Protein AF-A0A561SLY1-F1 (afdb_monomer_lite)

Sequence (1045 aa):
MNAGIVHFTPDAYPRVVAGPDGSLDVLLPFRIETDEPGVRIVAHRLQVEVDGRSWSTRARMRHIRKGFADWMRHQMRTQGQFRFEHLPYYVGLDHSLGSGRTQYLEAKLPAVPAGAQIRYTLSVTFAHGPEVHSATCTTVAVAPDFTRDDIRRIFIPQPGAALDGWVLYHRRAGDRDEIRVDVVDLFAHRQDRPDLALQIGDRMIDLRTPQPDPLPLVDLSADSVTVAVPRSGDDLPPVVVTHHGRAVDVDLAAPADAGSARVVFVNFAIQGLNDLFATADDDYTPPSTYAQVTMRDPAASYSSRPGSKESNTGDGYAFTLDAHRHYGIKQMWAMNGGLLDLLAHDCPEDLQRMREDVRDGLLVPVVAGFGAHRLPYYTAATNLDAITLGSDAMREILGETRPVYYPDSRIVTDRPNVVQALQKAGMEFLVVDGGHHENGEEDTATVVRNPSPPMGRETGGRWVNWQYLWRDRVSGLKVLFIDPEMKDRLLGADDHDADRGKIARDLRRKFIELAAQPQLRRGNLLVYSDDADKASGNGWFDGVYNGNELQFNQKYQAALSWLAAHPWVQVVTTDDLGDADCVGDLDLVRASDPYIEKEWRLHLDPVPGHDFGLAFDTWYTAWARTRAEWLGEDLEAVSKRAERAIASCPADCRNQLFDLARLYLTLNLHESQWSKRARVPENDPGGTEGEDFVLAESLQLRNTHVYLAAAIWAAWAQRLPDGAFRDAGPVVDRVAQLEDVVDRDAAPAWRRERGLHWDHDPLPSVVLYNARALVVLDRNGGRITQLFSLVDGRPYSVSGTCKAYQFLDMDWASDSGVQCDGIVLQNTVWTPNHAYVASDVDPSRGTTGTSPAGDDAFDWYYPDNFNVYDEISTDPAAVTFEYGEGSPPADAPDNLQDLAARLAEDHRAKRAGERGVVLHDVEAFGRFRKTVRLDGQVVHVSYTGTLPGHRVANEFCVDLWAAAMQGKSQIATVSPDGRSAEVVNEAGLAVRVELGPGCEFSAAARAPQDRPTVETLRLHRVMTDDLEIVAPKGGDFDYRIVLPG

Secondary structure (DSSP, 8-state):
--EEEE-SSTTS--EEEEPGGG-EEEEEEEEEEESSTTPPEEEEEEEEEETTEE-TTT-EEEEEPTTHHHHHHHHHHTTT---GGGS-TTTTTHHHHHTSSEEEEEEEEEEEPTT-EEEEEEEEEETTS-EEEPPPEEEE---S---GGGEEEEE-SSTT-GGG-EEEEEEEETTEEEEEEEES-TTSS-SSS--EEEEETTEEEETTSPPPSSPPEEETTTTEEEEEEE--SSSPPPEEEEETTEEEEE-TTSPP----EEEEEEEEE---S----SSS-TTSSS---HHHHHH-BSS----SSTT-------BSHHHHHHHHHHHT--EEEEE-HHHHHHHHHH-HHHHHHHHHHHHTTSEEEEE--TT---GGGS-HHHHHHHHHHHHHHHHHHHS--EEEE--GGG-EESSHHHHHHHHHTT--EEEEEPPPEETTEEPSSSEEEEEESPTTEEETTEEESSSBEEEETTT--EEEEEPHHHHHHTT---HHHHTTT---HHHHHHHHHHHH-HHHHTTB-EEEEEEHHHHHT-GGG-SEETTEE--HHHHHHHHHHHHHT-TTEEE--GGG--GGGEEEEEEEEEE--HHHHHH---S-PPPTT--SS-HHHHHHHHHHH-EETTTTEEHHHHHHHHHHHHHHS-GGG-SHHHHHHHHHHHHHTTGGGT-GGGGS-TTSTT----HHHHHHHHHHHHHHHHHHHHHHHHHHHTTS----EES-SHHHHHHHHHHHHHTTT---TT--STT--TT--SSPPEEEE-SSEEEEE-TTT--EEEEEEEETTEEEESS------------TT--------SS-------TTS--TEEEETTTTPPEEEE--SSSS-PEEEE---S--EEE----TTEEEEEE---B-GGGS-SSHHHHHHHHHHHHHHHHHTS----B--HHHH---EEEEEEETTEEEEEEEEEPTTEEEEEEE-TTHHHHHHH---EEEEE-TTSSEEEEEETT--EEEEEE-TT-EE-TTTTS-TTS--HHHHTTEETTEEE--EEETT-EEEEEEEE---

Foldseek 3Di:
DDKAKDAQFLQFFKAWDQDPPRFIKIKGKIKMFAPDAQWDFPDKFKFKDWQNHTQRVQKDKDKDAQCNLVVVVLVCQLQLADDLSPRRSCNPCNVVRVRSGMIMMMIIRPRRHAFIKMWMKMWIDTPPDDIYIDPTEIAGRHDLPFFPQQWQEWDAPDFPRLQQTKTWGWDDDPQKIKIKMFGLAQCSPHPRWGQKWKDWANAIDGRVDDHDPHGWGQQRLQNMTMHIDGDPPDDGTWMWIATPNDIDTTDSPDRYPWAFAEEAAEAEAEDFLAFAPDLQQPVDVVRATPLRCQQWVSQQSDALFPPFDGDRGIFHLVSVVVLLVVLVFAHEYEYALSNLLSCLQRPVVSLVSLLVCVVVRRYAYEYCFHQLFQQLLDALVLLLLRRQLSQLLCCQRSVHHALEYEHDLQWDFLDCSRLSSSVVNVRAEYEFAFWDDDPNDTQPFWDWADWVVDACDQDQLARHHLQFWAAAPSNRHIYNHADPCLQVFLQVDDPSSLSSLHGHSVVSSVGSSLRNCCSHNPLGYHYYYDHSCQCRCHHQNAGADPNHGRDNVSSNSSSSSNQSSDNSYHHDDVVRDDPVRHPYYIHTGIHGNSVCQPPPADPDDFDPPQPSVGSLSRLCVVLQQPDLLLLRHGLVVLLLLLVLLLVLQDPLLPALLSSVLSSQSRSLNNVSRLQSLSPDPPPALVNDDCNLVVVLSLQSSLVSLLSSLVSLLLSDLLPDDWDKFKLDDDSLVVSLVSLCSSQVPHNPLLPPRRSQCSSSRSAGWIWIDISFKIWTHRQQLGFTQWIWGADPSHIFTWDHDHRYQYDDDPCPPDPPPDNSNSNPSRPSQPPVLPLGAQGFVVFQGWQWEWEPRPPDIDIDTLHSPSLQWDWDDPDRFKTKTKRDDADESVQPDNYPVSSSVQSNQQSVQSSVVHSGHGYGDCVVWPMKMWMWGDDRQKIKIKIFFTAAWTKHKGKTFTGPSCSSSNVWAWDWAQDPVQQKIWIAIPVGFIKMKGWWPQKGWDPLSHDDPVRDHSSVVSQDGSRMGMGMMTRRHGGIIMMMIRGGD

Radius of gyration: 33.93 Å; chains: 1; bounding box: 84×61×105 Å

Structure (mmCIF, N/CA/C/O backbone):
data_AF-A0A561SLY1-F1
#
_entry.id   AF-A0A561SLY1-F1
#
loop_
_atom_site.group_PDB
_atom_site.id
_atom_site.type_symbol
_atom_site.label_atom_id
_atom_site.label_alt_id
_atom_site.label_comp_id
_atom_site.label_asym_id
_atom_site.label_entity_id
_atom_site.label_seq_id
_atom_site.pdbx_PDB_ins_code
_atom_site.Cartn_x
_atom_site.Cartn_y
_atom_site.Cartn_z
_atom_site.occupancy
_atom_site.B_iso_or_equiv
_atom_site.auth_seq_id
_atom_site.auth_comp_id
_atom_site.auth_asym_id
_atom_site.auth_atom_id
_atom_site.pdbx_PDB_model_num
ATOM 1 N N . MET A 1 1 ? 5.662 -7.204 62.589 1.00 64.56 1 MET A N 1
ATOM 2 C CA . MET A 1 1 ? 5.048 -7.750 61.372 1.00 64.56 1 MET A CA 1
ATOM 3 C C . MET A 1 1 ? 3.524 -7.754 61.438 1.00 64.56 1 MET A C 1
ATOM 5 O O . MET A 1 1 ? 2.905 -8.760 61.776 1.00 64.56 1 MET A O 1
ATOM 9 N N . ASN A 1 2 ? 2.929 -6.617 61.095 1.00 76.69 2 ASN A N 1
ATOM 10 C CA . ASN A 1 2 ? 1.564 -6.526 60.598 1.00 76.69 2 ASN A CA 1
ATOM 11 C C . ASN A 1 2 ? 1.599 -6.741 59.083 1.00 76.69 2 ASN A C 1
ATOM 13 O O . ASN A 1 2 ? 2.183 -5.943 58.349 1.00 76.69 2 ASN A O 1
ATOM 17 N N . ALA A 1 3 ? 0.980 -7.828 58.634 1.00 81.00 3 ALA A N 1
ATOM 18 C CA . ALA A 1 3 ? 0.799 -8.129 57.225 1.00 81.00 3 ALA A CA 1
ATOM 19 C C . ALA A 1 3 ? -0.693 -8.300 56.928 1.00 81.00 3 ALA A C 1
ATOM 21 O O . ALA A 1 3 ? -1.421 -8.894 57.726 1.00 81.00 3 ALA A O 1
ATOM 22 N N . GLY A 1 4 ? -1.145 -7.764 55.799 1.00 87.12 4 GLY A N 1
ATOM 23 C CA . GLY A 1 4 ? -2.545 -7.785 55.384 1.00 87.12 4 GLY A CA 1
ATOM 24 C C . GLY A 1 4 ? -2.678 -8.129 53.908 1.00 87.12 4 GLY A C 1
ATOM 25 O O . GLY A 1 4 ? -1.842 -7.733 53.098 1.00 87.12 4 GLY A O 1
ATOM 26 N N . ILE A 1 5 ? -3.729 -8.869 53.558 1.00 87.81 5 ILE A N 1
ATOM 27 C CA . ILE A 1 5 ? -4.121 -9.072 52.162 1.00 87.81 5 ILE A CA 1
ATOM 28 C C . ILE A 1 5 ? -5.208 -8.049 51.849 1.00 87.81 5 ILE A C 1
ATOM 30 O O . ILE A 1 5 ? -6.295 -8.092 52.424 1.00 87.81 5 ILE A O 1
ATOM 34 N N . VAL A 1 6 ? -4.889 -7.129 50.949 1.00 82.44 6 VAL A N 1
ATOM 35 C CA . VAL A 1 6 ? -5.803 -6.141 50.395 1.00 82.44 6 VAL A CA 1
ATOM 36 C C . VAL A 1 6 ? -6.329 -6.681 49.068 1.00 82.44 6 VAL A C 1
ATOM 38 O O . VAL A 1 6 ? -5.569 -7.019 48.159 1.00 82.44 6 VAL A O 1
ATOM 41 N N . HIS A 1 7 ? -7.649 -6.809 48.989 1.00 80.44 7 HIS A N 1
ATOM 42 C CA . HIS A 1 7 ? -8.362 -7.319 47.823 1.00 80.44 7 HIS A CA 1
ATOM 43 C C . HIS A 1 7 ? -9.402 -6.294 47.384 1.00 80.44 7 HIS A C 1
ATOM 45 O O . HIS A 1 7 ? -9.964 -5.606 48.237 1.00 80.44 7 HIS A O 1
ATOM 51 N N . PHE A 1 8 ? -9.680 -6.219 46.081 1.00 76.00 8 PHE A N 1
ATOM 52 C CA . PHE A 1 8 ? -10.649 -5.277 45.516 1.00 76.00 8 PHE A CA 1
ATOM 53 C C . PHE A 1 8 ? -10.265 -3.795 45.720 1.00 76.00 8 PHE A C 1
ATOM 55 O O . PHE A 1 8 ? -11.039 -2.964 46.189 1.00 76.00 8 PHE A O 1
ATOM 62 N N . THR A 1 9 ? -9.030 -3.461 45.362 1.00 75.44 9 THR A N 1
ATOM 63 C CA . THR A 1 9 ? -8.524 -2.088 45.203 1.00 75.44 9 THR A CA 1
ATOM 64 C C . THR A 1 9 ? -8.264 -1.801 43.719 1.00 75.44 9 THR A C 1
ATOM 66 O O . THR A 1 9 ? -8.317 -2.743 42.929 1.00 75.44 9 THR A O 1
ATOM 69 N N . PRO A 1 10 ? -7.975 -0.550 43.300 1.00 71.75 10 PRO A N 1
ATOM 70 C CA . PRO A 1 10 ? -7.695 -0.214 41.894 1.00 71.75 10 PRO A CA 1
ATOM 71 C C . PRO A 1 10 ? -6.707 -1.144 41.171 1.00 71.75 10 PRO A C 1
ATOM 73 O O . PRO A 1 10 ? -6.817 -1.369 39.974 1.00 71.75 10 PRO A O 1
ATOM 76 N N . ASP A 1 11 ? -5.764 -1.714 41.912 1.00 74.06 11 ASP A N 1
ATOM 77 C CA . ASP A 1 11 ? -4.721 -2.648 41.486 1.00 74.06 11 ASP A CA 1
ATOM 78 C C . ASP A 1 11 ? -5.036 -4.136 41.763 1.00 74.06 11 ASP A C 1
ATOM 80 O O . ASP A 1 11 ? -4.227 -5.007 41.441 1.00 74.06 11 ASP A O 1
ATOM 84 N N . ALA A 1 12 ? -6.190 -4.439 42.364 1.00 81.44 12 ALA A N 1
ATOM 85 C CA . ALA A 1 12 ? -6.596 -5.770 42.817 1.00 81.44 12 ALA A CA 1
ATOM 86 C C . ALA A 1 12 ? -8.068 -6.113 42.480 1.00 81.44 12 ALA A C 1
ATOM 88 O O . ALA A 1 12 ? -8.732 -6.837 43.230 1.00 81.44 12 ALA A O 1
ATOM 89 N N . TYR A 1 13 ? -8.599 -5.601 41.363 1.00 85.75 13 TYR A N 1
ATOM 90 C CA . TYR A 1 13 ? -9.933 -5.976 40.883 1.00 85.75 13 TYR A CA 1
ATOM 91 C C . TYR A 1 13 ? -9.935 -7.293 40.092 1.00 85.75 13 TYR A C 1
ATOM 93 O O . TYR A 1 13 ? -9.051 -7.507 39.260 1.00 85.75 13 TYR A O 1
ATOM 101 N N . PRO A 1 14 ? -10.926 -8.180 40.313 1.00 89.94 14 PRO A N 1
ATOM 102 C CA . PRO A 1 14 ? -11.080 -9.382 39.508 1.00 89.94 14 PRO A CA 1
ATOM 103 C C . PRO A 1 14 ? -11.563 -9.031 38.095 1.00 89.94 14 PRO A C 1
ATOM 105 O O . PRO A 1 14 ? -12.376 -8.123 37.912 1.00 89.94 14 PRO A O 1
ATOM 108 N N . ARG A 1 15 ? -11.097 -9.796 37.107 1.00 90.69 15 ARG A N 1
ATOM 109 C CA . ARG A 1 15 ? -11.504 -9.661 35.702 1.00 90.69 15 ARG A CA 1
ATOM 110 C C . ARG A 1 15 ? -11.613 -11.012 35.011 1.00 90.69 15 ARG A C 1
ATOM 112 O O . ARG A 1 15 ? -11.173 -12.035 35.539 1.00 90.69 15 ARG A O 1
ATOM 119 N N . VAL A 1 16 ? -12.139 -10.985 33.798 1.00 91.38 16 VAL A N 1
ATOM 120 C CA . VAL A 1 16 ? -12.257 -12.139 32.907 1.00 91.38 16 VAL A CA 1
ATOM 121 C C . VAL A 1 16 ? -11.520 -11.866 31.606 1.00 91.38 16 VAL A C 1
ATOM 123 O O . VAL A 1 16 ? -11.432 -10.726 31.164 1.00 91.38 16 VAL A O 1
ATOM 126 N N . VAL A 1 17 ? -11.023 -12.925 30.984 1.00 88.06 17 VAL A N 1
ATOM 127 C CA . VAL A 1 17 ? -10.560 -12.914 29.599 1.00 88.06 17 VAL A CA 1
ATOM 128 C C . VAL A 1 17 ? -11.267 -14.050 28.878 1.00 88.06 17 VAL A C 1
ATOM 130 O O . VAL A 1 17 ? -11.421 -15.137 29.443 1.00 88.06 17 VAL A O 1
ATOM 133 N N . ALA A 1 18 ? -11.721 -13.806 27.652 1.00 84.62 18 ALA A N 1
ATOM 134 C CA . ALA A 1 18 ? -12.296 -14.861 26.831 1.00 84.62 18 ALA A CA 1
ATOM 135 C C . ALA A 1 18 ? -11.223 -15.920 26.527 1.00 84.62 18 ALA A C 1
ATOM 137 O O . ALA A 1 18 ? -10.120 -15.605 26.083 1.00 84.62 18 ALA A O 1
ATOM 138 N N . GLY A 1 19 ? -11.534 -17.175 26.827 1.00 75.44 19 GLY A N 1
ATOM 139 C CA . GLY A 1 19 ? -10.729 -18.335 26.481 1.00 75.44 19 GLY A CA 1
ATOM 140 C C . GLY A 1 19 ? -11.250 -19.020 25.214 1.00 75.44 19 GLY A C 1
ATOM 141 O O . GLY A 1 19 ? -12.328 -18.690 24.714 1.00 75.44 19 GLY A O 1
ATOM 142 N N . PRO A 1 20 ? -10.509 -20.011 24.694 1.00 65.56 20 PRO A N 1
ATOM 143 C CA . PRO A 1 20 ? -10.975 -20.823 23.576 1.00 65.56 20 PRO A CA 1
ATOM 144 C C . PRO A 1 20 ? -12.292 -21.545 23.922 1.00 65.56 20 PRO A C 1
ATOM 146 O O . PRO A 1 20 ? -12.566 -21.857 25.089 1.00 65.56 20 PRO A O 1
ATOM 149 N N . ASP A 1 21 ? -13.111 -21.790 22.896 1.00 72.31 21 ASP A N 1
ATOM 150 C CA . ASP A 1 21 ? -14.379 -22.535 22.958 1.00 72.31 21 ASP A CA 1
ATOM 151 C C . ASP A 1 21 ? -15.465 -21.934 23.879 1.00 72.31 21 ASP A C 1
ATOM 153 O O . ASP A 1 21 ? -16.330 -22.649 24.388 1.00 72.31 21 ASP A O 1
ATOM 157 N N . GLY A 1 22 ? -15.429 -20.617 24.123 1.00 72.25 22 GLY A N 1
ATOM 158 C CA . GLY A 1 22 ? -16.423 -19.908 24.946 1.00 72.25 22 GLY A CA 1
ATOM 159 C C . GLY A 1 22 ? -16.236 -20.076 26.460 1.00 72.25 22 GLY A C 1
ATOM 160 O O . GLY A 1 22 ? -17.104 -19.696 27.248 1.00 72.25 22 GLY A O 1
ATOM 161 N N . SER A 1 23 ? -15.109 -20.652 26.886 1.00 86.44 23 SER A N 1
ATOM 162 C CA . SER A 1 23 ? -14.703 -20.688 28.293 1.00 86.44 23 SER A CA 1
ATOM 163 C C . SER A 1 23 ? -14.075 -19.358 28.731 1.00 86.44 23 SER A C 1
ATOM 165 O O . SER A 1 23 ? -13.658 -18.566 27.893 1.00 86.44 23 SER A O 1
ATOM 167 N N . LEU A 1 24 ? -14.008 -19.084 30.037 1.00 92.94 24 LEU A N 1
ATOM 168 C CA . LEU A 1 24 ? -13.439 -17.846 30.580 1.00 92.94 24 LEU A CA 1
ATOM 169 C C . LEU A 1 24 ? -12.205 -18.131 31.434 1.00 92.94 24 LEU A C 1
ATOM 171 O O . LEU A 1 24 ? -12.211 -19.004 32.304 1.00 92.94 24 LEU A O 1
ATOM 175 N N . ASP A 1 25 ? -11.160 -17.338 31.239 1.00 92.44 25 ASP A N 1
ATOM 176 C CA . ASP A 1 25 ? -10.029 -17.271 32.152 1.00 92.44 25 ASP A CA 1
ATOM 177 C C . ASP A 1 25 ? -10.294 -16.166 33.181 1.00 92.44 25 ASP A C 1
ATOM 179 O O . ASP A 1 25 ? -10.313 -14.983 32.843 1.00 92.44 25 ASP A O 1
ATOM 183 N N . VAL A 1 26 ? -10.491 -16.534 34.450 1.00 92.88 26 VAL A N 1
ATOM 184 C CA . VAL A 1 26 ? -10.722 -15.550 35.522 1.00 92.88 26 VAL A CA 1
ATOM 185 C C . VAL A 1 26 ? -9.410 -15.204 36.205 1.00 92.88 26 VAL A C 1
ATOM 187 O O . VAL A 1 26 ? -8.686 -16.088 36.671 1.00 92.88 26 VAL A O 1
ATOM 190 N N . LEU A 1 27 ? -9.111 -13.911 36.275 1.00 91.50 27 LEU A N 1
ATOM 191 C CA . LEU A 1 27 ? -7.897 -13.376 36.875 1.00 91.50 27 LEU A CA 1
ATOM 192 C C . LEU A 1 27 ? -8.242 -12.708 38.208 1.00 91.50 27 LEU A C 1
ATOM 194 O O . LEU A 1 27 ? -9.074 -11.803 38.265 1.00 91.50 27 LEU A O 1
ATOM 198 N N . LEU A 1 28 ? -7.609 -13.180 39.283 1.00 91.31 28 LEU A N 1
ATOM 199 C CA . LEU A 1 28 ? -7.808 -12.705 40.653 1.00 91.31 28 LEU A CA 1
ATOM 200 C C . LEU A 1 28 ? -6.490 -12.128 41.193 1.00 91.31 28 LEU A C 1
ATOM 202 O O . LEU A 1 28 ? -5.641 -12.887 41.676 1.00 91.31 28 LEU A O 1
ATOM 206 N N . PRO A 1 29 ? -6.283 -10.810 41.086 1.00 88.75 29 PRO A N 1
ATOM 207 C CA . PRO A 1 29 ? -5.128 -10.136 41.664 1.00 88.75 29 PRO A CA 1
ATOM 208 C C . PRO A 1 29 ? -5.326 -9.858 43.159 1.00 88.75 29 PRO A C 1
ATOM 210 O O . PRO A 1 29 ? -6.416 -9.507 43.595 1.00 88.75 29 PRO A O 1
ATOM 213 N N . PHE A 1 30 ? -4.253 -9.987 43.937 1.00 88.94 30 PHE A N 1
ATOM 214 C CA . PHE A 1 30 ? -4.212 -9.752 45.378 1.00 88.94 30 PHE A CA 1
ATOM 215 C C . PHE A 1 30 ? -3.014 -8.873 45.722 1.00 88.94 30 PHE A C 1
ATOM 217 O O . PHE A 1 30 ? -1.880 -9.197 45.352 1.00 88.94 30 PHE A O 1
ATOM 224 N N . ARG A 1 31 ? -3.243 -7.807 46.492 1.00 88.50 31 ARG A N 1
ATOM 225 C CA . ARG A 1 31 ? -2.181 -6.983 47.068 1.00 88.50 31 ARG A CA 1
ATOM 226 C C . ARG A 1 31 ? -1.876 -7.457 48.482 1.00 88.50 31 ARG A C 1
ATOM 228 O O . ARG A 1 31 ? -2.771 -7.670 49.289 1.00 88.50 31 ARG A O 1
ATOM 235 N N . ILE A 1 32 ? -0.604 -7.630 48.801 1.00 89.00 32 ILE A N 1
ATOM 236 C CA . ILE A 1 32 ? -0.129 -8.041 50.119 1.00 89.00 32 ILE A CA 1
ATOM 237 C C . ILE A 1 32 ? 0.719 -6.909 50.681 1.00 89.00 32 ILE A C 1
ATOM 239 O O . ILE A 1 32 ? 1.769 -6.587 50.130 1.00 89.00 32 ILE A O 1
ATOM 243 N N . GLU A 1 33 ? 0.274 -6.316 51.779 1.00 88.75 33 GLU A N 1
ATOM 244 C CA . GLU A 1 33 ? 0.972 -5.226 52.456 1.00 88.75 33 GLU A CA 1
ATOM 245 C C . GLU A 1 33 ? 1.694 -5.741 53.700 1.00 88.75 33 GLU A C 1
ATOM 247 O O . GLU A 1 33 ? 1.156 -6.564 54.444 1.00 88.75 33 GLU A O 1
ATOM 252 N N . THR A 1 34 ? 2.906 -5.242 53.937 1.00 85.94 34 THR A N 1
ATOM 253 C CA . THR A 1 34 ? 3.722 -5.518 55.122 1.00 85.94 34 THR A CA 1
ATOM 254 C C . THR A 1 34 ? 4.279 -4.215 55.699 1.00 85.94 34 THR A C 1
ATOM 256 O O . THR A 1 34 ? 4.700 -3.310 54.978 1.00 85.94 34 THR A O 1
ATOM 259 N N . ASP A 1 35 ? 4.312 -4.107 57.026 1.00 84.94 35 ASP A N 1
ATOM 260 C CA . ASP A 1 35 ? 4.948 -2.988 57.737 1.00 84.94 35 ASP A CA 1
ATOM 261 C C . ASP A 1 35 ? 6.488 -3.015 57.637 1.00 84.94 35 ASP A C 1
ATOM 263 O O . ASP A 1 35 ? 7.147 -1.968 57.590 1.00 84.94 35 ASP A O 1
ATOM 267 N N . GLU A 1 36 ? 7.059 -4.215 57.550 1.00 83.12 36 GLU A N 1
ATOM 268 C CA . GLU A 1 36 ? 8.491 -4.476 57.408 1.00 83.12 36 GLU A CA 1
ATOM 269 C C . GLU A 1 36 ? 8.888 -4.647 55.923 1.00 83.12 36 GLU A C 1
ATOM 271 O O . GLU A 1 36 ? 8.384 -5.556 55.252 1.00 83.12 36 GLU A O 1
ATOM 276 N N . PRO A 1 37 ? 9.793 -3.804 55.381 1.00 82.06 37 PRO A N 1
ATOM 277 C CA . PRO A 1 37 ? 10.295 -3.944 54.015 1.00 82.06 37 PRO A CA 1
ATOM 278 C C . PRO A 1 37 ? 11.098 -5.235 53.809 1.00 82.06 37 PRO A C 1
ATOM 280 O O . PRO A 1 37 ? 11.940 -5.591 54.631 1.00 82.06 37 PRO A O 1
ATOM 283 N N . GLY A 1 38 ? 10.908 -5.900 52.669 1.00 76.44 38 GLY A N 1
ATOM 284 C CA . GLY A 1 38 ? 11.751 -7.022 52.234 1.00 76.44 38 GLY A CA 1
ATOM 285 C C . GLY A 1 38 ? 11.378 -8.387 52.824 1.00 76.44 38 GLY A C 1
ATOM 286 O O . GLY A 1 38 ? 12.055 -9.380 52.544 1.00 76.44 38 GLY A O 1
ATOM 287 N N . VAL A 1 39 ? 10.291 -8.464 53.595 1.00 84.31 39 VAL A N 1
ATOM 288 C CA . VAL A 1 39 ? 9.731 -9.727 54.091 1.00 84.31 39 VAL A CA 1
ATOM 289 C C . VAL A 1 39 ? 9.228 -10.563 52.917 1.00 84.31 39 VAL A C 1
ATOM 291 O O . VAL A 1 39 ? 8.355 -10.136 52.168 1.00 84.31 39 VAL A O 1
ATOM 294 N N . ARG A 1 40 ? 9.750 -11.783 52.755 1.00 85.31 40 ARG A N 1
ATOM 295 C CA . ARG A 1 40 ? 9.402 -12.655 51.623 1.00 85.31 40 ARG A CA 1
ATOM 296 C C . ARG A 1 40 ? 8.226 -13.572 51.938 1.00 85.31 40 ARG A C 1
ATOM 298 O O . ARG A 1 40 ? 8.212 -14.228 52.982 1.00 85.31 40 ARG A O 1
ATOM 305 N N . ILE A 1 41 ? 7.304 -13.685 50.984 1.00 88.38 41 ILE A N 1
ATOM 306 C CA . ILE A 1 41 ? 6.328 -14.778 50.923 1.00 88.38 41 ILE A CA 1
ATOM 307 C C . ILE A 1 41 ? 7.078 -16.094 50.655 1.00 88.38 41 ILE A C 1
ATOM 309 O O . ILE A 1 41 ? 7.786 -16.207 49.654 1.00 88.38 41 ILE A O 1
ATOM 313 N N . VAL A 1 42 ? 6.926 -17.085 51.538 1.00 90.31 42 VAL A N 1
ATOM 314 C CA . VAL A 1 42 ? 7.535 -18.427 51.404 1.00 90.31 42 VAL A CA 1
ATOM 315 C C . VAL A 1 42 ? 6.539 -19.500 50.988 1.00 90.31 42 VAL A C 1
ATOM 317 O O . VAL A 1 42 ? 6.940 -20.512 50.420 1.00 90.31 42 VAL A O 1
ATOM 320 N N . ALA A 1 43 ? 5.247 -19.279 51.228 1.00 90.50 43 ALA A N 1
ATOM 321 C CA . ALA A 1 43 ? 4.182 -20.138 50.736 1.00 90.50 43 ALA A CA 1
ATOM 322 C C . ALA A 1 43 ? 2.911 -19.322 50.489 1.00 90.50 43 ALA A C 1
ATOM 324 O O . ALA A 1 43 ? 2.675 -18.301 51.132 1.00 90.50 43 ALA A O 1
ATOM 325 N N . HIS A 1 44 ? 2.086 -19.782 49.557 1.00 92.69 44 HIS A N 1
ATOM 326 C CA . HIS A 1 44 ? 0.739 -19.273 49.344 1.00 92.69 44 HIS A CA 1
ATOM 327 C C . HIS A 1 44 ? -0.185 -20.434 48.978 1.00 92.69 44 HIS A C 1
ATOM 329 O O . HIS A 1 44 ? 0.249 -21.429 48.392 1.00 92.69 44 HIS A O 1
ATOM 335 N N . ARG A 1 45 ? -1.463 -20.320 49.330 1.00 92.88 45 ARG A N 1
ATOM 336 C CA . ARG A 1 45 ? -2.496 -21.306 49.013 1.00 92.88 45 ARG A CA 1
ATOM 337 C C . ARG A 1 45 ? -3.769 -20.577 48.619 1.00 92.88 45 ARG A C 1
ATOM 339 O O . ARG A 1 45 ? -4.334 -19.857 49.433 1.00 92.88 45 ARG A O 1
ATOM 346 N N . LEU A 1 46 ? -4.233 -20.805 47.396 1.00 94.75 46 LEU A N 1
ATOM 347 C CA . LEU A 1 46 ? -5.559 -20.379 46.969 1.00 94.75 46 LEU A CA 1
ATOM 348 C C . LEU A 1 46 ? -6.540 -21.528 47.194 1.00 94.75 46 LEU A C 1
ATOM 350 O O . LEU A 1 46 ? -6.363 -22.614 46.642 1.00 94.75 46 LEU A O 1
ATOM 354 N N . GLN A 1 47 ? -7.564 -21.283 48.000 1.00 95.56 47 GLN A N 1
ATOM 355 C CA . GLN A 1 47 ? -8.757 -22.114 48.032 1.00 95.56 47 GLN A CA 1
ATOM 356 C C . GLN A 1 47 ? -9.777 -21.475 47.109 1.00 95.56 47 GLN A C 1
ATOM 358 O O . GLN A 1 47 ? -10.157 -20.329 47.323 1.00 95.56 47 GLN A O 1
ATOM 363 N N . VAL A 1 48 ? -10.199 -22.199 46.083 1.00 96.31 48 VAL A N 1
ATOM 364 C CA . VAL A 1 48 ? -11.222 -21.741 45.149 1.00 96.31 48 VAL A CA 1
ATOM 365 C C . VAL A 1 48 ? -12.214 -22.856 44.862 1.00 96.31 48 VAL A C 1
ATOM 367 O O . VAL A 1 48 ? -11.834 -24.017 44.674 1.00 96.31 48 VAL A O 1
ATOM 370 N N . GLU A 1 49 ? -13.484 -22.481 44.825 1.00 96.81 49 GLU A N 1
ATOM 371 C CA . GLU A 1 49 ? -14.614 -23.295 44.410 1.00 96.81 49 GLU A CA 1
ATOM 372 C C . GLU A 1 49 ? -15.307 -22.620 43.226 1.00 96.81 49 GLU A C 1
ATOM 374 O O . GLU A 1 49 ? -15.554 -21.415 43.255 1.00 96.81 49 GLU A O 1
ATOM 379 N N . VAL A 1 50 ? -15.629 -23.403 42.200 1.00 95.56 50 VAL A N 1
ATOM 380 C CA . VAL A 1 50 ? -16.446 -22.992 41.053 1.00 95.56 50 VAL A CA 1
ATOM 381 C C . VAL A 1 50 ? -17.731 -23.810 41.116 1.00 95.56 50 VAL A C 1
ATOM 383 O O . VAL A 1 50 ? -17.673 -25.042 41.104 1.00 95.56 50 VAL A O 1
ATOM 386 N N . ASP A 1 51 ? -18.869 -23.138 41.286 1.00 93.38 51 ASP A N 1
ATOM 387 C CA . ASP A 1 51 ? -20.188 -23.747 41.525 1.00 93.38 51 ASP A CA 1
ATOM 388 C C . ASP A 1 51 ? -20.164 -24.823 42.629 1.00 93.38 51 ASP A C 1
ATOM 390 O O . ASP A 1 51 ? -20.700 -25.926 42.497 1.00 93.38 51 ASP A O 1
ATOM 394 N N . GLY A 1 52 ? -19.463 -24.521 43.728 1.00 92.31 52 GLY A N 1
ATOM 395 C CA . GLY A 1 52 ? -19.319 -25.407 44.890 1.00 92.31 52 GLY A CA 1
ATOM 396 C C . GLY A 1 52 ? -18.373 -26.598 44.688 1.00 92.31 52 GLY A C 1
ATOM 397 O O . GLY A 1 52 ? -18.255 -27.445 45.573 1.00 92.31 52 GLY A O 1
ATOM 398 N N . ARG A 1 53 ? -17.679 -26.697 43.547 1.00 94.12 53 ARG A N 1
ATOM 399 C CA . ARG A 1 53 ? -16.655 -27.724 43.295 1.00 94.12 53 ARG A CA 1
ATOM 400 C C . ARG A 1 53 ? -15.267 -27.134 43.471 1.00 94.12 53 ARG A C 1
ATOM 402 O O . ARG A 1 53 ? -14.960 -26.105 42.878 1.00 94.12 53 ARG A O 1
ATOM 409 N N . SER A 1 54 ? -14.398 -27.814 44.221 1.00 93.94 54 SER A N 1
ATOM 410 C CA . SER A 1 54 ? -13.008 -27.370 44.380 1.00 93.94 54 SER A CA 1
ATOM 411 C C . SER A 1 54 ? -12.311 -27.247 43.022 1.00 93.94 54 SER A C 1
ATOM 413 O O . SER A 1 54 ? -12.233 -28.206 42.253 1.00 93.94 54 SER A O 1
ATOM 415 N N . TRP A 1 55 ? -11.785 -26.056 42.752 1.00 94.31 55 TRP A N 1
ATOM 416 C CA . TRP A 1 55 ? -11.037 -25.697 41.544 1.00 94.31 55 TRP A CA 1
ATOM 417 C C . TRP A 1 55 ? -9.559 -25.406 41.844 1.00 94.31 55 TRP A C 1
ATOM 419 O O . TRP A 1 55 ? -8.774 -25.072 40.958 1.00 94.31 55 TRP A O 1
ATOM 429 N N . SER A 1 56 ? -9.165 -25.553 43.111 1.00 89.25 56 SER A N 1
ATOM 430 C CA . SER A 1 56 ? -7.873 -25.100 43.645 1.00 89.25 56 SER A CA 1
ATOM 431 C C . SER A 1 56 ? -6.671 -25.741 42.952 1.00 89.25 56 SER A C 1
ATOM 433 O O . SER A 1 56 ? -5.651 -25.092 42.765 1.00 89.25 56 SER A O 1
ATOM 435 N N . THR A 1 57 ? -6.789 -26.998 42.517 1.00 87.31 57 THR A N 1
ATOM 436 C CA . THR A 1 57 ? -5.716 -27.714 41.805 1.00 87.31 57 THR A CA 1
ATOM 437 C C . THR A 1 57 ? -5.566 -27.295 40.341 1.00 87.31 57 THR A C 1
ATOM 439 O O . THR A 1 57 ? -4.571 -27.646 39.715 1.00 87.31 57 THR A O 1
ATOM 442 N N . ARG A 1 58 ? -6.555 -26.588 39.778 1.00 88.50 58 ARG A N 1
ATOM 443 C CA . ARG A 1 58 ? -6.529 -26.055 38.404 1.00 88.50 58 ARG A CA 1
ATOM 444 C C . ARG A 1 58 ? -6.032 -24.612 38.356 1.00 88.50 58 ARG A C 1
ATOM 446 O O . ARG A 1 58 ? -5.544 -24.176 37.316 1.00 88.50 58 ARG A O 1
ATOM 453 N N . ALA A 1 59 ? -6.160 -23.884 39.464 1.00 90.50 59 ALA A N 1
ATOM 454 C CA . ALA A 1 59 ? -5.690 -22.515 39.587 1.00 90.50 59 ALA A CA 1
ATOM 455 C C . ALA A 1 59 ? -4.164 -22.435 39.440 1.00 90.50 59 ALA A C 1
ATOM 457 O O . ALA A 1 59 ? -3.423 -23.237 40.011 1.00 90.50 59 ALA A O 1
ATOM 458 N N . ARG A 1 60 ? -3.691 -21.435 38.696 1.00 91.81 60 ARG A N 1
ATOM 459 C CA . ARG A 1 60 ? -2.265 -21.121 38.563 1.00 91.81 60 ARG A CA 1
ATOM 460 C C . ARG A 1 60 ? -1.986 -19.817 39.288 1.00 91.81 60 ARG A C 1
ATOM 462 O O . ARG A 1 60 ? -2.585 -18.802 38.961 1.00 91.81 60 ARG A O 1
ATOM 469 N N . MET A 1 61 ? -1.081 -19.851 40.257 1.00 90.75 61 MET A N 1
ATOM 470 C CA . MET A 1 61 ? -0.662 -18.668 41.005 1.00 90.75 61 MET A CA 1
ATOM 471 C C . MET A 1 61 ? 0.677 -18.167 40.477 1.00 90.75 61 MET A C 1
ATOM 473 O O . MET A 1 61 ? 1.589 -18.964 40.246 1.00 90.75 61 MET A O 1
ATOM 477 N N . ARG A 1 62 ? 0.823 -16.849 40.343 1.00 87.88 62 ARG A N 1
ATOM 478 C CA . ARG A 1 62 ? 2.114 -16.207 40.075 1.00 87.88 62 ARG A CA 1
ATOM 479 C C . ARG A 1 62 ? 2.387 -15.077 41.058 1.00 87.88 62 ARG A C 1
ATOM 481 O O . ARG A 1 62 ? 1.476 -14.362 41.464 1.00 87.88 62 ARG A O 1
ATOM 488 N N . HIS A 1 63 ? 3.657 -14.930 41.433 1.00 86.81 63 HIS A N 1
ATOM 489 C CA . HIS A 1 63 ? 4.145 -13.803 42.224 1.00 86.81 63 HIS A CA 1
ATOM 490 C C . HIS A 1 63 ? 4.684 -12.736 41.281 1.00 86.81 63 HIS A C 1
ATOM 492 O O . HIS A 1 63 ? 5.631 -12.986 40.534 1.00 86.81 63 HIS A O 1
ATOM 498 N N . ILE A 1 64 ? 4.082 -11.556 41.337 1.00 83.12 64 ILE A N 1
ATOM 499 C CA . ILE A 1 64 ? 4.475 -10.404 40.540 1.00 83.12 64 ILE A CA 1
ATOM 500 C C . ILE A 1 64 ? 5.643 -9.713 41.234 1.00 83.12 64 ILE A C 1
ATOM 502 O O . ILE A 1 64 ? 5.534 -9.245 42.368 1.00 83.12 64 ILE A O 1
ATOM 506 N N . ARG A 1 65 ? 6.786 -9.700 40.556 1.00 79.50 65 ARG A N 1
ATOM 507 C CA . ARG A 1 65 ? 8.032 -9.122 41.063 1.00 79.50 65 ARG A CA 1
ATOM 508 C C . ARG A 1 65 ? 8.277 -7.765 40.412 1.00 79.50 65 ARG A C 1
ATOM 510 O O . ARG A 1 65 ? 7.754 -7.495 39.335 1.00 79.50 65 ARG A O 1
ATOM 517 N N . LYS A 1 66 ? 9.113 -6.941 41.051 1.00 80.06 66 LYS A N 1
ATOM 518 C CA . LYS A 1 66 ? 9.626 -5.704 40.442 1.00 80.06 66 LYS A CA 1
ATOM 519 C C . LYS A 1 66 ? 10.223 -6.020 39.063 1.00 80.06 66 LYS A C 1
ATOM 521 O O . LYS A 1 66 ? 10.967 -6.996 38.953 1.00 80.06 66 LYS A O 1
ATOM 526 N N . GLY A 1 67 ? 9.884 -5.221 38.052 1.00 76.94 67 GLY A N 1
ATOM 527 C CA . GLY A 1 67 ? 10.322 -5.428 36.668 1.00 76.94 67 GLY A CA 1
ATOM 528 C C . GLY A 1 67 ? 9.552 -6.508 35.895 1.00 76.94 67 GLY A C 1
ATOM 529 O O . GLY A 1 67 ? 9.896 -6.789 34.755 1.00 76.94 67 GLY A O 1
ATOM 530 N N . PHE A 1 68 ? 8.507 -7.128 36.464 1.00 78.94 68 PHE A N 1
ATOM 531 C CA . PHE A 1 68 ? 7.658 -8.069 35.717 1.00 78.94 68 PHE A CA 1
ATOM 532 C C . PHE A 1 68 ? 6.859 -7.375 34.606 1.00 78.94 68 PHE A C 1
ATOM 534 O O . PHE A 1 68 ? 6.716 -7.935 33.523 1.00 78.94 68 PHE A O 1
ATOM 541 N N . ALA A 1 69 ? 6.354 -6.165 34.873 1.00 73.00 69 ALA A N 1
ATOM 542 C CA . ALA A 1 69 ? 5.684 -5.348 33.865 1.00 73.00 69 ALA A CA 1
ATOM 543 C C . ALA A 1 69 ? 6.651 -4.992 32.730 1.00 73.00 69 ALA A C 1
ATOM 545 O O . ALA A 1 69 ? 6.328 -5.237 31.574 1.00 73.00 69 ALA A O 1
ATOM 546 N N . ASP A 1 70 ? 7.859 -4.528 33.065 1.00 76.38 70 ASP A N 1
ATOM 547 C CA . ASP A 1 70 ? 8.913 -4.239 32.085 1.00 76.38 70 ASP A CA 1
ATOM 548 C C . ASP A 1 70 ? 9.298 -5.477 31.273 1.00 76.38 70 ASP A C 1
ATOM 550 O O . ASP A 1 70 ? 9.429 -5.396 30.057 1.00 76.38 70 ASP A O 1
ATOM 554 N N . TRP A 1 71 ? 9.401 -6.644 31.917 1.00 81.81 71 TRP A N 1
ATOM 555 C CA . TRP A 1 71 ? 9.653 -7.903 31.222 1.00 81.81 71 TRP A CA 1
ATOM 556 C C . TRP A 1 71 ? 8.522 -8.262 30.249 1.00 81.81 71 TRP A C 1
ATOM 558 O O . TRP A 1 71 ? 8.809 -8.596 29.107 1.00 81.81 71 TRP A O 1
ATOM 568 N N . MET A 1 72 ? 7.246 -8.163 30.648 1.00 78.56 72 MET A N 1
ATOM 569 C CA . MET A 1 72 ? 6.125 -8.429 29.731 1.00 78.56 72 MET A CA 1
ATOM 570 C C . MET A 1 72 ? 6.076 -7.431 28.576 1.00 78.56 72 MET A C 1
ATOM 572 O O . MET A 1 72 ? 5.902 -7.856 27.440 1.00 78.56 72 MET A O 1
ATOM 576 N N . ARG A 1 73 ? 6.260 -6.132 28.855 1.00 76.19 73 ARG A N 1
ATOM 577 C CA . ARG A 1 73 ? 6.347 -5.095 27.818 1.00 76.19 73 ARG A CA 1
ATOM 578 C C . ARG A 1 73 ? 7.450 -5.428 26.831 1.00 76.19 73 ARG A C 1
ATOM 580 O O . ARG A 1 73 ? 7.202 -5.433 25.637 1.00 76.19 73 ARG A O 1
ATOM 587 N N . HIS A 1 74 ? 8.633 -5.770 27.334 1.00 79.56 74 HIS A N 1
ATOM 588 C CA . HIS A 1 74 ? 9.752 -6.169 26.497 1.00 79.56 74 HIS A CA 1
ATOM 589 C C . HIS A 1 74 ? 9.405 -7.392 25.640 1.00 79.56 74 HIS A C 1
ATOM 591 O O . HIS A 1 74 ? 9.642 -7.356 24.445 1.00 79.56 74 HIS A O 1
ATOM 597 N N . GLN A 1 75 ? 8.773 -8.432 26.201 1.00 82.06 75 GLN A N 1
ATOM 598 C CA . GLN A 1 75 ? 8.341 -9.597 25.414 1.00 82.06 75 GLN A CA 1
ATOM 599 C C . GLN A 1 75 ? 7.324 -9.243 24.319 1.00 82.06 75 GLN A C 1
ATOM 601 O O . GLN A 1 75 ? 7.447 -9.736 23.203 1.00 82.06 75 GLN A O 1
ATOM 606 N N . MET A 1 76 ? 6.340 -8.391 24.618 1.00 80.94 76 MET A N 1
ATOM 607 C CA . MET A 1 76 ? 5.346 -7.952 23.631 1.00 80.94 76 MET A CA 1
ATOM 608 C C . MET A 1 76 ? 5.987 -7.104 22.532 1.00 80.94 76 MET A C 1
ATOM 610 O O . MET A 1 76 ? 5.725 -7.349 21.360 1.00 80.94 76 MET A O 1
ATOM 614 N N . ARG A 1 77 ? 6.883 -6.180 22.910 1.00 78.38 77 ARG A N 1
ATOM 615 C CA . ARG A 1 77 ? 7.666 -5.365 21.975 1.00 78.38 77 ARG A CA 1
ATOM 616 C C . ARG A 1 77 ? 8.495 -6.241 21.049 1.00 78.38 77 ARG A C 1
ATOM 618 O O . ARG A 1 77 ? 8.308 -6.156 19.851 1.00 78.38 77 ARG A O 1
ATOM 625 N N . THR A 1 78 ? 9.277 -7.185 21.574 1.00 76.69 78 THR A N 1
ATOM 626 C CA . THR A 1 78 ? 10.096 -8.096 20.744 1.00 76.69 78 THR A CA 1
ATOM 627 C C . THR A 1 78 ? 9.292 -8.999 19.804 1.00 76.69 78 THR A C 1
ATOM 629 O O . THR A 1 78 ? 9.866 -9.660 18.952 1.00 76.69 78 THR A O 1
ATOM 632 N N . GLN A 1 79 ? 7.978 -9.117 19.999 1.00 80.06 79 GLN A N 1
ATOM 633 C CA . GLN A 1 79 ? 7.117 -9.950 19.161 1.00 80.06 79 GLN A CA 1
ATOM 634 C C . GLN A 1 79 ? 6.223 -9.129 18.231 1.00 80.06 79 GLN A C 1
ATOM 636 O O . GLN A 1 79 ? 5.471 -9.741 17.478 1.00 80.06 79 GLN A O 1
ATOM 641 N N . GLY A 1 80 ? 6.216 -7.794 18.341 1.00 79.44 80 GLY A N 1
ATOM 642 C CA . GLY A 1 80 ? 5.291 -6.905 17.624 1.00 79.44 80 GLY A CA 1
ATOM 643 C C . GLY A 1 80 ? 3.802 -7.192 17.874 1.00 79.44 80 GLY A C 1
ATOM 644 O O . GLY A 1 80 ? 2.930 -6.653 17.198 1.00 79.44 80 GLY A O 1
ATOM 645 N N . GLN A 1 81 ? 3.471 -8.060 18.837 1.00 83.50 81 GLN A N 1
ATOM 646 C CA . GLN A 1 81 ? 2.111 -8.522 19.111 1.00 83.50 81 GLN A CA 1
ATOM 647 C C . GLN A 1 81 ? 1.688 -8.113 20.518 1.00 83.50 81 GLN A C 1
ATOM 649 O O . GLN A 1 81 ? 2.147 -8.669 21.524 1.00 83.50 81 GLN A O 1
ATOM 654 N N . PHE A 1 82 ? 0.748 -7.173 20.597 1.00 85.06 82 PHE A N 1
ATOM 655 C CA . PHE A 1 82 ? 0.281 -6.628 21.861 1.00 85.06 82 PHE A CA 1
ATOM 656 C C . PHE A 1 82 ? -1.092 -7.193 22.244 1.00 85.06 82 PHE A C 1
ATOM 658 O O . PHE A 1 82 ? -2.128 -6.804 21.712 1.00 85.06 82 PHE A O 1
ATOM 665 N N . ARG A 1 83 ? -1.095 -8.106 23.224 1.00 84.06 83 ARG A N 1
ATOM 666 C CA . ARG A 1 83 ? -2.291 -8.685 23.864 1.00 84.06 83 ARG A CA 1
ATOM 667 C C . ARG A 1 83 ? -2.631 -7.988 25.183 1.00 84.06 83 ARG A C 1
ATOM 669 O O . ARG A 1 83 ? -2.280 -8.472 26.268 1.00 84.06 83 ARG A O 1
ATOM 676 N N . PHE A 1 84 ? -3.281 -6.831 25.100 1.00 83.38 84 PHE A N 1
ATOM 677 C CA . PHE A 1 84 ? -3.614 -6.000 26.266 1.00 83.38 84 PHE A CA 1
ATOM 678 C C . PHE A 1 84 ? -4.566 -6.693 27.251 1.00 83.38 84 PHE A C 1
ATOM 680 O O . PHE A 1 84 ? -4.456 -6.499 28.461 1.00 83.38 84 PHE A O 1
ATOM 687 N N . GLU A 1 85 ? -5.409 -7.607 26.771 1.00 77.00 85 GLU A N 1
ATOM 688 C CA . GLU A 1 85 ? -6.301 -8.434 27.587 1.00 77.00 85 GLU A CA 1
ATOM 689 C C . GLU A 1 85 ? -5.541 -9.331 28.585 1.00 77.00 85 GLU A C 1
ATOM 691 O O . GLU A 1 85 ? -6.061 -9.726 29.633 1.00 77.00 85 GLU A O 1
ATOM 696 N N . HIS A 1 86 ? -4.275 -9.644 28.297 1.00 73.12 86 HIS A N 1
ATOM 697 C CA . HIS A 1 86 ? -3.414 -10.442 29.166 1.00 73.12 86 HIS A CA 1
ATOM 698 C C . HIS A 1 86 ? -2.471 -9.601 30.029 1.00 73.12 86 HIS A C 1
ATOM 700 O O . HIS A 1 86 ? -1.930 -10.125 31.014 1.00 73.12 86 HIS A O 1
ATOM 706 N N . LEU A 1 87 ? -2.313 -8.308 29.726 1.00 70.50 87 LEU A N 1
ATOM 707 C CA . LEU A 1 87 ? -1.518 -7.394 30.535 1.00 70.50 87 LEU A CA 1
ATOM 708 C C . LEU A 1 87 ? -2.227 -7.137 31.864 1.00 70.50 87 LEU A C 1
ATOM 710 O O . LEU A 1 87 ? -3.383 -6.707 31.881 1.00 70.50 87 LEU A O 1
ATOM 714 N N . PRO A 1 88 ? -1.596 -7.433 33.005 1.00 66.56 88 PRO A N 1
ATOM 715 C CA . PRO A 1 88 ? -2.208 -7.164 34.290 1.00 66.56 88 PRO A CA 1
ATOM 716 C C . PRO A 1 88 ? -2.302 -5.667 34.572 1.00 66.56 88 PRO A C 1
ATOM 718 O O . PRO A 1 88 ? -1.398 -4.905 34.251 1.00 66.56 88 PRO A O 1
ATOM 721 N N . TYR A 1 89 ? -3.342 -5.248 35.281 1.00 67.75 89 TYR A N 1
ATOM 722 C CA . TYR A 1 89 ? -3.602 -3.830 35.554 1.00 67.75 89 TYR A CA 1
ATOM 723 C C . TYR A 1 89 ? -2.555 -3.110 36.421 1.00 67.75 89 TYR A C 1
ATOM 725 O O . TYR A 1 89 ? -2.565 -1.883 36.517 1.00 67.75 89 TYR A O 1
ATOM 733 N N . TYR A 1 90 ? -1.622 -3.852 37.018 1.00 64.62 90 TYR A N 1
ATOM 734 C CA . TYR A 1 90 ? -0.527 -3.338 37.843 1.00 64.62 90 TYR A CA 1
ATOM 735 C C . TYR A 1 90 ? 0.729 -2.910 37.055 1.00 64.62 90 TYR A C 1
ATOM 737 O O . TYR A 1 90 ? 1.795 -2.691 37.638 1.00 64.62 90 TYR A O 1
ATOM 745 N N . VAL A 1 91 ? 0.615 -2.754 35.735 1.00 53.94 91 VAL A N 1
ATOM 746 C CA . VAL A 1 91 ? 1.620 -2.097 34.886 1.00 53.94 91 VAL A CA 1
ATOM 747 C C . VAL A 1 91 ? 1.831 -0.651 35.380 1.00 53.94 91 VAL A C 1
ATOM 749 O O . VAL A 1 91 ? 0.920 0.178 35.336 1.00 53.94 91 VAL A O 1
ATOM 752 N N . GLY A 1 92 ? 3.016 -0.369 35.941 1.00 55.81 92 GLY A N 1
ATOM 753 C CA . GLY A 1 92 ? 3.364 0.914 36.580 1.00 55.81 92 GLY A CA 1
ATOM 754 C C . GLY A 1 92 ? 3.416 0.919 38.120 1.00 55.81 92 GLY A C 1
ATOM 755 O O . GLY A 1 92 ? 3.670 1.966 38.712 1.00 55.81 92 GLY A O 1
ATOM 756 N N . LEU A 1 93 ? 3.227 -0.223 38.800 1.00 64.62 93 LEU A N 1
ATOM 757 C CA . LEU A 1 93 ? 3.308 -0.319 40.274 1.00 64.62 93 LEU A CA 1
ATOM 758 C C . LEU A 1 93 ? 4.729 -0.556 40.829 1.00 64.62 93 LEU A C 1
ATOM 760 O O . LEU A 1 93 ? 4.891 -0.886 42.010 1.00 64.62 93 LEU A O 1
ATOM 764 N N . ASP A 1 94 ? 5.778 -0.370 40.022 1.00 65.06 94 ASP A N 1
ATOM 765 C CA . ASP A 1 94 ? 7.173 -0.626 40.418 1.00 65.06 94 ASP A CA 1
ATOM 766 C C . ASP A 1 94 ? 7.650 0.240 41.585 1.00 65.06 94 ASP A C 1
ATOM 768 O O . ASP A 1 94 ? 8.492 -0.198 42.371 1.00 65.06 94 ASP A O 1
ATOM 772 N N . HIS A 1 95 ? 7.075 1.431 41.764 1.00 66.31 95 HIS A N 1
ATOM 773 C CA . HIS A 1 95 ? 7.331 2.252 42.945 1.00 66.31 95 HIS A CA 1
ATOM 774 C C . HIS A 1 95 ? 6.829 1.563 44.230 1.00 66.31 95 HIS A C 1
ATOM 776 O O . HIS A 1 95 ? 7.548 1.486 45.230 1.00 66.31 95 HIS A O 1
ATOM 782 N N . SER A 1 96 ? 5.620 0.990 44.197 1.00 70.75 96 SER A N 1
ATOM 783 C CA . SER A 1 96 ? 5.026 0.265 45.329 1.00 70.75 96 SER A CA 1
ATOM 784 C C . SER A 1 96 ? 5.795 -1.021 45.643 1.00 70.75 96 SER A C 1
ATOM 786 O O . SER A 1 96 ? 6.089 -1.290 46.809 1.00 70.75 96 SER A O 1
ATOM 788 N N . LEU A 1 97 ? 6.208 -1.769 44.614 1.00 73.81 97 LEU A N 1
ATOM 789 C CA . LEU A 1 97 ? 7.070 -2.952 44.749 1.00 73.81 97 LEU A CA 1
ATOM 790 C C . LEU A 1 97 ? 8.482 -2.592 45.249 1.00 73.81 97 LEU A C 1
ATOM 792 O O . LEU A 1 97 ? 9.053 -3.299 46.079 1.00 73.81 97 LEU A O 1
ATOM 796 N N . GLY A 1 98 ? 9.042 -1.473 44.779 1.00 72.19 98 GLY A N 1
ATOM 797 C CA . GLY A 1 98 ? 10.379 -0.989 45.132 1.00 72.19 98 GLY A CA 1
ATOM 798 C C . GLY A 1 98 ? 10.532 -0.619 46.606 1.00 72.19 98 GLY A C 1
ATOM 799 O O . GLY A 1 98 ? 11.624 -0.749 47.155 1.00 72.19 98 GLY A O 1
ATOM 800 N N . SER A 1 99 ? 9.433 -0.245 47.269 1.00 78.88 99 SER A N 1
ATOM 801 C CA . SER A 1 99 ? 9.406 -0.010 48.718 1.00 78.88 99 SER A CA 1
ATOM 802 C C . SER A 1 99 ? 9.680 -1.272 49.550 1.00 78.88 99 SER A C 1
ATOM 804 O O . SER A 1 99 ? 9.992 -1.171 50.736 1.00 78.88 99 SER A O 1
ATOM 806 N N . GLY A 1 100 ? 9.509 -2.464 48.962 1.00 76.69 100 GLY A N 1
ATOM 807 C CA . GLY A 1 100 ? 9.597 -3.750 49.653 1.00 76.69 100 GLY A CA 1
ATOM 808 C C . GLY A 1 100 ? 8.469 -4.016 50.657 1.00 76.69 100 GLY A C 1
ATOM 809 O O . GLY A 1 100 ? 8.507 -5.054 51.314 1.00 76.69 100 GLY A O 1
ATOM 810 N N . ARG A 1 101 ? 7.495 -3.104 50.793 1.00 84.69 101 ARG A N 1
ATOM 811 C CA . ARG A 1 101 ? 6.336 -3.205 51.701 1.00 84.69 101 ARG A CA 1
ATOM 812 C C . ARG A 1 101 ? 5.074 -3.734 51.032 1.00 84.69 101 ARG A C 1
ATOM 814 O O . ARG A 1 101 ? 4.095 -4.015 51.708 1.00 84.69 101 ARG A O 1
ATOM 821 N N . THR A 1 102 ? 5.072 -3.828 49.706 1.00 86.25 102 THR A N 1
ATOM 822 C CA . THR A 1 102 ? 3.937 -4.340 48.936 1.00 86.25 102 THR A CA 1
ATOM 823 C C . THR A 1 102 ? 4.411 -5.477 48.043 1.00 86.25 102 THR A C 1
ATOM 825 O O . THR A 1 102 ? 5.426 -5.349 47.361 1.00 86.25 102 THR A O 1
ATOM 828 N N . GLN A 1 103 ? 3.687 -6.589 48.057 1.00 86.62 103 GLN A N 1
ATOM 829 C CA . GLN A 1 103 ? 3.862 -7.745 47.178 1.00 86.62 103 GLN A CA 1
ATOM 830 C C . GLN A 1 103 ? 2.535 -8.019 46.468 1.00 86.62 103 GLN A C 1
ATOM 832 O O . GLN A 1 103 ? 1.482 -7.705 47.013 1.00 86.62 103 GLN A O 1
ATOM 837 N N . TYR A 1 104 ? 2.565 -8.614 45.277 1.00 87.62 104 TYR A N 1
ATOM 838 C CA . TYR A 1 104 ? 1.344 -8.945 44.536 1.00 87.62 104 TYR A CA 1
ATOM 839 C C . TYR A 1 104 ? 1.344 -10.412 44.119 1.00 87.62 104 TYR A C 1
ATOM 841 O O . TYR A 1 104 ? 2.339 -10.940 43.615 1.00 87.62 104 TYR A O 1
ATOM 849 N N . LEU A 1 105 ? 0.208 -11.071 44.318 1.00 89.81 105 LEU A N 1
ATOM 850 C CA . LEU A 1 105 ? -0.063 -12.412 43.816 1.00 89.81 105 LEU A CA 1
ATOM 851 C C . LEU A 1 105 ? -1.233 -12.333 42.842 1.00 89.81 105 LEU A C 1
ATOM 853 O O . LEU A 1 105 ? -2.195 -11.623 43.100 1.00 89.81 105 LEU A O 1
ATOM 857 N N . GLU A 1 106 ? -1.183 -13.088 41.753 1.00 89.38 106 GLU A N 1
ATOM 858 C CA . GLU A 1 106 ? -2.317 -13.214 40.839 1.00 89.38 106 GLU A CA 1
ATOM 859 C C . GLU A 1 106 ? -2.644 -14.688 40.627 1.00 89.38 106 GLU A C 1
ATOM 861 O O . GLU A 1 106 ? -1.753 -15.502 40.356 1.00 89.38 106 GLU A O 1
ATOM 866 N N . ALA A 1 107 ? -3.925 -15.022 40.762 1.00 92.12 107 ALA A N 1
ATOM 867 C CA . ALA A 1 107 ? -4.457 -16.313 40.370 1.00 92.12 107 ALA A CA 1
ATOM 868 C C . ALA A 1 107 ? -5.063 -16.237 38.970 1.00 92.12 107 ALA A C 1
ATOM 870 O O . ALA A 1 107 ? -5.935 -15.409 38.727 1.00 92.12 107 ALA A O 1
ATOM 871 N N . LYS A 1 108 ? -4.686 -17.165 38.092 1.00 92.62 108 LYS A N 1
ATOM 872 C CA . LYS A 1 108 ? -5.422 -17.484 36.869 1.00 92.62 108 LYS A CA 1
ATOM 873 C C . LYS A 1 108 ? -6.242 -18.750 37.089 1.00 92.62 108 LYS A C 1
ATOM 875 O O . LYS A 1 108 ? -5.680 -19.809 37.384 1.00 92.62 108 LYS A O 1
ATOM 880 N N . LEU A 1 109 ? -7.556 -18.647 36.930 1.00 94.56 109 LEU A N 1
ATOM 881 C CA . LEU A 1 109 ? -8.495 -19.764 36.931 1.00 94.56 109 LEU A CA 1
ATOM 882 C C . LEU A 1 109 ? -8.846 -20.090 35.477 1.00 94.56 109 LEU A C 1
ATOM 884 O O . LEU A 1 109 ? -9.632 -19.357 34.881 1.00 94.56 109 LEU A O 1
ATOM 888 N N . PRO A 1 110 ? -8.249 -21.135 34.882 1.00 92.75 110 PRO A N 1
ATOM 889 C CA . PRO A 1 110 ? -8.468 -21.416 33.476 1.00 92.75 110 PRO A CA 1
ATOM 890 C C . PRO A 1 110 ? -9.805 -22.116 33.227 1.00 92.75 110 PRO A C 1
ATOM 892 O O . PRO A 1 110 ? -10.241 -22.927 34.056 1.00 92.75 110 PRO A O 1
ATOM 895 N N . ALA A 1 111 ? -10.376 -21.861 32.048 1.00 91.31 111 ALA A N 1
ATOM 896 C CA . ALA A 1 111 ? -11.534 -22.569 31.496 1.00 91.31 111 ALA A CA 1
ATOM 897 C C . ALA A 1 111 ? -12.741 -22.649 32.456 1.00 91.31 111 ALA A C 1
ATOM 899 O O . ALA A 1 111 ? -13.351 -23.707 32.647 1.00 91.31 111 ALA A O 1
ATOM 900 N N . VAL A 1 112 ? -13.058 -21.534 33.110 1.00 93.88 112 VAL A N 1
ATOM 901 C CA . VAL A 1 112 ? -14.250 -21.386 33.946 1.00 93.88 112 VAL A CA 1
ATOM 902 C C . VAL A 1 112 ? -15.472 -21.190 33.038 1.00 93.88 112 VAL A C 1
ATOM 904 O O . VAL A 1 112 ? -15.417 -20.363 32.130 1.00 93.88 112 VAL A O 1
ATOM 907 N N . PRO A 1 113 ? -16.580 -21.924 33.241 1.00 91.25 113 PRO A N 1
ATOM 908 C CA . PRO A 1 113 ? -17.804 -21.695 32.477 1.00 91.25 113 PRO A CA 1
ATOM 909 C C . PRO A 1 113 ? -18.372 -20.288 32.709 1.00 91.25 113 PRO A C 1
ATOM 911 O O . PRO A 1 113 ? -18.388 -19.806 33.845 1.00 91.25 113 PRO A O 1
ATOM 914 N N . ALA A 1 114 ? -18.892 -19.654 31.658 1.00 89.81 114 ALA A N 1
ATOM 915 C CA . ALA A 1 114 ? -19.656 -18.417 31.802 1.00 89.81 114 ALA A CA 1
ATOM 916 C C . ALA A 1 114 ? -20.877 -18.629 32.723 1.00 89.81 114 ALA A C 1
ATOM 918 O O . ALA A 1 114 ? -21.524 -19.677 32.697 1.00 89.81 114 ALA A O 1
ATOM 919 N N . GLY A 1 115 ? -21.161 -17.646 33.574 1.00 89.50 115 GLY A N 1
ATOM 920 C CA . GLY A 1 115 ? -22.194 -17.672 34.611 1.00 89.50 115 GLY A CA 1
ATOM 921 C C . GLY A 1 115 ? -21.785 -18.349 35.926 1.00 89.50 115 GLY A C 1
ATOM 922 O O . GLY A 1 115 ? -22.508 -18.218 36.919 1.00 89.50 115 GLY A O 1
ATOM 923 N N . ALA A 1 116 ? -20.636 -19.034 35.979 1.00 92.38 116 ALA A N 1
ATOM 924 C CA . ALA A 1 116 ? -20.232 -19.788 37.163 1.00 92.38 116 ALA A CA 1
ATOM 925 C C . ALA A 1 116 ? -19.946 -18.877 38.366 1.00 92.38 116 ALA A C 1
ATOM 927 O O . ALA A 1 116 ? -19.303 -17.826 38.255 1.00 92.38 116 ALA A O 1
ATOM 928 N N . GLN A 1 117 ? -20.394 -19.304 39.546 1.00 94.38 117 GLN A N 1
ATOM 929 C CA . GLN A 1 117 ? -20.087 -18.644 40.807 1.00 94.38 117 GLN A CA 1
ATOM 930 C C . GLN A 1 117 ? -18.722 -19.104 41.317 1.00 94.38 117 GLN A C 1
ATOM 932 O O . GLN A 1 117 ? -18.483 -20.295 41.514 1.00 94.38 117 GLN A O 1
ATOM 937 N N . ILE A 1 118 ? -17.845 -18.145 41.595 1.00 95.50 118 ILE A N 1
ATOM 938 C CA . ILE A 1 118 ? -16.487 -18.393 42.069 1.00 95.50 118 ILE A CA 1
ATOM 939 C C . ILE A 1 118 ? -16.392 -17.918 43.508 1.00 95.50 118 ILE A C 1
ATOM 941 O O . ILE A 1 118 ? -16.552 -16.730 43.778 1.00 95.50 118 ILE A O 1
ATOM 945 N N . ARG A 1 119 ? -16.095 -18.830 44.428 1.00 95.56 119 ARG A N 1
ATOM 946 C CA . ARG A 1 119 ? -15.818 -18.519 45.833 1.00 95.56 119 ARG A CA 1
ATOM 947 C C . ARG A 1 119 ? -14.348 -18.776 46.106 1.00 95.56 119 ARG A C 1
ATOM 949 O O . ARG A 1 119 ? -13.871 -19.870 45.816 1.00 95.56 119 ARG A O 1
ATOM 956 N N . TYR A 1 120 ? -13.624 -17.806 46.655 1.00 94.50 120 TYR A N 1
ATOM 957 C CA . TYR A 1 120 ? -12.186 -17.956 46.865 1.00 94.50 120 TYR A CA 1
ATOM 958 C C . TYR A 1 120 ? -11.665 -17.284 48.135 1.00 94.50 120 TYR A C 1
ATOM 960 O O . TYR A 1 120 ? -12.210 -16.292 48.613 1.00 94.50 120 TYR A O 1
ATOM 968 N N . THR A 1 121 ? -10.578 -17.847 48.661 1.00 93.88 121 THR A N 1
ATOM 969 C CA . THR A 1 121 ? -9.804 -17.332 49.795 1.00 93.88 121 THR A CA 1
ATOM 970 C C . THR A 1 121 ? -8.321 -17.565 49.520 1.00 93.88 121 THR A C 1
ATOM 972 O O . THR A 1 121 ? -7.925 -18.672 49.142 1.00 93.88 121 THR A O 1
ATOM 975 N N . LEU A 1 122 ? -7.489 -16.546 49.723 1.00 94.94 122 LEU A N 1
ATOM 976 C CA . LEU A 1 122 ? -6.037 -16.644 49.623 1.00 94.94 122 LEU A CA 1
ATOM 977 C C . LEU A 1 122 ? -5.419 -16.714 51.023 1.00 94.94 122 LEU A C 1
ATOM 979 O O . LEU A 1 122 ? -5.699 -15.869 51.868 1.00 94.94 122 LEU A O 1
ATOM 983 N N . SER A 1 123 ? -4.526 -17.676 51.237 1.00 94.38 123 SER A N 1
ATOM 984 C CA . SER A 1 123 ? -3.638 -17.726 52.399 1.00 94.38 123 SER A CA 1
ATOM 985 C C . SER A 1 123 ? -2.194 -17.475 51.975 1.00 94.38 123 SER A C 1
ATOM 987 O O . SER A 1 123 ? -1.746 -18.021 50.964 1.00 94.38 123 SER A O 1
ATOM 989 N N . VAL A 1 124 ? -1.449 -16.691 52.753 1.00 93.69 124 VAL A N 1
ATOM 990 C CA . VAL A 1 124 ? -0.044 -16.346 52.492 1.00 93.69 124 VAL A CA 1
ATOM 991 C C . VAL A 1 124 ? 0.788 -16.547 53.758 1.00 93.69 124 VAL A C 1
ATOM 993 O O . VAL A 1 124 ? 0.408 -16.090 54.831 1.00 93.69 124 VAL A O 1
ATOM 996 N N . THR A 1 125 ? 1.939 -17.209 53.635 1.00 92.25 125 THR A N 1
ATOM 997 C CA . THR A 1 125 ? 2.901 -17.450 54.723 1.00 92.25 125 THR A CA 1
ATOM 998 C C . THR A 1 125 ? 4.212 -16.716 54.444 1.00 92.25 125 THR A C 1
ATOM 1000 O O . THR A 1 125 ? 4.756 -16.811 53.339 1.00 92.25 125 THR A O 1
ATOM 1003 N N . PHE A 1 126 ? 4.761 -16.035 55.450 1.00 89.88 126 PHE A N 1
ATOM 1004 C CA . PHE A 1 126 ? 6.012 -15.271 55.352 1.00 89.88 126 PHE A CA 1
ATOM 1005 C C . PHE A 1 126 ? 7.193 -15.985 56.026 1.00 89.88 126 PHE A C 1
ATOM 1007 O O . PHE A 1 126 ? 6.998 -16.753 56.963 1.00 89.88 126 PHE A O 1
ATOM 1014 N N . ALA A 1 127 ? 8.426 -15.709 55.575 1.00 84.06 127 ALA A N 1
ATOM 1015 C CA . ALA A 1 127 ? 9.648 -16.426 55.983 1.00 84.06 127 ALA A CA 1
ATOM 1016 C C . ALA A 1 127 ? 9.878 -16.523 57.504 1.00 84.06 127 ALA A C 1
ATOM 1018 O O . ALA A 1 127 ? 10.476 -17.494 57.961 1.00 84.06 127 ALA A O 1
ATOM 1019 N N . HIS A 1 128 ? 9.374 -15.554 58.276 1.00 76.75 128 HIS A N 1
ATOM 1020 C CA . HIS A 1 128 ? 9.457 -15.498 59.741 1.00 76.75 128 HIS A CA 1
ATOM 1021 C C . HIS A 1 128 ? 8.200 -14.853 60.369 1.00 76.75 128 HIS A C 1
ATOM 1023 O O . HIS A 1 128 ? 8.296 -14.174 61.389 1.00 76.75 128 HIS A O 1
ATOM 1029 N N . GLY A 1 129 ? 7.031 -15.015 59.737 1.00 74.56 129 GLY A N 1
ATOM 1030 C CA . GLY A 1 129 ? 5.791 -14.317 60.105 1.00 74.56 129 GLY A CA 1
ATOM 1031 C C . GLY A 1 129 ? 4.554 -15.221 60.175 1.00 74.56 129 GLY A C 1
ATOM 1032 O O . GLY A 1 129 ? 4.637 -16.398 59.821 1.00 74.56 129 GLY A O 1
ATOM 1033 N N . PRO A 1 130 ? 3.408 -14.688 60.642 1.00 80.06 130 PRO A N 1
ATOM 1034 C CA . PRO A 1 130 ? 2.147 -15.428 60.699 1.00 80.06 130 PRO A CA 1
ATOM 1035 C C . PRO A 1 130 ? 1.620 -15.771 59.295 1.00 80.06 130 PRO A C 1
ATOM 1037 O O . PRO A 1 130 ? 1.948 -15.101 58.314 1.00 80.06 130 PRO A O 1
ATOM 1040 N N . GLU A 1 131 ? 0.782 -16.806 59.201 1.00 89.44 131 GLU A N 1
ATOM 1041 C CA . GLU A 1 131 ? -0.066 -17.012 58.023 1.00 89.44 131 GLU A CA 1
ATOM 1042 C C . GLU A 1 131 ? -1.196 -15.974 58.048 1.00 89.44 131 GLU A C 1
ATOM 1044 O O . GLU A 1 131 ? -1.848 -15.779 59.075 1.00 89.44 131 GLU A O 1
ATOM 1049 N N . VAL A 1 132 ? -1.401 -15.284 56.929 1.00 92.12 132 VAL A N 1
ATOM 1050 C CA . VAL A 1 132 ? -2.457 -14.282 56.758 1.00 92.12 132 VAL A CA 1
ATOM 1051 C C . VAL A 1 132 ? -3.456 -14.801 55.737 1.00 92.12 132 VAL A C 1
ATOM 1053 O O . VAL A 1 132 ? -3.065 -15.363 54.713 1.00 92.12 132 VAL A O 1
ATOM 1056 N N . HIS A 1 133 ? -4.742 -14.595 56.009 1.00 91.94 133 HIS A N 1
ATOM 1057 C CA . HIS A 1 133 ? -5.839 -14.999 55.137 1.00 91.94 133 HIS A CA 1
ATOM 1058 C C . HIS A 1 133 ? -6.571 -13.770 54.604 1.00 91.94 133 HIS A C 1
ATOM 1060 O O . HIS A 1 133 ? -6.789 -12.806 55.341 1.00 91.94 133 HIS A O 1
ATOM 1066 N N . SER A 1 134 ? -6.969 -13.810 53.335 1.00 90.12 134 SER A N 1
ATOM 1067 C CA . SER A 1 134 ? -7.941 -12.864 52.800 1.00 90.12 134 SER A CA 1
ATOM 1068 C C . SER A 1 134 ? -9.318 -13.152 53.400 1.00 90.12 134 SER A C 1
ATOM 1070 O O . SER A 1 134 ? -9.579 -14.249 53.901 1.00 90.12 134 SER A O 1
ATOM 1072 N N . ALA A 1 135 ? -10.240 -12.196 53.289 1.00 87.50 135 ALA A N 1
ATOM 1073 C CA . ALA A 1 135 ? -11.653 -12.534 53.398 1.00 87.50 135 ALA A CA 1
ATOM 1074 C C . ALA A 1 135 ? -12.024 -13.562 52.313 1.00 87.50 135 ALA A C 1
ATOM 1076 O O . ALA A 1 135 ? -11.392 -13.616 51.250 1.00 87.50 135 ALA A O 1
ATOM 1077 N N . THR A 1 136 ? -13.036 -14.386 52.585 1.00 90.62 136 THR A N 1
ATOM 1078 C CA . THR A 1 136 ? -13.647 -15.202 51.537 1.00 90.62 136 THR A CA 1
ATOM 1079 C C . THR A 1 136 ? -14.494 -14.294 50.666 1.00 90.62 136 THR A C 1
ATOM 1081 O O . THR A 1 136 ? -15.447 -13.710 51.169 1.00 90.62 136 THR A O 1
ATOM 1084 N N . CYS A 1 137 ? -14.161 -14.213 49.384 1.00 91.00 137 CYS A N 1
ATOM 1085 C CA . CYS A 1 137 ? -14.875 -13.395 48.413 1.00 91.00 137 CYS A CA 1
ATOM 1086 C C . CYS A 1 137 ? -15.651 -14.282 47.441 1.00 91.00 137 CYS A C 1
ATOM 1088 O O . CYS A 1 137 ? -15.279 -15.434 47.188 1.00 91.00 137 CYS A O 1
ATOM 1090 N N . THR A 1 138 ? -16.722 -13.734 46.875 1.00 92.75 138 THR A N 1
ATOM 1091 C CA . THR A 1 138 ? -17.471 -14.370 45.786 1.00 92.75 138 THR A CA 1
ATOM 1092 C C . THR A 1 138 ? -17.464 -13.471 44.559 1.00 92.75 138 THR A C 1
ATOM 1094 O O . THR A 1 138 ? -17.664 -12.277 44.693 1.00 92.75 138 THR A O 1
ATOM 1097 N N . THR A 1 139 ? -17.296 -14.010 43.356 1.00 93.12 139 THR A N 1
ATOM 1098 C CA . THR A 1 139 ? -17.569 -13.297 42.097 1.00 93.12 139 THR A CA 1
ATOM 1099 C C . THR A 1 139 ? -18.284 -14.226 41.114 1.00 93.12 139 THR A C 1
ATOM 1101 O O . THR A 1 139 ? -18.551 -15.388 41.431 1.00 93.12 139 THR A O 1
ATOM 1104 N N . VAL A 1 140 ? -18.654 -13.714 39.945 1.00 93.69 140 VAL A N 1
ATOM 1105 C CA . VAL A 1 140 ? -19.360 -14.461 38.899 1.00 93.69 140 VAL A CA 1
ATOM 1106 C C . VAL A 1 140 ? -18.606 -14.275 37.594 1.00 93.69 140 VAL A C 1
ATOM 1108 O O . VAL A 1 140 ? -18.302 -13.144 37.229 1.00 93.69 140 VAL A O 1
ATOM 1111 N N . ALA A 1 141 ? -18.305 -15.369 36.900 1.00 93.75 141 ALA A N 1
ATOM 1112 C CA . ALA A 1 141 ? -17.613 -15.328 35.618 1.00 93.75 141 ALA A CA 1
ATOM 1113 C C . ALA A 1 141 ? -18.577 -14.895 34.503 1.00 93.75 141 ALA A C 1
ATOM 1115 O O . ALA A 1 141 ? -19.248 -15.731 33.911 1.00 93.75 141 ALA A O 1
ATOM 1116 N N . VAL A 1 142 ? -18.686 -13.596 34.238 1.00 93.81 142 VAL A N 1
ATOM 1117 C CA . VAL A 1 142 ? -19.514 -13.060 33.144 1.00 93.81 142 VAL A CA 1
ATOM 1118 C C . VAL A 1 142 ? -18.657 -12.912 31.894 1.00 93.81 142 VAL A C 1
ATOM 1120 O O . VAL A 1 142 ? -17.544 -12.415 32.001 1.00 93.81 142 VAL A O 1
ATOM 1123 N N . ALA A 1 143 ? -19.142 -13.334 30.726 1.00 90.38 143 ALA A N 1
ATOM 1124 C CA . ALA A 1 143 ? -18.401 -13.147 29.477 1.00 90.38 143 ALA A CA 1
ATOM 1125 C C . ALA A 1 143 ? -18.410 -11.659 29.050 1.00 90.38 143 ALA A C 1
ATOM 1127 O O . ALA A 1 143 ? -19.451 -11.011 29.177 1.00 90.38 143 ALA A O 1
ATOM 1128 N N . PRO A 1 144 ? -17.283 -11.099 28.569 1.00 88.38 144 PRO A N 1
ATOM 1129 C CA . PRO A 1 144 ? -17.172 -9.666 28.266 1.00 88.38 144 PRO A CA 1
ATOM 1130 C C . PRO A 1 144 ? -17.824 -9.244 26.934 1.00 88.38 144 PRO A C 1
ATOM 1132 O O . PRO A 1 144 ? -17.918 -8.049 26.658 1.00 88.38 144 PRO A O 1
ATOM 1135 N N . ASP A 1 145 ? -18.290 -10.200 26.132 1.00 87.62 145 ASP A N 1
ATOM 1136 C CA . ASP A 1 145 ? -18.813 -10.090 24.762 1.00 87.62 145 ASP A CA 1
ATOM 1137 C C . ASP A 1 145 ? -20.235 -9.500 24.666 1.00 87.62 145 ASP A C 1
ATOM 1139 O O . ASP A 1 145 ? -21.113 -10.026 23.982 1.00 87.62 145 ASP A O 1
ATOM 1143 N N . PHE A 1 146 ? -20.485 -8.396 25.370 1.00 91.56 146 PHE A N 1
ATOM 1144 C CA . PHE A 1 146 ? -21.713 -7.626 25.183 1.00 91.56 146 PHE A CA 1
ATOM 1145 C C . PHE A 1 146 ? -21.785 -7.092 23.752 1.00 91.56 146 PHE A C 1
ATOM 1147 O O . PHE A 1 146 ? -20.775 -6.743 23.148 1.00 91.56 146 PHE A O 1
ATOM 1154 N N . THR A 1 147 ? -22.996 -7.010 23.219 1.00 91.56 147 THR A N 1
ATOM 1155 C CA . THR A 1 147 ? -23.278 -6.539 21.863 1.00 91.56 147 THR A CA 1
ATOM 1156 C C . THR A 1 147 ? -24.063 -5.233 21.900 1.00 91.56 147 THR A C 1
ATOM 1158 O O . THR A 1 147 ? -24.523 -4.772 22.948 1.00 91.56 147 THR A O 1
ATOM 1161 N N . ARG A 1 148 ? -24.265 -4.621 20.731 1.00 88.88 148 ARG A N 1
ATOM 1162 C CA . ARG A 1 148 ? -25.098 -3.419 20.613 1.00 88.88 148 ARG A CA 1
ATOM 1163 C C . ARG A 1 148 ? -26.541 -3.657 21.074 1.00 88.88 148 ARG A C 1
ATOM 1165 O O . ARG A 1 148 ? -27.132 -2.767 21.682 1.00 88.88 148 ARG A O 1
ATOM 1172 N N . ASP A 1 149 ? -27.083 -4.848 20.827 1.00 89.69 149 ASP A N 1
ATOM 1173 C CA . ASP A 1 149 ? -28.456 -5.212 21.204 1.00 89.69 149 ASP A CA 1
ATOM 1174 C C . ASP A 1 149 ? -28.645 -5.292 22.727 1.00 89.69 149 ASP A C 1
ATOM 1176 O O . ASP A 1 149 ? -29.771 -5.224 23.231 1.00 89.69 149 ASP A O 1
ATOM 1180 N N . ASP A 1 150 ? -27.549 -5.367 23.481 1.00 92.38 150 ASP A N 1
ATOM 1181 C CA . ASP A 1 150 ? -27.568 -5.362 24.939 1.00 92.38 150 ASP A CA 1
ATOM 1182 C C . ASP A 1 150 ? -27.630 -3.944 25.521 1.00 92.38 150 ASP A C 1
ATOM 1184 O O . ASP A 1 150 ? -27.943 -3.787 26.699 1.00 92.38 150 ASP A O 1
ATOM 1188 N N . ILE A 1 151 ? -27.391 -2.890 24.732 1.00 92.81 151 ILE A N 1
ATOM 1189 C CA . ILE A 1 151 ? -27.426 -1.507 25.225 1.00 92.81 151 ILE A CA 1
ATOM 1190 C C . ILE A 1 151 ? -28.846 -1.162 25.701 1.00 92.81 151 ILE A C 1
ATOM 1192 O O . ILE A 1 151 ? -29.841 -1.392 25.008 1.00 92.81 151 ILE A O 1
ATOM 1196 N N . ARG A 1 152 ? -28.947 -0.578 26.900 1.00 93.06 152 ARG A N 1
ATOM 1197 C CA . ARG A 1 152 ? -30.194 -0.022 27.467 1.00 93.06 152 ARG A CA 1
ATOM 1198 C C . ARG A 1 152 ? -30.150 1.487 27.605 1.00 93.06 152 ARG A C 1
ATOM 1200 O O . ARG A 1 152 ? -31.180 2.151 27.508 1.00 93.06 152 ARG A O 1
ATOM 1207 N N . ARG A 1 153 ? -28.958 2.057 27.786 1.00 92.69 153 ARG A N 1
ATOM 1208 C CA . ARG A 1 153 ? -28.804 3.506 27.887 1.00 92.69 153 ARG A CA 1
ATOM 1209 C C . ARG A 1 153 ? -27.407 3.952 27.491 1.00 92.69 153 ARG A C 1
ATOM 1211 O O . ARG A 1 153 ? -26.429 3.398 27.973 1.00 92.69 153 ARG A O 1
ATOM 1218 N N . ILE A 1 154 ? -27.343 5.010 26.692 1.00 92.69 154 ILE A N 1
ATOM 1219 C CA . ILE A 1 154 ? -26.156 5.852 26.537 1.00 92.69 154 ILE A CA 1
ATOM 1220 C C . ILE A 1 154 ? -26.505 7.197 27.171 1.00 92.69 154 ILE A C 1
ATOM 1222 O O . ILE A 1 154 ? -27.576 7.750 26.904 1.00 92.69 154 ILE A O 1
ATOM 1226 N N . PHE A 1 155 ? -25.655 7.700 28.060 1.00 91.38 155 PHE A N 1
ATOM 1227 C CA . PHE A 1 155 ? -25.932 8.922 28.801 1.00 91.38 155 PHE A CA 1
ATOM 1228 C C . PHE A 1 155 ? -24.740 9.869 28.789 1.00 91.38 155 PHE A C 1
ATOM 1230 O O . PHE A 1 155 ? -23.620 9.476 29.095 1.00 91.38 155 PHE A O 1
ATOM 1237 N N . ILE A 1 156 ? -25.029 11.143 28.527 1.00 91.50 156 ILE A N 1
ATOM 1238 C CA . ILE A 1 156 ? -24.171 12.282 28.852 1.00 91.50 156 ILE A CA 1
ATOM 1239 C C . ILE A 1 156 ? -25.023 13.335 29.584 1.00 91.50 156 ILE A C 1
ATOM 1241 O O . ILE A 1 156 ? -26.198 13.515 29.244 1.00 91.50 156 ILE A O 1
ATOM 1245 N N . PRO A 1 157 ? -24.474 14.052 30.581 1.00 88.38 157 PRO A N 1
ATOM 1246 C CA . PRO A 1 157 ? -25.199 15.079 31.333 1.00 88.38 157 PRO A CA 1
ATOM 1247 C C . PRO A 1 157 ? -25.844 16.175 30.482 1.00 88.38 157 PRO A C 1
ATOM 1249 O O . PRO A 1 157 ? -26.958 16.609 30.785 1.00 88.38 157 PRO A O 1
ATOM 1252 N N . GLN A 1 158 ? -25.089 16.651 29.492 1.00 85.81 158 GLN A N 1
ATOM 1253 C CA . GLN A 1 158 ? -25.399 17.715 28.542 1.00 85.81 158 GLN A CA 1
ATOM 1254 C C . GLN A 1 158 ? -24.335 17.698 27.427 1.00 85.81 158 GLN A C 1
ATOM 1256 O O . GLN A 1 158 ? -23.256 17.137 27.653 1.00 85.81 158 GLN A O 1
ATOM 1261 N N . PRO A 1 159 ? -24.585 18.324 26.262 1.00 81.31 159 PRO A N 1
ATOM 1262 C CA . PRO A 1 159 ? -23.578 18.433 25.212 1.00 81.31 159 PRO A CA 1
ATOM 1263 C C . PRO A 1 159 ? -22.254 19.013 25.726 1.00 81.31 159 PRO A C 1
ATOM 1265 O O . PRO A 1 159 ? -22.248 19.991 26.479 1.00 81.31 159 PRO A O 1
ATOM 1268 N N . GLY A 1 160 ? -21.136 18.392 25.349 1.00 80.88 160 GLY A N 1
ATOM 1269 C CA . GLY A 1 160 ? -19.788 18.774 25.787 1.00 80.88 160 GLY A CA 1
ATOM 1270 C C . GLY A 1 160 ? -19.358 18.241 27.162 1.00 80.88 160 GLY A C 1
ATOM 1271 O O . GLY A 1 160 ? -18.186 18.373 27.518 1.00 80.88 160 GLY A O 1
ATOM 1272 N N . ALA A 1 161 ? -20.247 17.585 27.918 1.00 88.25 161 ALA A N 1
ATOM 1273 C CA . ALA A 1 161 ? -19.932 16.927 29.194 1.00 88.25 161 ALA A CA 1
ATOM 1274 C C . ALA A 1 161 ? -19.591 15.430 29.031 1.00 88.25 161 ALA A C 1
ATOM 1276 O O . ALA A 1 161 ? -19.824 14.632 29.936 1.00 88.25 161 ALA A O 1
ATOM 1277 N N . ALA A 1 162 ? -19.037 15.045 27.877 1.00 90.00 162 ALA A N 1
ATOM 1278 C CA . ALA A 1 162 ? -18.750 13.657 27.512 1.00 90.00 162 ALA A CA 1
ATOM 1279 C C . ALA A 1 162 ? -17.897 12.886 28.534 1.00 90.00 162 ALA A C 1
ATOM 1281 O O . ALA A 1 162 ? -18.056 11.679 28.653 1.00 90.00 162 ALA A O 1
ATOM 1282 N N . LEU A 1 163 ? -17.023 13.560 29.294 1.00 89.25 163 LEU A N 1
ATOM 1283 C CA . LEU A 1 163 ? -16.168 12.917 30.304 1.00 89.25 163 LEU A CA 1
ATOM 1284 C C . LEU A 1 163 ? -16.975 12.234 31.424 1.00 89.25 163 LEU A C 1
ATOM 1286 O O . LEU A 1 163 ? -16.533 11.238 31.982 1.00 89.25 163 LEU A O 1
ATOM 1290 N N . ASP A 1 164 ? -18.170 12.746 31.719 1.00 89.88 164 ASP A N 1
ATOM 1291 C CA . ASP A 1 164 ? -19.093 12.167 32.700 1.00 89.88 164 ASP A CA 1
ATOM 1292 C C . ASP A 1 164 ? -20.017 11.101 32.081 1.00 89.88 164 ASP A C 1
ATOM 1294 O O . ASP A 1 164 ? -20.914 10.583 32.754 1.00 89.88 164 ASP A O 1
ATOM 1298 N N . GLY A 1 165 ? -19.839 10.807 30.792 1.00 91.69 165 GLY A N 1
ATOM 1299 C CA . GLY A 1 165 ? -20.685 9.903 30.035 1.00 91.69 165 GLY A CA 1
ATOM 1300 C C . GLY A 1 165 ? -20.439 8.429 30.340 1.00 91.69 165 GLY A C 1
ATOM 1301 O O . GLY A 1 165 ? -19.333 8.024 30.704 1.00 91.69 165 GLY A O 1
ATOM 1302 N N . TRP A 1 166 ? -21.486 7.626 30.161 1.00 94.19 166 TRP A N 1
ATOM 1303 C CA . TRP A 1 166 ? -21.444 6.179 30.356 1.00 94.19 166 TRP A CA 1
ATOM 1304 C C . TRP A 1 166 ? -22.456 5.443 29.472 1.00 94.19 166 TRP A C 1
ATOM 1306 O O . TRP A 1 166 ? -23.444 6.020 29.002 1.00 94.19 166 TRP A O 1
ATOM 1316 N N . VAL A 1 167 ? -22.206 4.150 29.265 1.00 95.06 167 VAL A N 1
ATOM 1317 C CA . VAL A 1 167 ? -23.066 3.231 28.511 1.00 95.06 167 VAL A CA 1
ATOM 1318 C C . VAL A 1 167 ? -23.424 2.048 29.389 1.00 95.06 167 VAL A C 1
ATOM 1320 O O . VAL A 1 167 ? -22.536 1.404 29.933 1.00 95.06 167 VAL A O 1
ATOM 1323 N N . LEU A 1 168 ? -24.717 1.757 29.527 1.00 95.75 168 LEU A N 1
ATOM 1324 C CA . LEU A 1 168 ? -25.207 0.591 30.255 1.00 95.75 168 LEU A CA 1
ATOM 1325 C C . LEU A 1 168 ? -25.738 -0.465 29.295 1.00 95.75 168 LEU A C 1
ATOM 1327 O O . LEU A 1 168 ? -26.593 -0.180 28.448 1.00 95.75 168 LEU A O 1
ATOM 1331 N N . TYR A 1 169 ? -25.293 -1.694 29.527 1.00 94.88 169 TYR A N 1
ATOM 1332 C CA . TYR A 1 169 ? -25.745 -2.903 28.861 1.00 94.88 169 TYR A CA 1
ATOM 1333 C C . TYR A 1 169 ? -26.472 -3.814 29.839 1.00 94.88 169 TYR A C 1
ATOM 1335 O O . TYR A 1 169 ? -26.156 -3.860 31.030 1.00 94.88 169 TYR A O 1
ATOM 1343 N N . HIS A 1 170 ? -27.413 -4.584 29.312 1.00 94.31 170 HIS A N 1
ATOM 1344 C CA . HIS A 1 170 ? -28.127 -5.617 30.037 1.00 94.31 170 HIS A CA 1
ATOM 1345 C C . HIS A 1 170 ? -28.450 -6.787 29.119 1.00 94.31 170 HIS A C 1
ATOM 1347 O O . HIS A 1 170 ? -29.074 -6.610 28.071 1.00 94.31 170 HIS A O 1
ATOM 1353 N N . ARG A 1 171 ? -28.119 -7.992 29.578 1.00 92.56 171 ARG A N 1
ATOM 1354 C CA . ARG A 1 171 ? -28.582 -9.235 28.963 1.00 92.56 171 ARG A CA 1
ATOM 1355 C C . ARG A 1 171 ? -29.021 -10.239 30.018 1.00 92.56 171 ARG A C 1
ATOM 1357 O O . ARG A 1 171 ? -28.547 -10.235 31.155 1.00 92.56 171 ARG A O 1
ATOM 1364 N N . ARG A 1 172 ? -29.936 -11.124 29.627 1.00 91.44 172 ARG A N 1
ATOM 1365 C CA . ARG A 1 172 ? -30.376 -12.251 30.458 1.00 91.44 172 ARG A CA 1
ATOM 1366 C C . ARG A 1 172 ? -29.544 -13.481 30.123 1.00 91.44 172 ARG A C 1
ATOM 1368 O O . ARG A 1 172 ? -29.581 -13.945 28.987 1.00 91.44 172 ARG A O 1
ATOM 1375 N N . ALA A 1 173 ? -28.868 -14.040 31.121 1.00 88.75 173 ALA A N 1
ATOM 1376 C CA . ALA A 1 173 ? -28.062 -15.249 30.984 1.00 88.75 173 ALA A CA 1
ATOM 1377 C C . ALA A 1 173 ? -28.522 -16.288 32.015 1.00 88.75 173 ALA A C 1
ATOM 1379 O O . ALA A 1 173 ? -28.227 -16.191 33.206 1.00 88.75 173 ALA A O 1
ATOM 1380 N N . GLY A 1 174 ? -29.309 -17.271 31.566 1.00 86.12 174 GLY A N 1
ATOM 1381 C CA . GLY A 1 174 ? -29.876 -18.298 32.443 1.00 86.12 174 GLY A CA 1
ATOM 1382 C C . GLY A 1 174 ? -30.752 -17.711 33.559 1.00 86.12 174 GLY A C 1
ATOM 1383 O O . GLY A 1 174 ? -31.783 -17.079 33.299 1.00 86.12 174 GLY A O 1
ATOM 1384 N N . ASP A 1 175 ? -30.344 -17.942 34.807 1.00 88.00 175 ASP A N 1
ATOM 1385 C CA . ASP A 1 175 ? -31.007 -17.493 36.034 1.00 88.00 175 ASP A CA 1
ATOM 1386 C C . ASP A 1 175 ? -30.502 -16.131 36.548 1.00 88.00 175 ASP A C 1
ATOM 1388 O O . ASP A 1 175 ? -30.776 -15.766 37.692 1.00 88.00 175 ASP A O 1
ATOM 1392 N N . ARG A 1 176 ? -29.779 -15.363 35.720 1.00 90.44 176 ARG A N 1
ATOM 1393 C CA . ARG A 1 176 ? -29.153 -14.088 36.102 1.00 90.44 176 ARG A CA 1
ATOM 1394 C C . ARG A 1 176 ? -29.452 -12.960 35.121 1.00 90.44 176 ARG A C 1
ATOM 1396 O O . ARG A 1 176 ? -29.666 -13.188 33.928 1.00 90.44 176 ARG A O 1
ATOM 1403 N N . ASP A 1 177 ? -29.436 -11.743 35.653 1.00 92.19 177 ASP A N 1
ATOM 1404 C CA . ASP A 1 177 ? -29.299 -10.519 34.871 1.00 92.19 177 ASP A CA 1
ATOM 1405 C C . ASP A 1 177 ? -27.834 -10.080 34.934 1.00 92.19 177 ASP A C 1
ATOM 1407 O O . ASP A 1 177 ? -27.268 -9.893 36.017 1.00 92.19 177 ASP A O 1
ATOM 1411 N N . GLU A 1 178 ? -27.217 -9.950 33.764 1.00 94.44 178 GLU A N 1
ATOM 1412 C CA . GLU A 1 178 ? -25.851 -9.466 33.600 1.00 94.44 178 GLU A CA 1
ATOM 1413 C C . GLU A 1 178 ? -25.909 -8.011 33.145 1.00 94.44 178 GLU A C 1
ATOM 1415 O O . GLU A 1 178 ? -26.543 -7.687 32.139 1.00 94.44 178 GLU A O 1
ATOM 1420 N N . ILE A 1 179 ? -25.273 -7.131 33.914 1.00 95.25 179 ILE A N 1
ATOM 1421 C CA . ILE A 1 179 ? -25.250 -5.689 33.687 1.00 95.25 179 ILE A CA 1
ATOM 1422 C C . ILE A 1 179 ? -23.798 -5.259 33.556 1.00 95.25 179 ILE A C 1
ATOM 1424 O O . ILE A 1 179 ? -22.987 -5.538 34.440 1.00 95.25 179 ILE A O 1
ATOM 1428 N N . ARG A 1 180 ? -23.482 -4.553 32.475 1.00 95.62 180 ARG A N 1
ATOM 1429 C CA . ARG A 1 180 ? -22.171 -3.941 32.246 1.00 95.62 180 ARG A CA 1
ATOM 1430 C C . ARG A 1 180 ? -22.342 -2.435 32.116 1.00 95.62 180 ARG A C 1
ATOM 1432 O O . ARG A 1 180 ? -23.310 -1.983 31.511 1.00 95.62 180 ARG A O 1
ATOM 1439 N N . VAL A 1 181 ? -21.421 -1.667 32.685 1.00 96.06 181 VAL A N 1
ATOM 1440 C CA . VAL A 1 181 ? -21.341 -0.218 32.488 1.00 96.06 181 VAL A CA 1
ATOM 1441 C C . VAL A 1 181 ? -19.949 0.150 32.009 1.00 96.06 181 VAL A C 1
ATOM 1443 O O . VAL A 1 181 ? -18.982 -0.107 32.722 1.00 96.06 181 VAL A O 1
ATOM 1446 N N . ASP A 1 182 ? -19.876 0.756 30.829 1.00 95.06 182 ASP A N 1
ATOM 1447 C CA . ASP A 1 182 ? -18.664 1.382 30.297 1.00 95.06 182 ASP A CA 1
ATOM 1448 C C . ASP A 1 182 ? -18.679 2.870 30.650 1.00 95.06 182 ASP A C 1
ATOM 1450 O O . ASP A 1 182 ? -19.724 3.524 30.560 1.00 95.06 182 ASP A O 1
ATOM 1454 N N . VAL A 1 183 ? -17.524 3.425 31.004 1.00 93.19 183 VAL A N 1
ATOM 1455 C CA . VAL A 1 183 ? -17.330 4.870 31.181 1.00 93.19 183 VAL A CA 1
ATOM 1456 C C . VAL A 1 183 ? -16.197 5.359 30.282 1.00 93.19 183 VAL A C 1
ATOM 1458 O O . VAL A 1 183 ? -15.389 4.574 29.802 1.00 93.19 183 VAL A O 1
ATOM 1461 N N . VAL A 1 184 ? -16.108 6.671 30.055 1.00 90.19 184 VAL A N 1
ATOM 1462 C CA . VAL A 1 184 ? -15.004 7.242 29.257 1.00 90.19 184 VAL A CA 1
ATOM 1463 C C . VAL A 1 184 ? -13.635 6.972 29.888 1.00 90.19 184 VAL A C 1
ATOM 1465 O O . VAL A 1 184 ? -12.665 6.706 29.180 1.00 90.19 184 VAL A O 1
ATOM 1468 N N . ASP A 1 185 ? -13.554 7.095 31.211 1.00 87.75 185 ASP A N 1
ATOM 1469 C CA . ASP A 1 185 ? -12.359 6.820 32.005 1.00 87.75 185 ASP A CA 1
ATOM 1470 C C . ASP A 1 185 ? -12.775 6.641 33.472 1.00 87.75 185 ASP A C 1
ATOM 1472 O O . ASP A 1 185 ? -13.327 7.565 34.078 1.00 87.75 185 ASP A O 1
ATOM 1476 N N . LEU A 1 186 ? -12.512 5.467 34.057 1.00 86.00 186 LEU A N 1
ATOM 1477 C CA . LEU A 1 186 ? -12.885 5.166 35.446 1.00 86.00 186 LEU A CA 1
ATOM 1478 C C . LEU A 1 186 ? -12.237 6.120 36.460 1.00 86.00 186 LEU A C 1
ATOM 1480 O O . LEU A 1 186 ? -12.794 6.330 37.539 1.00 86.00 186 LEU A O 1
ATOM 1484 N N . PHE A 1 187 ? -11.090 6.711 36.120 1.00 82.88 187 PHE A N 1
ATOM 1485 C CA . PHE A 1 187 ? -10.297 7.586 36.984 1.00 82.88 187 PHE A CA 1
ATOM 1486 C C . PHE A 1 187 ? -10.296 9.047 36.516 1.00 82.88 187 PHE A C 1
ATOM 1488 O O . PHE A 1 187 ? -9.499 9.845 37.016 1.00 82.88 187 PHE A O 1
ATOM 1495 N N . ALA A 1 188 ? -11.213 9.424 35.612 1.00 78.88 188 ALA A N 1
ATOM 1496 C CA . ALA A 1 188 ? -11.315 10.762 35.018 1.00 78.88 188 ALA A CA 1
ATOM 1497 C C . ALA A 1 188 ? -11.162 11.915 36.028 1.00 78.88 188 ALA A C 1
ATOM 1499 O O . ALA A 1 188 ? -10.470 12.898 35.761 1.00 78.88 188 ALA A O 1
ATOM 1500 N N . HIS A 1 189 ? -11.803 11.783 37.194 1.00 78.06 189 HIS A N 1
ATOM 1501 C CA . HIS A 1 189 ? -11.895 12.837 38.215 1.00 78.06 189 HIS A CA 1
ATOM 1502 C C . HIS A 1 189 ? -11.064 12.562 39.469 1.00 78.06 189 HIS A C 1
ATOM 1504 O O . HIS A 1 189 ? -10.843 13.457 40.288 1.00 78.06 189 HIS A O 1
ATOM 1510 N N . ARG A 1 190 ? -10.620 11.317 39.656 1.00 69.75 190 ARG A N 1
ATOM 1511 C CA . ARG A 1 190 ? -9.923 10.856 40.859 1.00 69.75 190 ARG A CA 1
ATOM 1512 C C . ARG A 1 190 ? -8.875 9.821 40.494 1.00 69.75 190 ARG A C 1
ATOM 1514 O O . ARG A 1 190 ? -9.206 8.721 40.079 1.00 69.75 190 ARG A O 1
ATOM 1521 N N . GLN A 1 191 ? -7.613 10.146 40.747 1.00 68.81 191 GLN A N 1
ATOM 1522 C CA . GLN A 1 191 ? -6.494 9.242 40.466 1.00 68.81 191 GLN A CA 1
ATOM 1523 C C . GLN A 1 191 ? -6.390 8.075 41.465 1.00 68.81 191 GLN A C 1
ATOM 1525 O O . GLN A 1 191 ? -5.730 7.083 41.181 1.00 68.81 191 GLN A O 1
ATOM 1530 N N . ASP A 1 192 ? -7.015 8.187 42.644 1.00 68.00 192 ASP A N 1
ATOM 1531 C CA . ASP A 1 192 ? -6.879 7.221 43.741 1.00 68.00 192 ASP A CA 1
ATOM 1532 C C . ASP A 1 192 ? -7.944 6.114 43.746 1.00 68.00 192 ASP A C 1
ATOM 1534 O O . ASP A 1 192 ? -7.724 5.061 44.346 1.00 68.00 192 ASP A O 1
ATOM 1538 N N . ARG A 1 193 ? -9.106 6.339 43.119 1.00 74.31 193 ARG A N 1
ATOM 1539 C CA . ARG A 1 193 ? -10.233 5.392 43.096 1.00 74.31 193 ARG A CA 1
ATOM 1540 C C . ARG A 1 193 ? -11.249 5.724 41.997 1.00 74.31 193 ARG A C 1
ATOM 1542 O O . ARG A 1 193 ? -11.443 6.910 41.734 1.00 74.31 193 ARG A O 1
ATOM 1549 N N . PRO A 1 194 ? -11.959 4.721 41.447 1.00 80.69 194 PRO A N 1
ATOM 1550 C CA . PRO A 1 194 ? -13.035 4.966 40.495 1.00 80.69 194 PRO A CA 1
ATOM 1551 C C . PRO A 1 194 ? -14.208 5.732 41.117 1.00 80.69 194 PRO A C 1
ATOM 1553 O O . PRO A 1 194 ? -14.560 5.492 42.275 1.00 80.69 194 PRO A O 1
ATOM 1556 N N . ASP A 1 195 ? -14.849 6.613 40.347 1.00 84.50 195 ASP A N 1
ATOM 1557 C CA . ASP A 1 195 ? -16.027 7.387 40.781 1.00 84.50 195 ASP A CA 1
ATOM 1558 C C . ASP A 1 195 ? -17.336 6.863 40.166 1.00 84.50 195 ASP A C 1
ATOM 1560 O O . ASP A 1 195 ? -18.095 7.602 39.537 1.00 84.50 195 ASP A O 1
ATOM 1564 N N . LEU A 1 196 ? -17.596 5.563 40.347 1.00 90.94 196 LEU A N 1
ATOM 1565 C CA . LEU A 1 196 ? -18.780 4.876 39.825 1.00 90.94 196 LEU A CA 1
ATOM 1566 C C . LEU A 1 196 ? -19.498 4.073 40.916 1.00 90.94 196 LEU A C 1
ATOM 1568 O O . LEU A 1 196 ? -18.877 3.310 41.662 1.00 90.94 196 LEU A O 1
ATOM 1572 N N . ALA A 1 197 ? -20.824 4.203 40.959 1.00 91.88 197 ALA A N 1
ATOM 1573 C CA . ALA A 1 197 ? -21.706 3.370 41.764 1.00 91.88 197 ALA A CA 1
ATOM 1574 C C . ALA A 1 197 ? -22.950 2.920 40.978 1.00 91.88 197 ALA A C 1
ATOM 1576 O O . ALA A 1 197 ? -23.463 3.645 40.127 1.00 91.88 197 ALA A O 1
ATOM 1577 N N . LEU A 1 198 ? -23.433 1.717 41.278 1.00 93.50 198 LEU A N 1
ATOM 1578 C CA . LEU A 1 198 ? -24.525 1.016 40.612 1.00 93.50 198 LEU A CA 1
ATOM 1579 C C . LEU A 1 198 ? -25.470 0.450 41.675 1.00 93.50 198 LEU A C 1
ATOM 1581 O O . LEU A 1 198 ? -25.072 -0.400 42.470 1.00 93.50 198 LEU A O 1
ATOM 1585 N N . GLN A 1 199 ? -26.725 0.887 41.671 1.00 93.81 199 GLN A N 1
ATOM 1586 C CA . GLN A 1 199 ? -27.798 0.253 42.437 1.00 93.81 199 GLN A CA 1
ATOM 1587 C C . GLN A 1 199 ? -28.582 -0.661 41.493 1.00 93.81 199 GLN A C 1
ATOM 1589 O O . GLN A 1 199 ? -29.042 -0.191 40.459 1.00 93.81 199 GLN A O 1
ATOM 1594 N N . ILE A 1 200 ? -28.738 -1.941 41.831 1.00 92.25 200 ILE A N 1
ATOM 1595 C CA . ILE A 1 200 ? -29.479 -2.940 41.046 1.00 92.25 200 ILE A CA 1
ATOM 1596 C C . ILE A 1 200 ? -30.439 -3.667 41.990 1.00 92.25 200 ILE A C 1
ATOM 1598 O O . ILE A 1 200 ? -30.011 -4.480 42.815 1.00 92.25 200 ILE A O 1
ATOM 1602 N N . GLY A 1 201 ? -31.736 -3.369 41.906 1.00 89.19 201 GLY A N 1
ATOM 1603 C CA . GLY A 1 201 ? -32.693 -3.809 42.924 1.00 89.19 201 GLY A CA 1
ATOM 1604 C C . GLY A 1 201 ? -32.261 -3.311 44.304 1.00 89.19 201 GLY A C 1
ATOM 1605 O O . GLY A 1 201 ? -32.011 -2.122 44.484 1.00 89.19 201 GLY A O 1
ATOM 1606 N N . ASP A 1 202 ? -32.089 -4.229 45.253 1.00 86.62 202 ASP A N 1
ATOM 1607 C CA . ASP A 1 202 ? -31.615 -3.922 46.610 1.00 86.62 202 ASP A CA 1
ATOM 1608 C C . ASP A 1 202 ? -30.079 -3.914 46.745 1.00 86.62 202 ASP A C 1
ATOM 1610 O O . ASP A 1 202 ? -29.542 -3.579 47.803 1.00 86.62 202 ASP A O 1
ATOM 1614 N N . ARG A 1 203 ? -29.339 -4.275 45.690 1.00 88.31 203 ARG A N 1
ATOM 1615 C CA . ARG A 1 203 ? -27.876 -4.395 45.731 1.00 88.31 203 ARG A CA 1
ATOM 1616 C C . ARG A 1 203 ? -27.193 -3.096 45.312 1.00 88.31 203 ARG A C 1
ATOM 1618 O O . ARG A 1 203 ? -27.365 -2.650 44.184 1.00 88.31 203 ARG A O 1
ATOM 1625 N N . MET A 1 204 ? -26.347 -2.562 46.190 1.00 89.94 204 MET A N 1
ATOM 1626 C CA . MET A 1 204 ? -25.456 -1.434 45.901 1.00 89.94 204 MET A CA 1
ATOM 1627 C C . MET A 1 204 ? -24.040 -1.933 45.601 1.00 89.94 204 MET A C 1
ATOM 1629 O O . MET A 1 204 ? -23.473 -2.699 46.381 1.00 89.94 204 MET A O 1
ATOM 1633 N N . ILE A 1 205 ? -23.462 -1.468 44.499 1.00 89.56 205 ILE A N 1
ATOM 1634 C CA . ILE A 1 205 ? -22.051 -1.623 44.138 1.00 89.56 205 ILE A CA 1
ATOM 1635 C C . ILE A 1 205 ? -21.473 -0.216 44.062 1.00 89.56 205 ILE A C 1
ATOM 1637 O O . ILE A 1 205 ? -21.901 0.573 43.234 1.00 89.56 205 ILE A O 1
ATOM 1641 N N . ASP A 1 206 ? -20.530 0.133 44.928 1.00 88.50 206 ASP A N 1
ATOM 1642 C CA . ASP A 1 206 ? -19.985 1.491 45.009 1.00 88.50 206 ASP A CA 1
ATOM 1643 C C . ASP A 1 206 ? -18.466 1.454 45.049 1.00 88.50 206 ASP A C 1
ATOM 1645 O O . ASP A 1 206 ? -17.894 1.374 46.141 1.00 88.50 206 ASP A O 1
ATOM 1649 N N . LEU A 1 207 ? -17.812 1.544 43.885 1.00 85.94 207 LEU A N 1
ATOM 1650 C CA . LEU A 1 207 ? -16.356 1.393 43.735 1.00 85.94 207 LEU A CA 1
ATOM 1651 C C . LEU A 1 207 ? -15.527 2.405 44.547 1.00 85.94 207 LEU A C 1
ATOM 1653 O O . LEU A 1 207 ? -14.310 2.264 44.653 1.00 85.94 207 LEU A O 1
ATOM 1657 N N . ARG A 1 208 ? -16.166 3.395 45.181 1.00 78.62 208 ARG A N 1
ATOM 1658 C CA . ARG A 1 208 ? -15.529 4.365 46.082 1.00 78.62 208 ARG A CA 1
ATOM 1659 C C . ARG A 1 208 ? -15.330 3.821 47.500 1.00 78.62 208 ARG A C 1
ATOM 1661 O O . ARG A 1 208 ? -14.638 4.470 48.294 1.00 78.62 208 ARG A O 1
ATOM 1668 N N . THR A 1 209 ? -15.951 2.685 47.828 1.00 79.00 209 THR A N 1
ATOM 1669 C CA . THR A 1 209 ? -15.987 2.048 49.156 1.00 79.00 209 THR A CA 1
ATOM 1670 C C . THR A 1 209 ? -15.720 0.533 49.074 1.00 79.00 209 THR A C 1
ATOM 1672 O O . THR A 1 209 ? -15.751 -0.033 47.983 1.00 79.00 209 THR A O 1
ATOM 1675 N N . PRO A 1 210 ? -15.416 -0.163 50.188 1.00 70.50 210 PRO A N 1
ATOM 1676 C CA . PRO A 1 210 ? -15.322 -1.626 50.193 1.00 70.50 210 PRO A CA 1
ATOM 1677 C C . PRO A 1 210 ? -16.646 -2.281 49.759 1.00 70.50 210 PRO A C 1
ATOM 1679 O O . PRO A 1 210 ? -17.704 -1.904 50.259 1.00 70.50 210 PRO A O 1
ATOM 1682 N N . GLN A 1 211 ? -16.595 -3.257 48.846 1.00 71.62 211 GLN A N 1
ATOM 1683 C CA . GLN A 1 211 ? -17.808 -3.830 48.243 1.00 71.62 211 GLN A CA 1
ATOM 1684 C C . GLN A 1 211 ? -18.461 -4.929 49.082 1.00 71.62 211 GLN A C 1
ATOM 1686 O O . GLN A 1 211 ? -17.752 -5.721 49.709 1.00 71.62 211 GLN A O 1
ATOM 1691 N N . PRO A 1 212 ? -19.797 -5.060 49.009 1.00 65.75 212 PRO A N 1
ATOM 1692 C CA . PRO A 1 212 ? -20.486 -6.268 49.437 1.00 65.75 212 PRO A CA 1
ATOM 1693 C C . PRO A 1 212 ? -20.273 -7.419 48.436 1.00 65.75 212 PRO A C 1
ATOM 1695 O O . PRO A 1 212 ? -20.218 -7.205 47.226 1.00 65.75 212 PRO A O 1
ATOM 1698 N N . ASP A 1 213 ? -20.200 -8.655 48.936 1.00 71.12 213 ASP A N 1
ATOM 1699 C CA . ASP A 1 213 ? -20.190 -9.864 48.103 1.00 71.12 213 ASP A CA 1
ATOM 1700 C C . ASP A 1 213 ? -21.552 -10.084 47.400 1.00 71.12 213 ASP A C 1
ATOM 1702 O O . ASP A 1 213 ? -22.597 -9.884 48.029 1.00 71.12 213 ASP A O 1
ATOM 1706 N N . PRO A 1 214 ? -21.587 -10.593 46.148 1.00 84.69 214 PRO A N 1
ATOM 1707 C CA . PRO A 1 214 ? -20.442 -10.872 45.276 1.00 84.69 214 PRO A CA 1
ATOM 1708 C C . PRO A 1 214 ? -19.733 -9.605 44.761 1.00 84.69 214 PRO A C 1
ATOM 1710 O O . PRO A 1 214 ? -20.361 -8.579 44.521 1.00 84.69 214 PRO A O 1
ATOM 1713 N N . LEU A 1 215 ? -18.433 -9.694 44.509 1.00 88.75 215 LEU A N 1
ATOM 1714 C CA . LEU A 1 215 ? -17.628 -8.647 43.892 1.00 88.75 215 LEU A CA 1
ATOM 1715 C C . LEU A 1 215 ? -17.926 -8.526 42.386 1.00 88.75 215 LEU A C 1
ATOM 1717 O O . LEU A 1 215 ? -18.068 -9.560 41.715 1.00 88.75 215 LEU A O 1
ATOM 1721 N N . PRO A 1 216 ? -17.997 -7.297 41.842 1.00 91.88 216 PRO A N 1
ATOM 1722 C CA . PRO A 1 216 ? -18.112 -7.076 40.405 1.00 91.88 216 PRO A CA 1
ATOM 1723 C C . PRO A 1 216 ? -16.796 -7.422 39.693 1.00 91.88 216 PRO A C 1
ATOM 1725 O O . PRO A 1 216 ? -15.735 -7.452 40.318 1.00 91.88 216 PRO A O 1
ATOM 1728 N N . LEU A 1 217 ? -16.868 -7.645 38.384 1.00 92.12 217 LEU A N 1
ATOM 1729 C CA . LEU A 1 217 ? -15.697 -7.700 37.514 1.00 92.12 217 LEU A CA 1
ATOM 1730 C C . LEU A 1 217 ? -15.389 -6.282 37.031 1.00 92.12 217 LEU A C 1
ATOM 1732 O O . LEU A 1 217 ? -16.305 -5.573 36.618 1.00 92.12 217 LEU A O 1
ATOM 1736 N N . VAL A 1 218 ? -14.128 -5.862 37.083 1.00 89.56 218 VAL A N 1
ATOM 1737 C CA . VAL A 1 218 ? -13.709 -4.536 36.606 1.00 89.56 218 VAL A CA 1
ATOM 1738 C C . VAL A 1 218 ? -12.620 -4.719 35.567 1.00 89.56 218 VAL A C 1
ATOM 1740 O O . VAL A 1 218 ? -11.569 -5.290 35.865 1.00 89.56 218 VAL A O 1
ATOM 1743 N N . ASP A 1 219 ? -12.871 -4.214 34.364 1.00 88.00 219 ASP A N 1
ATOM 1744 C CA . ASP A 1 219 ? -11.899 -4.199 33.286 1.00 88.00 219 ASP A CA 1
ATOM 1745 C C . ASP A 1 219 ? -11.365 -2.784 33.083 1.00 88.00 219 ASP A C 1
ATOM 1747 O O . ASP A 1 219 ? -12.044 -1.927 32.521 1.00 88.00 219 ASP A O 1
ATOM 1751 N N . LEU A 1 220 ? -10.135 -2.532 33.538 1.00 83.19 220 LEU A N 1
ATOM 1752 C CA . LEU A 1 220 ? -9.526 -1.218 33.364 1.00 83.19 220 LEU A CA 1
ATOM 1753 C C . LEU A 1 220 ? -9.135 -0.922 31.921 1.00 83.19 220 LEU A C 1
ATOM 1755 O O . LEU A 1 220 ? -9.077 0.254 31.607 1.00 83.19 220 LEU A O 1
ATOM 1759 N N . SER A 1 221 ? -8.856 -1.914 31.068 1.00 83.38 221 SER A N 1
ATOM 1760 C CA . SER A 1 221 ? -8.535 -1.661 29.651 1.00 83.38 221 SER A CA 1
ATOM 1761 C C . SER A 1 221 ? -9.758 -1.181 28.877 1.00 83.38 221 SER A C 1
ATOM 1763 O O . SER A 1 221 ? -9.666 -0.258 28.074 1.00 83.38 221 SER A O 1
ATOM 1765 N N . ALA A 1 222 ? -10.926 -1.728 29.214 1.00 87.00 222 ALA A N 1
ATOM 1766 C CA . ALA A 1 222 ? -12.203 -1.318 28.648 1.00 87.00 222 ALA A CA 1
ATOM 1767 C C . ALA A 1 222 ? -12.924 -0.225 29.463 1.00 87.00 222 ALA A C 1
ATOM 1769 O O . ALA A 1 222 ? -14.056 0.100 29.140 1.00 87.00 222 ALA A O 1
ATOM 1770 N N . ASP A 1 223 ? -12.333 0.293 30.550 1.00 89.19 223 ASP A N 1
ATOM 1771 C CA . ASP A 1 223 ? -13.005 1.202 31.498 1.00 89.19 223 ASP A CA 1
ATOM 1772 C C . ASP A 1 223 ? -14.435 0.742 31.867 1.00 89.19 223 ASP A C 1
ATOM 1774 O O . ASP A 1 223 ? -15.386 1.527 31.902 1.00 89.19 223 ASP A O 1
ATOM 1778 N N . SER A 1 224 ? -14.592 -0.560 32.138 1.00 92.00 224 SER A N 1
ATOM 1779 C CA . SER A 1 224 ? -15.902 -1.190 32.316 1.00 92.00 224 SER A CA 1
ATOM 1780 C C . SER A 1 224 ? -16.063 -1.925 33.643 1.00 92.00 224 SER A C 1
ATOM 1782 O O . SER A 1 224 ? -15.111 -2.431 34.245 1.00 92.00 224 SER A O 1
ATOM 1784 N N . VAL A 1 225 ? -17.309 -1.991 34.113 1.00 93.69 225 VAL A N 1
ATOM 1785 C CA . VAL A 1 225 ? -17.706 -2.676 35.347 1.00 93.69 225 VAL A CA 1
ATOM 1786 C C . VAL A 1 225 ? -18.873 -3.599 35.052 1.00 93.69 225 VAL A C 1
ATOM 1788 O O . VAL A 1 225 ? -19.920 -3.152 34.590 1.00 93.69 225 VAL A O 1
ATOM 1791 N N . THR A 1 226 ? -18.705 -4.886 35.345 1.00 94.69 226 THR A N 1
ATOM 1792 C CA . THR A 1 226 ? -19.696 -5.928 35.068 1.00 94.69 226 THR A CA 1
ATOM 1793 C C . THR A 1 226 ? -20.183 -6.584 36.356 1.00 94.69 226 THR A C 1
ATOM 1795 O O . THR A 1 226 ? -19.402 -6.994 37.218 1.00 94.69 226 THR A O 1
ATOM 1798 N N . VAL A 1 227 ? -21.501 -6.704 36.485 1.00 93.31 227 VAL A N 1
ATOM 1799 C CA . VAL A 1 227 ? -22.196 -7.255 37.647 1.00 93.31 227 VAL A CA 1
ATOM 1800 C C . VAL A 1 227 ? -23.208 -8.291 37.178 1.00 93.31 227 VAL A C 1
ATOM 1802 O O . VAL A 1 227 ? -24.020 -8.019 36.302 1.00 93.31 227 VAL A O 1
ATOM 1805 N N . ALA A 1 228 ? -23.211 -9.461 37.812 1.00 92.38 228 ALA A N 1
ATOM 1806 C CA . ALA A 1 228 ? -24.304 -10.420 37.689 1.00 92.38 228 ALA A CA 1
ATOM 1807 C C . ALA A 1 228 ? -25.143 -10.424 38.968 1.00 92.38 228 ALA A C 1
ATOM 1809 O O . ALA A 1 228 ? -24.597 -10.539 40.076 1.00 92.38 228 ALA A O 1
ATOM 1810 N N . VAL A 1 229 ? -26.463 -10.330 38.820 1.00 90.12 229 VAL A N 1
ATOM 1811 C CA . VAL A 1 229 ? -27.434 -10.472 39.913 1.00 90.12 229 VAL A CA 1
ATOM 1812 C C . VAL A 1 229 ? -28.359 -11.667 39.657 1.00 90.12 229 VAL A C 1
ATOM 1814 O O . VAL A 1 229 ? -28.709 -11.927 38.505 1.00 90.12 229 VAL A O 1
ATOM 1817 N N . PRO A 1 230 ? -28.754 -12.426 40.696 1.00 88.00 230 PRO A N 1
ATOM 1818 C CA . PRO A 1 230 ? -29.766 -13.469 40.551 1.00 88.00 230 PRO A CA 1
ATOM 1819 C C . PRO A 1 230 ? -31.100 -12.884 40.083 1.00 88.00 230 PRO A C 1
ATOM 1821 O O . PRO A 1 230 ? -31.518 -11.835 40.573 1.00 88.00 230 PRO A O 1
ATOM 1824 N N . ARG A 1 231 ? -31.796 -13.592 39.195 1.00 86.25 231 ARG A N 1
ATOM 1825 C CA . ARG A 1 231 ? -33.140 -13.212 38.752 1.00 86.25 231 ARG A CA 1
ATOM 1826 C C . ARG A 1 231 ? -34.165 -13.482 39.844 1.00 86.25 231 ARG A C 1
ATOM 1828 O O . ARG A 1 231 ? -34.326 -14.614 40.300 1.00 86.25 231 ARG A O 1
ATOM 1835 N N . SER A 1 232 ? -34.925 -12.457 40.208 1.00 73.62 232 SER A N 1
ATOM 1836 C CA . SER A 1 232 ? -36.088 -12.567 41.091 1.00 73.62 232 SER A CA 1
ATOM 1837 C C . SER A 1 232 ? -37.383 -12.544 40.271 1.00 73.62 232 SER A C 1
ATOM 1839 O O . SER A 1 232 ? -38.135 -11.575 40.313 1.00 73.62 232 SER A O 1
ATOM 1841 N N . GLY A 1 233 ? -37.639 -13.612 39.507 1.00 78.81 233 GLY A N 1
ATOM 1842 C CA . GLY A 1 233 ? -38.824 -13.732 38.645 1.00 78.81 233 GLY A CA 1
ATOM 1843 C C . GLY A 1 233 ? -38.623 -13.200 37.219 1.00 78.81 233 GLY A C 1
ATOM 1844 O O . GLY A 1 233 ? -37.521 -13.268 36.666 1.00 78.81 233 GLY A O 1
ATOM 1845 N N . ASP A 1 234 ? -39.716 -12.730 36.609 1.00 79.81 234 ASP A N 1
ATOM 1846 C CA . ASP A 1 234 ? -39.736 -12.223 35.227 1.00 79.81 234 ASP A CA 1
ATOM 1847 C C . ASP A 1 234 ? -39.579 -10.699 35.126 1.00 79.81 234 ASP A C 1
ATOM 1849 O O . ASP A 1 234 ? -39.270 -10.197 34.039 1.00 79.81 234 ASP A O 1
ATOM 1853 N N . ASP A 1 235 ? -39.737 -9.979 36.238 1.00 84.19 235 ASP A N 1
ATOM 1854 C CA . ASP A 1 235 ? -39.551 -8.529 36.307 1.00 84.19 235 ASP A CA 1
ATOM 1855 C C . ASP A 1 235 ? -38.062 -8.165 36.211 1.00 84.19 235 ASP A C 1
ATOM 1857 O O . ASP A 1 235 ? -37.193 -8.875 36.723 1.00 84.19 235 ASP A O 1
ATOM 1861 N N . LEU A 1 236 ? -37.757 -7.056 35.533 1.00 88.00 236 LEU A N 1
ATOM 1862 C CA . LEU A 1 236 ? -36.394 -6.530 35.446 1.00 88.00 236 LEU A CA 1
ATOM 1863 C C . LEU A 1 236 ? -36.051 -5.729 36.712 1.00 88.00 236 LEU A C 1
ATOM 1865 O O . LEU A 1 236 ? -36.902 -4.978 37.197 1.00 88.00 236 LEU A O 1
ATOM 1869 N N . PRO A 1 237 ? -34.824 -5.853 37.252 1.00 87.00 237 PRO A N 1
ATOM 1870 C CA . PRO A 1 237 ? -34.435 -5.094 38.432 1.00 87.00 237 PRO A CA 1
ATOM 1871 C C . PRO A 1 237 ? -34.367 -3.591 38.109 1.00 87.00 237 PRO A C 1
ATOM 1873 O O . PRO A 1 237 ? -33.890 -3.225 37.032 1.00 87.00 237 PRO A O 1
ATOM 1876 N N . PRO A 1 238 ? -34.788 -2.697 39.024 1.00 90.12 238 PRO A N 1
ATOM 1877 C CA . PRO A 1 238 ? -34.539 -1.270 38.860 1.00 90.12 238 PRO A CA 1
ATOM 1878 C C . PRO A 1 238 ? -33.031 -1.013 38.916 1.00 90.12 238 PRO A C 1
ATOM 1880 O O . PRO A 1 238 ? -32.348 -1.571 39.779 1.00 90.12 238 PRO A O 1
ATOM 1883 N N . VAL A 1 239 ? -32.517 -0.172 38.015 1.00 95.25 239 VAL A N 1
ATOM 1884 C CA . VAL A 1 239 ? -31.089 0.163 37.968 1.00 95.25 239 VAL A CA 1
ATOM 1885 C C . VAL A 1 239 ? -30.874 1.665 38.082 1.00 95.25 239 VAL A C 1
ATOM 1887 O O . VAL A 1 239 ? -31.509 2.439 37.373 1.00 95.25 239 VAL A O 1
ATOM 1890 N N . VAL A 1 240 ? -29.947 2.072 38.949 1.00 96.50 240 VAL A N 1
ATOM 1891 C CA . VAL A 1 240 ? -29.489 3.462 39.071 1.00 96.50 240 VAL A CA 1
ATOM 1892 C C . VAL A 1 240 ? -27.982 3.504 38.885 1.00 96.50 240 VAL A C 1
ATOM 1894 O O . VAL A 1 240 ? -27.244 2.869 39.639 1.00 96.50 240 VAL A O 1
ATOM 1897 N N . VAL A 1 241 ? -27.519 4.284 37.911 1.00 95.25 241 VAL A N 1
ATOM 1898 C CA . VAL A 1 241 ? -26.092 4.545 37.693 1.00 95.25 241 VAL A CA 1
ATOM 1899 C C . VAL A 1 241 ? -25.748 5.895 38.302 1.00 95.25 241 VAL A C 1
ATOM 1901 O O . VAL A 1 241 ? -26.390 6.900 38.007 1.00 95.25 241 VAL A O 1
ATOM 1904 N N . THR A 1 242 ? -24.736 5.926 39.163 1.00 92.69 242 THR A N 1
ATOM 1905 C CA . THR A 1 242 ? -24.181 7.153 39.732 1.00 92.69 242 THR A CA 1
ATOM 1906 C C . THR A 1 242 ? -22.736 7.306 39.290 1.00 92.69 242 THR A C 1
ATOM 1908 O O . THR A 1 242 ? -21.867 6.579 39.764 1.00 92.69 242 THR A O 1
ATOM 1911 N N . HIS A 1 243 ? -22.482 8.276 38.418 1.00 90.31 243 HIS A N 1
ATOM 1912 C CA . HIS A 1 243 ? -21.142 8.635 37.959 1.00 90.31 243 HIS A CA 1
ATOM 1913 C C . HIS A 1 243 ? -20.897 10.109 38.286 1.00 90.31 243 HIS A C 1
ATOM 1915 O O . HIS A 1 243 ? -21.780 10.944 38.064 1.00 90.31 243 HIS A O 1
ATOM 1921 N N . HIS A 1 244 ? -19.754 10.415 38.901 1.00 84.69 244 HIS A N 1
ATOM 1922 C CA . HIS A 1 244 ? -19.396 11.772 39.328 1.00 84.69 244 HIS A CA 1
ATOM 1923 C C . HIS A 1 244 ? -20.499 12.476 40.154 1.00 84.69 244 HIS A C 1
ATOM 1925 O O . HIS A 1 244 ? -20.893 13.620 39.930 1.00 84.69 244 HIS A O 1
ATOM 1931 N N . GLY A 1 245 ? -21.069 11.738 41.114 1.00 82.12 245 GLY A N 1
ATOM 1932 C CA . GLY A 1 245 ? -22.102 12.237 42.031 1.00 82.12 245 GLY A CA 1
ATOM 1933 C C . GLY A 1 245 ? -23.501 12.425 41.429 1.00 82.12 245 GLY A C 1
ATOM 1934 O O . GLY A 1 245 ? -24.422 12.784 42.165 1.00 82.12 245 GLY A O 1
ATOM 1935 N N . ARG A 1 246 ? -23.702 12.154 40.134 1.00 88.06 246 ARG A N 1
ATOM 1936 C CA . ARG A 1 246 ? -25.007 12.266 39.473 1.00 88.06 246 ARG A CA 1
ATOM 1937 C C . ARG A 1 246 ? -25.663 10.898 39.313 1.00 88.06 246 ARG A C 1
ATOM 1939 O O . ARG A 1 246 ? -25.207 10.090 38.512 1.00 88.06 246 ARG A O 1
ATOM 1946 N N . ALA A 1 247 ? -26.749 10.674 40.050 1.00 93.00 247 ALA A N 1
ATOM 1947 C CA . ALA A 1 247 ? -27.579 9.477 39.939 1.00 93.00 247 ALA A CA 1
ATOM 1948 C C . ALA A 1 247 ? -28.579 9.594 38.777 1.00 93.00 247 ALA A C 1
ATOM 1950 O O . ALA A 1 247 ? -29.205 10.642 38.592 1.00 93.00 247 ALA A O 1
ATOM 1951 N N . VAL A 1 248 ? -28.723 8.519 38.005 1.00 94.62 248 VAL A N 1
ATOM 1952 C CA . VAL A 1 248 ? -29.625 8.421 36.854 1.00 94.62 248 VAL A CA 1
ATOM 1953 C C . VAL A 1 248 ? -30.311 7.058 36.873 1.00 94.62 248 VAL A C 1
ATOM 1955 O O . VAL A 1 248 ? -29.636 6.028 36.835 1.00 94.62 248 VAL A O 1
ATOM 1958 N N . ASP A 1 249 ? -31.642 7.062 36.912 1.00 94.19 249 ASP A N 1
ATOM 1959 C CA . ASP A 1 249 ? -32.458 5.852 36.793 1.00 94.19 249 ASP A CA 1
ATOM 1960 C C . ASP A 1 249 ? -32.436 5.317 35.353 1.00 94.19 249 ASP A C 1
ATOM 1962 O O . ASP A 1 249 ? -32.504 6.081 34.383 1.00 94.19 249 ASP A O 1
ATOM 1966 N N . VAL A 1 250 ? -32.367 3.994 35.215 1.00 92.62 250 VAL A N 1
ATOM 1967 C CA . VAL A 1 250 ? -32.359 3.288 33.933 1.00 92.62 250 VAL A CA 1
ATOM 1968 C C . VAL A 1 250 ? -33.496 2.278 33.897 1.00 92.62 250 VAL A C 1
ATOM 1970 O O . VAL A 1 250 ? -33.563 1.362 34.715 1.00 92.62 250 VAL A O 1
ATOM 1973 N N . ASP A 1 251 ? -34.376 2.434 32.912 1.00 88.62 251 ASP A N 1
ATOM 1974 C CA . ASP A 1 251 ? -35.387 1.435 32.583 1.00 88.62 251 ASP A CA 1
ATOM 1975 C C . ASP A 1 251 ? -34.771 0.373 31.664 1.00 88.62 251 ASP A C 1
ATOM 1977 O O . ASP A 1 251 ? -34.501 0.634 30.492 1.00 88.62 251 ASP A O 1
ATOM 1981 N N . LEU A 1 252 ? -34.538 -0.827 32.201 1.00 90.06 252 LEU A N 1
ATOM 1982 C CA . LEU A 1 252 ? -33.991 -1.952 31.439 1.00 90.06 252 LEU A CA 1
ATOM 1983 C C . LEU A 1 252 ? -34.980 -2.525 30.407 1.00 90.06 252 LEU A C 1
ATOM 1985 O O . LEU A 1 252 ? -34.556 -3.270 29.526 1.00 90.06 252 LEU A O 1
ATOM 1989 N N . ALA A 1 253 ? -36.281 -2.233 30.521 1.00 85.06 253 ALA A N 1
ATOM 1990 C CA . ALA A 1 253 ? -37.295 -2.685 29.566 1.00 85.06 253 ALA A CA 1
ATOM 1991 C C . ALA A 1 253 ? -37.412 -1.748 28.357 1.00 85.06 253 ALA A C 1
ATOM 1993 O O . ALA A 1 253 ? -37.879 -2.164 27.293 1.00 85.06 253 ALA A O 1
ATOM 1994 N N . ALA A 1 254 ? -37.025 -0.481 28.521 1.00 78.56 254 ALA A N 1
ATOM 1995 C CA . ALA A 1 254 ? -37.084 0.494 27.450 1.00 78.56 254 ALA A CA 1
ATOM 1996 C C . ALA A 1 254 ? -36.035 0.162 26.374 1.00 78.56 254 ALA A C 1
ATOM 1998 O O . ALA A 1 254 ? -34.871 -0.085 26.705 1.00 78.56 254 ALA A O 1
ATOM 1999 N N . PRO A 1 255 ? -36.399 0.185 25.078 1.00 67.62 255 PRO A N 1
ATOM 2000 C CA . PRO A 1 255 ? -35.397 0.146 24.026 1.00 67.62 255 PRO A CA 1
ATOM 2001 C C . PRO A 1 255 ? -34.480 1.359 24.186 1.00 67.62 255 PRO A C 1
ATOM 2003 O O . PRO A 1 255 ? -34.950 2.490 24.346 1.00 67.62 255 PRO A O 1
ATOM 2006 N N . ALA A 1 256 ? -33.170 1.124 24.155 1.00 70.88 256 ALA A N 1
ATOM 2007 C CA . ALA A 1 256 ? -32.216 2.216 24.188 1.00 70.88 256 ALA A CA 1
ATOM 2008 C C . ALA A 1 256 ? -32.411 3.102 22.955 1.00 70.88 256 ALA A C 1
ATOM 2010 O O . ALA A 1 256 ? -32.400 2.609 21.827 1.00 70.88 256 ALA A O 1
ATOM 2011 N N . ASP A 1 257 ? -32.498 4.416 23.154 1.00 68.31 257 ASP A N 1
ATOM 2012 C CA . ASP A 1 257 ? -32.187 5.372 22.089 1.00 68.31 257 ASP A CA 1
ATOM 2013 C C . ASP A 1 257 ? -30.659 5.390 21.905 1.00 68.31 257 ASP A C 1
ATOM 2015 O O . ASP A 1 257 ? -29.955 6.277 22.386 1.00 68.31 257 ASP A O 1
ATOM 2019 N N . ALA A 1 258 ? -30.129 4.294 21.353 1.00 71.12 258 ALA A N 1
ATOM 2020 C CA . ALA A 1 258 ? -28.701 4.037 21.224 1.00 71.12 258 ALA A CA 1
ATOM 2021 C C . ALA A 1 258 ? -28.205 4.456 19.836 1.00 71.12 258 ALA A C 1
ATOM 2023 O O . ALA A 1 258 ? -28.380 3.742 18.839 1.00 71.12 258 ALA A O 1
ATOM 2024 N N . GLY A 1 259 ? -27.539 5.610 19.777 1.00 83.19 259 GLY A N 1
ATOM 2025 C CA . GLY A 1 259 ? -26.710 5.975 18.634 1.00 83.19 259 GLY A CA 1
ATOM 2026 C C . GLY A 1 259 ? -25.446 5.122 18.544 1.00 83.19 259 GLY A C 1
ATOM 2027 O O . GLY A 1 259 ? -25.219 4.223 19.351 1.00 83.19 259 GLY A O 1
ATOM 2028 N N . SER A 1 260 ? -24.611 5.423 17.550 1.00 88.75 260 SER A N 1
ATOM 2029 C CA . SER A 1 260 ? -23.255 4.879 17.471 1.00 88.75 260 SER A CA 1
ATOM 2030 C C . SER A 1 260 ? -22.268 5.903 16.967 1.00 88.75 260 SER A C 1
ATOM 2032 O O . SER A 1 260 ? -22.581 6.712 16.097 1.00 88.75 260 SER A O 1
ATOM 2034 N N . ALA A 1 261 ? -21.037 5.800 17.447 1.00 93.19 261 ALA A N 1
ATOM 2035 C CA . ALA A 1 261 ? -19.906 6.379 16.749 1.00 93.19 261 ALA A CA 1
ATOM 2036 C C . ALA A 1 261 ? -19.524 5.446 15.594 1.00 93.19 261 ALA A C 1
ATOM 2038 O O . ALA A 1 261 ? -19.001 4.369 15.851 1.00 93.19 261 ALA A O 1
ATOM 2039 N N . ARG A 1 262 ? -19.813 5.805 14.337 1.00 95.19 262 ARG A N 1
ATOM 2040 C CA . ARG A 1 262 ? -19.333 5.015 13.193 1.00 95.19 262 ARG A CA 1
ATOM 2041 C C . ARG A 1 262 ? -17.936 5.473 12.807 1.00 95.19 262 ARG A C 1
ATOM 2043 O O . ARG A 1 262 ? -17.724 6.681 12.682 1.00 95.19 262 ARG A O 1
ATOM 2050 N N . VAL A 1 263 ? -17.022 4.531 12.616 1.00 96.81 263 VAL A N 1
ATOM 2051 C CA . VAL A 1 263 ? -15.615 4.798 12.309 1.00 96.81 263 VAL A CA 1
ATOM 2052 C C . VAL A 1 263 ? -15.200 4.024 11.064 1.00 96.81 263 VAL A C 1
ATOM 2054 O O . VAL A 1 263 ? -15.516 2.847 10.947 1.00 96.81 263 VAL A O 1
ATOM 2057 N N . VAL A 1 264 ? -14.487 4.678 10.153 1.00 97.62 264 VAL A N 1
ATOM 2058 C CA . VAL A 1 264 ? -13.830 4.065 8.992 1.00 97.62 264 VAL A CA 1
ATOM 2059 C C . VAL A 1 264 ? -12.325 4.165 9.202 1.00 97.62 264 VAL A C 1
ATOM 2061 O O . VAL A 1 264 ? -11.834 5.234 9.560 1.00 97.62 264 VAL A O 1
ATOM 2064 N N . PHE A 1 265 ? -11.606 3.071 8.962 1.00 97.38 265 PHE A N 1
ATOM 2065 C CA . PHE A 1 265 ? -10.144 3.039 8.934 1.00 97.38 265 PHE A CA 1
ATOM 2066 C C . PHE A 1 265 ? -9.678 2.904 7.494 1.00 97.38 265 PHE A C 1
ATOM 2068 O O . PHE A 1 265 ? -10.046 1.928 6.843 1.00 97.38 265 PHE A O 1
ATOM 2075 N N . VAL A 1 266 ? -8.870 3.852 7.020 1.00 97.19 266 VAL A N 1
ATOM 2076 C CA . VAL A 1 266 ? -8.187 3.768 5.725 1.00 97.19 266 VAL A CA 1
ATOM 2077 C C . VAL A 1 266 ? -6.684 3.916 5.949 1.00 97.19 266 VAL A C 1
ATOM 2079 O O . VAL A 1 266 ? -6.197 5.034 6.106 1.00 97.19 266 VAL A O 1
ATOM 2082 N N . ASN A 1 267 ? -5.948 2.808 5.984 1.00 95.44 267 ASN A N 1
ATOM 2083 C CA . ASN A 1 267 ? -4.486 2.850 6.051 1.00 95.44 267 ASN A CA 1
ATOM 2084 C C . ASN A 1 267 ? -3.939 3.069 4.637 1.00 95.44 267 ASN A C 1
ATOM 2086 O O . ASN A 1 267 ? -4.302 2.329 3.719 1.00 95.44 267 ASN A O 1
ATOM 2090 N N . PHE A 1 268 ? -3.115 4.096 4.452 1.00 91.25 268 PHE A N 1
ATOM 2091 C CA . PHE A 1 268 ? -2.530 4.439 3.159 1.00 91.25 268 PHE A CA 1
ATOM 2092 C C . PHE A 1 268 ? -1.113 3.885 3.061 1.00 91.25 268 PHE A C 1
ATOM 2094 O O . PHE A 1 268 ? -0.247 4.289 3.823 1.00 91.25 268 PHE A O 1
ATOM 2101 N N . ALA A 1 269 ? -0.885 2.941 2.155 1.00 87.31 269 ALA A N 1
ATOM 2102 C CA . ALA A 1 269 ? 0.402 2.287 1.971 1.00 87.31 269 ALA A CA 1
ATOM 2103 C C . ALA A 1 269 ? 0.791 2.394 0.498 1.00 87.31 269 ALA A C 1
ATOM 2105 O O . ALA A 1 269 ? 0.198 1.748 -0.363 1.00 87.31 269 ALA A O 1
ATOM 2106 N N . ILE A 1 270 ? 1.768 3.232 0.189 1.00 78.50 270 ILE A N 1
ATOM 2107 C CA . ILE A 1 270 ? 2.290 3.370 -1.167 1.00 78.50 270 ILE A CA 1
ATOM 2108 C C . ILE A 1 270 ? 3.794 3.229 -1.120 1.00 78.50 270 ILE A C 1
ATOM 2110 O O . ILE A 1 270 ? 4.445 3.720 -0.206 1.00 78.50 270 ILE A O 1
ATOM 2114 N N . GLN A 1 271 ? 4.337 2.576 -2.132 1.00 66.62 271 GLN A N 1
ATOM 2115 C CA . GLN A 1 271 ? 5.771 2.501 -2.324 1.00 66.62 271 GLN A CA 1
ATOM 2116 C C . GLN A 1 271 ? 6.032 2.630 -3.817 1.00 66.62 271 GLN A C 1
ATOM 2118 O O . GLN A 1 271 ? 5.291 2.072 -4.637 1.00 66.62 271 GLN A O 1
ATOM 2123 N N . GLY A 1 272 ? 7.053 3.396 -4.205 1.00 62.59 272 GLY A N 1
ATOM 2124 C CA . GLY A 1 272 ? 7.608 3.231 -5.547 1.00 62.59 272 GLY A CA 1
ATOM 2125 C C . GLY A 1 272 ? 8.014 1.766 -5.739 1.00 62.59 272 GLY A C 1
ATOM 2126 O O . GLY A 1 272 ? 8.170 1.033 -4.767 1.00 62.59 272 GLY A O 1
ATOM 2127 N N . LEU A 1 273 ? 8.208 1.298 -6.970 1.00 58.81 273 LEU A N 1
ATOM 2128 C CA . LEU A 1 273 ? 9.005 0.084 -7.145 1.00 58.81 273 LEU A CA 1
ATOM 2129 C C . LEU A 1 273 ? 10.445 0.471 -6.767 1.00 58.81 273 LEU A C 1
ATOM 2131 O O . LEU A 1 273 ? 11.237 0.933 -7.578 1.00 58.81 273 LEU A O 1
ATOM 2135 N N . ASN A 1 274 ? 10.725 0.445 -5.473 1.00 51.31 274 ASN A N 1
ATOM 2136 C CA . ASN A 1 274 ? 11.987 0.830 -4.875 1.00 51.31 274 ASN A CA 1
ATOM 2137 C C . ASN A 1 274 ? 12.545 -0.473 -4.340 1.00 51.31 274 ASN A C 1
ATOM 2139 O O . ASN A 1 274 ? 12.095 -0.990 -3.319 1.00 51.31 274 ASN A O 1
ATOM 2143 N N . ASP A 1 275 ? 13.466 -1.036 -5.101 1.00 47.41 275 ASP A N 1
ATOM 2144 C CA . ASP A 1 275 ? 14.137 -2.273 -4.761 1.00 47.41 275 ASP A CA 1
ATOM 2145 C C . ASP A 1 275 ? 15.298 -1.919 -3.830 1.00 47.41 275 ASP A C 1
ATOM 2147 O O . ASP A 1 275 ? 16.464 -1.855 -4.219 1.00 47.41 275 ASP A O 1
ATOM 2151 N N . LEU A 1 276 ? 14.934 -1.529 -2.607 1.00 47.12 276 LEU A N 1
ATOM 2152 C CA . LEU A 1 276 ? 15.842 -1.056 -1.570 1.00 47.12 276 LEU A CA 1
ATOM 2153 C C . LEU A 1 276 ? 16.645 -2.240 -1.012 1.00 47.12 276 LEU A C 1
ATOM 2155 O O . LEU A 1 276 ? 16.540 -2.595 0.157 1.00 47.12 276 LEU A O 1
ATOM 2159 N N . PHE A 1 277 ? 17.483 -2.863 -1.832 1.00 44.56 277 PHE A N 1
ATOM 2160 C CA . PHE A 1 277 ? 18.601 -3.626 -1.308 1.00 44.56 277 PHE A CA 1
ATOM 2161 C C . PHE A 1 277 ? 19.624 -2.617 -0.779 1.00 44.56 277 PHE A C 1
ATOM 2163 O O . PHE A 1 277 ? 20.568 -2.245 -1.468 1.00 44.56 277 PHE A O 1
ATOM 2170 N N . ALA A 1 278 ? 19.457 -2.164 0.465 1.00 38.69 278 ALA A N 1
ATOM 2171 C CA . ALA A 1 278 ? 20.651 -1.946 1.277 1.00 38.69 278 ALA A CA 1
ATOM 2172 C C . ALA A 1 278 ? 21.436 -3.277 1.337 1.00 38.69 278 ALA A C 1
ATOM 2174 O O . ALA A 1 278 ? 20.920 -4.315 0.899 1.00 38.69 278 ALA A O 1
ATOM 2175 N N . THR A 1 279 ? 22.668 -3.284 1.861 1.00 43.53 279 THR A N 1
ATOM 2176 C CA . THR A 1 279 ? 23.316 -4.545 2.267 1.00 43.53 279 THR A CA 1
ATOM 2177 C C . THR A 1 279 ? 22.256 -5.398 2.943 1.00 43.53 279 THR A C 1
ATOM 2179 O O . THR A 1 279 ? 21.564 -4.901 3.826 1.00 43.53 279 THR A O 1
ATOM 2182 N N . ALA A 1 280 ? 21.978 -6.573 2.375 1.00 50.03 280 ALA A N 1
ATOM 2183 C CA . ALA A 1 280 ? 20.759 -7.287 2.699 1.00 50.03 280 ALA A CA 1
ATOM 2184 C C . ALA A 1 280 ? 20.751 -7.502 4.209 1.00 50.03 280 ALA A C 1
ATOM 2186 O O . ALA A 1 280 ? 21.680 -8.142 4.691 1.00 50.03 280 ALA A O 1
ATOM 2187 N N . ASP A 1 281 ? 19.800 -6.851 4.892 1.00 55.03 281 ASP A N 1
ATOM 2188 C CA . ASP A 1 281 ? 20.054 -6.223 6.196 1.00 55.03 281 ASP A CA 1
ATOM 2189 C C . ASP A 1 281 ? 20.915 -7.130 7.084 1.00 55.03 281 ASP A C 1
ATOM 2191 O O . ASP A 1 281 ? 20.496 -8.241 7.419 1.00 55.03 281 ASP A O 1
ATOM 2195 N N . ASP A 1 282 ? 22.159 -6.704 7.353 1.00 55.94 282 ASP A N 1
ATOM 2196 C CA . ASP A 1 282 ? 23.186 -7.537 7.997 1.00 55.94 282 ASP A CA 1
ATOM 2197 C C . ASP A 1 282 ? 22.745 -8.007 9.396 1.00 55.94 282 ASP A C 1
ATOM 2199 O O . ASP A 1 282 ? 23.277 -8.992 9.925 1.00 55.94 282 ASP A O 1
ATOM 2203 N N . ASP A 1 283 ? 21.737 -7.349 9.981 1.00 67.12 283 ASP A N 1
ATOM 2204 C CA . ASP A 1 283 ? 21.114 -7.764 11.233 1.00 67.12 283 ASP A CA 1
ATOM 2205 C C . ASP A 1 283 ? 20.249 -9.034 11.084 1.00 67.12 283 ASP A C 1
ATOM 2207 O O . ASP A 1 283 ? 19.909 -9.688 12.079 1.00 67.12 283 ASP A O 1
ATOM 2211 N N . TYR A 1 284 ? 19.940 -9.455 9.853 1.00 69.56 284 TYR A N 1
ATOM 2212 C CA . TYR A 1 284 ? 19.057 -10.573 9.536 1.00 69.56 284 TYR A CA 1
ATOM 2213 C C . TYR A 1 284 ? 19.837 -11.732 8.925 1.00 69.56 284 TYR A C 1
ATOM 2215 O O . TYR A 1 284 ? 20.540 -11.633 7.922 1.00 69.56 284 TYR A O 1
ATOM 2223 N N . THR A 1 285 ? 19.695 -12.906 9.539 1.00 74.12 285 THR A N 1
ATOM 2224 C CA . THR A 1 285 ? 20.254 -14.159 9.025 1.00 74.12 285 THR A CA 1
ATOM 2225 C C . THR A 1 285 ? 19.133 -15.199 8.869 1.00 74.12 285 THR A C 1
ATOM 2227 O O . THR A 1 285 ? 18.631 -15.691 9.885 1.00 74.12 285 THR A O 1
ATOM 2230 N N . PRO A 1 286 ? 18.770 -15.605 7.633 1.00 75.19 286 PRO A N 1
ATOM 2231 C CA . PRO A 1 286 ? 19.345 -15.148 6.367 1.00 75.19 286 PRO A CA 1
ATOM 2232 C C . PRO A 1 286 ? 18.986 -13.678 6.050 1.00 75.19 286 PRO A C 1
ATOM 2234 O O . PRO A 1 286 ? 17.998 -13.176 6.587 1.00 75.19 286 PRO A O 1
ATOM 2237 N N . PRO A 1 287 ? 19.771 -13.021 5.180 1.00 73.06 287 PRO A N 1
ATOM 2238 C CA . PRO A 1 287 ? 19.474 -11.689 4.661 1.00 73.06 287 PRO A CA 1
ATOM 2239 C C . PRO A 1 287 ? 18.042 -11.543 4.120 1.00 73.06 287 PRO A C 1
ATOM 2241 O O . PRO A 1 287 ? 17.507 -12.500 3.553 1.00 73.06 287 PRO A O 1
ATOM 2244 N N . SER A 1 288 ? 17.445 -10.355 4.268 1.00 74.94 288 SER A N 1
ATOM 2245 C CA . SER A 1 288 ? 16.062 -10.044 3.850 1.00 74.94 288 SER A CA 1
ATOM 2246 C C . SER A 1 288 ? 16.000 -8.845 2.896 1.00 74.94 288 SER A C 1
ATOM 2248 O O . SER A 1 288 ? 16.863 -7.968 2.939 1.00 74.94 288 SER A O 1
ATOM 2250 N N . THR A 1 289 ? 14.985 -8.807 2.026 1.00 73.19 289 THR A N 1
ATOM 2251 C CA . THR A 1 289 ? 14.707 -7.647 1.157 1.00 73.19 289 THR A CA 1
ATOM 2252 C C . THR A 1 289 ? 14.037 -6.522 1.953 1.00 73.19 289 THR A C 1
ATOM 2254 O O . THR A 1 289 ? 13.436 -6.764 3.002 1.00 73.19 289 THR A O 1
ATOM 2257 N N . TYR A 1 290 ? 14.069 -5.284 1.451 1.00 73.50 290 TYR A N 1
ATOM 2258 C CA . TYR A 1 290 ? 13.347 -4.178 2.092 1.00 73.50 290 TYR A CA 1
ATOM 2259 C C . TYR A 1 290 ? 11.855 -4.452 2.259 1.00 73.50 290 TYR A C 1
ATOM 2261 O O . TYR A 1 290 ? 11.290 -4.113 3.297 1.00 73.50 290 TYR A O 1
ATOM 2269 N N . ALA A 1 291 ? 11.208 -5.061 1.258 1.00 78.19 291 ALA A N 1
ATOM 2270 C CA . ALA A 1 291 ? 9.792 -5.388 1.350 1.00 78.19 291 ALA A CA 1
ATOM 2271 C C . ALA A 1 291 ? 9.542 -6.416 2.461 1.00 78.19 291 ALA A C 1
ATOM 2273 O O . ALA A 1 291 ? 8.594 -6.250 3.219 1.00 78.19 291 ALA A O 1
ATOM 2274 N N . GLN A 1 292 ? 10.420 -7.413 2.622 1.00 80.88 292 GLN A N 1
ATOM 2275 C CA . GLN A 1 292 ? 10.333 -8.396 3.709 1.00 80.88 292 GLN A CA 1
ATOM 2276 C C . GLN A 1 292 ? 10.463 -7.746 5.087 1.00 80.88 292 GLN A C 1
ATOM 2278 O O . GLN A 1 292 ? 9.666 -8.045 5.975 1.00 80.88 292 GLN A O 1
ATOM 2283 N N . VAL A 1 293 ? 11.407 -6.818 5.250 1.00 80.31 293 VAL A N 1
ATOM 2284 C CA . VAL A 1 293 ? 11.623 -6.098 6.513 1.00 80.31 293 VAL A CA 1
ATOM 2285 C C . VAL A 1 293 ? 10.472 -5.123 6.804 1.00 80.31 293 VAL A C 1
ATOM 2287 O O . VAL A 1 293 ? 9.885 -5.155 7.878 1.00 80.31 293 VAL A O 1
ATOM 2290 N N . THR A 1 294 ? 10.046 -4.337 5.813 1.00 80.62 294 THR A N 1
ATOM 2291 C CA . THR A 1 294 ? 8.884 -3.425 5.890 1.00 80.62 294 THR A CA 1
ATOM 2292 C C . THR A 1 294 ? 7.586 -4.176 6.191 1.00 80.62 294 THR A C 1
ATOM 2294 O O . THR A 1 294 ? 6.722 -3.706 6.940 1.00 80.62 294 THR A O 1
ATOM 2297 N N . MET A 1 295 ? 7.429 -5.368 5.612 1.00 87.81 295 MET A N 1
ATOM 2298 C CA . MET A 1 295 ? 6.299 -6.239 5.894 1.00 87.81 295 MET A CA 1
ATOM 2299 C C . MET A 1 295 ? 6.384 -6.771 7.324 1.00 87.81 295 MET A C 1
ATOM 2301 O O . MET A 1 295 ? 5.378 -6.759 8.038 1.00 87.81 295 MET A O 1
ATOM 2305 N N . ARG A 1 296 ? 7.560 -7.233 7.760 1.00 87.25 296 ARG A N 1
ATOM 2306 C CA . ARG A 1 296 ? 7.764 -7.808 9.088 1.00 87.25 296 ARG A CA 1
ATOM 2307 C C . ARG A 1 296 ? 9.218 -7.660 9.544 1.00 87.25 296 ARG A C 1
ATOM 2309 O O . ARG A 1 296 ? 10.058 -8.497 9.225 1.00 87.25 296 ARG A O 1
ATOM 2316 N N . ASP A 1 297 ? 9.452 -6.692 10.420 1.00 82.19 297 ASP A N 1
ATOM 2317 C CA . ASP A 1 297 ? 10.688 -6.514 11.170 1.00 82.19 297 ASP A CA 1
ATOM 2318 C C . ASP A 1 297 ? 10.482 -7.005 12.617 1.00 82.19 297 ASP A C 1
ATOM 2320 O O . ASP A 1 297 ? 10.058 -6.252 13.495 1.00 82.19 297 ASP A O 1
ATOM 2324 N N . PRO A 1 298 ? 10.755 -8.284 12.927 1.00 79.50 298 PRO A N 1
ATOM 2325 C CA . PRO A 1 298 ? 10.638 -8.789 14.291 1.00 79.50 298 PRO A CA 1
ATOM 2326 C C . PRO A 1 298 ? 11.737 -8.276 15.235 1.00 79.50 298 PRO A C 1
ATOM 2328 O O . PRO A 1 298 ? 11.575 -8.391 16.451 1.00 79.50 298 PRO A O 1
ATOM 2331 N N . ALA A 1 299 ? 12.863 -7.789 14.706 1.00 75.44 299 ALA A N 1
ATOM 2332 C CA . ALA A 1 299 ? 13.999 -7.331 15.501 1.00 75.44 299 ALA A CA 1
ATOM 2333 C C . ALA A 1 299 ? 13.894 -5.839 15.858 1.00 75.44 299 ALA A C 1
ATOM 2335 O O . ALA A 1 299 ? 14.522 -5.411 16.828 1.00 75.44 299 ALA A O 1
ATOM 2336 N N . ALA A 1 300 ? 13.062 -5.093 15.125 1.00 75.06 300 ALA A N 1
ATOM 2337 C CA . ALA A 1 300 ? 13.124 -3.642 15.014 1.00 75.06 300 ALA A CA 1
ATOM 2338 C C . ALA A 1 300 ? 14.565 -3.206 14.738 1.00 75.06 300 ALA A C 1
ATOM 2340 O O . ALA A 1 300 ? 15.137 -2.425 15.491 1.00 75.06 300 ALA A O 1
ATOM 2341 N N . SER A 1 301 ? 15.205 -3.861 13.774 1.00 73.44 301 SER A N 1
ATOM 2342 C CA . SER A 1 301 ? 16.590 -3.571 13.399 1.00 73.44 301 SER A CA 1
ATOM 2343 C C . SER A 1 301 ? 16.660 -2.502 12.313 1.00 73.44 301 SER A C 1
ATOM 2345 O O . SER A 1 301 ? 17.688 -1.848 12.162 1.00 73.44 301 SER A O 1
ATOM 2347 N N . TYR A 1 302 ? 15.563 -2.298 11.583 1.00 72.44 302 TYR A N 1
ATOM 2348 C CA . TYR A 1 302 ? 15.532 -1.435 10.420 1.00 72.44 302 TYR A CA 1
ATOM 2349 C C . TYR A 1 302 ? 14.718 -0.161 10.658 1.00 72.44 302 TYR A C 1
ATOM 2351 O O . TYR A 1 302 ? 13.487 -0.184 10.686 1.00 72.44 302 TYR A O 1
ATOM 2359 N N . SER A 1 303 ? 15.397 0.988 10.668 1.00 67.31 303 SER A N 1
ATOM 2360 C CA . SER A 1 303 ? 14.767 2.292 10.458 1.00 67.31 303 SER A CA 1
ATOM 2361 C C . SER A 1 303 ? 15.278 2.950 9.185 1.00 67.31 303 SER A C 1
ATOM 2363 O O . SER A 1 303 ? 16.454 3.279 9.027 1.00 67.31 303 SER A O 1
ATOM 2365 N N . SER A 1 304 ? 14.339 3.300 8.308 1.00 59.50 304 SER A N 1
ATOM 2366 C CA . SER A 1 304 ? 14.569 4.238 7.210 1.00 59.50 304 SER A CA 1
ATOM 2367 C C . SER A 1 304 ? 14.578 5.694 7.715 1.00 59.50 304 SER A C 1
ATOM 2369 O O . SER A 1 304 ? 13.979 6.573 7.093 1.00 59.50 304 SER A O 1
ATOM 2371 N N . ARG A 1 305 ? 15.149 5.969 8.894 1.00 59.41 305 ARG A N 1
ATOM 2372 C CA . ARG A 1 305 ? 15.304 7.321 9.434 1.00 59.41 305 ARG A CA 1
ATOM 2373 C C . ARG A 1 305 ? 16.758 7.569 9.842 1.00 59.41 305 ARG A C 1
ATOM 2375 O O . ARG A 1 305 ? 17.256 6.967 10.793 1.00 59.41 305 ARG A O 1
ATOM 2382 N N . PRO A 1 306 ? 17.431 8.543 9.219 1.00 50.75 306 PRO A N 1
ATOM 2383 C CA . PRO A 1 306 ? 18.823 8.857 9.500 1.00 50.75 306 PRO A CA 1
ATOM 2384 C C . PRO A 1 306 ? 19.137 9.203 10.945 1.00 50.75 306 PRO A C 1
ATOM 2386 O O . PRO A 1 306 ? 18.483 10.051 11.557 1.00 50.75 306 PRO A O 1
ATOM 2389 N N . GLY A 1 307 ? 20.183 8.563 11.474 1.00 53.41 307 GLY A N 1
ATOM 2390 C CA . GLY A 1 307 ? 20.704 8.823 12.816 1.00 53.41 307 GLY A CA 1
ATOM 2391 C C . GLY A 1 307 ? 19.738 8.474 13.953 1.00 53.41 307 GLY A C 1
ATOM 2392 O O . GLY A 1 307 ? 20.024 8.801 15.110 1.00 53.41 307 GLY A O 1
ATOM 2393 N N . SER A 1 308 ? 18.603 7.835 13.643 1.00 60.41 308 SER A N 1
ATOM 2394 C CA . SER A 1 308 ? 17.686 7.304 14.643 1.00 60.41 308 SER A CA 1
ATOM 2395 C C . SER A 1 308 ? 18.318 6.098 15.336 1.00 60.41 308 SER A C 1
ATOM 2397 O O . SER A 1 308 ? 19.184 5.422 14.788 1.00 60.41 308 SER A O 1
ATOM 2399 N N . LYS A 1 309 ? 17.924 5.864 16.587 1.00 60.84 309 LYS A N 1
ATOM 2400 C CA . LYS A 1 309 ? 18.247 4.625 17.296 1.00 60.84 309 LYS A CA 1
ATOM 2401 C C . LYS A 1 309 ? 16.982 3.803 17.376 1.00 60.84 309 LYS A C 1
ATOM 2403 O O . LYS A 1 309 ? 15.970 4.332 17.842 1.00 60.84 309 LYS A O 1
ATOM 2408 N N . GLU A 1 310 ? 17.093 2.547 16.982 1.00 67.25 310 GLU A N 1
ATOM 2409 C CA . GLU A 1 310 ? 15.983 1.610 16.968 1.00 67.25 310 GLU A CA 1
ATOM 2410 C C . GLU A 1 310 ? 15.348 1.385 18.340 1.00 67.25 310 GLU A C 1
ATOM 2412 O O . GLU A 1 310 ? 16.000 1.471 19.393 1.00 67.25 310 GLU A O 1
ATOM 2417 N N . SER A 1 311 ? 14.050 1.084 18.322 1.00 63.59 311 SER A N 1
ATOM 2418 C CA . SER A 1 311 ? 13.220 0.967 19.520 1.00 63.59 311 SER A CA 1
ATOM 2419 C C . SER A 1 311 ? 13.156 -0.464 20.092 1.00 63.59 311 SER A C 1
ATOM 2421 O O . SER A 1 311 ? 12.670 -0.659 21.208 1.00 63.59 311 SER A O 1
ATOM 2423 N N . ASN A 1 312 ? 13.721 -1.474 19.407 1.00 67.56 312 ASN A N 1
ATOM 2424 C CA . ASN A 1 312 ? 13.582 -2.912 19.733 1.00 67.56 312 ASN A CA 1
ATOM 2425 C C . ASN A 1 312 ? 12.104 -3.374 19.829 1.00 67.56 312 ASN A C 1
ATOM 2427 O O . ASN A 1 312 ? 11.788 -4.317 20.571 1.00 67.56 312 ASN A O 1
ATOM 2431 N N . THR A 1 313 ? 11.184 -2.677 19.156 1.00 73.94 313 THR A N 1
ATOM 2432 C CA . THR A 1 313 ? 9.757 -3.013 19.089 1.00 73.94 313 THR A CA 1
ATOM 2433 C C . THR A 1 313 ? 9.440 -3.548 17.703 1.00 73.94 313 THR A C 1
ATOM 2435 O O . THR A 1 313 ? 9.511 -2.803 16.748 1.00 73.94 313 THR A O 1
ATOM 2438 N N . GLY A 1 314 ? 9.134 -4.841 17.586 1.00 78.25 314 GLY A N 1
ATOM 2439 C CA . GLY A 1 314 ? 8.881 -5.461 16.292 1.00 78.25 314 GLY A CA 1
ATOM 2440 C C . GLY A 1 314 ? 7.760 -4.745 15.540 1.00 78.25 314 GLY A C 1
ATOM 2441 O O . GLY A 1 314 ? 6.658 -4.597 16.076 1.00 78.25 314 GLY A O 1
ATOM 2442 N N . ASP A 1 315 ? 8.058 -4.345 14.309 1.00 81.31 315 ASP A N 1
ATOM 2443 C CA . ASP A 1 315 ? 7.286 -3.405 13.504 1.00 81.31 315 ASP A CA 1
ATOM 2444 C C . ASP A 1 315 ? 7.109 -3.907 12.057 1.00 81.31 315 ASP A C 1
ATOM 2446 O O . ASP A 1 315 ? 7.624 -4.955 11.662 1.00 81.31 315 ASP A O 1
ATOM 2450 N N . GLY A 1 316 ? 6.233 -3.253 11.295 1.00 86.88 316 GLY A N 1
ATOM 2451 C CA . GLY A 1 316 ? 5.889 -3.640 9.921 1.00 86.88 316 GLY A CA 1
ATOM 2452 C C . GLY A 1 316 ? 4.418 -4.004 9.702 1.00 86.88 316 GLY A C 1
ATOM 2453 O O . GLY A 1 316 ? 3.657 -4.291 10.638 1.00 86.88 316 GLY A O 1
ATOM 2454 N N . TYR A 1 317 ? 3.987 -3.951 8.438 1.00 91.19 317 TYR A N 1
ATOM 2455 C CA . TYR A 1 317 ? 2.572 -4.063 8.043 1.00 91.19 317 TYR A CA 1
ATOM 2456 C C . TYR A 1 317 ? 1.899 -5.333 8.567 1.00 91.19 317 TYR A C 1
ATOM 2458 O O . TYR A 1 317 ? 0.714 -5.327 8.917 1.00 91.19 317 TYR A O 1
ATOM 2466 N N . ALA A 1 318 ? 2.649 -6.427 8.672 1.00 91.88 318 ALA A N 1
ATOM 2467 C CA . ALA A 1 318 ? 2.128 -7.706 9.102 1.00 91.88 318 ALA A CA 1
ATOM 2468 C C . ALA A 1 318 ? 1.687 -7.704 10.569 1.00 91.88 318 ALA A C 1
ATOM 2470 O O . ALA A 1 318 ? 0.770 -8.447 10.903 1.00 91.88 318 ALA A O 1
ATOM 2471 N N . PHE A 1 319 ? 2.264 -6.871 11.443 1.00 89.25 319 PHE A N 1
ATOM 2472 C CA . PHE A 1 319 ? 1.798 -6.753 12.830 1.00 89.25 319 PHE A CA 1
ATOM 2473 C C . PHE A 1 319 ? 0.485 -5.975 12.930 1.00 89.25 319 PHE A C 1
ATOM 2475 O O . PHE A 1 319 ? -0.417 -6.387 13.662 1.00 89.25 319 PHE A O 1
ATOM 2482 N N . THR A 1 320 ? 0.319 -4.927 12.121 1.00 91.50 320 THR A N 1
ATOM 2483 C CA . THR A 1 320 ? -0.964 -4.222 11.955 1.00 91.50 320 THR A CA 1
ATOM 2484 C C . THR A 1 320 ? -2.044 -5.174 11.427 1.00 91.50 320 THR A C 1
ATOM 2486 O O . THR A 1 320 ? -3.162 -5.214 11.954 1.00 91.50 320 THR A O 1
ATOM 2489 N N . LEU A 1 321 ? -1.683 -6.006 10.441 1.00 94.56 321 LEU A N 1
ATOM 2490 C CA . LEU A 1 321 ? -2.541 -7.047 9.872 1.00 94.56 321 LEU A CA 1
ATOM 2491 C C . LEU A 1 321 ? -2.739 -8.270 10.804 1.00 94.56 321 LEU A C 1
ATOM 2493 O O . LEU A 1 321 ? -3.733 -8.984 10.739 1.00 94.56 321 LEU A O 1
ATOM 2497 N N . ASP A 1 322 ? -1.840 -8.543 11.740 1.00 93.38 322 ASP A N 1
ATOM 2498 C CA . ASP A 1 322 ? -2.083 -9.559 12.768 1.00 93.38 322 ASP A CA 1
ATOM 2499 C C . ASP A 1 322 ? -3.063 -9.007 13.825 1.00 93.38 322 ASP A C 1
ATOM 2501 O O . ASP A 1 322 ? -3.970 -9.711 14.281 1.00 93.38 322 ASP A O 1
ATOM 2505 N N . ALA A 1 323 ? -2.941 -7.722 14.173 1.00 92.25 323 ALA A N 1
ATOM 2506 C CA . ALA A 1 323 ? -3.771 -7.073 15.180 1.00 92.25 323 ALA A CA 1
ATOM 2507 C C . ALA A 1 323 ? -5.227 -6.880 14.734 1.00 92.25 323 ALA A C 1
ATOM 2509 O O . ALA A 1 323 ? -6.138 -7.163 15.515 1.00 92.25 323 ALA A O 1
ATOM 2510 N N . HIS A 1 324 ? -5.489 -6.440 13.497 1.00 94.75 324 HIS A N 1
ATOM 2511 C CA . HIS A 1 324 ? -6.878 -6.289 13.032 1.00 94.75 324 HIS A CA 1
ATOM 2512 C C . HIS A 1 324 ? -7.616 -7.639 12.946 1.00 94.75 324 HIS A C 1
ATOM 2514 O O . HIS A 1 324 ? -8.799 -7.679 13.278 1.00 94.75 324 HIS A O 1
ATOM 2520 N N . ARG A 1 325 ? -6.923 -8.749 12.625 1.00 95.00 325 ARG A N 1
ATOM 2521 C CA . ARG A 1 325 ? -7.469 -10.118 12.710 1.00 95.00 325 ARG A CA 1
ATOM 2522 C C . ARG A 1 325 ? -7.786 -10.507 14.138 1.00 95.00 325 ARG A C 1
ATOM 2524 O O . ARG A 1 325 ? -8.889 -10.965 14.417 1.00 95.00 325 ARG A O 1
ATOM 2531 N N . HIS A 1 326 ? -6.830 -10.300 15.043 1.00 92.19 326 HIS A N 1
ATOM 2532 C CA . HIS A 1 326 ? -6.993 -10.636 16.456 1.00 92.19 326 HIS A CA 1
ATOM 2533 C C . HIS A 1 326 ? -8.182 -9.901 17.087 1.00 92.19 326 HIS A C 1
ATOM 2535 O O . HIS A 1 326 ? -8.973 -10.513 17.801 1.00 92.19 326 HIS A O 1
ATOM 2541 N N . TYR A 1 327 ? -8.343 -8.611 16.783 1.00 91.75 327 TYR A N 1
ATOM 2542 C CA . TYR A 1 327 ? -9.426 -7.782 17.319 1.00 91.75 327 TYR A CA 1
ATOM 2543 C C . TYR A 1 327 ? -10.703 -7.773 16.458 1.00 91.75 327 TYR A C 1
ATOM 2545 O O . TYR A 1 327 ? -11.697 -7.172 16.862 1.00 91.75 327 TYR A O 1
ATOM 2553 N N . GLY A 1 328 ? -10.703 -8.421 15.289 1.00 93.19 328 GLY A N 1
ATOM 2554 C CA . GLY A 1 328 ? -11.846 -8.455 14.369 1.00 93.19 328 GLY A CA 1
ATOM 2555 C C . GLY A 1 328 ? -12.259 -7.077 13.836 1.00 93.19 328 GLY A C 1
ATOM 2556 O O . GLY A 1 328 ? -13.441 -6.841 13.579 1.00 93.19 328 GLY A O 1
ATOM 2557 N N . ILE A 1 329 ? -11.310 -6.146 13.704 1.00 95.38 329 ILE A N 1
ATOM 2558 C CA . ILE A 1 329 ? -11.576 -4.778 13.249 1.00 95.38 329 ILE A CA 1
ATOM 2559 C C . ILE A 1 329 ? -11.398 -4.697 11.734 1.00 95.38 329 ILE A C 1
ATOM 2561 O O . ILE A 1 329 ? -10.300 -4.892 11.218 1.00 95.38 329 ILE A O 1
ATOM 2565 N N . LYS A 1 330 ? -12.477 -4.369 11.016 1.00 96.00 330 LYS A N 1
ATOM 2566 C CA . LYS A 1 330 ? -12.420 -4.173 9.564 1.00 96.00 330 LYS A CA 1
ATOM 2567 C C . LYS A 1 330 ? -11.566 -2.958 9.208 1.00 96.00 330 LYS A C 1
ATOM 2569 O O . LYS A 1 330 ? -11.690 -1.912 9.847 1.00 96.00 330 LYS A O 1
ATOM 2574 N N . GLN A 1 331 ? -10.753 -3.071 8.163 1.00 95.94 331 GLN A N 1
ATOM 2575 C CA . GLN A 1 331 ? -9.893 -1.984 7.698 1.00 95.94 331 GLN A CA 1
ATOM 2576 C C . GLN A 1 331 ? -9.892 -1.887 6.179 1.00 95.94 331 GLN A C 1
ATOM 2578 O O . GLN A 1 331 ? -9.868 -2.895 5.478 1.00 95.94 331 GLN A O 1
ATOM 2583 N N . MET A 1 332 ? -9.874 -0.660 5.672 1.00 98.19 332 MET A N 1
ATOM 2584 C CA . MET A 1 332 ? -9.591 -0.374 4.273 1.00 98.19 332 MET A CA 1
ATOM 2585 C C . MET A 1 332 ? -8.091 -0.118 4.122 1.00 98.19 332 MET A C 1
ATOM 2587 O O . MET A 1 332 ? -7.506 0.594 4.938 1.00 98.19 332 MET A O 1
ATOM 2591 N N . TRP A 1 333 ? -7.472 -0.694 3.096 1.00 97.44 333 TRP A N 1
ATOM 2592 C CA . TRP A 1 333 ? -6.054 -0.493 2.798 1.00 97.44 333 TRP A CA 1
ATOM 2593 C C . TRP A 1 333 ? -5.910 0.070 1.392 1.00 97.44 333 TRP A C 1
ATOM 2595 O O . TRP A 1 333 ? -6.265 -0.588 0.412 1.00 97.44 333 TRP A O 1
ATOM 2605 N N . ALA A 1 334 ? -5.443 1.313 1.320 1.00 96.44 334 ALA A N 1
ATOM 2606 C CA . ALA A 1 334 ? -5.203 2.028 0.081 1.00 96.44 334 ALA A CA 1
ATOM 2607 C C . ALA A 1 334 ? -3.786 1.741 -0.412 1.00 96.44 334 ALA A C 1
ATOM 2609 O O . ALA A 1 334 ? -2.838 2.152 0.249 1.00 96.44 334 ALA A O 1
ATOM 2610 N N . MET A 1 335 ? -3.655 1.038 -1.541 1.00 92.94 335 MET A N 1
ATOM 2611 C CA . MET A 1 335 ? -2.363 0.598 -2.080 1.00 92.94 335 MET A CA 1
ATOM 2612 C C . MET A 1 335 ? -2.176 0.994 -3.541 1.00 92.94 335 MET A C 1
ATOM 2614 O O . MET A 1 335 ? -3.143 1.037 -4.314 1.00 92.94 335 MET A O 1
ATOM 2618 N N . ASN A 1 336 ? -0.929 1.284 -3.917 1.00 89.69 336 ASN A N 1
ATOM 2619 C CA . ASN A 1 336 ? -0.536 1.438 -5.314 1.00 89.69 336 ASN A CA 1
ATOM 2620 C C . ASN A 1 336 ? -0.035 0.112 -5.909 1.00 89.69 336 ASN A C 1
ATOM 2622 O O . ASN A 1 336 ? 0.188 -0.859 -5.190 1.00 89.69 336 ASN A O 1
ATOM 2626 N N . GLY A 1 337 ? 0.134 0.071 -7.232 1.00 85.50 337 GLY A N 1
ATOM 2627 C CA . GLY A 1 337 ? 0.646 -1.107 -7.941 1.00 85.50 337 GLY A CA 1
ATOM 2628 C C . GLY A 1 337 ? 2.055 -1.494 -7.490 1.00 85.50 337 GLY A C 1
ATOM 2629 O O . GLY A 1 337 ? 2.302 -2.661 -7.226 1.00 85.50 337 GLY A O 1
ATOM 2630 N N . GLY A 1 338 ? 2.937 -0.508 -7.285 1.00 81.00 338 GLY A N 1
ATOM 2631 C CA . GLY A 1 338 ? 4.318 -0.762 -6.858 1.00 81.00 338 GLY A CA 1
ATOM 2632 C C . GLY A 1 338 ? 4.432 -1.520 -5.532 1.00 81.00 338 GLY A C 1
ATOM 2633 O O . GLY A 1 338 ? 5.160 -2.505 -5.453 1.00 81.00 338 GLY A O 1
ATOM 2634 N N . LEU A 1 339 ? 3.668 -1.129 -4.505 1.00 84.06 339 LEU A N 1
ATOM 2635 C CA . LEU A 1 339 ? 3.636 -1.882 -3.250 1.00 84.06 339 LEU A CA 1
ATOM 2636 C C . LEU A 1 339 ? 3.033 -3.283 -3.431 1.00 84.06 339 LEU A C 1
ATOM 2638 O O . LEU A 1 339 ? 3.540 -4.240 -2.855 1.00 84.06 339 LEU A O 1
ATOM 2642 N N . LEU A 1 340 ? 1.959 -3.419 -4.215 1.00 88.31 340 LEU A N 1
ATOM 2643 C CA . LEU A 1 340 ? 1.334 -4.725 -4.457 1.00 88.31 340 LEU A CA 1
ATOM 2644 C C . LEU A 1 340 ? 2.297 -5.707 -5.128 1.00 88.31 340 LEU A C 1
ATOM 2646 O O . LEU A 1 340 ? 2.331 -6.871 -4.736 1.00 88.31 340 LEU A O 1
ATOM 2650 N N . ASP A 1 341 ? 3.080 -5.229 -6.091 1.00 84.31 341 ASP A N 1
ATOM 2651 C CA . ASP A 1 341 ? 4.108 -6.016 -6.767 1.00 84.31 341 ASP A CA 1
ATOM 2652 C C . ASP A 1 341 ? 5.192 -6.455 -5.775 1.00 84.31 341 ASP A C 1
ATOM 2654 O O . ASP A 1 341 ? 5.475 -7.648 -5.673 1.00 84.31 341 ASP A O 1
ATOM 2658 N N . LEU A 1 342 ? 5.728 -5.528 -4.969 1.00 82.06 342 LEU A N 1
ATOM 2659 C CA . LEU A 1 342 ? 6.697 -5.847 -3.911 1.00 82.06 342 LEU A CA 1
ATOM 2660 C C . LEU A 1 342 ? 6.169 -6.935 -2.965 1.00 82.06 342 LEU A C 1
ATOM 2662 O O . LEU A 1 342 ? 6.856 -7.915 -2.692 1.00 82.06 342 LEU A O 1
ATOM 2666 N N . LEU A 1 343 ? 4.925 -6.806 -2.498 1.00 86.94 343 LEU A N 1
ATOM 2667 C CA . LEU A 1 343 ? 4.317 -7.794 -1.606 1.00 86.94 343 LEU A CA 1
ATOM 2668 C C . LEU A 1 343 ? 4.087 -9.148 -2.291 1.00 86.94 343 LEU A C 1
ATOM 2670 O O . LEU A 1 343 ? 4.220 -10.185 -1.641 1.00 86.94 343 LEU A O 1
ATOM 2674 N N . ALA A 1 344 ? 3.728 -9.156 -3.575 1.00 89.56 344 ALA A N 1
ATOM 2675 C CA . ALA A 1 344 ? 3.453 -10.386 -4.308 1.00 89.56 344 ALA A CA 1
ATOM 2676 C C . ALA A 1 344 ? 4.698 -11.240 -4.529 1.00 89.56 344 ALA A C 1
ATOM 2678 O O . ALA A 1 344 ? 4.616 -12.463 -4.391 1.00 89.56 344 ALA A O 1
ATOM 2679 N N . HIS A 1 345 ? 5.828 -10.604 -4.830 1.00 83.81 345 HIS A N 1
ATOM 2680 C CA . HIS A 1 345 ? 7.068 -11.312 -5.136 1.00 83.81 345 HIS A CA 1
ATOM 2681 C C . HIS A 1 345 ? 7.914 -11.587 -3.891 1.00 83.81 345 HIS A C 1
ATOM 2683 O O . HIS A 1 345 ? 8.406 -12.704 -3.732 1.00 83.81 345 HIS A O 1
ATOM 2689 N N . ASP A 1 346 ? 7.997 -10.639 -2.953 1.00 82.19 346 ASP A N 1
ATOM 2690 C CA . ASP A 1 346 ? 8.894 -10.771 -1.797 1.00 82.19 346 ASP A CA 1
ATOM 2691 C C . ASP A 1 346 ? 8.201 -11.337 -0.547 1.00 82.19 346 ASP A C 1
ATOM 2693 O O . ASP A 1 346 ? 8.866 -11.910 0.323 1.00 82.19 346 ASP A O 1
ATOM 2697 N N . CYS A 1 347 ? 6.871 -11.186 -0.440 1.00 87.88 347 CYS A N 1
ATOM 2698 C CA . CYS A 1 347 ? 6.076 -11.526 0.752 1.00 87.88 347 CYS A CA 1
ATOM 2699 C C . CYS A 1 347 ? 4.846 -12.429 0.462 1.00 87.88 347 CYS A C 1
ATOM 2701 O O . CYS A 1 347 ? 3.750 -12.167 0.978 1.00 87.88 347 CYS A O 1
ATOM 2703 N N . PRO A 1 348 ? 4.969 -13.524 -0.317 1.00 89.12 348 PRO A N 1
ATOM 2704 C CA . PRO A 1 348 ? 3.817 -14.292 -0.805 1.00 89.12 348 PRO A CA 1
ATOM 2705 C C . PRO A 1 348 ? 2.959 -14.934 0.302 1.00 89.12 348 PRO A C 1
ATOM 2707 O O . PRO A 1 348 ? 1.744 -15.079 0.140 1.00 89.12 348 PRO A O 1
ATOM 2710 N N . GLU A 1 349 ? 3.548 -15.308 1.445 1.00 92.19 349 GLU A N 1
ATOM 2711 C CA . GLU A 1 349 ? 2.801 -15.869 2.585 1.00 92.19 349 GLU A CA 1
ATOM 2712 C C . GLU A 1 349 ? 1.912 -14.820 3.267 1.00 92.19 349 GLU A C 1
ATOM 2714 O O . GLU A 1 349 ? 0.756 -15.086 3.608 1.00 92.19 349 GLU A O 1
ATOM 2719 N N . ASP A 1 350 ? 2.436 -13.609 3.447 1.00 94.19 350 ASP A N 1
ATOM 2720 C CA . ASP A 1 350 ? 1.688 -12.479 3.985 1.00 94.19 350 ASP A CA 1
ATOM 2721 C C . ASP A 1 350 ? 0.584 -12.032 3.024 1.00 94.19 350 ASP A C 1
ATOM 2723 O O . ASP A 1 350 ? -0.558 -11.834 3.451 1.00 94.19 350 ASP A O 1
ATOM 2727 N N . LEU A 1 351 ? 0.879 -11.985 1.721 1.00 94.75 351 LEU A N 1
ATOM 2728 C CA . LEU A 1 351 ? -0.120 -11.705 0.694 1.00 94.75 351 LEU A CA 1
ATOM 2729 C C . LEU A 1 351 ? -1.264 -12.733 0.719 1.00 94.75 351 LEU A C 1
ATOM 2731 O O . LEU A 1 351 ? -2.437 -12.373 0.594 1.00 94.75 351 LEU A O 1
ATOM 2735 N N . GLN A 1 352 ? -0.955 -14.017 0.912 1.00 96.00 352 GLN A N 1
ATOM 2736 C CA . GLN A 1 352 ? -1.977 -15.056 1.011 1.00 96.00 352 GLN A CA 1
ATOM 2737 C C . GLN A 1 352 ? -2.904 -14.848 2.219 1.00 96.00 352 GLN A C 1
ATOM 2739 O O . GLN A 1 352 ? -4.117 -15.034 2.092 1.00 96.00 352 GLN A O 1
ATOM 2744 N N . ARG A 1 353 ? -2.370 -14.397 3.360 1.00 96.69 353 ARG A N 1
ATOM 2745 C CA . ARG A 1 353 ? -3.190 -14.015 4.521 1.00 96.69 353 ARG A CA 1
ATOM 2746 C C . ARG A 1 353 ? -4.045 -12.783 4.238 1.00 96.69 353 ARG A C 1
ATOM 2748 O O . ARG A 1 353 ? -5.224 -12.781 4.569 1.00 96.69 353 ARG A O 1
ATOM 2755 N N . MET A 1 354 ? -3.511 -11.779 3.544 1.00 97.38 354 MET A N 1
ATOM 2756 C CA . MET A 1 354 ? -4.311 -10.627 3.109 1.00 97.38 354 MET A CA 1
ATOM 2757 C C . MET A 1 354 ? -5.476 -11.057 2.204 1.00 97.38 354 MET A C 1
ATOM 2759 O O . MET A 1 354 ? -6.598 -10.595 2.391 1.00 97.38 354 MET A O 1
ATOM 2763 N N . ARG A 1 355 ? -5.262 -11.995 1.269 1.00 97.75 355 ARG A N 1
ATOM 2764 C CA . ARG A 1 355 ? -6.340 -12.577 0.439 1.00 97.75 355 ARG A CA 1
ATOM 2765 C C . ARG A 1 355 ? -7.401 -13.309 1.268 1.00 97.75 355 ARG A C 1
ATOM 2767 O O . ARG A 1 355 ? -8.562 -13.382 0.865 1.00 97.75 355 ARG A O 1
ATOM 2774 N N . GLU A 1 356 ? -7.021 -13.922 2.385 1.00 97.81 356 GLU A N 1
ATOM 2775 C CA . GLU A 1 356 ? -7.964 -14.508 3.349 1.00 97.81 356 GLU A CA 1
ATOM 2776 C C . GLU A 1 356 ? -8.785 -13.415 4.032 1.00 97.81 356 GLU A C 1
ATOM 2778 O O . GLU A 1 356 ? -10.012 -13.468 3.979 1.00 97.81 356 GLU A O 1
ATOM 2783 N N . ASP A 1 357 ? -8.128 -12.366 4.527 1.00 97.81 357 ASP A N 1
ATOM 2784 C CA . ASP A 1 357 ? -8.791 -11.230 5.171 1.00 97.81 357 ASP A CA 1
ATOM 2785 C C . ASP A 1 357 ? -9.771 -10.509 4.229 1.00 97.81 357 ASP A C 1
ATOM 2787 O O . ASP A 1 357 ? -10.834 -10.059 4.666 1.00 97.81 357 ASP A O 1
ATOM 2791 N N . VAL A 1 358 ? -9.448 -10.415 2.932 1.00 97.88 358 VAL A N 1
ATOM 2792 C CA . VAL A 1 358 ? -10.349 -9.870 1.901 1.00 97.88 358 VAL A CA 1
ATOM 2793 C C . VAL A 1 358 ? -11.590 -10.742 1.744 1.00 97.88 358 VAL A C 1
ATOM 2795 O O . VAL A 1 358 ? -12.711 -10.235 1.789 1.00 97.88 358 VAL A O 1
ATOM 2798 N N . ARG A 1 359 ? -11.413 -12.062 1.606 1.00 96.75 359 ARG A N 1
ATOM 2799 C CA . ARG A 1 359 ? -12.532 -13.010 1.466 1.00 96.75 359 ARG A CA 1
ATOM 2800 C C . ARG A 1 359 ? -13.442 -13.025 2.692 1.00 96.75 359 ARG A C 1
ATOM 2802 O O . ARG A 1 359 ? -14.654 -13.175 2.540 1.00 96.75 359 ARG A O 1
ATOM 2809 N N . ASP A 1 360 ? -12.867 -12.842 3.875 1.00 95.44 360 ASP A N 1
ATOM 2810 C CA . ASP A 1 360 ? -13.597 -12.799 5.142 1.00 95.44 360 ASP A CA 1
ATOM 2811 C C . ASP A 1 360 ? -14.234 -11.419 5.419 1.00 95.44 360 ASP A C 1
ATOM 2813 O O . ASP A 1 360 ? -14.969 -11.253 6.396 1.00 95.44 360 ASP A O 1
ATOM 2817 N N . GLY A 1 361 ? -14.006 -10.423 4.551 1.00 94.62 361 GLY A N 1
ATOM 2818 C CA . GLY A 1 361 ? -14.560 -9.071 4.674 1.00 94.62 361 GLY A CA 1
ATOM 2819 C C . GLY A 1 361 ? -13.934 -8.242 5.800 1.00 94.62 361 GLY A C 1
ATOM 2820 O O . GLY A 1 361 ? -14.545 -7.278 6.276 1.00 94.62 361 GLY A O 1
ATOM 2821 N N . LEU A 1 362 ? -12.740 -8.630 6.252 1.00 96.12 362 LEU A N 1
ATOM 2822 C CA . LEU A 1 362 ? -11.957 -7.933 7.267 1.00 96.12 362 LEU A CA 1
ATOM 2823 C C . LEU A 1 362 ? -11.016 -6.890 6.642 1.00 96.12 362 LEU A C 1
ATOM 2825 O O . LEU A 1 362 ? -10.782 -5.836 7.237 1.00 96.12 362 LEU A O 1
ATOM 2829 N N . LEU A 1 363 ? -10.507 -7.165 5.440 1.00 97.50 363 LEU A N 1
ATOM 2830 C CA . LEU A 1 363 ? -9.663 -6.263 4.663 1.00 97.50 363 LEU A CA 1
ATOM 2831 C C . LEU A 1 363 ? -10.412 -5.784 3.416 1.00 97.50 363 LEU A C 1
ATOM 2833 O O . LEU A 1 363 ? -10.922 -6.587 2.643 1.00 97.50 363 LEU A O 1
ATOM 2837 N N . VAL A 1 364 ? -10.463 -4.472 3.199 1.00 97.81 364 VAL A N 1
ATOM 2838 C CA . VAL A 1 364 ? -11.098 -3.861 2.025 1.00 97.81 364 VAL A CA 1
ATOM 2839 C C . VAL A 1 364 ? -10.028 -3.198 1.150 1.00 97.81 364 VAL A C 1
ATOM 2841 O O . VAL A 1 364 ? -9.497 -2.154 1.538 1.00 97.81 364 VAL A O 1
ATOM 2844 N N . PRO A 1 365 ? -9.699 -3.763 -0.027 1.00 97.62 365 PRO A N 1
ATOM 2845 C CA . PRO A 1 365 ? -8.684 -3.195 -0.912 1.00 97.62 365 PRO A CA 1
ATOM 2846 C C . PRO A 1 365 ? -9.183 -1.918 -1.606 1.00 97.62 365 PRO A C 1
ATOM 2848 O O . PRO A 1 365 ? -10.242 -1.917 -2.247 1.00 97.62 365 PRO A O 1
ATOM 2851 N N . VAL A 1 366 ? -8.417 -0.833 -1.475 1.00 97.38 366 VAL A N 1
ATOM 2852 C CA . VAL A 1 366 ? -8.701 0.507 -2.011 1.00 97.38 366 VAL A CA 1
ATOM 2853 C C . VAL A 1 366 ? -7.590 0.916 -2.974 1.00 97.38 366 VAL A C 1
ATOM 2855 O O . VAL A 1 366 ? -6.413 0.804 -2.651 1.00 97.38 366 VAL A O 1
ATOM 2858 N N . VAL A 1 367 ? -7.939 1.425 -4.154 1.00 95.44 367 VAL A N 1
ATOM 2859 C CA . VAL A 1 367 ? -6.937 1.780 -5.167 1.00 95.44 367 VAL A CA 1
ATOM 2860 C C . VAL A 1 367 ? -6.353 3.173 -4.907 1.00 95.44 367 VAL A C 1
ATOM 2862 O O . VAL A 1 367 ? -7.085 4.160 -4.810 1.00 95.44 367 VAL A O 1
ATOM 2865 N N . ALA A 1 368 ? -5.021 3.261 -4.846 1.00 92.50 368 ALA A N 1
ATOM 2866 C CA . ALA A 1 368 ? -4.276 4.525 -4.823 1.00 92.50 368 ALA A CA 1
ATOM 2867 C C . ALA A 1 368 ? -3.682 4.913 -6.196 1.00 92.50 368 ALA A C 1
ATOM 2869 O O . ALA A 1 368 ? -2.925 5.871 -6.314 1.00 92.50 368 ALA A O 1
ATOM 2870 N N . GLY A 1 369 ? -4.038 4.172 -7.252 1.00 90.19 369 GLY A N 1
ATOM 2871 C CA . GLY A 1 369 ? -3.472 4.280 -8.601 1.00 90.19 369 GLY A CA 1
ATOM 2872 C C . GLY A 1 369 ? -2.255 3.371 -8.788 1.00 90.19 369 GLY A C 1
ATOM 2873 O O . GLY A 1 369 ? -1.620 2.985 -7.818 1.00 90.19 369 GLY A O 1
ATOM 2874 N N . PHE A 1 370 ? -1.909 3.004 -10.024 1.00 87.38 370 PHE A N 1
ATOM 2875 C CA . PHE A 1 370 ? -0.806 2.063 -10.268 1.00 87.38 370 PHE A CA 1
ATOM 2876 C C . PHE A 1 370 ? 0.552 2.626 -9.812 1.00 87.38 370 PHE A C 1
ATOM 2878 O O . PHE A 1 370 ? 1.217 2.041 -8.965 1.00 87.38 370 PHE A O 1
ATOM 2885 N N . GLY A 1 371 ? 0.917 3.816 -10.291 1.00 78.25 371 GLY A N 1
ATOM 2886 C CA . GLY A 1 371 ? 2.075 4.568 -9.804 1.00 78.25 371 GLY A CA 1
ATOM 2887 C C . GLY A 1 371 ? 1.694 5.768 -8.940 1.00 78.25 371 GLY A C 1
ATOM 2888 O O . GLY A 1 371 ? 2.383 6.767 -9.014 1.00 78.25 371 GLY A O 1
ATOM 2889 N N . ALA A 1 372 ? 0.571 5.743 -8.210 1.00 78.38 372 ALA A N 1
ATOM 2890 C CA . ALA A 1 372 ? 0.193 6.778 -7.226 1.00 78.38 372 ALA A CA 1
ATOM 2891 C C . ALA A 1 372 ? 0.433 8.253 -7.639 1.00 78.38 372 ALA A C 1
ATOM 2893 O O . ALA A 1 372 ? 0.886 9.079 -6.853 1.00 78.38 372 ALA A O 1
ATOM 2894 N N . HIS A 1 373 ? 0.146 8.615 -8.891 1.00 82.06 373 HIS A N 1
ATOM 2895 C CA . HIS A 1 373 ? 0.459 9.953 -9.385 1.00 82.06 373 HIS A CA 1
ATOM 2896 C C . HIS A 1 373 ? -0.616 10.988 -9.039 1.00 82.06 373 HIS A C 1
ATOM 2898 O O . HIS A 1 373 ? -1.784 10.685 -8.777 1.00 82.06 373 HIS A O 1
ATOM 2904 N N . ARG A 1 374 ? -0.232 12.262 -9.122 1.00 86.56 374 ARG A N 1
ATOM 2905 C CA . ARG A 1 374 ? -1.095 13.394 -8.763 1.00 86.56 374 ARG A CA 1
ATOM 2906 C C . ARG A 1 374 ? -1.958 13.813 -9.944 1.00 86.56 374 ARG A C 1
ATOM 2908 O O . ARG A 1 374 ? -1.496 14.457 -10.887 1.00 86.56 374 ARG A O 1
ATOM 2915 N N . LEU A 1 375 ? -3.237 13.447 -9.881 1.00 90.69 375 LEU A N 1
ATOM 2916 C CA . LEU A 1 375 ? -4.183 13.534 -11.000 1.00 90.69 375 LEU A CA 1
ATOM 2917 C C . LEU A 1 375 ? -4.267 14.898 -11.720 1.00 90.69 375 LEU A C 1
ATOM 2919 O O . LEU A 1 375 ? -4.415 14.895 -12.947 1.00 90.69 375 LEU A O 1
ATOM 2923 N N . PRO A 1 376 ? -4.210 16.071 -11.048 1.00 91.44 376 PRO A N 1
ATOM 2924 C CA . PRO A 1 376 ? -4.422 17.352 -11.732 1.00 91.44 376 PRO A CA 1
ATOM 2925 C C . PRO A 1 376 ? -3.413 17.664 -12.842 1.00 91.44 376 PRO A C 1
ATOM 2927 O O . PRO A 1 376 ? -3.729 18.449 -13.738 1.00 91.44 376 PRO A O 1
ATOM 2930 N N . TYR A 1 377 ? -2.230 17.049 -12.806 1.00 89.06 377 TYR A N 1
ATOM 2931 C CA . TYR A 1 377 ? -1.101 17.398 -13.668 1.00 89.06 377 TYR A CA 1
ATOM 2932 C C . TYR A 1 377 ? -0.995 16.561 -14.952 1.00 89.06 377 TYR A C 1
ATOM 2934 O O . TYR A 1 377 ? -0.128 16.839 -15.776 1.00 89.06 377 TYR A O 1
ATOM 2942 N N . TYR A 1 378 ? -1.897 15.596 -15.163 1.00 90.75 378 TYR A N 1
ATOM 2943 C CA . TYR A 1 378 ? -1.883 14.697 -16.325 1.00 90.75 378 TYR A CA 1
ATOM 2944 C C . TYR A 1 378 ? -3.214 14.692 -17.080 1.00 90.75 378 TYR A C 1
ATOM 2946 O O . TYR A 1 378 ? -4.242 15.202 -16.613 1.00 90.75 378 TYR A O 1
ATOM 2954 N N . THR A 1 379 ? -3.212 14.121 -18.287 1.00 92.81 379 THR A N 1
ATOM 2955 C CA . THR A 1 379 ? -4.428 14.029 -19.100 1.00 92.81 379 THR A CA 1
ATOM 2956 C C . THR A 1 379 ? -5.465 13.077 -18.493 1.00 92.81 379 THR A C 1
ATOM 2958 O O . THR A 1 379 ? -5.159 12.179 -17.711 1.00 92.81 379 THR A O 1
ATOM 2961 N N . ALA A 1 380 ? -6.730 13.233 -18.902 1.00 95.25 380 ALA A N 1
ATOM 2962 C CA . ALA A 1 380 ? -7.818 12.361 -18.450 1.00 95.25 380 ALA A CA 1
ATOM 2963 C C . ALA A 1 380 ? -7.582 10.876 -18.783 1.00 95.25 380 ALA A C 1
ATOM 2965 O O . ALA A 1 380 ? -8.069 10.007 -18.067 1.00 95.25 380 ALA A O 1
ATOM 2966 N N . ALA A 1 381 ? -6.879 10.595 -19.886 1.00 94.56 381 ALA A N 1
ATOM 2967 C CA . ALA A 1 381 ? -6.551 9.237 -20.303 1.00 94.56 381 ALA A CA 1
ATOM 2968 C C . ALA A 1 381 ? -5.485 8.626 -19.385 1.00 94.56 381 ALA A C 1
ATOM 2970 O O . ALA A 1 381 ? -5.713 7.555 -18.846 1.00 94.56 381 ALA A O 1
ATOM 2971 N N . THR A 1 382 ? -4.395 9.346 -19.117 1.00 92.69 382 THR A N 1
ATOM 2972 C CA . THR A 1 382 ? -3.336 8.904 -18.193 1.00 92.69 382 THR A CA 1
ATOM 2973 C C . THR A 1 382 ? -3.861 8.702 -16.771 1.00 92.69 382 THR A C 1
ATOM 2975 O O . THR A 1 382 ? -3.558 7.703 -16.125 1.00 92.69 382 THR A O 1
ATOM 2978 N N . ASN A 1 383 ? -4.723 9.608 -16.298 1.00 94.81 383 ASN A N 1
ATOM 2979 C CA . ASN A 1 383 ? -5.412 9.457 -15.014 1.00 94.81 383 ASN A CA 1
ATOM 2980 C C . ASN A 1 383 ? -6.295 8.202 -14.977 1.00 94.81 383 ASN A C 1
ATOM 2982 O O . ASN A 1 383 ? -6.273 7.461 -13.998 1.00 94.81 383 ASN A O 1
ATOM 2986 N N . LEU A 1 384 ? -7.070 7.955 -16.038 1.00 96.25 384 LEU A N 1
ATOM 2987 C CA . LEU A 1 384 ? -7.905 6.759 -16.143 1.00 96.25 384 LEU A CA 1
ATOM 2988 C C . LEU A 1 384 ? -7.050 5.486 -16.149 1.00 96.25 384 LEU A C 1
ATOM 2990 O O . LEU A 1 384 ? -7.393 4.526 -15.463 1.00 96.25 384 LEU A O 1
ATOM 2994 N N . ASP A 1 385 ? -5.943 5.489 -16.889 1.00 94.38 385 ASP A N 1
ATOM 2995 C CA . ASP A 1 385 ? -5.016 4.364 -16.981 1.00 94.38 385 ASP A CA 1
ATOM 2996 C C . ASP A 1 385 ? -4.441 4.021 -15.607 1.00 94.38 385 ASP A C 1
ATOM 2998 O O . ASP A 1 385 ? -4.542 2.874 -15.190 1.00 94.38 385 ASP A O 1
ATOM 3002 N N . ALA A 1 386 ? -3.950 4.999 -14.844 1.00 91.56 386 ALA A N 1
ATOM 3003 C CA . ALA A 1 386 ? -3.405 4.719 -13.516 1.00 91.56 386 ALA A CA 1
ATOM 3004 C C . ALA A 1 386 ? -4.447 4.137 -12.548 1.00 91.56 386 ALA A C 1
ATOM 3006 O O . ALA A 1 386 ? -4.130 3.213 -11.800 1.00 91.56 386 ALA A O 1
ATOM 3007 N N . ILE A 1 387 ? -5.686 4.642 -12.559 1.00 95.69 387 ILE A N 1
ATOM 3008 C CA . ILE A 1 387 ? -6.752 4.132 -11.680 1.00 95.69 387 ILE A CA 1
ATOM 3009 C C . ILE A 1 387 ? -7.166 2.718 -12.103 1.00 95.69 387 ILE A C 1
ATOM 3011 O O . ILE A 1 387 ? -7.305 1.835 -11.258 1.00 95.69 387 ILE A O 1
ATOM 3015 N N . THR A 1 388 ? -7.368 2.498 -13.405 1.00 96.25 388 THR A N 1
ATOM 3016 C CA . THR A 1 388 ? -7.829 1.204 -13.931 1.00 96.25 388 THR A CA 1
ATOM 3017 C C . THR A 1 388 ? -6.758 0.135 -13.803 1.00 96.25 388 THR A C 1
ATOM 3019 O O . THR A 1 388 ? -7.052 -0.914 -13.251 1.00 96.25 388 THR A O 1
ATOM 3022 N N . LEU A 1 389 ? -5.510 0.418 -14.181 1.00 94.50 389 LEU A N 1
ATOM 3023 C CA . LEU A 1 389 ? -4.400 -0.520 -14.012 1.00 94.50 389 LEU A CA 1
ATOM 3024 C C . LEU A 1 389 ? -4.156 -0.839 -12.532 1.00 94.50 389 LEU A C 1
ATOM 3026 O O . LEU A 1 389 ? -3.991 -2.002 -12.189 1.00 94.50 389 LEU A O 1
ATOM 3030 N N . GLY A 1 390 ? -4.222 0.155 -11.637 1.00 93.75 390 GLY A N 1
ATOM 3031 C CA . GLY A 1 390 ? -4.114 -0.085 -10.193 1.00 93.75 390 GLY A CA 1
ATOM 3032 C C . GLY A 1 390 ? -5.246 -0.965 -9.653 1.00 93.75 390 GLY A C 1
ATOM 3033 O O . GLY A 1 390 ? -5.006 -1.868 -8.858 1.00 93.75 390 GLY A O 1
ATOM 3034 N N . SER A 1 391 ? -6.477 -0.744 -10.124 1.00 96.44 391 SER A N 1
ATOM 3035 C CA . SER A 1 391 ? -7.638 -1.561 -9.745 1.00 96.44 391 SER A CA 1
ATOM 3036 C C . SER A 1 391 ? -7.562 -2.974 -10.322 1.00 96.44 391 SER A C 1
ATOM 3038 O O . SER A 1 391 ? -7.991 -3.932 -9.689 1.00 96.44 391 SER A O 1
ATOM 3040 N N . ASP A 1 392 ? -7.040 -3.121 -11.536 1.00 96.31 392 ASP A N 1
ATOM 3041 C CA . ASP A 1 392 ? -6.873 -4.409 -12.201 1.00 96.31 392 ASP A CA 1
ATOM 3042 C C . ASP A 1 392 ? -5.791 -5.230 -11.498 1.00 96.31 392 ASP A C 1
ATOM 3044 O O . ASP A 1 392 ? -6.064 -6.366 -11.117 1.00 96.31 392 ASP A O 1
ATOM 3048 N N . ALA A 1 393 ? -4.628 -4.632 -11.220 1.00 94.12 393 ALA A N 1
ATOM 3049 C CA . ALA A 1 393 ? -3.553 -5.279 -10.473 1.00 94.12 393 ALA A CA 1
ATOM 3050 C C . ALA A 1 393 ? -4.024 -5.719 -9.083 1.00 94.12 393 ALA A C 1
ATOM 3052 O O . ALA A 1 393 ? -3.828 -6.860 -8.680 1.00 94.12 393 ALA A O 1
ATOM 3053 N N . MET A 1 394 ? -4.749 -4.855 -8.373 1.00 95.69 394 MET A N 1
ATOM 3054 C CA . MET A 1 394 ? -5.302 -5.184 -7.063 1.00 95.69 394 MET A CA 1
ATOM 3055 C C . MET A 1 394 ? -6.330 -6.325 -7.117 1.00 95.69 394 MET A C 1
ATOM 3057 O O . MET A 1 394 ? -6.317 -7.190 -6.244 1.00 95.69 394 MET A O 1
ATOM 3061 N N . ARG A 1 395 ? -7.177 -6.401 -8.152 1.00 96.88 395 ARG A N 1
ATOM 3062 C CA . ARG A 1 395 ? -8.095 -7.538 -8.341 1.00 96.88 395 ARG A CA 1
ATOM 3063 C C . ARG A 1 395 ? -7.365 -8.839 -8.643 1.00 96.88 395 ARG A C 1
ATOM 3065 O O . ARG A 1 395 ? -7.749 -9.870 -8.104 1.00 96.88 395 ARG A O 1
ATOM 3072 N N . GLU A 1 396 ? -6.341 -8.807 -9.484 1.00 96.00 396 GLU A N 1
ATOM 3073 C CA . GLU A 1 396 ? -5.567 -10.002 -9.831 1.00 96.00 396 GLU A CA 1
ATOM 3074 C C . GLU A 1 396 ? -4.710 -10.476 -8.642 1.00 96.00 396 GLU A C 1
ATOM 3076 O O . GLU A 1 396 ? -4.643 -11.673 -8.362 1.00 96.00 396 GLU A O 1
ATOM 3081 N N . ILE A 1 397 ? -4.116 -9.544 -7.889 1.00 95.75 397 ILE A N 1
ATOM 3082 C CA . ILE A 1 397 ? -3.191 -9.837 -6.789 1.00 95.75 397 ILE A CA 1
ATOM 3083 C C . ILE A 1 397 ? -3.928 -10.112 -5.475 1.00 95.75 397 ILE A C 1
ATOM 3085 O O . ILE A 1 397 ? -3.594 -11.087 -4.815 1.00 95.75 397 ILE A O 1
ATOM 3089 N N . LEU A 1 398 ? -4.931 -9.329 -5.072 1.00 96.25 398 LEU A N 1
ATOM 3090 C CA . LEU A 1 398 ? -5.660 -9.520 -3.801 1.00 96.25 398 LEU A CA 1
ATOM 3091 C C . LEU A 1 398 ? -7.011 -10.230 -3.958 1.00 96.25 398 LEU A C 1
ATOM 3093 O O . LEU A 1 398 ? -7.618 -10.624 -2.963 1.00 96.25 398 LEU A O 1
ATOM 3097 N N . GLY A 1 399 ? -7.480 -10.422 -5.191 1.00 95.62 399 GLY A N 1
ATOM 3098 C CA . GLY A 1 399 ? -8.752 -11.071 -5.515 1.00 95.62 399 GLY A CA 1
ATOM 3099 C C . GLY A 1 399 ? -9.932 -10.106 -5.650 1.00 95.62 399 GLY A C 1
ATOM 3100 O O . GLY A 1 399 ? -10.905 -10.430 -6.332 1.00 95.62 399 GLY A O 1
ATOM 3101 N N . GLU A 1 400 ? -9.863 -8.914 -5.049 1.00 95.94 400 GLU A N 1
ATOM 3102 C CA . GLU A 1 400 ? -10.929 -7.909 -5.104 1.00 95.94 400 GLU A CA 1
ATOM 3103 C C . GLU A 1 400 ? -10.382 -6.475 -5.072 1.00 95.94 400 GLU A C 1
ATOM 3105 O O . GLU A 1 400 ? -9.258 -6.208 -4.658 1.00 95.94 400 GLU A O 1
ATOM 3110 N N . THR A 1 401 ? -11.206 -5.518 -5.494 1.00 97.25 401 THR A N 1
ATOM 3111 C CA . THR A 1 401 ? -10.968 -4.078 -5.320 1.00 97.25 401 THR A CA 1
ATOM 3112 C C . THR A 1 401 ? -12.309 -3.385 -5.180 1.00 97.25 401 THR A C 1
ATOM 3114 O O . THR A 1 401 ? -13.261 -3.735 -5.885 1.00 97.25 401 THR A O 1
ATOM 3117 N N . ARG A 1 402 ? -12.417 -2.422 -4.263 1.00 97.00 402 ARG A N 1
ATOM 3118 C CA . ARG A 1 402 ? -13.619 -1.590 -4.137 1.00 97.00 402 ARG A CA 1
ATOM 3119 C C . ARG A 1 402 ? -13.493 -0.312 -4.965 1.00 97.00 402 ARG A C 1
ATOM 3121 O O . ARG A 1 402 ? -12.381 0.175 -5.150 1.00 97.00 402 ARG A O 1
ATOM 3128 N N . PRO A 1 403 ? -14.615 0.259 -5.449 1.00 97.31 403 PRO A N 1
ATOM 3129 C CA . PRO A 1 403 ? -14.632 1.495 -6.234 1.00 97.31 403 PRO A CA 1
ATOM 3130 C C . PRO A 1 403 ? -14.389 2.725 -5.342 1.00 97.31 403 PRO A C 1
ATOM 3132 O O . PRO A 1 403 ? -15.206 3.642 -5.259 1.00 97.31 403 PRO A O 1
ATOM 3135 N N . VAL A 1 404 ? -13.269 2.726 -4.631 1.00 98.31 404 VAL A N 1
ATOM 3136 C CA . VAL A 1 404 ? -12.824 3.774 -3.720 1.00 98.31 404 VAL A CA 1
ATOM 3137 C C . VAL A 1 404 ? -11.471 4.238 -4.224 1.00 98.31 404 VAL A C 1
ATOM 3139 O O . VAL A 1 404 ? -10.563 3.421 -4.359 1.00 98.31 404 VAL A O 1
ATOM 3142 N N . TYR A 1 405 ? -11.336 5.535 -4.482 1.00 97.75 405 TYR A N 1
ATOM 3143 C CA . TYR A 1 405 ? -10.054 6.117 -4.851 1.00 97.75 405 TYR A CA 1
ATOM 3144 C C . TYR A 1 405 ? -9.440 6.874 -3.677 1.00 97.75 405 TYR A C 1
ATOM 3146 O O . TYR A 1 405 ? -10.090 7.735 -3.071 1.00 97.75 405 TYR A O 1
ATOM 3154 N N . TYR A 1 406 ? -8.178 6.566 -3.390 1.00 96.50 406 TYR A N 1
ATOM 3155 C CA . TYR A 1 406 ? -7.348 7.308 -2.451 1.00 96.50 406 TYR A CA 1
ATOM 3156 C C . TYR A 1 406 ? -6.279 8.093 -3.227 1.00 96.50 406 TYR A C 1
ATOM 3158 O O . TYR A 1 406 ? -5.332 7.492 -3.728 1.00 96.50 406 TYR A O 1
ATOM 3166 N N . PRO A 1 407 ? -6.402 9.421 -3.374 1.00 92.81 407 PRO A N 1
ATOM 3167 C CA . PRO A 1 407 ? -5.412 10.208 -4.096 1.00 92.81 407 PRO A CA 1
ATOM 3168 C C . PRO A 1 407 ? -4.111 10.328 -3.297 1.00 92.81 407 PRO A C 1
ATOM 3170 O O . PRO A 1 407 ? -4.158 10.638 -2.104 1.00 92.81 407 PRO A O 1
ATOM 3173 N N . ASP A 1 408 ? -2.958 10.196 -3.964 1.00 86.69 408 ASP A N 1
ATOM 3174 C CA . ASP A 1 408 ? -1.666 10.561 -3.366 1.00 86.69 408 ASP A CA 1
ATOM 3175 C C . ASP A 1 408 ? -1.713 11.995 -2.823 1.00 86.69 408 ASP A C 1
ATOM 3177 O O . ASP A 1 408 ? -2.212 12.920 -3.478 1.00 86.69 408 ASP A O 1
ATOM 3181 N N . SER A 1 409 ? -1.237 12.160 -1.584 1.00 84.62 409 SER A N 1
ATOM 3182 C CA . SER A 1 409 ? -1.246 13.429 -0.845 1.00 84.62 409 SER A CA 1
ATOM 3183 C C . SER A 1 409 ? -2.634 14.100 -0.794 1.00 84.62 409 SER A C 1
ATOM 3185 O O . SER A 1 409 ? -2.744 15.313 -0.606 1.00 84.62 409 SER A O 1
ATOM 3187 N N . ARG A 1 410 ? -3.699 13.308 -1.003 1.00 91.06 410 ARG A N 1
ATOM 3188 C CA . ARG A 1 410 ? -5.114 13.695 -1.115 1.00 91.06 410 ARG A CA 1
ATOM 3189 C C . ARG A 1 410 ? -5.385 14.766 -2.177 1.00 91.06 410 ARG A C 1
ATOM 3191 O O . ARG A 1 410 ? -6.383 15.480 -2.102 1.00 91.06 410 ARG A O 1
ATOM 3198 N N . ILE A 1 411 ? -4.526 14.851 -3.196 1.00 90.00 411 ILE A N 1
ATOM 3199 C CA . ILE A 1 411 ? -4.609 15.876 -4.236 1.00 90.00 411 ILE A CA 1
ATOM 3200 C C . ILE A 1 411 ? -5.683 15.544 -5.268 1.00 90.00 411 ILE A C 1
ATOM 3202 O O . ILE A 1 411 ? -5.549 14.617 -6.070 1.00 90.00 411 ILE A O 1
ATOM 3206 N N . VAL A 1 412 ? -6.713 16.383 -5.327 1.00 93.75 412 VAL A N 1
ATOM 3207 C CA . VAL A 1 412 ? -7.769 16.336 -6.350 1.00 93.75 412 VAL A CA 1
ATOM 3208 C C . VAL A 1 412 ? -8.274 17.734 -6.691 1.00 93.75 412 VAL A C 1
ATOM 3210 O O . VAL A 1 412 ? -8.122 18.667 -5.906 1.00 93.75 412 VAL A O 1
ATOM 3213 N N . THR A 1 413 ? -8.896 17.884 -7.865 1.00 95.00 413 THR A N 1
ATOM 3214 C CA . THR A 1 413 ? -9.550 19.131 -8.301 1.00 95.00 413 THR A CA 1
ATOM 3215 C C . THR A 1 413 ? -10.847 18.846 -9.063 1.00 95.00 413 THR A C 1
ATOM 3217 O O . THR A 1 413 ? -11.032 17.749 -9.592 1.00 95.00 413 THR A O 1
ATOM 3220 N N . ASP A 1 414 ? -11.706 19.857 -9.197 1.00 94.88 414 ASP A N 1
ATOM 3221 C CA . ASP A 1 414 ? -12.931 19.831 -10.015 1.00 94.88 414 ASP A CA 1
ATOM 3222 C C . ASP A 1 414 ? -12.681 19.889 -11.538 1.00 94.88 414 ASP A C 1
ATOM 3224 O O . ASP A 1 414 ? -13.614 20.028 -12.339 1.00 94.88 414 ASP A O 1
ATOM 3228 N N . ARG A 1 415 ? -11.420 19.789 -11.974 1.00 95.31 415 ARG A N 1
ATOM 3229 C CA . ARG A 1 415 ? -11.053 19.911 -13.385 1.00 95.31 415 ARG A CA 1
ATOM 3230 C C . ARG A 1 415 ? -11.543 18.706 -14.199 1.00 95.31 415 ARG A C 1
ATOM 3232 O O . ARG A 1 415 ? -11.519 17.570 -13.717 1.00 95.31 415 ARG A O 1
ATOM 3239 N N . PRO A 1 416 ? -11.907 18.905 -15.484 1.00 96.25 416 PRO A N 1
ATOM 3240 C CA . PRO A 1 416 ? -12.441 17.829 -16.316 1.00 96.25 416 PRO A CA 1
ATOM 3241 C C . PRO A 1 416 ? -11.525 16.607 -16.450 1.00 96.25 416 PRO A C 1
ATOM 3243 O O . PRO A 1 416 ? -12.031 15.496 -16.551 1.00 96.25 416 PRO A O 1
ATOM 3246 N N . ASN A 1 417 ? -10.199 16.778 -16.450 1.00 95.69 417 ASN A N 1
ATOM 3247 C CA . ASN A 1 417 ? -9.253 15.661 -16.550 1.00 95.69 417 ASN A CA 1
ATOM 3248 C C . ASN A 1 417 ? -9.272 14.739 -15.324 1.00 95.69 417 ASN A C 1
ATOM 3250 O O . ASN A 1 417 ? -9.072 13.537 -15.475 1.00 95.69 417 ASN A O 1
ATOM 3254 N N . VAL A 1 418 ? -9.534 15.281 -14.136 1.00 96.88 418 VAL A N 1
ATOM 3255 C CA . VAL A 1 418 ? -9.651 14.506 -12.894 1.00 96.88 418 VAL A CA 1
ATOM 3256 C C . VAL A 1 418 ? -11.038 13.875 -12.810 1.00 96.88 418 VAL A C 1
ATOM 3258 O O . VAL A 1 418 ? -11.170 12.655 -12.720 1.00 96.88 418 VAL A O 1
ATOM 3261 N N . VAL A 1 419 ? -12.083 14.695 -12.943 1.00 97.81 419 VAL A N 1
ATOM 3262 C CA . VAL A 1 419 ? -13.483 14.267 -12.808 1.00 97.81 419 VAL A CA 1
ATOM 3263 C C . VAL A 1 419 ? -13.848 13.178 -13.819 1.00 97.81 419 VAL A C 1
ATOM 3265 O O . VAL A 1 419 ? -14.422 12.155 -13.447 1.00 97.81 419 VAL A O 1
ATOM 3268 N N . GLN A 1 420 ? -13.483 13.352 -15.094 1.00 97.81 420 GLN A N 1
ATOM 3269 C CA . GLN A 1 420 ? -13.796 12.358 -16.125 1.00 97.81 420 GLN A CA 1
ATOM 3270 C C . GLN A 1 420 ? -13.057 11.039 -15.906 1.00 97.81 420 GLN A C 1
ATOM 3272 O O . GLN A 1 420 ? -13.604 9.994 -16.251 1.00 97.81 420 GLN A O 1
ATOM 3277 N N . ALA A 1 421 ? -11.829 11.075 -15.383 1.00 97.62 421 ALA A N 1
ATOM 3278 C CA . ALA A 1 421 ? -11.062 9.866 -15.108 1.00 97.62 421 ALA A CA 1
ATOM 3279 C C . ALA A 1 421 ? -11.714 9.055 -13.984 1.00 97.62 421 ALA A C 1
ATOM 3281 O O . ALA A 1 421 ? -12.004 7.880 -14.187 1.00 97.62 421 ALA A O 1
ATOM 3282 N N . LEU A 1 422 ? -12.053 9.703 -12.863 1.00 98.06 422 LEU A N 1
ATOM 3283 C CA . LEU A 1 422 ? -12.751 9.074 -11.735 1.00 98.06 422 LEU A CA 1
ATOM 3284 C C . LEU A 1 422 ? -14.097 8.461 -12.161 1.00 98.06 422 LEU A C 1
ATOM 3286 O O . LEU A 1 422 ? -14.383 7.306 -11.849 1.00 98.06 422 LEU A O 1
ATOM 3290 N N . GLN A 1 423 ? -14.895 9.199 -12.941 1.00 97.56 423 GLN A N 1
ATOM 3291 C CA . GLN A 1 423 ? -16.185 8.720 -13.451 1.00 97.56 423 GLN A CA 1
ATOM 3292 C C . GLN A 1 423 ? -16.035 7.529 -14.404 1.00 97.56 423 GLN A C 1
ATOM 3294 O O . GLN A 1 423 ? -16.767 6.548 -14.290 1.00 97.56 423 GLN A O 1
ATOM 3299 N N . LYS A 1 424 ? -15.095 7.596 -15.356 1.00 98.06 424 LYS A N 1
ATOM 3300 C CA . LYS A 1 424 ? -14.865 6.513 -16.328 1.00 98.06 424 LYS A CA 1
ATOM 3301 C C . LYS A 1 424 ? -14.257 5.270 -15.689 1.00 98.06 424 LYS A C 1
ATOM 3303 O O . LYS A 1 424 ? -14.550 4.174 -16.154 1.00 98.06 424 LYS A O 1
ATOM 3308 N N . ALA A 1 425 ? -13.452 5.439 -14.643 1.00 97.50 425 ALA A N 1
ATOM 3309 C CA . ALA A 1 425 ? -12.926 4.339 -13.845 1.00 97.50 425 ALA A CA 1
ATOM 3310 C C . ALA A 1 425 ? -14.012 3.659 -12.992 1.00 97.50 425 ALA A C 1
ATOM 3312 O O . ALA A 1 425 ? -13.767 2.594 -12.435 1.00 97.50 425 ALA A O 1
ATOM 3313 N N . GLY A 1 426 ? -15.210 4.249 -12.891 1.00 97.62 426 GLY A N 1
ATOM 3314 C CA . GLY A 1 426 ? -16.314 3.697 -12.110 1.00 97.62 426 GLY A CA 1
ATOM 3315 C C . GLY A 1 426 ? -16.130 3.862 -10.602 1.00 97.62 426 GLY A C 1
ATOM 3316 O O . GLY A 1 426 ? -16.645 3.045 -9.844 1.00 97.62 426 GLY A O 1
ATOM 3317 N N . MET A 1 427 ? -15.392 4.888 -10.165 1.00 98.25 427 MET A N 1
ATOM 3318 C CA . MET A 1 427 ? -15.219 5.178 -8.742 1.00 98.25 427 MET A CA 1
ATOM 3319 C C . MET A 1 427 ? -16.536 5.660 -8.125 1.00 98.25 427 MET A C 1
ATOM 3321 O O . MET A 1 427 ? -17.255 6.471 -8.710 1.00 98.25 427 MET A O 1
ATOM 3325 N N . GLU A 1 428 ? -16.835 5.171 -6.927 1.00 98.38 428 GLU A N 1
ATOM 3326 C CA . GLU A 1 428 ? -18.023 5.512 -6.147 1.00 98.38 428 GLU A CA 1
ATOM 3327 C C . GLU A 1 428 ? -17.670 6.395 -4.949 1.00 98.38 428 GLU A C 1
ATOM 3329 O O . GLU A 1 428 ? -18.430 7.308 -4.621 1.00 98.38 428 GLU A O 1
ATOM 3334 N N . PHE A 1 429 ? -16.514 6.154 -4.324 1.00 98.69 429 PHE A N 1
ATOM 3335 C CA . PHE A 1 429 ? -16.036 6.902 -3.167 1.00 98.69 429 PHE A CA 1
ATOM 3336 C C . PHE A 1 429 ? -14.694 7.586 -3.441 1.00 98.69 429 PHE A C 1
ATOM 3338 O O . PHE A 1 429 ? -13.855 7.077 -4.185 1.00 98.69 429 PHE A O 1
ATOM 3345 N N . LEU A 1 430 ? -14.483 8.723 -2.783 1.00 98.19 430 LEU A N 1
ATOM 3346 C CA . LEU A 1 430 ? -13.242 9.489 -2.796 1.00 98.19 430 LEU A CA 1
ATOM 3347 C C . LEU A 1 430 ? -12.828 9.827 -1.361 1.00 98.19 430 LEU A C 1
ATOM 3349 O O . LEU A 1 430 ? -13.653 10.334 -0.598 1.00 98.19 430 LEU A O 1
ATOM 3353 N N . VAL A 1 431 ? -11.569 9.574 -1.001 1.00 97.69 431 VAL A N 1
ATOM 3354 C CA . VAL A 1 431 ? -11.020 9.899 0.329 1.00 97.69 431 VAL A CA 1
ATOM 3355 C C . VAL A 1 431 ? -10.172 11.169 0.252 1.00 97.69 431 VAL A C 1
ATOM 3357 O O . VAL A 1 431 ? -9.249 11.238 -0.552 1.00 97.69 431 VAL A O 1
ATOM 3360 N N . VAL A 1 432 ? -10.476 12.179 1.072 1.00 95.56 432 VAL A N 1
ATOM 3361 C CA . VAL A 1 432 ? -9.730 13.454 1.142 1.00 95.56 432 VAL A CA 1
ATOM 3362 C C . VAL A 1 432 ? -9.704 13.995 2.572 1.00 95.56 432 VAL A C 1
ATOM 3364 O O . VAL A 1 432 ? -10.542 13.612 3.384 1.00 95.56 432 VAL A O 1
ATOM 3367 N N . ASP A 1 433 ? -8.787 14.905 2.904 1.00 92.50 433 ASP A N 1
ATOM 3368 C CA . ASP A 1 433 ? -8.773 15.550 4.223 1.00 92.50 433 ASP A CA 1
ATOM 3369 C C . ASP A 1 433 ? -9.998 16.468 4.426 1.00 92.50 433 ASP A C 1
ATOM 3371 O O . ASP A 1 433 ? -10.424 17.187 3.517 1.00 92.50 433 ASP A O 1
ATOM 3375 N N . GLY A 1 434 ? -10.593 16.450 5.622 1.00 88.69 434 GLY A N 1
ATOM 3376 C CA . GLY A 1 434 ? -11.561 17.463 6.047 1.00 88.69 434 GLY A CA 1
ATOM 3377 C C . GLY A 1 434 ? -10.862 18.758 6.476 1.00 88.69 434 GLY A C 1
ATOM 3378 O O . GLY A 1 434 ? -9.731 18.731 6.951 1.00 88.69 434 GLY A O 1
ATOM 3379 N N . GLY A 1 435 ? -11.528 19.905 6.332 1.00 76.75 435 GLY A N 1
ATOM 3380 C CA . GLY A 1 435 ? -10.945 21.196 6.715 1.00 76.75 435 GLY A CA 1
ATOM 3381 C C . GLY A 1 435 ? -10.787 21.388 8.232 1.00 76.75 435 GLY A C 1
ATOM 3382 O O . GLY A 1 435 ? -11.675 21.021 9.011 1.00 76.75 435 GLY A O 1
ATOM 3383 N N . HIS A 1 436 ? -9.691 22.032 8.645 1.00 66.00 436 HIS A N 1
ATOM 3384 C CA . HIS A 1 436 ? -9.468 22.475 10.024 1.00 66.00 436 HIS A CA 1
ATOM 3385 C C . HIS A 1 436 ? -10.055 23.870 10.298 1.00 66.00 436 HIS A C 1
ATOM 3387 O O . HIS A 1 436 ? -10.079 24.755 9.443 1.00 66.00 436 HIS A O 1
ATOM 3393 N N . HIS A 1 437 ? -10.468 24.092 11.547 1.00 53.66 437 HIS A N 1
ATOM 3394 C CA . HIS A 1 437 ? -10.683 25.430 12.099 1.00 53.66 437 HIS A CA 1
ATOM 3395 C C . HIS A 1 437 ? -9.770 25.611 13.314 1.00 53.66 437 HIS A C 1
ATOM 3397 O O . HIS A 1 437 ? -10.212 25.473 14.454 1.00 53.66 437 HIS A O 1
ATOM 3403 N N . GLU A 1 438 ? -8.495 25.921 13.084 1.00 40.88 438 GLU A N 1
ATOM 3404 C CA . GLU A 1 438 ? -7.611 26.395 14.150 1.00 40.88 438 GLU A CA 1
ATOM 3405 C C . GLU A 1 438 ? -7.582 27.929 14.153 1.00 40.88 438 GLU A C 1
ATOM 3407 O O . GLU A 1 438 ? -7.369 28.573 13.131 1.00 40.88 438 GLU A O 1
ATOM 3412 N N . ASN A 1 439 ? -7.814 28.542 15.317 1.00 34.19 439 ASN A N 1
ATOM 3413 C CA . ASN A 1 439 ? -7.628 29.982 15.564 1.00 34.19 439 ASN A CA 1
ATOM 3414 C C . ASN A 1 439 ? -8.424 30.969 14.681 1.00 34.19 439 ASN A C 1
ATOM 3416 O O . ASN A 1 439 ? -8.137 32.165 14.692 1.00 34.19 439 ASN A O 1
ATOM 3420 N N . GLY A 1 440 ? -9.469 30.516 13.984 1.00 37.19 440 GLY A N 1
ATOM 3421 C CA . GLY A 1 440 ? -10.325 31.384 13.167 1.00 37.19 440 GLY A CA 1
ATOM 3422 C C . GLY A 1 440 ? -9.771 31.710 11.777 1.00 37.19 440 GLY A C 1
ATOM 3423 O O . GLY A 1 440 ? -10.381 32.516 11.077 1.00 37.19 440 GLY A O 1
ATOM 3424 N N . GLU A 1 441 ? -8.669 31.076 11.368 1.00 42.31 441 GLU A N 1
ATOM 3425 C CA . GLU A 1 441 ? -8.232 31.034 9.972 1.00 42.31 441 GLU A CA 1
ATOM 3426 C C . GLU A 1 441 ? -8.824 29.788 9.296 1.00 42.31 441 GLU A C 1
ATOM 3428 O O . GLU A 1 441 ? -8.936 28.719 9.900 1.00 42.31 441 GLU A O 1
ATOM 3433 N N . GLU A 1 442 ? -9.300 29.950 8.063 1.00 52.00 442 GLU A N 1
ATOM 3434 C CA . GLU A 1 442 ? -9.847 28.856 7.264 1.00 52.00 442 GLU A CA 1
ATOM 3435 C C . GLU A 1 442 ? -8.678 28.077 6.651 1.00 52.00 442 GLU A C 1
ATOM 3437 O O . GLU A 1 442 ? -7.854 28.649 5.935 1.00 52.00 442 GLU A O 1
ATOM 3442 N N . ASP A 1 443 ? -8.590 26.785 6.968 1.00 60.03 443 ASP A N 1
ATOM 3443 C CA . ASP A 1 443 ? -7.634 25.873 6.347 1.00 60.03 443 ASP A CA 1
ATOM 3444 C C . ASP A 1 443 ? -7.865 25.839 4.829 1.00 60.03 443 ASP A C 1
ATOM 3446 O O . ASP A 1 443 ? -8.980 25.616 4.352 1.00 60.03 443 ASP A O 1
ATOM 3450 N N . THR A 1 444 ? -6.813 26.113 4.059 1.00 63.09 444 THR A N 1
ATOM 3451 C CA . THR A 1 444 ? -6.916 26.245 2.601 1.00 63.09 444 THR A CA 1
ATOM 3452 C C . THR A 1 444 ? -6.836 24.913 1.857 1.00 63.09 444 THR A C 1
ATOM 3454 O O . THR A 1 444 ? -7.054 24.917 0.644 1.00 63.09 444 THR A O 1
ATOM 3457 N N . ALA A 1 445 ? -6.534 23.802 2.541 1.00 79.19 445 ALA A N 1
ATOM 3458 C CA . ALA A 1 445 ? -6.234 22.525 1.897 1.00 79.19 445 ALA A CA 1
ATOM 3459 C C . ALA A 1 445 ? -7.439 21.921 1.163 1.00 79.19 445 ALA A C 1
ATOM 3461 O O . ALA A 1 445 ? -7.355 21.627 -0.030 1.00 79.19 445 ALA A O 1
ATOM 3462 N N . THR A 1 446 ? -8.595 21.845 1.828 1.00 89.00 446 THR A N 1
ATOM 3463 C CA . THR A 1 446 ? -9.843 21.348 1.231 1.00 89.00 446 THR A CA 1
ATOM 3464 C C . THR A 1 446 ? -10.841 22.475 1.032 1.00 89.00 446 THR A C 1
ATOM 3466 O O . THR A 1 446 ? -11.343 23.068 1.984 1.00 89.00 446 THR A O 1
ATOM 3469 N N . VAL A 1 447 ? -11.185 22.741 -0.228 1.00 90.56 447 VAL A N 1
ATOM 3470 C CA . VAL A 1 447 ? -12.145 23.779 -0.608 1.00 90.56 447 VAL A CA 1
ATOM 3471 C C . VAL A 1 447 ? -13.394 23.135 -1.186 1.00 90.56 447 VAL A C 1
ATOM 3473 O O . VAL A 1 447 ? -13.364 22.507 -2.247 1.00 90.56 447 VAL A O 1
ATOM 3476 N N . VAL A 1 448 ? -14.520 23.371 -0.518 1.00 91.62 448 VAL A N 1
ATOM 3477 C CA . VAL A 1 448 ? -15.853 22.965 -0.973 1.00 91.62 448 VAL A CA 1
ATOM 3478 C C . VAL A 1 448 ? -16.725 24.189 -1.244 1.00 91.62 448 VAL A C 1
ATOM 3480 O O . VAL A 1 448 ? -16.547 25.251 -0.646 1.00 91.62 448 VAL A O 1
ATOM 3483 N N . ARG A 1 449 ? -17.694 24.061 -2.152 1.00 92.06 449 ARG A N 1
ATOM 3484 C CA . ARG A 1 449 ? -18.686 25.103 -2.447 1.00 92.06 449 ARG A CA 1
ATOM 3485 C C . ARG A 1 449 ? -20.103 24.566 -2.344 1.00 92.06 449 ARG A C 1
ATOM 3487 O O . ARG A 1 449 ? -20.358 23.373 -2.481 1.00 92.06 449 ARG A O 1
ATOM 3494 N N . ASN A 1 450 ? -21.031 25.493 -2.111 1.00 91.56 450 ASN A N 1
ATOM 3495 C CA . ASN A 1 450 ? -22.471 25.244 -2.118 1.00 91.56 450 ASN A CA 1
ATOM 3496 C C . ASN A 1 450 ? -22.907 24.001 -1.308 1.00 91.56 450 ASN A C 1
ATOM 3498 O O . ASN A 1 450 ? -23.717 23.221 -1.824 1.00 91.56 450 ASN A O 1
ATOM 3502 N N . PRO A 1 451 ? -22.401 23.762 -0.080 1.00 91.62 451 PRO A N 1
ATOM 3503 C CA . PRO A 1 451 ? -22.866 22.626 0.702 1.00 91.62 451 PRO A CA 1
ATOM 3504 C C . PRO A 1 451 ? -24.362 22.779 0.992 1.00 91.62 451 PRO A C 1
ATOM 3506 O O . PRO A 1 451 ? -24.832 23.842 1.415 1.00 91.62 451 PRO A O 1
ATOM 3509 N N . SER A 1 452 ? -25.120 21.722 0.723 1.00 91.50 452 SER A N 1
ATOM 3510 C CA . SER A 1 452 ? -26.547 21.637 1.011 1.00 91.50 452 SER A CA 1
ATOM 3511 C C . SER A 1 452 ? -26.833 20.304 1.703 1.00 91.50 452 SER A C 1
ATOM 3513 O O . SER A 1 452 ? -26.762 19.271 1.039 1.00 91.50 452 SER A O 1
ATOM 3515 N N . PRO A 1 453 ? -27.134 20.299 3.015 1.00 90.94 453 PRO A N 1
ATOM 3516 C CA . PRO A 1 453 ? -27.304 21.469 3.885 1.00 90.94 453 PRO A CA 1
ATOM 3517 C C . PRO A 1 453 ? -25.988 22.237 4.144 1.00 90.94 453 PRO A C 1
ATOM 3519 O O . PRO A 1 453 ? -24.914 21.700 3.898 1.00 90.94 453 PRO A O 1
ATOM 3522 N N . PRO A 1 454 ? -26.026 23.489 4.639 1.00 87.19 454 PRO A N 1
ATOM 3523 C CA . PRO A 1 454 ? -24.804 24.223 4.971 1.00 87.19 454 PRO A CA 1
ATOM 3524 C C . PRO A 1 454 ? -23.968 23.514 6.050 1.00 87.19 454 PRO A C 1
ATOM 3526 O O . PRO A 1 454 ? -24.510 23.122 7.085 1.00 87.19 454 PRO A O 1
ATOM 3529 N N . MET A 1 455 ? -22.652 23.406 5.836 1.00 86.25 455 MET A N 1
ATOM 3530 C CA . MET A 1 455 ? -21.709 22.864 6.825 1.00 86.25 455 MET A CA 1
ATOM 3531 C C . MET A 1 455 ? -21.539 23.800 8.031 1.00 86.25 455 MET A C 1
ATOM 3533 O O . MET A 1 455 ? -21.716 25.016 7.924 1.00 86.25 455 MET A O 1
ATOM 3537 N N . GLY A 1 456 ? -21.210 23.224 9.192 1.00 80.56 456 GLY A N 1
ATOM 3538 C CA . GLY A 1 456 ? -20.978 23.960 10.440 1.00 80.56 456 GLY A CA 1
ATOM 3539 C C . GLY A 1 456 ? -22.250 24.556 11.052 1.00 80.56 456 GLY A C 1
ATOM 3540 O O . GLY A 1 456 ? -22.181 25.536 11.796 1.00 80.56 456 GLY A O 1
ATOM 3541 N N . ARG A 1 457 ? -23.427 24.017 10.707 1.00 78.88 457 ARG A N 1
ATOM 3542 C CA . ARG A 1 457 ? -24.728 24.479 11.207 1.00 78.88 457 ARG A CA 1
ATOM 3543 C C . ARG A 1 457 ? -25.639 23.315 11.565 1.00 78.88 457 ARG A C 1
ATOM 3545 O O . ARG A 1 457 ? -25.545 22.223 11.004 1.00 78.88 457 ARG A O 1
ATOM 3552 N N . GLU A 1 458 ? -26.577 23.584 12.466 1.00 78.88 458 GLU A N 1
ATOM 3553 C CA . GLU A 1 458 ? -27.668 22.658 12.742 1.00 78.88 458 GLU A CA 1
ATOM 3554 C C . GLU A 1 458 ? -28.730 22.747 11.635 1.00 78.88 458 GLU A C 1
ATOM 3556 O O . GLU A 1 458 ? -29.289 23.816 11.384 1.00 78.88 458 GLU A O 1
ATOM 3561 N N . THR A 1 459 ? -29.015 21.629 10.967 1.00 76.25 459 THR A N 1
ATOM 3562 C CA . THR A 1 459 ? -30.059 21.529 9.939 1.00 76.25 459 THR A CA 1
ATOM 3563 C C . THR A 1 459 ? -30.895 20.277 10.161 1.00 76.25 459 THR A C 1
ATOM 3565 O O . THR A 1 459 ? -30.358 19.181 10.289 1.00 76.25 459 THR A O 1
ATOM 3568 N N . GLY A 1 460 ? -32.223 20.424 10.222 1.00 73.25 460 GLY A N 1
ATOM 3569 C CA . GLY A 1 460 ? -33.128 19.286 10.432 1.00 73.25 460 GLY A CA 1
ATOM 3570 C C . GLY A 1 460 ? -32.884 18.547 11.753 1.00 73.25 460 GLY A C 1
ATOM 3571 O O . GLY A 1 460 ? -33.076 17.335 11.815 1.00 73.25 460 GLY A O 1
ATOM 3572 N N . GLY A 1 461 ? -32.419 19.270 12.778 1.00 73.69 461 GLY A N 1
ATOM 3573 C CA . GLY A 1 461 ? -32.040 18.700 14.066 1.00 73.69 461 GLY A CA 1
ATOM 3574 C C . GLY A 1 461 ? -30.727 17.924 14.036 1.00 73.69 461 GLY A C 1
ATOM 3575 O O . GLY A 1 461 ? -30.548 17.092 14.905 1.00 73.69 461 GLY A O 1
ATOM 3576 N N . ARG A 1 462 ? -29.837 18.132 13.051 1.00 74.69 462 ARG A N 1
ATOM 3577 C CA . ARG A 1 462 ? -28.503 17.508 12.989 1.00 74.69 462 ARG A CA 1
ATOM 3578 C C . ARG A 1 462 ? -27.404 18.551 12.872 1.00 74.69 462 ARG A C 1
ATOM 3580 O O . ARG A 1 462 ? -27.551 19.488 12.093 1.00 74.69 462 ARG A O 1
ATOM 3587 N N . TRP A 1 463 ? -26.287 18.369 13.573 1.00 79.88 463 TRP A N 1
ATOM 3588 C CA . TRP A 1 463 ? -25.089 19.193 13.370 1.00 79.88 463 TRP A CA 1
ATOM 3589 C C . TRP A 1 463 ? -24.269 18.630 12.213 1.00 79.88 463 TRP A C 1
ATOM 3591 O O . TRP A 1 463 ? -23.618 17.602 12.398 1.00 79.88 463 TRP A O 1
ATOM 3601 N N . VAL A 1 464 ? -24.309 19.264 11.039 1.00 82.94 464 VAL A N 1
ATOM 3602 C CA . VAL A 1 464 ? -23.715 18.712 9.811 1.00 82.94 464 VAL A CA 1
ATOM 3603 C C . VAL A 1 464 ? -22.354 19.352 9.518 1.00 82.94 464 VAL A C 1
ATOM 3605 O O . VAL A 1 464 ? -22.241 20.576 9.452 1.00 82.94 464 VAL A O 1
ATOM 3608 N N . ASN A 1 465 ? -21.313 18.532 9.347 1.00 87.81 465 ASN A N 1
ATOM 3609 C CA . ASN A 1 465 ? -19.951 18.980 9.033 1.00 87.81 465 ASN A CA 1
ATOM 3610 C C . ASN A 1 465 ? -19.142 17.874 8.310 1.00 87.81 465 ASN A C 1
ATOM 3612 O O . ASN A 1 465 ? -19.744 16.996 7.694 1.00 87.81 465 ASN A O 1
ATOM 3616 N N . TRP A 1 466 ? -17.806 17.902 8.382 1.00 88.88 466 TRP A N 1
ATOM 3617 C CA . TRP A 1 466 ? -16.900 16.902 7.795 1.00 88.88 466 TRP A CA 1
ATOM 3618 C C . TRP A 1 466 ? -17.139 15.466 8.298 1.00 88.88 466 TRP A C 1
ATOM 3620 O O . TRP A 1 466 ? -16.911 14.523 7.556 1.00 88.88 466 TRP A O 1
ATOM 3630 N N . GLN A 1 467 ? -17.664 15.279 9.518 1.00 89.62 467 GLN A N 1
ATOM 3631 C CA . GLN A 1 467 ? -17.907 13.958 10.132 1.00 89.62 467 GLN A CA 1
ATOM 3632 C C . GLN A 1 467 ? -19.147 13.220 9.581 1.00 89.62 467 GLN A C 1
ATOM 3634 O O . GLN A 1 467 ? -19.898 12.605 10.342 1.00 89.62 467 GLN A O 1
ATOM 3639 N N . TYR A 1 468 ? -19.414 13.333 8.281 1.00 92.75 468 TYR A N 1
ATOM 3640 C CA . TYR A 1 468 ? -20.537 12.706 7.583 1.00 92.75 468 TYR A CA 1
ATOM 3641 C C . TYR A 1 468 ? -20.132 12.339 6.158 1.00 92.75 468 TYR A C 1
ATOM 3643 O O . TYR A 1 468 ? -19.212 12.925 5.592 1.00 92.75 468 TYR A O 1
ATOM 3651 N N . LEU A 1 469 ? -20.876 11.413 5.555 1.00 96.12 469 LEU A N 1
ATOM 3652 C CA . LEU A 1 469 ? -20.742 11.106 4.139 1.00 96.12 469 LEU A CA 1
ATOM 3653 C C . LEU A 1 469 ? -21.443 12.180 3.300 1.00 96.12 469 LEU A C 1
ATOM 3655 O O . LEU A 1 469 ? -22.630 12.449 3.496 1.00 96.12 469 LEU A O 1
ATOM 3659 N N . TRP A 1 470 ? -20.733 12.755 2.337 1.00 96.19 470 TRP A N 1
ATOM 3660 C CA . TRP A 1 470 ? -21.273 13.744 1.399 1.00 96.19 470 TRP A CA 1
ATOM 3661 C C . TRP A 1 470 ? -21.275 13.206 -0.019 1.00 96.19 470 TRP A C 1
ATOM 3663 O O . TRP A 1 470 ? -20.536 12.277 -0.318 1.00 96.19 470 TRP A O 1
ATOM 3673 N N . ARG A 1 471 ? -22.069 13.803 -0.905 1.00 97.81 471 ARG A N 1
ATOM 3674 C CA . ARG A 1 471 ? -21.947 13.585 -2.346 1.00 97.81 471 ARG A CA 1
ATOM 3675 C C . ARG A 1 471 ? -21.366 14.824 -3.014 1.00 97.81 471 ARG A C 1
ATOM 3677 O O . ARG A 1 471 ? -21.870 15.927 -2.820 1.00 97.81 471 ARG A O 1
ATOM 3684 N N . ASP A 1 472 ? -20.322 14.646 -3.809 1.00 97.69 472 ASP A N 1
ATOM 3685 C CA . ASP A 1 472 ? -19.834 15.692 -4.698 1.00 97.69 472 ASP A CA 1
ATOM 3686 C C . ASP A 1 472 ? -20.711 15.752 -5.956 1.00 97.69 472 ASP A C 1
ATOM 3688 O O . ASP A 1 472 ? -20.883 14.751 -6.650 1.00 97.69 472 ASP A O 1
ATOM 3692 N N . ARG A 1 473 ? -21.274 16.920 -6.276 1.00 97.44 473 ARG A N 1
ATOM 3693 C CA . ARG A 1 473 ? -22.148 17.091 -7.450 1.00 97.44 473 ARG A CA 1
ATOM 3694 C C . ARG A 1 473 ? -21.383 17.046 -8.761 1.00 97.44 473 ARG A C 1
ATOM 3696 O O . ARG A 1 473 ? -21.965 16.676 -9.778 1.00 97.44 473 ARG A O 1
ATOM 3703 N N . VAL A 1 474 ? -20.120 17.475 -8.752 1.00 95.81 474 VAL A N 1
ATOM 3704 C CA . VAL A 1 474 ? -19.323 17.609 -9.975 1.00 95.81 474 VAL A CA 1
ATOM 3705 C C . VAL A 1 474 ? -18.937 16.228 -10.493 1.00 95.81 474 VAL A C 1
ATOM 3707 O O . VAL A 1 474 ? -19.169 15.910 -11.660 1.00 95.81 474 VAL A O 1
ATOM 3710 N N . SER A 1 475 ? -18.388 15.393 -9.615 1.00 95.94 475 SER A N 1
ATOM 3711 C CA . SER A 1 475 ? -17.982 14.032 -9.949 1.00 95.94 475 SER A CA 1
ATOM 3712 C C . SER A 1 475 ? -19.099 12.999 -9.772 1.00 95.94 475 SER A C 1
ATOM 3714 O O . SER A 1 475 ? -19.120 12.008 -10.499 1.00 95.94 475 SER A O 1
ATOM 3716 N N . GLY A 1 476 ? -20.064 13.243 -8.883 1.00 96.62 476 GLY A N 1
ATOM 3717 C CA . GLY A 1 476 ? -21.125 12.301 -8.509 1.00 96.62 476 GLY A CA 1
ATOM 3718 C C . GLY A 1 476 ? -20.728 11.319 -7.398 1.00 96.62 476 GLY A C 1
ATOM 3719 O O . GLY A 1 476 ? -21.584 10.553 -6.939 1.00 96.62 476 GLY A O 1
ATOM 3720 N N . LEU A 1 477 ? -19.460 11.348 -6.970 1.00 98.25 477 LEU A N 1
ATOM 3721 C CA . LEU A 1 477 ? -18.875 10.438 -5.986 1.00 98.25 477 LEU A CA 1
ATOM 3722 C C . LEU A 1 477 ? -19.288 10.806 -4.559 1.00 98.25 477 LEU A C 1
ATOM 3724 O O . LEU A 1 477 ? -19.601 11.955 -4.243 1.00 98.25 477 LEU A O 1
ATOM 3728 N N . LYS A 1 478 ? -19.246 9.815 -3.674 1.00 98.50 478 LYS A N 1
ATOM 3729 C CA . LYS A 1 478 ? -19.378 9.989 -2.230 1.00 98.50 478 LYS A CA 1
ATOM 3730 C C . LYS A 1 478 ? -18.020 10.359 -1.635 1.00 98.50 478 LYS A C 1
ATOM 3732 O O . LYS A 1 478 ? -17.026 9.699 -1.912 1.00 98.50 478 LYS A O 1
ATOM 3737 N N . VAL A 1 479 ? -17.962 11.394 -0.808 1.00 98.06 479 VAL A N 1
ATOM 3738 C CA . VAL A 1 479 ? -16.710 11.909 -0.246 1.00 98.06 479 VAL A CA 1
ATOM 3739 C C . VAL A 1 479 ? -16.582 11.495 1.217 1.00 98.06 479 VAL A C 1
ATOM 3741 O O . VAL A 1 479 ? -17.444 11.814 2.040 1.00 98.06 479 VAL A O 1
ATOM 3744 N N . LEU A 1 480 ? -15.499 10.780 1.516 1.00 97.56 480 LEU A N 1
ATOM 3745 C CA . LEU A 1 480 ? -15.046 10.412 2.851 1.00 97.56 480 LEU A CA 1
ATOM 3746 C C . LEU A 1 480 ? -14.012 11.446 3.306 1.00 97.56 480 LEU A C 1
ATOM 3748 O O . LEU A 1 480 ? -12.879 11.442 2.827 1.00 97.56 480 LEU A O 1
ATOM 3752 N N . PHE A 1 481 ? -14.407 12.332 4.219 1.00 95.75 481 PHE A N 1
ATOM 3753 C CA . PHE A 1 481 ? -13.497 13.325 4.787 1.00 95.75 481 PHE A CA 1
ATOM 3754 C C . PHE A 1 481 ? -12.754 12.753 5.989 1.00 95.75 481 PHE A C 1
ATOM 3756 O O . PHE A 1 481 ? -13.389 12.401 6.986 1.00 95.75 481 PHE A O 1
ATOM 3763 N N . ILE A 1 482 ? -11.424 12.697 5.904 1.00 95.38 482 ILE A N 1
ATOM 3764 C CA . ILE A 1 482 ? -10.547 12.355 7.027 1.00 95.38 482 ILE A CA 1
ATOM 3765 C C . ILE A 1 482 ? -10.801 13.374 8.134 1.00 95.38 482 ILE A C 1
ATOM 3767 O O . ILE A 1 482 ? -10.726 14.582 7.905 1.00 95.38 482 ILE A O 1
ATOM 3771 N N . ASP A 1 483 ? -11.151 12.888 9.323 1.00 92.19 483 ASP A N 1
ATOM 3772 C CA . ASP A 1 483 ? -11.382 13.741 10.478 1.00 92.19 483 ASP A CA 1
ATOM 3773 C C . ASP A 1 483 ? -10.026 14.120 11.103 1.00 92.19 483 ASP A C 1
ATOM 3775 O O . ASP A 1 483 ? -9.294 13.227 11.538 1.00 92.19 483 ASP A O 1
ATOM 3779 N N . PRO A 1 484 ? -9.702 15.423 11.192 1.00 86.38 484 PRO A N 1
ATOM 3780 C CA . PRO A 1 484 ? -8.473 15.922 11.806 1.00 86.38 484 PRO A CA 1
ATOM 3781 C C . PRO A 1 484 ? -8.122 15.310 13.159 1.00 86.38 484 PRO A C 1
ATOM 3783 O O . PRO A 1 484 ? -7.012 14.840 13.391 1.00 86.38 484 PRO A O 1
ATOM 3786 N N . GLU A 1 485 ? -9.100 15.270 14.065 1.00 88.69 485 GLU A N 1
ATOM 3787 C CA . GLU A 1 485 ? -8.866 14.782 15.418 1.00 88.69 485 GLU A CA 1
ATOM 3788 C C . GLU A 1 485 ? -8.619 13.272 15.414 1.00 88.69 485 GLU A C 1
ATOM 3790 O O . GLU A 1 485 ? -7.801 12.803 16.197 1.00 88.69 485 GLU A O 1
ATOM 3795 N N . MET A 1 486 ? -9.281 12.505 14.539 1.00 91.81 486 MET A N 1
ATOM 3796 C CA . MET A 1 486 ? -8.969 11.086 14.358 1.00 91.81 486 MET A CA 1
ATOM 3797 C C . MET A 1 486 ? -7.527 10.904 13.880 1.00 91.81 486 MET A C 1
ATOM 3799 O O . MET A 1 486 ? -6.793 10.151 14.517 1.00 91.81 486 MET A O 1
ATOM 3803 N N . LYS A 1 487 ? -7.111 11.596 12.810 1.00 88.88 487 LYS A N 1
ATOM 3804 C CA . LYS A 1 487 ? -5.750 11.505 12.249 1.00 88.88 487 LYS A CA 1
ATOM 3805 C C . LYS A 1 487 ? -4.679 11.806 13.305 1.00 88.88 487 LYS A C 1
ATOM 3807 O O . LYS A 1 487 ? -3.772 11.002 13.514 1.00 88.88 487 LYS A O 1
ATOM 3812 N N . ASP A 1 488 ? -4.847 12.896 14.053 1.00 83.94 488 ASP A N 1
ATOM 3813 C CA . ASP A 1 488 ? -3.851 13.350 15.029 1.00 83.94 488 ASP A CA 1
ATOM 3814 C C . ASP A 1 488 ? -3.878 12.576 16.352 1.00 83.94 488 ASP A C 1
ATOM 3816 O O . ASP A 1 488 ? -2.847 12.414 17.010 1.00 83.94 488 ASP A O 1
ATOM 3820 N N . ARG A 1 489 ? -5.058 12.131 16.804 1.00 88.81 489 ARG A N 1
ATOM 3821 C CA . ARG A 1 489 ? -5.237 11.602 18.167 1.00 88.81 489 ARG A CA 1
ATOM 3822 C C . ARG A 1 489 ? -5.375 10.092 18.242 1.00 88.81 489 ARG A C 1
ATOM 3824 O O . ARG A 1 489 ? -5.269 9.584 19.358 1.00 88.81 489 ARG A O 1
ATOM 3831 N N . LEU A 1 490 ? -5.572 9.364 17.133 1.00 91.75 490 LEU A N 1
ATOM 3832 C CA . LEU A 1 490 ? -5.701 7.897 17.179 1.00 91.75 490 LEU A CA 1
ATOM 3833 C C . LEU A 1 490 ? -4.483 7.270 17.872 1.00 91.75 490 LEU A C 1
ATOM 3835 O O . LEU A 1 490 ? -4.629 6.442 18.767 1.00 91.75 490 LEU A O 1
ATOM 3839 N N . LEU A 1 491 ? -3.296 7.766 17.525 1.00 88.38 491 LEU A N 1
ATOM 3840 C CA . LEU A 1 491 ? -2.010 7.358 18.091 1.00 88.38 491 LEU A CA 1
ATOM 3841 C C . LEU A 1 491 ? -1.522 8.285 19.219 1.00 88.38 491 LEU A C 1
ATOM 3843 O O . LEU A 1 491 ? -0.377 8.203 19.653 1.00 88.38 491 LEU A O 1
ATOM 3847 N N . GLY A 1 492 ? -2.384 9.183 19.697 1.00 87.12 492 GLY A N 1
ATOM 3848 C CA . GLY A 1 492 ? -2.053 10.229 20.666 1.00 87.12 492 GLY A CA 1
ATOM 3849 C C . GLY A 1 492 ? -2.252 9.833 22.130 1.00 87.12 492 GLY A C 1
ATOM 3850 O O . GLY A 1 492 ? -2.274 10.716 22.987 1.00 87.12 492 GLY A O 1
ATOM 3851 N N . ALA A 1 493 ? -2.463 8.546 22.431 1.00 88.62 493 ALA A N 1
ATOM 3852 C CA . ALA A 1 493 ? -2.530 8.070 23.810 1.00 88.62 493 ALA A CA 1
ATOM 3853 C C . ALA A 1 493 ? -1.177 8.283 24.513 1.00 88.62 493 ALA A C 1
ATOM 3855 O O . ALA A 1 493 ? -0.111 8.073 23.917 1.00 88.62 493 ALA A O 1
ATOM 3856 N N . ASP A 1 494 ? -1.216 8.699 25.781 1.00 86.38 494 ASP A N 1
ATOM 3857 C CA . ASP A 1 494 ? -0.020 8.654 26.618 1.00 86.38 494 ASP A CA 1
ATOM 3858 C C . ASP A 1 494 ? 0.376 7.194 26.890 1.00 86.38 494 ASP A C 1
ATOM 3860 O O . ASP A 1 494 ? -0.420 6.269 26.709 1.00 86.38 494 ASP A O 1
ATOM 3864 N N . ASP A 1 495 ? 1.621 6.968 27.303 1.00 80.25 495 ASP A N 1
ATOM 3865 C CA . ASP A 1 495 ? 2.138 5.604 27.453 1.00 80.25 495 ASP A CA 1
ATOM 3866 C C . ASP A 1 495 ? 1.410 4.833 28.567 1.00 80.25 495 ASP A C 1
ATOM 3868 O O . ASP A 1 495 ? 1.327 3.608 28.529 1.00 80.25 495 ASP A O 1
ATOM 3872 N N . HIS A 1 496 ? 0.827 5.538 29.545 1.00 80.19 496 HIS A N 1
ATOM 3873 C CA . HIS A 1 496 ? 0.048 4.920 30.616 1.00 80.19 496 HIS A CA 1
ATOM 3874 C C . HIS A 1 496 ? -1.266 4.324 30.095 1.00 80.19 496 HIS A C 1
ATOM 3876 O O . HIS A 1 496 ? -1.643 3.218 30.497 1.00 80.19 496 HIS A O 1
ATOM 3882 N N . ASP A 1 497 ? -1.961 5.052 29.228 1.00 85.38 497 ASP A N 1
ATOM 3883 C CA . ASP A 1 497 ? -3.189 4.611 28.579 1.00 85.38 497 ASP A CA 1
ATOM 3884 C C . ASP A 1 497 ? -2.904 3.570 27.487 1.00 85.38 497 ASP A C 1
ATOM 3886 O O . ASP A 1 497 ? -3.571 2.533 27.449 1.00 85.38 497 ASP A O 1
ATOM 3890 N N . ALA A 1 498 ? -1.874 3.780 26.663 1.00 85.62 498 ALA A N 1
ATOM 3891 C CA . ALA A 1 498 ? -1.473 2.839 25.617 1.00 85.62 498 ALA A CA 1
ATOM 3892 C C . ALA A 1 498 ? -1.098 1.463 26.195 1.00 85.62 498 ALA A C 1
ATOM 3894 O O . ALA A 1 498 ? -1.583 0.442 25.715 1.00 85.62 498 ALA A O 1
ATOM 3895 N N . ASP A 1 499 ? -0.339 1.422 27.297 1.00 80.19 499 ASP A N 1
ATOM 3896 C CA . ASP A 1 499 ? -0.001 0.187 28.021 1.00 80.19 499 ASP A CA 1
ATOM 3897 C C . ASP A 1 499 ? -1.229 -0.575 28.545 1.00 80.19 499 ASP A C 1
ATOM 3899 O O . ASP A 1 499 ? -1.154 -1.769 28.839 1.00 80.19 499 ASP A O 1
ATOM 3903 N N . ARG A 1 500 ? -2.364 0.108 28.702 1.00 81.00 500 ARG A N 1
ATOM 3904 C CA . ARG A 1 500 ? -3.635 -0.487 29.130 1.00 81.00 500 ARG A CA 1
ATOM 3905 C C . ARG A 1 500 ? -4.550 -0.802 27.956 1.00 81.00 500 ARG A C 1
ATOM 3907 O O . ARG A 1 500 ? -5.707 -1.117 28.197 1.00 81.00 500 ARG A O 1
ATOM 3914 N N . GLY A 1 501 ? -4.065 -0.723 26.719 1.00 87.81 501 GLY A N 1
ATOM 3915 C CA . GLY A 1 501 ? -4.884 -0.973 25.540 1.00 87.81 501 GLY A CA 1
ATOM 3916 C C . GLY A 1 501 ? -5.962 0.089 25.347 1.00 87.81 501 GLY A C 1
ATOM 3917 O O . GLY A 1 501 ? -7.070 -0.251 24.952 1.00 87.81 501 GLY A O 1
ATOM 3918 N N . LYS A 1 502 ? -5.681 1.354 25.693 1.00 89.19 502 LYS A N 1
ATOM 3919 C CA . LYS A 1 502 ? -6.629 2.464 25.550 1.00 89.19 502 LYS A CA 1
ATOM 3920 C C . LYS A 1 502 ? -6.201 3.443 24.468 1.00 89.19 502 LYS A C 1
ATOM 3922 O O . LYS A 1 502 ? -5.034 3.805 24.355 1.00 89.19 502 LYS A O 1
ATOM 3927 N N . ILE A 1 503 ? -7.192 3.965 23.752 1.00 92.12 503 ILE A N 1
ATOM 3928 C CA . ILE A 1 503 ? -7.039 5.109 22.845 1.00 92.12 503 ILE A CA 1
ATOM 3929 C C . ILE A 1 503 ? -6.957 6.436 23.620 1.00 92.12 503 ILE A C 1
ATOM 3931 O O . ILE A 1 503 ? -7.335 6.489 24.787 1.00 92.12 503 ILE A O 1
ATOM 3935 N N . ALA A 1 504 ? -6.527 7.537 22.999 1.00 91.75 504 ALA A N 1
ATOM 3936 C CA . ALA A 1 504 ? -6.512 8.862 23.626 1.00 91.75 504 ALA A CA 1
ATOM 3937 C C . ALA A 1 504 ? -7.877 9.256 24.234 1.00 91.75 504 ALA A C 1
ATOM 3939 O O . ALA A 1 504 ? -8.928 9.110 23.603 1.00 91.75 504 ALA A O 1
ATOM 3940 N N . ARG A 1 505 ? -7.864 9.809 25.456 1.00 90.75 505 ARG A N 1
ATOM 3941 C CA . ARG A 1 505 ? -9.078 10.179 26.211 1.00 90.75 505 ARG A CA 1
ATOM 3942 C C . ARG A 1 505 ? -10.025 11.098 25.430 1.00 90.75 505 ARG A C 1
ATOM 3944 O O . ARG A 1 505 ? -11.241 10.938 25.515 1.00 90.75 505 ARG A O 1
ATOM 3951 N N . ASP A 1 506 ? -9.493 12.039 24.653 1.00 90.56 506 ASP A N 1
ATOM 3952 C CA . ASP A 1 506 ? -10.317 12.961 23.863 1.00 90.56 506 ASP A CA 1
ATOM 3953 C C . ASP A 1 506 ? -11.097 12.258 22.743 1.00 90.56 506 ASP A C 1
ATOM 3955 O O . ASP A 1 506 ? -12.250 12.614 22.496 1.00 90.56 506 ASP A O 1
ATOM 3959 N N . LEU A 1 507 ? -10.550 11.194 22.145 1.00 93.56 507 LEU A N 1
ATOM 3960 C CA . LEU A 1 507 ? -11.297 10.387 21.178 1.00 93.56 507 LEU A CA 1
ATOM 3961 C C . LEU A 1 507 ? -12.408 9.579 21.845 1.00 93.56 507 LEU A C 1
ATOM 3963 O O . LEU A 1 507 ? -13.522 9.539 21.327 1.00 93.56 507 LEU A O 1
ATOM 3967 N N . ARG A 1 508 ? -12.169 9.026 23.042 1.00 93.19 508 ARG A N 1
ATOM 3968 C CA . ARG A 1 508 ? -13.224 8.353 23.826 1.00 93.19 508 ARG A CA 1
ATOM 3969 C C . ARG A 1 508 ? -14.397 9.301 24.102 1.00 93.19 508 ARG A C 1
ATOM 3971 O O . ARG A 1 508 ? -15.555 8.936 23.894 1.00 93.19 508 ARG A O 1
ATOM 3978 N N . ARG A 1 509 ? -14.097 10.548 24.499 1.00 92.81 509 ARG A N 1
ATOM 3979 C CA . ARG A 1 509 ? -15.090 11.624 24.690 1.00 92.81 509 ARG A CA 1
ATOM 3980 C C . ARG A 1 509 ? -15.858 11.914 23.401 1.00 92.81 509 ARG A C 1
ATOM 3982 O O . ARG A 1 509 ? -17.082 12.012 23.427 1.00 92.81 509 ARG A O 1
ATOM 3989 N N . LYS A 1 510 ? -15.154 12.038 22.275 1.00 92.31 510 LYS A N 1
ATOM 3990 C CA . LYS A 1 510 ? -15.771 12.282 20.967 1.00 92.31 510 LYS A CA 1
ATOM 3991 C C . LYS A 1 510 ? -16.721 11.154 20.572 1.00 92.31 510 LYS A C 1
ATOM 3993 O O . LYS A 1 510 ? -17.849 11.426 20.163 1.00 92.31 510 LYS A O 1
ATOM 3998 N N . PHE A 1 511 ? -16.300 9.901 20.726 1.00 93.94 511 PHE A N 1
ATOM 3999 C CA . PHE A 1 511 ? -17.131 8.757 20.375 1.00 93.94 511 PHE A CA 1
ATOM 4000 C C . PHE A 1 511 ? -18.414 8.715 21.212 1.00 93.94 511 PHE A C 1
ATOM 4002 O O . PHE A 1 511 ? -19.497 8.553 20.647 1.00 93.94 511 PHE A O 1
ATOM 4009 N N . ILE A 1 512 ? -18.327 8.883 22.539 1.00 93.25 512 ILE A N 1
ATOM 4010 C CA . ILE A 1 512 ? -19.529 8.783 23.379 1.00 93.25 512 ILE A CA 1
ATOM 4011 C C . ILE A 1 512 ? -20.484 9.952 23.126 1.00 93.25 512 ILE A C 1
ATOM 4013 O O . ILE A 1 512 ? -21.694 9.754 23.117 1.00 93.25 512 ILE A O 1
ATOM 4017 N N . GLU A 1 513 ? -19.965 11.149 22.835 1.00 90.94 513 GLU A N 1
ATOM 4018 C CA . GLU A 1 513 ? -20.780 12.311 22.466 1.00 90.94 513 GLU A CA 1
ATOM 4019 C C . GLU A 1 513 ? -21.597 12.036 21.191 1.00 90.94 513 GLU A C 1
ATOM 4021 O O . GLU A 1 513 ? -22.785 12.361 21.128 1.00 90.94 513 GLU A O 1
ATOM 4026 N N . LEU A 1 514 ? -20.980 11.394 20.189 1.00 90.25 514 LEU A N 1
ATOM 4027 C CA . LEU A 1 514 ? -21.661 10.996 18.955 1.00 90.25 514 LEU A CA 1
ATOM 4028 C C . LEU A 1 514 ? -22.710 9.908 19.204 1.00 90.25 514 LEU A C 1
ATOM 4030 O O . LEU A 1 514 ? -23.819 9.996 18.677 1.00 90.25 514 LEU A O 1
ATOM 4034 N N . ALA A 1 515 ? -22.389 8.911 20.029 1.00 91.12 515 ALA A N 1
ATOM 4035 C CA . ALA A 1 515 ? -23.304 7.816 20.334 1.00 91.12 515 ALA A CA 1
ATOM 4036 C C . ALA A 1 515 ? -24.488 8.251 21.224 1.00 91.12 515 ALA A C 1
ATOM 4038 O O . ALA A 1 515 ? -25.594 7.734 21.072 1.00 91.12 515 ALA A O 1
ATOM 4039 N N . ALA A 1 516 ? -24.285 9.221 22.122 1.00 89.88 516 ALA A N 1
ATOM 4040 C CA . ALA A 1 516 ? -25.281 9.676 23.095 1.00 89.88 516 ALA A CA 1
ATOM 4041 C C . ALA A 1 516 ? -26.320 10.660 22.537 1.00 89.88 516 ALA A C 1
ATOM 4043 O O . ALA A 1 516 ? -27.323 10.931 23.197 1.00 89.88 516 ALA A O 1
ATOM 4044 N N . GLN A 1 517 ? -26.086 11.225 21.350 1.00 85.81 517 GLN A N 1
ATOM 4045 C CA . GLN A 1 517 ? -26.987 12.193 20.717 1.00 85.81 517 GLN A CA 1
ATOM 4046 C C . GLN A 1 517 ? -27.477 11.697 19.345 1.00 85.81 517 GLN A C 1
ATOM 4048 O O . GLN A 1 517 ? -27.289 12.401 18.346 1.00 85.81 517 GLN A O 1
ATOM 4053 N N . PRO A 1 518 ? -28.111 10.510 19.250 1.00 81.44 518 PRO A N 1
ATOM 4054 C CA . PRO A 1 518 ? -28.489 9.903 17.973 1.00 81.44 518 PRO A CA 1
ATOM 4055 C C . PRO A 1 518 ? -29.350 10.817 17.105 1.00 81.44 518 PRO A C 1
ATOM 4057 O O . PRO A 1 518 ? -29.161 10.864 15.898 1.00 81.44 518 PRO A O 1
ATOM 4060 N N . GLN A 1 519 ? -30.256 11.593 17.691 1.00 81.25 519 GLN A N 1
ATOM 4061 C CA . GLN A 1 519 ? -31.090 12.555 16.977 1.00 81.25 519 GLN A CA 1
ATOM 4062 C C . GLN A 1 519 ? -30.279 13.694 16.336 1.00 81.25 519 GLN A C 1
ATOM 4064 O O . GLN A 1 519 ? -30.584 14.074 15.207 1.00 81.25 519 GLN A O 1
ATOM 4069 N N . LEU A 1 520 ? -29.224 14.178 17.010 1.00 78.44 520 LEU A N 1
ATOM 4070 C CA . LEU A 1 520 ? -28.374 15.287 16.545 1.00 78.44 520 LEU A CA 1
ATOM 4071 C C . LEU A 1 520 ? -27.216 14.841 15.650 1.00 78.44 520 LEU A C 1
ATOM 4073 O O . LEU A 1 520 ? -26.690 15.630 14.864 1.00 78.44 520 LEU A O 1
ATOM 4077 N N . ARG A 1 521 ? -26.797 13.585 15.793 1.00 78.88 521 ARG A N 1
ATOM 4078 C CA . ARG A 1 521 ? -25.594 13.025 15.169 1.00 78.88 521 ARG A CA 1
ATOM 4079 C C . ARG A 1 521 ? -25.906 11.824 14.279 1.00 78.88 521 ARG A C 1
ATOM 4081 O O . ARG A 1 521 ? -25.007 11.078 13.920 1.00 78.88 521 ARG A O 1
ATOM 4088 N N . ARG A 1 522 ? -27.174 11.623 13.899 1.00 80.94 522 ARG A N 1
ATOM 4089 C CA . ARG A 1 522 ? -27.599 10.486 13.070 1.00 80.94 522 ARG A CA 1
ATOM 4090 C C . ARG A 1 522 ? -26.810 10.429 11.765 1.00 80.94 522 ARG A C 1
ATOM 4092 O O . ARG A 1 522 ? -26.881 11.364 10.968 1.00 80.94 522 ARG A O 1
ATOM 4099 N N . GLY A 1 523 ? -26.161 9.294 11.514 1.00 84.88 523 GLY A N 1
ATOM 4100 C CA . GLY A 1 523 ? -25.372 9.085 10.300 1.00 84.88 523 GLY A CA 1
ATOM 4101 C C . GLY A 1 523 ? -23.985 9.729 10.352 1.00 84.88 523 GLY A C 1
ATOM 4102 O O . GLY A 1 523 ? -23.349 9.859 9.311 1.00 84.88 523 GLY A O 1
ATOM 4103 N N . ASN A 1 524 ? -23.499 10.115 11.536 1.00 90.62 524 ASN A N 1
ATOM 4104 C CA . ASN A 1 524 ? -22.099 10.480 11.737 1.00 90.62 524 ASN A CA 1
ATOM 4105 C C . ASN A 1 524 ? -21.167 9.401 11.177 1.00 90.62 524 ASN A C 1
ATOM 4107 O O . ASN A 1 524 ? -21.474 8.210 11.223 1.00 90.62 524 ASN A O 1
ATOM 4111 N N . LEU A 1 525 ? -20.025 9.820 10.661 1.00 94.44 525 LEU A N 1
ATOM 4112 C CA . LEU A 1 525 ? -18.999 8.955 10.110 1.00 94.44 525 LEU A CA 1
ATOM 4113 C C . LEU A 1 525 ? -17.651 9.614 10.383 1.00 94.44 525 LEU A C 1
ATOM 4115 O O . LEU A 1 525 ? -17.359 10.679 9.846 1.00 94.44 525 LEU A O 1
ATOM 4119 N N . LEU A 1 526 ? -16.865 9.018 11.270 1.00 95.62 526 LEU A N 1
ATOM 4120 C CA . LEU A 1 526 ? -15.506 9.456 11.550 1.00 95.62 526 LEU A CA 1
ATOM 4121 C C . LEU A 1 526 ? -14.552 8.652 10.682 1.00 95.62 526 LEU A C 1
ATOM 4123 O O . LEU A 1 526 ? -14.520 7.430 10.782 1.00 95.62 526 LEU A O 1
ATOM 4127 N N . VAL A 1 527 ? -13.779 9.321 9.839 1.00 96.69 527 VAL A N 1
ATOM 4128 C CA . VAL A 1 527 ? -12.779 8.653 9.008 1.00 96.69 527 VAL A CA 1
ATOM 4129 C C . VAL A 1 527 ? -11.416 8.894 9.637 1.00 96.69 527 VAL A C 1
ATOM 4131 O O . VAL A 1 527 ? -10.989 10.038 9.775 1.00 96.69 527 VAL A O 1
ATOM 4134 N N . TYR A 1 528 ? -10.750 7.817 10.035 1.00 96.25 528 TYR A N 1
ATOM 4135 C CA . TYR A 1 528 ? -9.316 7.820 10.275 1.00 96.25 528 TYR A CA 1
ATOM 4136 C C . TYR A 1 528 ? -8.606 7.427 8.984 1.00 96.25 528 TYR A C 1
ATOM 4138 O O . TYR A 1 528 ? -8.946 6.415 8.366 1.00 96.25 528 TYR A O 1
ATOM 4146 N N . SER A 1 529 ? -7.601 8.207 8.608 1.00 94.81 529 SER A N 1
ATOM 4147 C CA . SER A 1 529 ? -6.634 7.800 7.606 1.00 94.81 529 SER A CA 1
ATOM 4148 C C . SER A 1 529 ? -5.305 8.495 7.838 1.00 94.81 529 SER A C 1
ATOM 4150 O O . SER A 1 529 ? -5.278 9.687 8.144 1.00 94.81 529 SER A O 1
ATOM 4152 N N . ASP A 1 530 ? -4.234 7.727 7.703 1.00 90.19 530 ASP A N 1
ATOM 4153 C CA . ASP A 1 530 ? -2.846 8.170 7.741 1.00 90.19 530 ASP A CA 1
ATOM 4154 C C . ASP A 1 530 ? -1.977 7.096 7.059 1.00 90.19 530 ASP A C 1
ATOM 4156 O O . ASP A 1 530 ? -2.492 6.038 6.664 1.00 90.19 530 ASP A O 1
ATOM 4160 N N . ASP A 1 531 ? -0.678 7.359 6.946 1.00 86.62 531 ASP A N 1
ATOM 4161 C CA . ASP A 1 531 ? 0.286 6.405 6.392 1.00 86.62 531 ASP A CA 1
ATOM 4162 C C . ASP A 1 531 ? 0.293 5.096 7.208 1.00 86.62 531 ASP A C 1
ATOM 4164 O O . ASP A 1 531 ? 0.372 5.097 8.444 1.00 86.62 531 ASP A O 1
ATOM 4168 N N . ALA A 1 532 ? 0.215 3.955 6.521 1.00 89.06 532 ALA A N 1
ATOM 4169 C CA . ALA A 1 532 ? 0.212 2.626 7.129 1.00 89.06 532 ALA A CA 1
ATOM 4170 C C . ALA A 1 532 ? 1.523 2.347 7.873 1.00 89.06 532 ALA A C 1
ATOM 4172 O O . ALA A 1 532 ? 1.517 1.658 8.894 1.00 89.06 532 ALA A O 1
ATOM 4173 N N . ASP A 1 533 ? 2.626 2.926 7.404 1.00 83.81 533 ASP A N 1
ATOM 4174 C CA . ASP A 1 533 ? 3.950 2.890 8.020 1.00 83.81 533 ASP A CA 1
ATOM 4175 C C . ASP A 1 533 ? 3.906 3.430 9.447 1.00 83.81 533 ASP A C 1
ATOM 4177 O O . ASP A 1 533 ? 4.434 2.808 10.364 1.00 83.81 533 ASP A O 1
ATOM 4181 N N . LYS A 1 534 ? 3.158 4.514 9.681 1.00 84.62 534 LYS A N 1
ATOM 4182 C CA . LYS A 1 534 ? 2.965 5.075 11.021 1.00 84.62 534 LYS A CA 1
ATOM 4183 C C . LYS A 1 534 ? 2.186 4.122 11.920 1.00 84.62 534 LYS A C 1
ATOM 4185 O O . LYS A 1 534 ? 2.597 3.883 13.050 1.00 84.62 534 LYS A O 1
ATOM 4190 N N . ALA A 1 535 ? 1.076 3.561 11.436 1.00 87.62 535 ALA A N 1
ATOM 4191 C CA . ALA A 1 535 ? 0.293 2.576 12.191 1.00 87.62 535 ALA A CA 1
ATOM 4192 C C . ALA A 1 535 ? 1.102 1.311 12.518 1.00 87.62 535 ALA A C 1
ATOM 4194 O O . ALA A 1 535 ? 0.875 0.687 13.551 1.00 87.62 535 ALA A O 1
ATOM 4195 N N . SER A 1 536 ? 2.055 0.975 11.652 1.00 86.25 536 SER A N 1
ATOM 4196 C CA . SER A 1 536 ? 2.867 -0.236 11.724 1.00 86.25 536 SER A CA 1
ATOM 4197 C C . SER A 1 536 ? 4.212 -0.038 12.417 1.00 86.25 536 SER A C 1
ATOM 4199 O O . SER A 1 536 ? 4.938 -1.012 12.563 1.00 86.25 536 SER A O 1
ATOM 4201 N N . GLY A 1 537 ? 4.542 1.191 12.832 1.00 77.19 537 GLY A N 1
ATOM 4202 C CA . GLY A 1 537 ? 5.841 1.523 13.424 1.00 77.19 537 GLY A CA 1
ATOM 4203 C C . GLY A 1 537 ? 7.017 1.437 12.446 1.00 77.19 537 GLY A C 1
ATOM 4204 O O . GLY A 1 537 ? 8.152 1.418 12.870 1.00 77.19 537 GLY A O 1
ATOM 4205 N N . ASN A 1 538 ? 6.778 1.394 11.137 1.00 70.81 538 ASN A N 1
ATOM 4206 C CA . ASN A 1 538 ? 7.819 1.109 10.157 1.00 70.81 538 ASN A CA 1
ATOM 4207 C C . ASN A 1 538 ? 8.607 2.362 9.713 1.00 70.81 538 ASN A C 1
ATOM 4209 O O . ASN A 1 538 ? 8.043 3.451 9.536 1.00 70.81 538 ASN A O 1
ATOM 4213 N N . GLY A 1 539 ? 9.907 2.176 9.458 1.00 61.12 539 GLY A N 1
ATOM 4214 C CA . GLY A 1 539 ? 10.744 3.036 8.625 1.00 61.12 539 GLY A CA 1
ATOM 4215 C C . GLY A 1 539 ? 10.944 4.451 9.170 1.00 61.12 539 GLY A C 1
ATOM 4216 O O . GLY A 1 539 ? 11.776 4.687 10.046 1.00 61.12 539 GLY A O 1
ATOM 4217 N N . TRP A 1 540 ? 10.190 5.410 8.620 1.00 59.75 540 TRP A N 1
ATOM 4218 C CA . TRP A 1 540 ? 10.293 6.848 8.912 1.00 59.75 540 TRP A CA 1
ATOM 4219 C C . TRP A 1 540 ? 9.783 7.232 10.307 1.00 59.75 540 TRP A C 1
ATOM 4221 O O . TRP A 1 540 ? 10.203 8.242 10.881 1.00 59.75 540 TRP A O 1
ATOM 4231 N N . PHE A 1 541 ? 8.840 6.452 10.838 1.00 67.94 541 PHE A N 1
ATOM 4232 C CA . PHE A 1 541 ? 8.141 6.774 12.079 1.00 67.94 541 PHE A CA 1
ATOM 4233 C C . PHE A 1 541 ? 8.729 6.074 13.312 1.00 67.94 541 PHE A C 1
ATOM 4235 O O . PHE A 1 541 ? 8.259 6.357 14.418 1.00 67.94 541 PHE A O 1
ATOM 4242 N N . ASP A 1 542 ? 9.756 5.235 13.136 1.00 63.44 542 ASP A N 1
ATOM 4243 C CA . ASP A 1 542 ? 10.420 4.519 14.229 1.00 63.44 542 ASP A CA 1
ATOM 4244 C C . ASP A 1 542 ? 11.587 5.304 14.867 1.00 63.44 542 ASP A C 1
ATOM 4246 O O . ASP A 1 542 ? 12.119 6.310 14.365 1.00 63.44 542 ASP A O 1
ATOM 4250 N N . GLY A 1 543 ? 11.965 4.818 16.043 1.00 64.94 543 GLY A N 1
ATOM 4251 C CA . GLY A 1 543 ? 13.103 5.200 16.845 1.00 64.94 543 GLY A CA 1
ATOM 4252 C C . GLY A 1 543 ? 12.839 6.370 17.785 1.00 64.94 543 GLY A C 1
ATOM 4253 O O . GLY A 1 543 ? 11.726 6.634 18.254 1.00 64.94 543 GLY A O 1
ATOM 4254 N N . VAL A 1 544 ? 13.916 7.058 18.155 1.00 67.00 544 VAL A N 1
ATOM 4255 C CA . VAL A 1 544 ? 13.894 8.054 19.232 1.00 67.00 544 VAL A CA 1
ATOM 4256 C C . VAL A 1 544 ? 13.686 9.463 18.668 1.00 67.00 544 VAL A C 1
ATOM 4258 O O . VAL A 1 544 ? 14.574 10.054 18.057 1.00 67.00 544 VAL A O 1
ATOM 4261 N N . TYR A 1 545 ? 12.525 10.063 18.931 1.00 66.38 545 TYR A N 1
ATOM 4262 C CA . TYR A 1 545 ? 12.193 11.437 18.551 1.00 66.38 545 TYR A CA 1
ATOM 4263 C C . TYR A 1 545 ? 12.433 12.414 19.709 1.00 66.38 545 TYR A C 1
ATOM 4265 O O . TYR A 1 545 ? 11.790 12.330 20.757 1.00 66.38 545 TYR A O 1
ATOM 4273 N N . ASN A 1 546 ? 13.355 13.370 19.535 1.00 64.94 546 ASN A N 1
ATOM 4274 C CA . ASN A 1 546 ? 13.727 14.353 20.568 1.00 64.94 546 ASN A CA 1
ATOM 4275 C C . ASN A 1 546 ? 14.060 13.716 21.937 1.00 64.94 546 ASN A C 1
ATOM 4277 O O . ASN A 1 546 ? 13.747 14.276 22.987 1.00 64.94 546 ASN A O 1
ATOM 4281 N N . GLY A 1 547 ? 14.685 12.534 21.926 1.00 65.88 547 GLY A N 1
ATOM 4282 C CA . GLY A 1 547 ? 15.043 11.782 23.133 1.00 65.88 547 GLY A CA 1
ATOM 4283 C C . GLY A 1 547 ? 13.948 10.859 23.686 1.00 65.88 547 GLY A C 1
ATOM 4284 O O . GLY A 1 547 ? 14.206 10.193 24.685 1.00 65.88 547 GLY A O 1
ATOM 4285 N N . ASN A 1 548 ? 12.774 10.785 23.047 1.00 66.50 548 ASN A N 1
ATOM 4286 C CA . ASN A 1 548 ? 11.672 9.906 23.446 1.00 66.50 548 ASN A CA 1
ATOM 4287 C C . ASN A 1 548 ? 11.438 8.800 22.412 1.00 66.50 548 ASN A C 1
ATOM 4289 O O . ASN A 1 548 ? 11.335 9.076 21.222 1.00 66.50 548 ASN A O 1
ATOM 4293 N N . GLU A 1 549 ? 11.318 7.563 22.874 1.00 72.25 549 GLU A N 1
ATOM 4294 C CA . GLU A 1 549 ? 10.935 6.413 22.052 1.00 72.25 549 GLU A CA 1
ATOM 4295 C C . GLU A 1 549 ? 9.455 6.535 21.645 1.00 72.25 549 GLU A C 1
ATOM 4297 O O . GLU A 1 549 ? 8.596 6.770 22.502 1.00 72.25 549 GLU A O 1
ATOM 4302 N N . LEU A 1 550 ? 9.148 6.420 20.351 1.00 71.56 550 LEU A N 1
ATOM 4303 C CA . LEU A 1 550 ? 7.773 6.455 19.845 1.00 71.56 550 LEU A CA 1
ATOM 4304 C C . LEU A 1 550 ? 7.280 5.029 19.579 1.00 71.56 550 LEU A C 1
ATOM 4306 O O . LEU A 1 550 ? 7.861 4.314 18.784 1.00 71.56 550 LEU A O 1
ATOM 4310 N N . GLN A 1 551 ? 6.188 4.619 20.230 1.00 78.75 551 GLN A N 1
ATOM 4311 C CA . GLN A 1 551 ? 5.620 3.264 20.102 1.00 78.75 551 GLN A CA 1
ATOM 4312 C C . GLN A 1 551 ? 4.299 3.299 19.327 1.00 78.75 551 GLN A C 1
ATOM 4314 O O . GLN A 1 551 ? 3.229 3.024 19.877 1.00 78.75 551 GLN A O 1
ATOM 4319 N N . PHE A 1 552 ? 4.345 3.715 18.059 1.00 84.00 552 PHE A N 1
ATOM 4320 C CA . PHE A 1 552 ? 3.127 3.904 17.266 1.00 84.00 552 PHE A CA 1
ATOM 4321 C C . PHE A 1 552 ? 2.361 2.602 17.024 1.00 84.00 552 PHE A C 1
ATOM 4323 O O . PHE A 1 552 ? 1.147 2.595 17.224 1.00 84.00 552 PHE A O 1
ATOM 4330 N N . ASN A 1 553 ? 3.052 1.501 16.716 1.00 85.44 553 ASN A N 1
ATOM 4331 C CA . ASN A 1 553 ? 2.435 0.184 16.552 1.00 85.44 553 ASN A CA 1
ATOM 4332 C C . ASN A 1 553 ? 1.666 -0.247 17.816 1.00 85.44 553 ASN A C 1
ATOM 4334 O O . ASN A 1 553 ? 0.473 -0.556 17.759 1.00 85.44 553 ASN A O 1
ATOM 4338 N N . GLN A 1 554 ? 2.282 -0.129 19.001 1.00 86.62 554 GLN A N 1
ATOM 4339 C CA . GLN A 1 554 ? 1.592 -0.381 20.274 1.00 86.62 554 GLN A CA 1
ATOM 4340 C C . GLN A 1 554 ? 0.332 0.483 20.417 1.00 86.62 554 GLN A C 1
ATOM 4342 O O . GLN A 1 554 ? -0.728 -0.028 20.783 1.00 86.62 554 GLN A O 1
ATOM 4347 N N . LYS A 1 555 ? 0.435 1.792 20.152 1.00 89.62 555 LYS A N 1
ATOM 4348 C CA . LYS A 1 555 ? -0.685 2.738 20.287 1.00 89.62 555 LYS A CA 1
ATOM 4349 C C . LYS A 1 555 ? -1.809 2.428 19.297 1.00 89.62 555 LYS A C 1
ATOM 4351 O O . LYS A 1 555 ? -2.979 2.539 19.663 1.00 89.62 555 LYS A O 1
ATOM 4356 N N . TYR A 1 556 ? -1.475 1.978 18.090 1.00 92.06 556 TYR A N 1
ATOM 4357 C CA . TYR A 1 556 ? -2.451 1.529 17.103 1.00 92.06 556 TYR A CA 1
ATOM 4358 C C . TYR A 1 556 ? -3.178 0.268 17.580 1.00 92.06 556 TYR A C 1
ATOM 4360 O O . TYR A 1 556 ? -4.407 0.251 17.649 1.00 92.06 556 TYR A O 1
ATOM 4368 N N . GLN A 1 557 ? -2.442 -0.763 18.011 1.00 92.44 557 GLN A N 1
ATOM 4369 C CA . GLN A 1 557 ? -3.037 -1.994 18.543 1.00 92.44 557 GLN A CA 1
ATOM 4370 C C . GLN A 1 557 ? -3.873 -1.733 19.805 1.00 92.44 557 GLN A C 1
ATOM 4372 O O . GLN A 1 557 ? -4.917 -2.359 19.991 1.00 92.44 557 GLN A O 1
ATOM 4377 N N . ALA A 1 558 ? -3.465 -0.781 20.651 1.00 91.38 558 ALA A N 1
ATOM 4378 C CA . ALA A 1 558 ? -4.243 -0.336 21.804 1.00 91.38 558 ALA A CA 1
ATOM 4379 C C . ALA A 1 558 ? -5.577 0.290 21.373 1.00 91.38 558 ALA A C 1
ATOM 4381 O O . ALA A 1 558 ? -6.614 -0.006 21.965 1.00 91.38 558 ALA A O 1
ATOM 4382 N N . ALA A 1 559 ? -5.582 1.104 20.313 1.00 94.00 559 ALA A N 1
ATOM 4383 C CA . ALA A 1 559 ? -6.814 1.644 19.752 1.00 94.00 559 ALA A CA 1
ATOM 4384 C C . ALA A 1 559 ? -7.735 0.533 19.218 1.00 94.00 559 ALA A C 1
ATOM 4386 O O . ALA A 1 559 ? -8.925 0.545 19.528 1.00 94.00 559 ALA A O 1
ATOM 4387 N N . LEU A 1 560 ? -7.203 -0.455 18.485 1.00 94.81 560 LEU A N 1
ATOM 4388 C CA . LEU A 1 560 ? -7.990 -1.597 17.992 1.00 94.81 560 LEU A CA 1
ATOM 4389 C C . LEU A 1 560 ? -8.585 -2.429 19.138 1.00 94.81 560 LEU A C 1
ATOM 4391 O O . LEU A 1 560 ? -9.770 -2.758 19.105 1.00 94.81 560 LEU A O 1
ATOM 4395 N N . SER A 1 561 ? -7.783 -2.707 20.170 1.00 92.25 561 SER A N 1
ATOM 4396 C CA . SER A 1 561 ? -8.212 -3.413 21.382 1.00 92.25 561 SER A CA 1
ATOM 4397 C C . SER A 1 561 ? -9.364 -2.687 22.075 1.00 92.25 561 SER A C 1
ATOM 4399 O O . SER A 1 561 ? -10.407 -3.280 22.361 1.00 92.25 561 SER A O 1
ATOM 4401 N N . TRP A 1 562 ? -9.211 -1.375 22.274 1.00 93.31 562 TRP A N 1
ATOM 4402 C CA . TRP A 1 562 ? -10.236 -0.549 22.897 1.00 93.31 562 TRP A CA 1
ATOM 4403 C C . TRP A 1 562 ? -11.529 -0.535 22.075 1.00 93.31 562 TRP A C 1
ATOM 4405 O O . TRP A 1 562 ? -12.611 -0.694 22.634 1.00 93.31 562 TRP A O 1
ATOM 4415 N N . LEU A 1 563 ? -11.440 -0.386 20.750 1.00 93.88 563 LEU A N 1
ATOM 4416 C CA . LEU A 1 563 ? -12.606 -0.378 19.862 1.00 93.88 563 LEU A CA 1
ATOM 4417 C C . LEU A 1 563 ? -13.361 -1.711 19.891 1.00 93.88 563 LEU A C 1
ATOM 4419 O O . LEU A 1 563 ? -14.586 -1.706 19.993 1.00 93.88 563 LEU A O 1
ATOM 4423 N N . ALA A 1 564 ? -12.645 -2.838 19.884 1.00 91.88 564 ALA A N 1
ATOM 4424 C CA . ALA A 1 564 ? -13.247 -4.169 19.969 1.00 91.88 564 ALA A CA 1
ATOM 4425 C C . ALA A 1 564 ? -14.034 -4.381 21.276 1.00 91.88 564 ALA A C 1
ATOM 4427 O O . ALA A 1 564 ? -15.021 -5.116 21.301 1.00 91.88 564 ALA A O 1
ATOM 4428 N N . ALA A 1 565 ? -13.637 -3.708 22.359 1.00 91.06 565 ALA A N 1
ATOM 4429 C CA . ALA A 1 565 ? -14.304 -3.808 23.652 1.00 91.06 565 ALA A CA 1
ATOM 4430 C C . ALA A 1 565 ? -15.587 -2.959 23.784 1.00 91.06 565 ALA A C 1
ATOM 4432 O O . ALA A 1 565 ? -16.314 -3.156 24.763 1.00 91.06 565 ALA A O 1
ATOM 4433 N N . HIS A 1 566 ? -15.884 -2.042 22.847 1.00 93.31 566 HIS A N 1
ATOM 4434 C CA . HIS A 1 566 ? -16.961 -1.042 22.971 1.00 93.31 566 HIS A CA 1
ATOM 4435 C C . HIS A 1 566 ? -17.977 -1.073 21.805 1.00 93.31 566 HIS A C 1
ATOM 4437 O O . HIS A 1 566 ? -17.882 -0.268 20.877 1.00 93.31 566 HIS A O 1
ATOM 4443 N N . PRO A 1 567 ? -19.031 -1.912 21.874 1.00 90.00 567 PRO A N 1
ATOM 4444 C CA . PRO A 1 567 ? -20.037 -2.084 20.811 1.00 90.00 567 PRO A CA 1
ATOM 4445 C C . PRO A 1 567 ? -20.831 -0.840 20.371 1.00 90.00 567 PRO A C 1
ATOM 4447 O O . PRO A 1 567 ? -21.516 -0.870 19.347 1.00 90.00 567 PRO A O 1
ATOM 4450 N N . TRP A 1 568 ? -20.812 0.248 21.145 1.00 90.94 568 TRP A N 1
ATOM 4451 C CA . TRP A 1 568 ? -21.421 1.526 20.745 1.00 90.94 568 TRP A CA 1
ATOM 4452 C C . TRP A 1 568 ? -20.542 2.323 19.767 1.00 90.94 568 TRP A C 1
ATOM 4454 O O . TRP A 1 568 ? -21.023 3.296 19.173 1.00 90.94 568 TRP A O 1
ATOM 4464 N N . VAL A 1 569 ? -19.296 1.896 19.548 1.00 94.19 569 VAL A N 1
ATOM 4465 C CA . VAL A 1 569 ? -18.456 2.315 18.426 1.00 94.19 569 VAL A CA 1
ATOM 4466 C C . VAL A 1 569 ? -18.518 1.233 17.353 1.00 94.19 569 VAL A C 1
ATOM 4468 O O . VAL A 1 569 ? -18.174 0.081 17.587 1.00 94.19 569 VAL A O 1
ATOM 4471 N N . GLN A 1 570 ? -18.994 1.594 16.168 1.00 93.44 570 GLN A N 1
ATOM 4472 C CA . GLN A 1 570 ? -19.154 0.673 15.054 1.00 93.44 570 GLN A CA 1
ATOM 4473 C C . GLN A 1 570 ? -18.077 0.954 14.015 1.00 93.44 570 GLN A C 1
ATOM 4475 O O . GLN A 1 570 ? -18.104 1.999 13.365 1.00 93.44 570 GLN A O 1
ATOM 4480 N N . VAL A 1 571 ? -17.156 0.015 13.827 1.00 95.50 571 VAL A N 1
ATOM 4481 C CA . VAL A 1 571 ? -16.236 0.081 12.691 1.00 95.50 571 VAL A CA 1
ATOM 4482 C C . VAL A 1 571 ? -16.976 -0.380 11.438 1.00 95.50 571 VAL A C 1
ATOM 4484 O O . VAL A 1 571 ? -17.571 -1.458 11.419 1.00 95.50 571 VAL A O 1
ATOM 4487 N N . VAL A 1 572 ? -16.991 0.475 10.421 1.00 96.12 572 VAL A N 1
ATOM 4488 C CA . VAL A 1 572 ? -17.672 0.274 9.141 1.00 96.12 572 VAL A CA 1
ATOM 4489 C C . VAL A 1 572 ? -16.697 0.493 7.991 1.00 96.12 572 VAL A C 1
ATOM 4491 O O . VAL A 1 572 ? -15.668 1.151 8.138 1.00 96.12 572 VAL A O 1
ATOM 4494 N N . THR A 1 573 ? -17.043 -0.044 6.833 1.00 97.44 573 THR A N 1
ATOM 4495 C CA . THR A 1 573 ? -16.309 0.120 5.573 1.00 97.44 573 THR A CA 1
ATOM 4496 C C . THR A 1 573 ? -17.241 0.688 4.509 1.00 97.44 573 THR A C 1
ATOM 4498 O O . THR A 1 573 ? -18.432 0.874 4.756 1.00 97.44 573 THR A O 1
ATOM 4501 N N . THR A 1 574 ? -16.739 0.947 3.304 1.00 96.94 574 THR A N 1
ATOM 4502 C CA . THR A 1 574 ? -17.595 1.364 2.181 1.00 96.94 574 THR A CA 1
ATOM 4503 C C . THR A 1 574 ? -18.652 0.330 1.803 1.00 96.94 574 THR A C 1
ATOM 4505 O O . THR A 1 574 ? -19.687 0.718 1.274 1.00 96.94 574 THR A O 1
ATOM 4508 N N . ASP A 1 575 ? -18.456 -0.947 2.144 1.00 95.44 575 ASP A N 1
ATOM 4509 C CA . ASP A 1 575 ? -19.448 -2.007 1.917 1.00 95.44 575 ASP A CA 1
ATOM 4510 C C . ASP A 1 575 ? -20.693 -1.835 2.811 1.00 95.44 575 ASP A C 1
ATOM 4512 O O . ASP A 1 575 ? -21.768 -2.349 2.503 1.00 95.44 575 ASP A O 1
ATOM 4516 N N . ASP A 1 576 ? -20.566 -1.076 3.904 1.00 95.44 576 ASP A N 1
ATOM 4517 C CA . ASP A 1 576 ? -21.643 -0.771 4.848 1.00 95.44 576 ASP A CA 1
ATOM 4518 C C . ASP A 1 576 ? -22.329 0.583 4.553 1.00 95.44 576 ASP A C 1
ATOM 4520 O O . ASP A 1 576 ? -23.239 0.982 5.285 1.00 95.44 576 ASP A O 1
ATOM 4524 N N . LEU A 1 577 ? -21.886 1.318 3.521 1.00 96.19 577 LEU A N 1
ATOM 4525 C CA . LEU A 1 577 ? -22.324 2.686 3.223 1.00 96.19 577 LEU A CA 1
ATOM 4526 C C . LEU A 1 577 ? -23.062 2.773 1.885 1.00 96.19 577 LEU A C 1
ATOM 4528 O O . LEU A 1 577 ? -22.628 2.243 0.867 1.00 96.19 577 LEU A O 1
ATOM 4532 N N . GLY A 1 578 ? -24.162 3.524 1.858 1.00 94.00 578 GLY A N 1
ATOM 4533 C CA . GLY A 1 578 ? -24.964 3.729 0.654 1.00 94.00 578 GLY A CA 1
ATOM 4534 C C . GLY A 1 578 ? -25.429 5.169 0.462 1.00 94.00 578 GLY A C 1
ATOM 4535 O O . GLY A 1 578 ? -25.079 6.084 1.201 1.00 94.00 578 GLY A O 1
ATOM 4536 N N . ASP A 1 579 ? -26.279 5.381 -0.543 1.00 94.38 579 ASP A N 1
ATOM 4537 C CA . ASP A 1 579 ? -26.860 6.702 -0.829 1.00 94.38 579 ASP A CA 1
ATOM 4538 C C . ASP A 1 579 ? -27.690 7.252 0.341 1.00 94.38 579 ASP A C 1
ATOM 4540 O O . ASP A 1 579 ? -27.792 8.463 0.516 1.00 94.38 579 ASP A O 1
ATOM 4544 N N . ALA A 1 580 ? -28.265 6.364 1.158 1.00 92.19 580 ALA A N 1
ATOM 4545 C CA . ALA A 1 580 ? -29.040 6.730 2.340 1.00 92.19 580 ALA A CA 1
ATOM 4546 C C . ALA A 1 580 ? -28.182 7.326 3.472 1.00 92.19 580 ALA A C 1
ATOM 4548 O O . ALA A 1 580 ? -28.727 7.982 4.363 1.00 92.19 580 ALA A O 1
ATOM 4549 N N . ASP A 1 581 ? -26.865 7.105 3.440 1.00 93.12 581 ASP A N 1
ATOM 4550 C CA . ASP A 1 581 ? -25.916 7.656 4.407 1.00 93.12 581 ASP A CA 1
ATOM 4551 C C . ASP A 1 581 ? -25.442 9.062 4.036 1.00 93.12 581 ASP A C 1
ATOM 4553 O O . ASP A 1 581 ? -24.921 9.771 4.899 1.00 93.12 581 ASP A O 1
ATOM 4557 N N . CYS A 1 582 ? -25.640 9.488 2.783 1.00 94.25 582 CYS A N 1
ATOM 4558 C CA . CYS A 1 582 ? -25.291 10.833 2.346 1.00 94.25 582 CYS A CA 1
ATOM 4559 C C . CYS A 1 582 ? -26.156 11.869 3.073 1.00 94.25 582 CYS A C 1
ATOM 4561 O O . CYS A 1 582 ? -27.384 11.869 2.967 1.00 94.25 582 CYS A O 1
ATOM 4563 N N . VAL A 1 583 ? -25.514 12.795 3.785 1.00 91.94 583 VAL A N 1
ATOM 4564 C CA . VAL A 1 583 ? -26.219 13.874 4.496 1.00 91.94 583 VAL A CA 1
ATOM 4565 C C . VAL A 1 583 ? -26.652 15.012 3.568 1.00 91.94 583 VAL A C 1
ATOM 4567 O O . VAL A 1 583 ? -27.545 15.790 3.908 1.00 91.94 583 VAL A O 1
ATOM 4570 N N . GLY A 1 584 ? -26.045 15.090 2.388 1.00 93.31 584 GLY A N 1
ATOM 4571 C CA . GLY A 1 584 ? -26.347 16.085 1.379 1.00 93.31 584 GLY A CA 1
ATOM 4572 C C . GLY A 1 584 ? -25.299 16.122 0.280 1.00 93.31 584 GLY A C 1
ATOM 4573 O O . GLY A 1 584 ? -24.480 15.208 0.143 1.00 93.31 584 GLY A O 1
ATOM 4574 N N . ASP A 1 585 ? -25.323 17.216 -0.470 1.00 96.50 585 ASP A N 1
ATOM 4575 C CA . ASP A 1 585 ? -24.463 17.435 -1.623 1.00 96.50 585 ASP A CA 1
ATOM 4576 C C . ASP A 1 585 ? -23.558 18.659 -1.422 1.00 96.50 585 ASP A C 1
ATOM 4578 O O . ASP A 1 585 ? -23.959 19.651 -0.802 1.00 96.50 585 ASP A O 1
ATOM 4582 N N . LEU A 1 586 ? -22.372 18.634 -2.018 1.00 95.81 586 LEU A N 1
ATOM 4583 C CA . LEU A 1 586 ? -21.429 19.751 -2.097 1.00 95.81 586 LEU A CA 1
ATOM 4584 C C . LEU A 1 586 ? -20.711 19.749 -3.450 1.00 95.81 586 LEU A C 1
ATOM 4586 O O . LEU A 1 586 ? -20.841 18.795 -4.207 1.00 95.81 586 LEU A O 1
ATOM 4590 N N . ASP A 1 587 ? -19.962 20.805 -3.751 1.00 95.31 587 ASP A N 1
ATOM 4591 C CA . ASP A 1 587 ? -19.053 20.832 -4.900 1.00 95.31 587 ASP A CA 1
ATOM 4592 C C . ASP A 1 587 ? -17.612 20.805 -4.364 1.00 95.31 587 ASP A C 1
ATOM 4594 O O . ASP A 1 587 ? -17.177 21.781 -3.742 1.00 95.31 587 ASP A O 1
ATOM 4598 N N . LEU A 1 588 ? -16.882 19.702 -4.551 1.00 94.62 588 LEU A N 1
ATOM 4599 C CA . LEU A 1 588 ? -15.479 19.592 -4.137 1.00 94.62 588 LEU A CA 1
ATOM 4600 C C . LEU A 1 588 ? -14.587 20.272 -5.181 1.00 94.62 588 LEU A C 1
ATOM 4602 O O . LEU A 1 588 ? -14.394 19.748 -6.272 1.00 94.62 588 LEU A O 1
ATOM 4606 N N . VAL A 1 589 ? -14.044 21.445 -4.850 1.00 93.56 589 VAL A N 1
ATOM 4607 C CA . VAL A 1 589 ? -13.249 22.255 -5.790 1.00 93.56 589 VAL A CA 1
ATOM 4608 C C . VAL A 1 589 ? -11.806 21.769 -5.846 1.00 93.56 589 VAL A C 1
ATOM 4610 O O . VAL A 1 589 ? -11.244 21.614 -6.929 1.00 93.56 589 VAL A O 1
ATOM 4613 N N . ARG A 1 590 ? -11.203 21.552 -4.675 1.00 92.56 590 ARG A N 1
ATOM 4614 C CA . ARG A 1 590 ? -9.863 20.979 -4.514 1.00 92.56 590 ARG A CA 1
ATOM 4615 C C . ARG A 1 590 ? -9.687 20.392 -3.117 1.00 92.56 590 ARG A C 1
ATOM 4617 O O . ARG A 1 590 ? -10.370 20.834 -2.192 1.00 92.56 590 ARG A O 1
ATOM 4624 N N . ALA A 1 591 ? -8.762 19.453 -2.982 1.00 91.88 591 ALA A N 1
ATOM 4625 C CA . ALA A 1 591 ? -8.270 18.953 -1.702 1.00 91.88 591 ALA A CA 1
ATOM 4626 C C . ALA A 1 591 ? -6.775 18.624 -1.802 1.00 91.88 591 ALA A C 1
ATOM 4628 O O . ALA A 1 591 ? -6.284 18.392 -2.911 1.00 91.88 591 ALA A O 1
ATOM 4629 N N . SER A 1 592 ? -6.087 18.618 -0.662 1.00 88.94 592 SER A N 1
ATOM 4630 C CA . SER A 1 592 ? -4.712 18.141 -0.472 1.00 88.94 592 SER A CA 1
ATOM 4631 C C . SER A 1 592 ? -4.415 17.941 1.021 1.00 88.94 592 SER A C 1
ATOM 4633 O O . SER A 1 592 ? -5.241 18.270 1.872 1.00 88.94 592 SER A O 1
ATOM 4635 N N . ASP A 1 593 ? -3.240 17.394 1.344 1.00 86.12 593 ASP A N 1
ATOM 4636 C CA . ASP A 1 593 ? -2.749 17.293 2.719 1.00 86.12 593 ASP A CA 1
ATOM 4637 C C . ASP A 1 593 ? -2.529 18.683 3.357 1.00 86.12 593 ASP A C 1
ATOM 4639 O O . ASP A 1 593 ? -1.670 19.441 2.885 1.00 86.12 593 ASP A O 1
ATOM 4643 N N . PRO A 1 594 ? -3.211 19.018 4.470 1.00 79.25 594 PRO A N 1
ATOM 4644 C CA . PRO A 1 594 ? -3.021 20.295 5.158 1.00 79.25 594 PRO A CA 1
ATOM 4645 C C . PRO A 1 594 ? -1.597 20.518 5.689 1.00 79.25 594 PRO A C 1
ATOM 4647 O O . PRO A 1 594 ? -1.142 21.665 5.737 1.00 79.25 594 PRO A O 1
ATOM 4650 N N . TYR A 1 595 ? -0.858 19.457 6.038 1.00 76.00 595 TYR A N 1
ATOM 4651 C CA . TYR A 1 595 ? 0.542 19.576 6.458 1.00 76.00 595 TYR A CA 1
ATOM 4652 C C . TYR A 1 595 ? 1.418 20.119 5.315 1.00 76.00 595 TYR A C 1
ATOM 4654 O O . TYR A 1 595 ? 2.253 21.008 5.511 1.00 76.00 595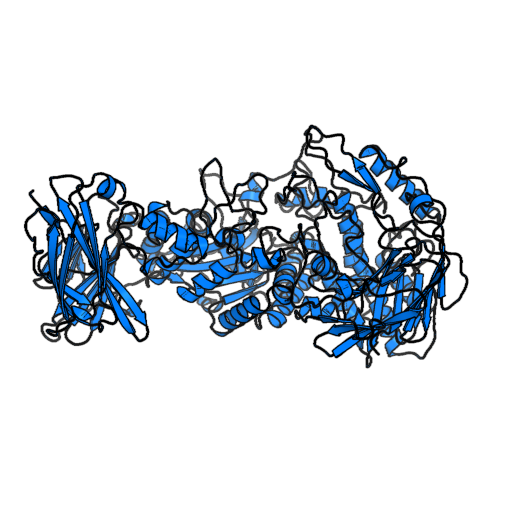 TYR A O 1
ATOM 4662 N N . ILE A 1 596 ? 1.150 19.661 4.089 1.00 76.50 596 ILE A N 1
ATOM 4663 C CA . ILE A 1 596 ? 1.882 20.060 2.883 1.00 76.50 596 ILE A CA 1
ATOM 4664 C C . ILE A 1 596 ? 1.455 21.449 2.384 1.00 76.50 596 ILE A C 1
ATOM 4666 O O . ILE A 1 596 ? 2.262 22.202 1.843 1.00 76.50 596 ILE A O 1
ATOM 4670 N N . GLU A 1 597 ? 0.204 21.858 2.562 1.00 79.06 597 GLU A N 1
ATOM 4671 C CA . GLU A 1 597 ? -0.198 23.203 2.125 1.00 79.06 597 GLU A CA 1
ATOM 4672 C C . GLU A 1 597 ? 0.413 24.311 2.991 1.00 79.06 597 GLU A C 1
ATOM 4674 O O . GLU A 1 597 ? 0.769 25.378 2.484 1.00 79.06 597 GLU A O 1
ATOM 4679 N N . LYS A 1 598 ? 0.571 24.057 4.295 1.00 71.69 598 LYS A N 1
ATOM 4680 C CA . LYS A 1 598 ? 1.017 25.066 5.261 1.00 71.69 598 LYS A CA 1
ATOM 4681 C C . LYS A 1 598 ? 2.514 25.343 5.202 1.00 71.69 598 LYS A C 1
ATOM 4683 O O . LYS A 1 598 ? 2.931 26.499 5.219 1.00 71.69 598 LYS A O 1
ATOM 4688 N N . GLU A 1 599 ? 3.327 24.296 5.193 1.00 71.56 599 GLU A N 1
ATOM 4689 C CA . GLU A 1 599 ? 4.764 24.437 5.450 1.00 71.56 599 GLU A CA 1
ATOM 4690 C C . GLU A 1 599 ? 5.599 24.482 4.161 1.00 71.56 599 GLU A C 1
ATOM 4692 O O . GLU A 1 599 ? 6.796 24.759 4.188 1.00 71.56 599 GLU A O 1
ATOM 4697 N N . TRP A 1 600 ? 5.000 24.119 3.029 1.00 72.88 600 TRP A N 1
ATOM 4698 C CA . TRP A 1 600 ? 5.721 23.349 2.018 1.00 72.88 600 TRP A CA 1
ATOM 4699 C C . TRP A 1 600 ? 5.605 23.949 0.594 1.00 72.88 600 TRP A C 1
ATOM 4701 O O . TRP A 1 600 ? 6.116 23.368 -0.366 1.00 72.88 600 TRP A O 1
ATOM 4711 N N . ARG A 1 601 ? 4.997 25.136 0.444 1.00 77.50 601 ARG A N 1
ATOM 4712 C CA . ARG A 1 601 ? 4.887 25.898 -0.819 1.00 77.50 601 ARG A CA 1
ATOM 4713 C C . ARG A 1 601 ? 6.202 26.593 -1.200 1.00 77.50 601 ARG A C 1
ATOM 4715 O O . ARG A 1 601 ? 6.834 27.218 -0.355 1.00 77.50 601 ARG A O 1
ATOM 4722 N N . LEU A 1 602 ? 6.582 26.543 -2.479 1.00 76.81 602 LEU A N 1
ATOM 4723 C CA . LEU A 1 602 ? 7.802 27.185 -2.989 1.00 76.81 602 LEU A CA 1
ATOM 4724 C C . LEU A 1 602 ? 7.528 28.603 -3.509 1.00 76.81 602 LEU A C 1
ATOM 4726 O O . LEU A 1 602 ? 6.416 28.930 -3.926 1.00 76.81 602 LEU A O 1
ATOM 4730 N N . HIS A 1 603 ? 8.566 29.441 -3.552 1.00 82.31 603 HIS A N 1
ATOM 4731 C CA . HIS A 1 603 ? 8.515 30.784 -4.144 1.00 82.31 603 HIS A CA 1
ATOM 4732 C C . HIS A 1 603 ? 8.635 30.742 -5.680 1.00 82.31 603 HIS A C 1
ATOM 4734 O O . HIS A 1 603 ? 9.535 31.348 -6.259 1.00 82.31 603 HIS A O 1
ATOM 4740 N N . LEU A 1 604 ? 7.738 30.006 -6.339 1.00 81.12 604 LEU A N 1
ATOM 4741 C CA . LEU A 1 604 ? 7.681 29.853 -7.795 1.00 81.12 604 LEU A CA 1
ATOM 4742 C C . LEU A 1 604 ? 6.265 30.124 -8.306 1.00 81.12 604 LEU A C 1
ATOM 4744 O O . LEU A 1 604 ? 5.290 29.671 -7.710 1.00 81.12 604 LEU A O 1
ATOM 4748 N N . ASP A 1 605 ? 6.160 30.811 -9.443 1.00 85.50 605 ASP A N 1
ATOM 4749 C CA . ASP A 1 605 ? 4.884 30.977 -10.140 1.00 85.50 605 ASP A CA 1
ATOM 4750 C C . ASP A 1 605 ? 4.498 29.680 -10.870 1.00 85.50 605 ASP A C 1
ATOM 4752 O O . ASP A 1 605 ? 5.318 29.193 -11.665 1.00 85.50 605 ASP A O 1
ATOM 4756 N N . PRO A 1 606 ? 3.268 29.157 -10.674 1.00 85.88 606 PRO A N 1
ATOM 4757 C CA . PRO A 1 606 ? 2.780 27.970 -11.367 1.00 85.88 606 PRO A CA 1
ATOM 4758 C C . PRO A 1 606 ? 2.936 28.032 -12.893 1.00 85.88 606 PRO A C 1
ATOM 4760 O O . PRO A 1 606 ? 2.759 29.085 -13.515 1.00 85.88 606 PRO A O 1
ATOM 4763 N N . VAL A 1 607 ? 3.216 26.889 -13.527 1.00 85.56 607 VAL A N 1
ATOM 4764 C CA . VAL A 1 607 ? 3.174 26.762 -14.996 1.00 85.56 607 VAL A CA 1
ATOM 4765 C C . VAL A 1 607 ? 1.770 27.141 -15.508 1.00 85.56 607 VAL A C 1
ATOM 4767 O O . VAL A 1 607 ? 0.773 26.732 -14.903 1.00 85.56 607 VAL A O 1
ATOM 4770 N N . PRO A 1 608 ? 1.635 27.904 -16.615 1.00 86.31 608 PRO A N 1
ATOM 4771 C CA . PRO A 1 608 ? 0.327 28.267 -17.155 1.00 86.31 608 PRO A CA 1
ATOM 4772 C C . PRO A 1 608 ? -0.589 27.052 -17.354 1.00 86.31 608 PRO A C 1
ATOM 4774 O O . PRO A 1 608 ? -0.222 26.092 -18.023 1.00 86.31 608 PRO A O 1
ATOM 4777 N N . GLY A 1 609 ? -1.799 27.115 -16.794 1.00 84.88 609 GLY A N 1
ATOM 4778 C CA . GLY A 1 609 ? -2.769 26.012 -16.831 1.00 84.88 609 GLY A CA 1
ATOM 4779 C C . GLY A 1 609 ? -2.737 25.079 -15.614 1.00 84.88 609 GLY A C 1
ATOM 4780 O O . GLY A 1 609 ? -3.696 24.331 -15.437 1.00 84.88 609 GLY A O 1
ATOM 4781 N N . HIS A 1 610 ? -1.720 25.192 -14.752 1.00 86.38 610 HIS A N 1
ATOM 4782 C CA . HIS A 1 610 ? -1.534 24.387 -13.537 1.00 86.38 610 HIS A CA 1
ATOM 4783 C C . HIS A 1 610 ? -1.549 25.226 -12.243 1.00 86.38 610 HIS A C 1
ATOM 4785 O O . HIS A 1 610 ? -0.905 24.868 -11.266 1.00 86.38 610 HIS A O 1
ATOM 4791 N N . ASP A 1 611 ? -2.272 26.352 -12.230 1.00 89.25 611 ASP A N 1
ATOM 4792 C CA . ASP A 1 611 ? -2.570 27.109 -11.005 1.00 89.25 611 ASP A CA 1
ATOM 4793 C C . ASP A 1 611 ? -3.917 26.640 -10.434 1.00 89.25 611 ASP A C 1
ATOM 4795 O O . ASP A 1 611 ? -5.000 27.012 -10.911 1.00 89.25 611 ASP A O 1
ATOM 4799 N N . PHE A 1 612 ? -3.838 25.746 -9.457 1.00 88.12 612 PHE A N 1
ATOM 4800 C CA . PHE A 1 612 ? -4.960 25.170 -8.723 1.00 88.12 612 PHE A CA 1
ATOM 4801 C C . PHE A 1 612 ? -5.050 25.728 -7.293 1.00 88.12 612 PHE A C 1
ATOM 4803 O O . PHE A 1 612 ? -5.973 25.385 -6.552 1.00 88.12 612 PHE A O 1
ATOM 4810 N N . GLY A 1 613 ? -4.126 26.617 -6.916 1.00 85.19 613 GLY A N 1
ATOM 4811 C CA . GLY A 1 613 ? -4.001 27.192 -5.583 1.00 85.19 613 GLY A CA 1
ATOM 4812 C C . GLY A 1 613 ? -3.295 26.284 -4.573 1.00 85.19 613 GLY A C 1
ATOM 4813 O O . GLY A 1 613 ? -3.336 26.597 -3.383 1.00 85.19 613 GLY A O 1
ATOM 4814 N N . LEU A 1 614 ? -2.681 25.187 -5.022 1.00 85.69 614 LEU A N 1
ATOM 4815 C CA . LEU A 1 614 ? -2.045 24.161 -4.192 1.00 85.69 614 LEU A CA 1
ATOM 4816 C C . LEU A 1 614 ? -0.545 24.443 -4.023 1.00 85.69 614 LEU A C 1
ATOM 4818 O O . LEU A 1 614 ? 0.103 24.998 -4.915 1.00 85.69 614 LEU A O 1
ATOM 4822 N N . ALA A 1 615 ? 0.046 24.008 -2.912 1.00 82.50 615 ALA A N 1
ATOM 4823 C CA . ALA A 1 615 ? 1.497 24.021 -2.730 1.00 82.50 615 ALA A CA 1
ATOM 4824 C C . ALA A 1 615 ? 2.201 23.218 -3.837 1.00 82.50 615 ALA A C 1
ATOM 4826 O O . ALA A 1 615 ? 3.227 23.651 -4.372 1.00 82.50 615 ALA A O 1
ATOM 4827 N N . PHE A 1 616 ? 1.589 22.109 -4.255 1.00 83.12 616 PHE A N 1
ATOM 4828 C CA . PHE A 1 616 ? 2.086 21.235 -5.315 1.00 83.12 616 PHE A CA 1
ATOM 4829 C C . PHE A 1 616 ? 2.176 21.881 -6.698 1.00 83.12 616 PHE A C 1
ATOM 4831 O O . PHE A 1 616 ? 2.993 21.444 -7.502 1.00 83.12 616 PHE A O 1
ATOM 4838 N N . ASP A 1 617 ? 1.448 22.965 -6.975 1.00 86.81 617 ASP A N 1
ATOM 4839 C CA . ASP A 1 617 ? 1.568 23.684 -8.253 1.00 86.81 617 ASP A CA 1
ATOM 4840 C C . ASP A 1 617 ? 2.991 24.220 -8.450 1.00 86.81 617 ASP A C 1
ATOM 4842 O O . ASP A 1 617 ? 3.558 24.218 -9.547 1.00 86.81 617 ASP A O 1
ATOM 4846 N N . THR A 1 618 ? 3.600 24.642 -7.343 1.00 81.69 618 THR A N 1
ATOM 4847 C CA . THR A 1 618 ? 4.966 25.165 -7.319 1.00 81.69 618 THR A CA 1
ATOM 4848 C C . THR A 1 618 ? 6.005 24.046 -7.433 1.00 81.69 618 THR A C 1
ATOM 4850 O O . THR A 1 618 ? 7.047 24.241 -8.054 1.00 81.69 618 THR A O 1
ATOM 4853 N N . TRP A 1 619 ? 5.699 22.848 -6.924 1.00 80.12 619 TRP A N 1
ATOM 4854 C CA . TRP A 1 619 ? 6.556 21.663 -7.051 1.00 80.12 619 TRP A CA 1
ATOM 4855 C C . TRP A 1 619 ? 6.517 21.104 -8.465 1.00 80.12 619 TRP A C 1
ATOM 4857 O O . TRP A 1 619 ? 7.565 20.864 -9.055 1.00 80.12 619 TRP A O 1
ATOM 4867 N N . TYR A 1 620 ? 5.315 20.977 -9.035 1.00 82.31 620 TYR A N 1
ATOM 4868 C CA . TYR A 1 620 ? 5.137 20.623 -10.436 1.00 82.31 620 TYR A CA 1
ATOM 4869 C C . TYR A 1 620 ? 5.900 21.593 -11.330 1.00 82.31 620 TYR A C 1
ATOM 4871 O O . TYR A 1 620 ? 6.552 21.173 -12.270 1.00 82.31 620 TYR A O 1
ATOM 4879 N N . THR A 1 621 ? 5.887 22.887 -11.006 1.00 83.56 621 THR A N 1
ATOM 4880 C CA . THR A 1 621 ? 6.662 23.888 -11.746 1.00 83.56 621 THR A CA 1
ATOM 4881 C C . THR A 1 621 ? 8.165 23.648 -11.667 1.00 83.56 621 THR A C 1
ATOM 4883 O O . THR A 1 621 ? 8.841 23.766 -12.689 1.00 83.56 621 THR A O 1
ATOM 4886 N N . ALA A 1 622 ? 8.691 23.334 -10.481 1.00 78.19 622 ALA A N 1
ATOM 4887 C CA . ALA A 1 622 ? 10.103 23.007 -10.315 1.00 78.19 622 ALA A CA 1
ATOM 4888 C C . ALA A 1 622 ? 10.472 21.773 -11.152 1.00 78.19 622 ALA A C 1
ATOM 4890 O O . ALA A 1 622 ? 11.390 21.838 -11.966 1.00 78.19 622 ALA A O 1
ATOM 4891 N N . TRP A 1 623 ? 9.692 20.696 -11.033 1.00 80.12 623 TRP A N 1
ATOM 4892 C CA . TRP A 1 623 ? 9.870 19.474 -11.814 1.00 80.12 623 TRP A CA 1
ATOM 4893 C C . TRP A 1 623 ? 9.787 19.728 -13.326 1.00 80.12 623 TRP A C 1
ATOM 4895 O O . TRP A 1 623 ? 10.730 19.448 -14.060 1.00 80.12 623 TRP A O 1
ATOM 4905 N N . ALA A 1 624 ? 8.698 20.345 -13.785 1.00 82.44 624 ALA A N 1
ATOM 4906 C CA . ALA A 1 624 ? 8.394 20.561 -15.196 1.00 82.44 624 ALA A CA 1
ATOM 4907 C C . ALA A 1 624 ? 9.472 21.375 -15.918 1.00 82.44 624 ALA A C 1
ATOM 4909 O O . ALA A 1 624 ? 9.697 21.175 -17.105 1.00 82.44 624 ALA A O 1
ATOM 4910 N N . ARG A 1 625 ? 10.132 22.298 -15.208 1.00 81.88 625 ARG A N 1
ATOM 4911 C CA . ARG A 1 625 ? 11.213 23.140 -15.742 1.00 81.88 625 ARG A CA 1
ATOM 4912 C C . ARG A 1 625 ? 12.600 22.531 -15.570 1.00 81.88 625 ARG A C 1
ATOM 4914 O O . ARG A 1 625 ? 13.564 23.110 -16.069 1.00 81.88 625 ARG A O 1
ATOM 4921 N N . THR A 1 626 ? 12.723 21.419 -14.850 1.00 79.19 626 THR A N 1
ATOM 4922 C CA . THR A 1 626 ? 14.016 20.771 -14.656 1.00 79.19 626 THR A CA 1
ATOM 4923 C C . THR A 1 626 ? 14.480 20.182 -15.982 1.00 79.19 626 THR A C 1
ATOM 4925 O O . THR A 1 626 ? 13.737 19.468 -16.659 1.00 79.19 626 THR A O 1
ATOM 4928 N N . ARG A 1 627 ? 15.707 20.524 -16.375 1.00 78.19 627 ARG A N 1
ATOM 4929 C CA . ARG A 1 627 ? 16.266 20.156 -17.670 1.00 78.19 627 ARG A CA 1
ATOM 4930 C C . ARG A 1 627 ? 17.093 18.883 -17.561 1.00 78.19 627 ARG A C 1
ATOM 4932 O O . ARG A 1 627 ? 18.015 18.818 -16.760 1.00 78.19 627 ARG A O 1
ATOM 4939 N N . ALA A 1 628 ? 16.810 17.911 -18.421 1.00 76.81 628 ALA A N 1
ATOM 4940 C CA . ALA A 1 628 ? 17.715 16.800 -18.676 1.00 76.81 628 ALA A CA 1
ATOM 4941 C C . ALA A 1 628 ? 18.792 17.282 -19.657 1.00 76.81 628 ALA A C 1
ATOM 4943 O O . ALA A 1 628 ? 18.592 17.228 -20.873 1.00 76.81 628 ALA A O 1
ATOM 4944 N N . GLU A 1 629 ? 19.914 17.805 -19.148 1.00 77.12 629 GLU A N 1
ATOM 4945 C CA . GLU A 1 629 ? 20.959 18.442 -19.976 1.00 77.12 629 GLU A CA 1
ATOM 4946 C C . GLU A 1 629 ? 21.484 17.521 -21.088 1.00 77.12 629 GLU A C 1
ATOM 4948 O O . GLU A 1 629 ? 21.723 17.965 -22.213 1.00 77.12 629 GLU A O 1
ATOM 4953 N N . TRP A 1 630 ? 21.546 16.219 -20.814 1.00 72.56 630 TRP A N 1
ATOM 4954 C CA . TRP A 1 630 ? 21.973 15.186 -21.755 1.00 72.56 630 TRP A CA 1
ATOM 4955 C C . TRP A 1 630 ? 20.971 14.927 -22.913 1.00 72.56 630 TRP A C 1
ATOM 4957 O O . TRP A 1 630 ? 21.368 14.537 -24.014 1.00 72.56 630 TRP A O 1
ATOM 4967 N N . LEU A 1 631 ? 19.675 15.214 -22.716 1.00 76.19 631 LEU A N 1
ATOM 4968 C CA . LEU A 1 631 ? 18.629 15.187 -23.760 1.00 76.19 631 LEU A CA 1
ATOM 4969 C C . LEU A 1 631 ? 18.382 16.560 -24.387 1.00 76.19 631 LEU A C 1
ATOM 4971 O O . LEU A 1 631 ? 17.832 16.660 -25.488 1.00 76.19 631 LEU A O 1
ATOM 4975 N N . GLY A 1 632 ? 18.779 17.624 -23.690 1.00 78.12 632 GLY A N 1
ATOM 4976 C CA . GLY A 1 632 ? 18.544 19.009 -24.075 1.00 78.12 632 GLY A CA 1
ATOM 4977 C C . GLY A 1 632 ? 17.090 19.473 -23.924 1.00 78.12 632 GLY A C 1
ATOM 4978 O O . GLY A 1 632 ? 16.776 20.559 -24.418 1.00 78.12 632 GLY A O 1
ATOM 4979 N N . GLU A 1 633 ? 16.236 18.701 -23.244 1.00 81.50 633 GLU A N 1
ATOM 4980 C CA . GLU A 1 633 ? 14.795 18.937 -23.043 1.00 81.50 633 GLU A CA 1
ATOM 4981 C C . GLU A 1 633 ? 14.440 18.989 -21.549 1.00 81.50 633 GLU A C 1
ATOM 4983 O O . GLU A 1 633 ? 15.202 18.513 -20.709 1.00 81.50 633 GLU A O 1
ATOM 4988 N N . ASP A 1 634 ? 13.293 19.580 -21.212 1.00 84.56 634 ASP A N 1
ATOM 4989 C CA . ASP A 1 634 ? 12.751 19.541 -19.852 1.00 84.56 634 ASP A CA 1
ATOM 4990 C C . ASP A 1 634 ? 11.916 18.271 -19.601 1.00 84.56 634 ASP A C 1
ATOM 4992 O O . ASP A 1 634 ? 11.460 17.602 -20.536 1.00 84.56 634 ASP A O 1
ATOM 4996 N N . LEU A 1 635 ? 11.748 17.903 -18.328 1.00 80.75 635 LEU A N 1
ATOM 4997 C CA . LEU A 1 635 ? 11.020 16.687 -17.944 1.00 80.75 635 LEU A CA 1
ATOM 4998 C C . LEU A 1 635 ? 9.539 16.730 -18.361 1.00 80.75 635 LEU A C 1
ATOM 5000 O O . LEU A 1 635 ? 8.960 15.695 -18.706 1.00 80.75 635 LEU A O 1
ATOM 5004 N N . GLU A 1 636 ? 8.934 17.922 -18.426 1.00 85.56 636 GLU A N 1
ATOM 5005 C CA . GLU A 1 636 ? 7.561 18.085 -18.911 1.00 85.56 636 GLU A CA 1
ATOM 5006 C C . GLU A 1 636 ? 7.436 17.680 -20.387 1.00 85.56 636 GLU A C 1
ATOM 5008 O O . GLU A 1 636 ? 6.497 16.972 -20.766 1.00 85.56 636 GLU A O 1
ATOM 5013 N N . ALA A 1 637 ? 8.384 18.091 -21.231 1.00 86.25 637 ALA A N 1
ATOM 5014 C CA . ALA A 1 637 ? 8.416 17.744 -22.644 1.00 86.25 637 ALA A CA 1
ATOM 5015 C C . ALA A 1 637 ? 8.575 16.234 -22.852 1.00 86.25 637 ALA A C 1
ATOM 5017 O O . ALA A 1 637 ? 7.871 15.670 -23.699 1.00 86.25 637 ALA A O 1
ATOM 5018 N N . VAL A 1 638 ? 9.440 15.581 -22.063 1.00 84.38 638 VAL A N 1
ATOM 5019 C CA . VAL A 1 638 ? 9.628 14.120 -22.082 1.00 84.38 638 VAL A CA 1
ATOM 5020 C C . VAL A 1 638 ? 8.317 13.413 -21.724 1.00 84.38 638 VAL A C 1
ATOM 5022 O O . VAL A 1 638 ? 7.818 12.601 -22.508 1.00 84.38 638 VAL A O 1
ATOM 5025 N N . SER A 1 639 ? 7.701 13.779 -20.598 1.00 85.88 639 SER A N 1
ATOM 5026 C CA . SER A 1 639 ? 6.461 13.163 -20.111 1.00 85.88 639 SER A CA 1
ATOM 5027 C C . SER A 1 639 ? 5.275 13.385 -21.064 1.00 85.88 639 SER A C 1
ATOM 5029 O O . SER A 1 639 ? 4.626 12.431 -21.507 1.00 85.88 639 SER A O 1
ATOM 5031 N N . LYS A 1 640 ? 5.041 14.630 -21.510 1.00 87.75 640 LYS A N 1
ATOM 5032 C CA . LYS A 1 640 ? 3.956 14.953 -22.455 1.00 87.75 640 LYS A CA 1
ATOM 5033 C C . LYS A 1 640 ? 4.126 14.250 -23.802 1.00 87.75 640 LYS A C 1
ATOM 5035 O O . LYS A 1 640 ? 3.131 13.986 -24.482 1.00 87.75 640 LYS A O 1
ATOM 5040 N N . ARG A 1 641 ? 5.363 13.987 -24.240 1.00 88.00 641 ARG A N 1
ATOM 5041 C CA . ARG A 1 641 ? 5.618 13.224 -25.470 1.00 88.00 641 ARG A CA 1
ATOM 5042 C C . ARG A 1 641 ? 5.177 11.770 -25.317 1.00 88.00 641 ARG A C 1
ATOM 5044 O O . ARG A 1 641 ? 4.503 11.271 -26.220 1.00 88.00 641 ARG A O 1
ATOM 5051 N N . ALA A 1 642 ? 5.487 11.131 -24.191 1.00 88.00 642 ALA A N 1
ATOM 5052 C CA . ALA A 1 642 ? 5.036 9.773 -23.898 1.00 88.00 642 ALA A CA 1
ATOM 5053 C C . ALA A 1 642 ? 3.496 9.685 -23.859 1.00 88.00 642 ALA A C 1
ATOM 5055 O O . ALA A 1 642 ? 2.916 8.825 -24.528 1.00 88.00 642 ALA A O 1
ATOM 5056 N N . GLU A 1 643 ? 2.815 10.639 -23.203 1.00 90.56 643 GLU A N 1
ATOM 5057 C CA . GLU A 1 643 ? 1.341 10.718 -23.201 1.00 90.56 643 GLU A CA 1
ATOM 5058 C C . GLU A 1 643 ? 0.763 10.828 -24.625 1.00 90.56 643 GLU A C 1
ATOM 5060 O O . GLU A 1 643 ? -0.179 10.116 -24.991 1.00 90.56 643 GLU A O 1
ATOM 5065 N N . ARG A 1 644 ? 1.347 11.693 -25.470 1.00 91.12 644 ARG A N 1
ATOM 5066 C CA . ARG A 1 644 ? 0.925 11.835 -26.874 1.00 91.12 644 ARG A CA 1
ATOM 5067 C C . ARG A 1 644 ? 1.159 10.561 -27.681 1.00 91.12 644 ARG A C 1
ATOM 5069 O O . ARG A 1 644 ? 0.328 10.243 -28.534 1.00 91.12 644 ARG A O 1
ATOM 5076 N N . ALA A 1 645 ? 2.255 9.847 -27.436 1.00 90.44 645 ALA A N 1
ATOM 5077 C CA . ALA A 1 645 ? 2.581 8.609 -28.137 1.00 90.44 645 ALA A CA 1
ATOM 5078 C C . ALA A 1 645 ? 1.587 7.489 -27.817 1.00 90.44 645 ALA A C 1
ATOM 5080 O O . ALA A 1 645 ? 1.067 6.863 -28.743 1.00 90.44 645 ALA A O 1
ATOM 5081 N N . ILE A 1 646 ? 1.226 7.313 -26.543 1.00 93.06 646 ILE A N 1
ATOM 5082 C CA . ILE A 1 646 ? 0.171 6.373 -26.132 1.00 93.06 646 ILE A CA 1
ATOM 5083 C C . ILE A 1 646 ? -1.164 6.742 -26.786 1.00 93.06 646 ILE A C 1
ATOM 5085 O O . ILE A 1 646 ? -1.810 5.891 -27.402 1.00 93.06 646 ILE A O 1
ATOM 5089 N N . ALA A 1 647 ? -1.560 8.018 -26.722 1.00 92.50 647 ALA A N 1
ATOM 5090 C CA . ALA A 1 647 ? -2.821 8.485 -27.297 1.00 92.50 647 ALA A CA 1
ATOM 5091 C C . ALA A 1 647 ? -2.888 8.321 -28.829 1.00 92.50 647 ALA A C 1
ATOM 5093 O O . ALA A 1 647 ? -3.966 8.095 -29.383 1.00 92.50 647 ALA A O 1
ATOM 5094 N N . SER A 1 648 ? -1.742 8.423 -29.507 1.00 92.00 648 SER A N 1
ATOM 5095 C CA . SER A 1 648 ? -1.624 8.341 -30.969 1.00 92.00 648 SER A CA 1
ATOM 5096 C C . SER A 1 648 ? -1.367 6.922 -31.483 1.00 92.00 648 SER A C 1
ATOM 5098 O O . SER A 1 648 ? -1.345 6.715 -32.699 1.00 92.00 648 SER A O 1
ATOM 5100 N N . CYS A 1 649 ? -1.184 5.942 -30.591 1.00 91.50 649 CYS A N 1
ATOM 5101 C CA . CYS A 1 649 ? -0.906 4.566 -30.981 1.00 91.50 649 CYS A CA 1
ATOM 5102 C C . CYS A 1 649 ? -2.064 3.984 -31.825 1.00 91.50 649 CYS A C 1
ATOM 5104 O O . CYS A 1 649 ? -3.233 4.044 -31.405 1.00 91.50 649 CYS A O 1
ATOM 5106 N N . PRO A 1 650 ? -1.776 3.411 -33.013 1.00 89.88 650 PRO A N 1
ATOM 5107 C CA . PRO A 1 650 ? -2.792 2.813 -33.869 1.00 89.88 650 PRO A CA 1
ATOM 5108 C C . PRO A 1 650 ? -3.602 1.727 -33.154 1.00 89.88 650 PRO A C 1
ATOM 5110 O O . PRO A 1 650 ? -3.061 0.898 -32.425 1.00 89.88 650 PRO A O 1
ATOM 5113 N N . ALA A 1 651 ? -4.915 1.695 -33.397 1.00 92.31 651 ALA A N 1
ATOM 5114 C CA . ALA A 1 651 ? -5.819 0.744 -32.744 1.00 92.31 651 ALA A CA 1
ATOM 5115 C C . ALA A 1 651 ? -5.437 -0.723 -32.994 1.00 92.31 651 ALA A C 1
ATOM 5117 O O . ALA A 1 651 ? -5.693 -1.583 -32.158 1.00 92.31 651 ALA A O 1
ATOM 5118 N N . ASP A 1 652 ? -4.814 -1.001 -34.134 1.00 91.94 652 ASP A N 1
ATOM 5119 C CA . ASP A 1 652 ? -4.424 -2.336 -34.557 1.00 91.94 652 ASP A CA 1
ATOM 5120 C C . ASP A 1 652 ? -3.109 -2.827 -33.918 1.00 91.94 652 ASP A C 1
ATOM 5122 O O . ASP A 1 652 ? -2.763 -3.996 -34.082 1.00 91.94 652 ASP A O 1
ATOM 5126 N N . CYS A 1 653 ? -2.424 -1.955 -33.165 1.00 92.31 653 CYS A N 1
ATOM 5127 C CA . CYS A 1 653 ? -1.237 -2.255 -32.361 1.00 92.31 653 CYS A CA 1
ATOM 5128 C C . CYS A 1 653 ? -1.544 -2.394 -30.858 1.00 92.31 653 CYS A C 1
ATOM 5130 O O . CYS A 1 653 ? -0.625 -2.556 -30.061 1.00 92.31 653 CYS A O 1
ATOM 5132 N N . ARG A 1 654 ? -2.817 -2.328 -30.444 1.00 92.94 654 ARG A N 1
ATOM 5133 C CA . ARG A 1 654 ? -3.229 -2.427 -29.032 1.00 92.94 654 ARG A CA 1
ATOM 5134 C C . ARG A 1 654 ? -3.238 -3.883 -28.551 1.00 92.94 654 ARG A C 1
ATOM 5136 O O . ARG A 1 654 ? -4.289 -4.510 -28.463 1.00 92.94 654 ARG A O 1
ATOM 5143 N N . ASN A 1 655 ? -2.045 -4.419 -28.318 1.00 94.00 655 ASN A N 1
ATOM 5144 C CA . ASN A 1 655 ? -1.778 -5.746 -27.755 1.00 94.00 655 ASN A CA 1
ATOM 5145 C C . ASN A 1 655 ? -1.154 -5.626 -26.346 1.00 94.00 655 ASN A C 1
ATOM 5147 O O . ASN A 1 655 ? -1.045 -4.525 -25.816 1.00 94.00 655 ASN A O 1
ATOM 5151 N N . GLN A 1 656 ? -0.713 -6.740 -25.750 1.00 93.06 656 GLN A N 1
ATOM 5152 C CA . GLN A 1 656 ? -0.142 -6.753 -24.394 1.00 93.06 656 GLN A CA 1
ATOM 5153 C C . GLN A 1 656 ? 1.055 -5.794 -24.224 1.00 93.06 656 GLN A C 1
ATOM 5155 O O . GLN A 1 656 ? 1.202 -5.189 -23.168 1.00 93.06 656 GLN A O 1
ATOM 5160 N N . LEU A 1 657 ? 1.874 -5.579 -25.263 1.00 95.56 657 LEU A N 1
ATOM 5161 C CA . LEU A 1 657 ? 3.001 -4.635 -25.198 1.00 95.56 657 LEU A CA 1
ATOM 5162 C C . LEU A 1 657 ? 2.541 -3.168 -25.204 1.00 95.56 657 LEU A C 1
ATOM 5164 O O . LEU A 1 657 ? 3.212 -2.307 -24.643 1.00 95.56 657 LEU A O 1
ATOM 5168 N N . PHE A 1 658 ? 1.374 -2.868 -25.784 1.00 95.81 658 PHE A N 1
ATOM 5169 C CA . PHE A 1 658 ? 0.749 -1.550 -25.645 1.00 95.81 658 PHE A CA 1
ATOM 5170 C C . PHE A 1 658 ? 0.220 -1.326 -24.223 1.00 95.81 658 PHE A C 1
ATOM 5172 O O . PHE A 1 658 ? 0.380 -0.233 -23.681 1.00 95.81 658 PHE A O 1
ATOM 5179 N N . ASP A 1 659 ? -0.371 -2.351 -23.605 1.00 93.81 659 ASP A N 1
ATOM 5180 C CA . ASP A 1 659 ? -0.780 -2.273 -22.199 1.00 93.81 659 ASP A CA 1
ATOM 5181 C C . ASP A 1 659 ? 0.434 -2.120 -21.278 1.00 93.81 659 ASP A C 1
ATOM 5183 O O . ASP A 1 659 ? 0.397 -1.307 -20.357 1.00 93.81 659 ASP A O 1
ATOM 5187 N N . LEU A 1 660 ? 1.545 -2.793 -21.590 1.00 90.69 660 LEU A N 1
ATOM 5188 C CA . LEU A 1 660 ? 2.817 -2.602 -20.898 1.00 90.69 660 LEU A CA 1
ATOM 5189 C C . LEU A 1 660 ? 3.361 -1.174 -21.065 1.00 90.69 660 LEU A C 1
ATOM 5191 O O . LEU A 1 660 ? 3.834 -0.601 -20.094 1.00 90.69 660 LEU A O 1
ATOM 5195 N N . ALA A 1 661 ? 3.232 -0.547 -22.239 1.00 92.19 661 ALA A N 1
ATOM 5196 C CA . ALA A 1 661 ? 3.611 0.859 -22.418 1.00 92.19 661 ALA A CA 1
ATOM 5197 C C . ALA A 1 661 ? 2.785 1.810 -21.527 1.00 92.19 661 ALA A C 1
ATOM 5199 O O . ALA A 1 661 ? 3.338 2.724 -20.916 1.00 92.19 661 ALA A O 1
ATOM 5200 N N . ARG A 1 662 ? 1.466 1.586 -21.422 1.00 92.56 662 ARG A N 1
ATOM 5201 C CA . ARG A 1 662 ? 0.580 2.355 -20.525 1.00 92.56 662 ARG A CA 1
ATOM 5202 C C . ARG A 1 662 ? 0.976 2.166 -19.065 1.00 92.56 662 ARG A C 1
ATOM 5204 O O . ARG A 1 662 ? 1.125 3.149 -18.341 1.00 92.56 662 ARG A O 1
ATOM 5211 N N . LEU A 1 663 ? 1.205 0.913 -18.673 1.00 87.94 663 LEU A N 1
ATOM 5212 C CA . LEU A 1 663 ? 1.680 0.537 -17.347 1.00 87.94 663 LEU A CA 1
ATOM 5213 C C . LEU A 1 663 ? 2.974 1.266 -16.999 1.00 87.94 663 LEU A C 1
ATOM 5215 O O . LEU A 1 663 ? 3.039 1.957 -15.984 1.00 87.94 663 LEU A O 1
ATOM 5219 N N . TYR A 1 664 ? 3.960 1.187 -17.890 1.00 83.44 664 TYR A N 1
ATOM 5220 C CA . TYR A 1 664 ? 5.280 1.763 -17.690 1.00 83.44 664 TYR A CA 1
ATOM 5221 C C . TYR A 1 664 ? 5.241 3.277 -17.526 1.00 83.44 664 TYR A C 1
ATOM 5223 O O . TYR A 1 664 ? 5.913 3.811 -16.644 1.00 83.44 664 TYR A O 1
ATOM 5231 N N . LEU A 1 665 ? 4.427 3.974 -18.329 1.00 85.69 665 LEU A N 1
ATOM 5232 C CA . LEU A 1 665 ? 4.222 5.404 -18.133 1.00 85.69 665 LEU A CA 1
ATOM 5233 C C . LEU A 1 665 ? 3.687 5.655 -16.723 1.00 85.69 665 LEU A C 1
ATOM 5235 O O . LEU A 1 665 ? 4.322 6.389 -15.977 1.00 85.69 665 LEU A O 1
ATOM 5239 N N . THR A 1 666 ? 2.568 5.024 -16.348 1.00 85.44 666 THR A N 1
ATOM 5240 C CA . THR A 1 666 ? 1.895 5.292 -15.064 1.00 85.44 666 THR A CA 1
ATOM 5241 C C . THR A 1 666 ? 2.759 4.969 -13.851 1.00 85.44 666 THR A C 1
ATOM 5243 O O . THR A 1 666 ? 2.779 5.753 -12.906 1.00 85.44 666 THR A O 1
ATOM 5246 N N . LEU A 1 667 ? 3.517 3.872 -13.895 1.00 76.50 667 LEU A N 1
ATOM 5247 C CA . LEU A 1 667 ? 4.446 3.466 -12.846 1.00 76.50 667 LEU A CA 1
ATOM 5248 C C . LEU A 1 667 ? 5.488 4.557 -12.550 1.00 76.50 667 LEU A C 1
ATOM 5250 O O . LEU A 1 667 ? 5.841 4.803 -11.400 1.00 76.50 667 LEU A O 1
ATOM 5254 N N . ASN A 1 668 ? 5.973 5.235 -13.590 1.00 73.19 668 ASN A N 1
ATOM 5255 C CA . ASN A 1 668 ? 7.050 6.208 -13.465 1.00 73.19 668 ASN A CA 1
ATOM 5256 C C . ASN A 1 668 ? 6.617 7.566 -12.904 1.00 73.19 668 ASN A C 1
ATOM 5258 O O . ASN A 1 668 ? 7.482 8.340 -12.481 1.00 73.19 668 ASN A O 1
ATOM 5262 N N . LEU A 1 669 ? 5.309 7.835 -12.860 1.00 69.44 669 LEU A N 1
ATOM 5263 C CA . LEU A 1 669 ? 4.757 9.130 -12.467 1.00 69.44 669 LEU A CA 1
ATOM 5264 C C . LEU A 1 669 ? 4.762 9.372 -10.944 1.00 69.44 669 LEU A C 1
ATOM 5266 O O . LEU A 1 669 ? 4.750 10.537 -10.555 1.00 69.44 669 LEU A O 1
ATOM 5270 N N . HIS A 1 670 ? 4.839 8.337 -10.091 1.00 61.41 670 HIS A N 1
ATOM 5271 C CA . HIS A 1 670 ? 4.841 8.476 -8.618 1.00 61.41 670 HIS A CA 1
ATOM 5272 C C . HIS A 1 670 ? 5.929 9.439 -8.119 1.00 61.41 670 HIS A C 1
ATOM 5274 O O . HIS A 1 670 ? 5.688 10.520 -7.584 1.00 61.41 670 HIS A O 1
ATOM 5280 N N . GLU A 1 671 ? 7.166 9.025 -8.362 1.00 53.34 671 GLU A N 1
ATOM 5281 C CA . GLU A 1 671 ? 8.374 9.618 -7.802 1.00 53.34 671 GLU A CA 1
ATOM 5282 C C . GLU A 1 671 ? 8.773 10.894 -8.538 1.00 53.34 671 GLU A C 1
ATOM 5284 O O . GLU A 1 671 ? 9.472 11.732 -7.973 1.00 53.34 671 GLU A O 1
ATOM 5289 N N . SER A 1 672 ? 8.279 11.075 -9.774 1.00 52.97 672 SER A N 1
ATOM 5290 C CA . SER A 1 672 ? 8.564 12.248 -10.612 1.00 52.97 672 SER A CA 1
ATOM 5291 C C . SER A 1 672 ? 8.286 13.573 -9.887 1.00 52.97 672 SER A C 1
ATOM 5293 O O . SER A 1 672 ? 8.904 14.587 -10.170 1.00 52.97 672 SER A O 1
ATOM 5295 N N . GLN A 1 673 ? 7.418 13.582 -8.872 1.00 54.16 673 GLN A N 1
ATOM 5296 C CA . GLN A 1 673 ? 7.038 14.805 -8.165 1.00 54.16 673 GLN A CA 1
ATOM 5297 C C . GLN A 1 673 ? 7.293 14.752 -6.646 1.00 54.16 673 GLN A C 1
ATOM 5299 O O . GLN A 1 673 ? 6.949 15.709 -5.947 1.00 54.16 673 GLN A O 1
ATOM 5304 N N . TRP A 1 674 ? 7.864 13.669 -6.101 1.00 52.34 674 TRP A N 1
ATOM 5305 C CA . TRP A 1 674 ? 8.113 13.513 -4.654 1.00 52.34 674 TRP A CA 1
ATOM 5306 C C . TRP A 1 674 ? 9.441 14.125 -4.180 1.00 52.34 674 TRP A C 1
ATOM 5308 O O . TRP A 1 674 ? 9.664 14.265 -2.979 1.00 52.34 674 TRP A O 1
ATOM 5318 N N . SER A 1 675 ? 10.289 14.578 -5.109 1.00 49.38 675 SER A N 1
ATOM 5319 C CA . SER A 1 675 ? 11.541 15.278 -4.811 1.00 49.38 675 SER A CA 1
ATOM 5320 C C . SER A 1 675 ? 11.296 16.535 -3.956 1.00 49.38 675 SER A C 1
ATOM 5322 O O . SER A 1 675 ? 10.963 17.614 -4.452 1.00 49.38 675 SER A O 1
ATOM 5324 N N . LYS A 1 676 ? 11.518 16.418 -2.637 1.00 42.84 676 LYS A N 1
ATOM 5325 C CA . LYS A 1 676 ? 11.515 17.527 -1.656 1.00 42.84 676 LYS A CA 1
ATOM 5326 C C . LYS A 1 676 ? 12.654 18.533 -1.897 1.00 42.84 676 LYS A C 1
ATOM 5328 O O . LYS A 1 676 ? 12.792 19.506 -1.159 1.00 42.84 676 LYS A O 1
ATOM 5333 N N . ARG A 1 677 ? 13.471 18.318 -2.930 1.00 49.78 677 ARG A N 1
ATOM 5334 C CA . ARG A 1 677 ? 14.755 18.977 -3.158 1.00 49.78 677 ARG A CA 1
ATOM 5335 C C . ARG A 1 677 ? 14.670 20.457 -3.497 1.00 49.78 677 ARG A C 1
ATOM 5337 O O . ARG A 1 677 ? 15.568 21.202 -3.124 1.00 49.78 677 ARG A O 1
ATOM 5344 N N . ALA A 1 678 ? 13.589 20.918 -4.128 1.00 40.56 678 ALA A N 1
ATOM 5345 C CA . ALA A 1 678 ? 13.414 22.323 -4.532 1.00 40.56 678 ALA A CA 1
ATOM 5346 C C . ALA A 1 678 ? 13.366 23.336 -3.354 1.00 40.56 678 ALA A C 1
ATOM 5348 O O . ALA A 1 678 ? 12.987 24.492 -3.531 1.00 40.56 678 ALA A O 1
ATOM 5349 N N . ARG A 1 679 ? 13.718 22.890 -2.143 1.00 44.16 679 ARG A N 1
ATOM 5350 C CA . ARG A 1 679 ? 13.655 23.581 -0.857 1.00 44.16 679 ARG A CA 1
ATOM 5351 C C . ARG A 1 679 ? 15.002 23.897 -0.247 1.00 44.16 679 ARG A C 1
ATOM 5353 O O . ARG A 1 679 ? 15.031 24.741 0.644 1.00 44.16 679 ARG A O 1
ATOM 5360 N N . VAL A 1 680 ? 16.074 23.211 -0.638 1.00 45.31 680 VAL A N 1
ATOM 5361 C CA . VAL A 1 680 ? 17.375 23.481 -0.031 1.00 45.31 680 VAL A CA 1
ATOM 5362 C C . VAL A 1 680 ? 17.944 24.721 -0.721 1.00 45.31 680 VAL A C 1
ATOM 5364 O O . VAL A 1 680 ? 18.105 24.700 -1.942 1.00 45.31 680 VAL A O 1
ATOM 5367 N N . PRO A 1 681 ? 18.167 25.839 -0.005 1.00 44.56 681 PRO A N 1
ATOM 5368 C CA . PRO A 1 681 ? 18.784 27.015 -0.603 1.00 44.56 681 PRO A CA 1
ATOM 5369 C C . PRO A 1 681 ? 20.135 26.629 -1.213 1.00 44.56 681 PRO A C 1
ATOM 5371 O O . PRO A 1 681 ? 20.872 25.871 -0.590 1.00 44.56 681 PRO A O 1
ATOM 5374 N N . GLU A 1 682 ? 20.506 27.208 -2.361 1.00 44.31 682 GLU A N 1
ATOM 5375 C CA . GLU A 1 682 ? 21.807 26.977 -3.038 1.00 44.31 682 GLU A CA 1
ATOM 5376 C C . GLU A 1 682 ? 23.036 27.138 -2.113 1.00 44.31 682 GLU A C 1
ATOM 5378 O O . GLU A 1 682 ? 24.129 26.686 -2.434 1.00 44.31 682 GLU A O 1
ATOM 5383 N N . ASN A 1 683 ? 22.862 27.792 -0.960 1.00 43.88 683 ASN A N 1
ATOM 5384 C CA . ASN A 1 683 ? 23.914 28.122 -0.004 1.00 43.88 683 ASN A CA 1
ATOM 5385 C C . ASN A 1 683 ? 24.032 27.134 1.176 1.00 43.88 683 ASN A C 1
ATOM 5387 O O . ASN A 1 683 ? 24.849 27.386 2.063 1.00 43.88 683 ASN A O 1
ATOM 5391 N N . ASP A 1 684 ? 23.206 26.083 1.245 1.00 42.53 684 ASP A N 1
ATOM 5392 C CA . ASP A 1 684 ? 23.261 25.076 2.314 1.00 42.53 684 ASP A CA 1
ATOM 5393 C C . ASP A 1 684 ? 24.079 23.849 1.842 1.00 42.53 684 ASP A C 1
ATOM 5395 O O . ASP A 1 684 ? 23.748 23.286 0.794 1.00 42.53 684 ASP A O 1
ATOM 5399 N N . PRO A 1 685 ? 25.130 23.405 2.565 1.00 36.28 685 PRO A N 1
ATOM 5400 C CA . PRO A 1 685 ? 26.036 22.331 2.127 1.00 36.28 685 PRO A CA 1
ATOM 5401 C C . PRO A 1 685 ? 25.394 20.949 1.893 1.00 36.28 685 PRO A C 1
ATOM 5403 O O . PRO A 1 685 ? 26.074 20.052 1.421 1.00 36.28 685 PRO A O 1
ATOM 5406 N N . GLY A 1 686 ? 24.106 20.754 2.192 1.00 38.81 686 GLY A N 1
ATOM 5407 C CA . GLY A 1 686 ? 23.353 19.528 1.878 1.00 38.81 686 GLY A CA 1
ATOM 5408 C C . GLY A 1 686 ? 22.416 19.647 0.665 1.00 38.81 686 GLY A C 1
ATOM 5409 O O . GLY A 1 686 ? 21.576 18.778 0.450 1.00 38.81 686 GLY A O 1
ATOM 5410 N N . GLY A 1 687 ? 22.475 20.750 -0.091 1.00 39.84 687 GLY A N 1
ATOM 5411 C CA . GLY A 1 687 ? 21.489 21.095 -1.128 1.00 39.84 687 GLY A CA 1
ATOM 5412 C C . GLY A 1 687 ? 21.746 20.591 -2.547 1.00 39.84 687 GLY A C 1
ATOM 5413 O O . GLY A 1 687 ? 20.947 20.855 -3.445 1.00 39.84 687 GLY A O 1
ATOM 5414 N N . THR A 1 688 ? 22.825 19.859 -2.783 1.00 43.91 688 THR A N 1
ATOM 5415 C CA . THR A 1 688 ? 23.399 19.628 -4.118 1.00 43.91 688 THR A CA 1
ATOM 5416 C C . THR A 1 688 ? 23.223 18.181 -4.608 1.00 43.91 688 THR A C 1
ATOM 5418 O O . THR A 1 688 ? 23.537 17.273 -3.856 1.00 43.91 688 THR A O 1
ATOM 5421 N N . GLU A 1 689 ? 22.730 17.777 -5.792 1.00 53.50 689 GLU A N 1
ATOM 5422 C CA . GLU A 1 689 ? 21.849 18.304 -6.859 1.00 53.50 689 GLU A CA 1
ATOM 5423 C C . GLU A 1 689 ? 21.011 17.164 -7.522 1.00 53.50 689 GLU A C 1
ATOM 5425 O O . GLU A 1 689 ? 21.267 15.984 -7.296 1.00 53.50 689 GLU A O 1
ATOM 5430 N N . GLY A 1 690 ? 19.942 17.517 -8.267 1.00 49.59 690 GLY A N 1
ATOM 5431 C CA . GLY A 1 690 ? 18.876 16.632 -8.788 1.00 49.59 690 GLY A CA 1
ATOM 5432 C C . GLY A 1 690 ? 19.136 15.943 -10.130 1.00 49.59 690 GLY A C 1
ATOM 5433 O O . GLY A 1 690 ? 18.202 15.387 -10.700 1.00 49.59 690 GLY A O 1
ATOM 5434 N N . GLU A 1 691 ? 20.362 15.982 -10.639 1.00 51.91 691 GLU A N 1
ATOM 5435 C CA . GLU A 1 691 ? 20.715 15.413 -11.944 1.00 51.91 691 GLU A CA 1
ATOM 5436 C C . GLU A 1 691 ? 20.494 13.897 -12.004 1.00 51.91 691 GLU A C 1
ATOM 5438 O O . GLU A 1 691 ? 19.907 13.385 -12.954 1.00 51.91 691 GLU A O 1
ATOM 5443 N N . ASP A 1 692 ? 20.831 13.205 -10.924 1.00 52.75 692 ASP A N 1
ATOM 5444 C CA . ASP A 1 692 ? 20.650 11.771 -10.730 1.00 52.75 692 ASP A CA 1
ATOM 5445 C C . ASP A 1 692 ? 19.210 11.302 -10.925 1.00 52.75 692 ASP A C 1
ATOM 5447 O O . ASP A 1 692 ? 18.904 10.346 -11.648 1.00 52.75 692 ASP A O 1
ATOM 5451 N N . PHE A 1 693 ? 18.314 12.051 -10.297 1.00 58.78 693 PHE A N 1
ATOM 5452 C CA . PHE A 1 693 ? 16.880 11.871 -10.377 1.00 58.78 693 PHE A CA 1
ATOM 5453 C C . PHE A 1 693 ? 16.366 12.180 -11.788 1.00 58.78 693 PHE A C 1
ATOM 5455 O O . PHE A 1 693 ? 15.596 11.405 -12.347 1.00 58.78 693 PHE A O 1
ATOM 5462 N N . VAL A 1 694 ? 16.832 13.275 -12.396 1.00 64.06 694 VAL A N 1
ATOM 5463 C CA . VAL A 1 694 ? 16.452 13.701 -13.754 1.00 64.06 694 VAL A CA 1
ATOM 5464 C C . VAL A 1 694 ? 16.882 12.674 -14.802 1.00 64.06 694 VAL A C 1
ATOM 5466 O O . VAL A 1 694 ? 16.127 12.366 -15.728 1.00 64.06 694 VAL A O 1
ATOM 5469 N N . LEU A 1 695 ? 18.083 12.116 -14.664 1.00 62.22 695 LEU A N 1
ATOM 5470 C CA . LEU A 1 695 ? 18.621 11.064 -15.522 1.00 62.22 695 LEU A CA 1
ATOM 5471 C C . LEU A 1 695 ? 17.758 9.808 -15.441 1.00 62.22 695 LEU A C 1
ATOM 5473 O O . LEU A 1 695 ? 17.265 9.327 -16.460 1.00 62.22 695 LEU A O 1
ATOM 5477 N N . ALA A 1 696 ? 17.512 9.324 -14.230 1.00 64.06 696 ALA A N 1
ATOM 5478 C CA . ALA A 1 696 ? 16.710 8.134 -13.999 1.00 64.06 696 ALA A CA 1
ATOM 5479 C C . ALA A 1 696 ? 15.270 8.303 -14.471 1.00 64.06 696 ALA A C 1
ATOM 5481 O O . ALA A 1 696 ? 14.733 7.458 -15.183 1.00 64.06 696 ALA A O 1
ATOM 5482 N N . GLU A 1 697 ? 14.647 9.425 -14.127 1.00 69.69 697 GLU A N 1
ATOM 5483 C CA . GLU A 1 697 ? 13.282 9.715 -14.527 1.00 69.69 697 GLU A CA 1
ATOM 5484 C C . GLU A 1 697 ? 13.156 9.803 -16.052 1.00 69.69 697 GLU A C 1
ATOM 5486 O O . GLU A 1 697 ? 12.271 9.178 -16.641 1.00 69.69 697 GLU A O 1
ATOM 5491 N N . SER A 1 698 ? 14.078 10.511 -16.710 1.00 71.12 698 SER A N 1
ATOM 5492 C CA . SER A 1 698 ? 14.076 10.622 -18.167 1.00 71.12 698 SER A CA 1
ATOM 5493 C C . SER A 1 698 ? 14.350 9.281 -18.857 1.00 71.12 698 SER A C 1
ATOM 5495 O O . SER A 1 698 ? 13.683 8.972 -19.842 1.00 71.12 698 SER A O 1
ATOM 5497 N N . LEU A 1 699 ? 15.264 8.441 -18.358 1.00 71.25 699 LEU A N 1
ATOM 5498 C CA . LEU A 1 699 ? 15.491 7.077 -18.863 1.00 71.25 699 LEU A CA 1
ATOM 5499 C C . LEU A 1 699 ? 14.237 6.214 -18.783 1.00 71.25 699 LEU A C 1
ATOM 5501 O O . LEU A 1 699 ? 13.802 5.654 -19.790 1.00 71.25 699 LEU A O 1
ATOM 5505 N N . GLN A 1 700 ? 13.620 6.163 -17.612 1.00 72.88 700 GLN A N 1
ATOM 5506 C CA . GLN A 1 700 ? 12.489 5.281 -17.381 1.00 72.88 700 GLN A CA 1
ATOM 5507 C C . GLN A 1 700 ? 11.243 5.753 -18.149 1.00 72.88 700 GLN A C 1
ATOM 5509 O O . GLN A 1 700 ? 10.597 4.963 -18.834 1.00 72.88 700 GLN A O 1
ATOM 5514 N N . LEU A 1 701 ? 10.933 7.054 -18.166 1.00 74.38 701 LEU A N 1
ATOM 5515 C CA . LEU A 1 701 ? 9.804 7.561 -18.958 1.00 74.38 701 LEU A CA 1
ATOM 5516 C C . LEU A 1 701 ? 9.937 7.215 -20.448 1.00 74.38 701 LEU A C 1
ATOM 5518 O O . LEU A 1 701 ? 8.935 6.909 -21.105 1.00 74.38 701 LEU A O 1
ATOM 5522 N N . ARG A 1 702 ? 11.164 7.212 -20.980 1.00 78.38 702 ARG A N 1
ATOM 5523 C CA . ARG A 1 702 ? 11.417 6.958 -22.400 1.00 78.38 702 ARG A CA 1
ATOM 5524 C C . ARG A 1 702 ? 11.268 5.492 -22.810 1.00 78.38 702 ARG A C 1
ATOM 5526 O O . ARG A 1 702 ? 10.876 5.250 -23.949 1.00 78.38 702 ARG A O 1
ATOM 5533 N N . ASN A 1 703 ? 11.428 4.528 -21.900 1.00 81.25 703 ASN A N 1
ATOM 5534 C CA . ASN A 1 703 ? 11.145 3.109 -22.181 1.00 81.25 703 ASN A CA 1
ATOM 5535 C C . ASN A 1 703 ? 9.687 2.861 -22.613 1.00 81.25 703 ASN A C 1
ATOM 5537 O O . ASN A 1 703 ? 9.418 1.914 -23.352 1.00 81.25 703 ASN A O 1
ATOM 5541 N N . THR A 1 704 ? 8.751 3.751 -22.253 1.00 87.75 704 THR A N 1
ATOM 5542 C CA . THR A 1 704 ? 7.379 3.764 -22.798 1.00 87.75 704 THR A CA 1
ATOM 5543 C C . THR A 1 704 ? 7.374 3.664 -24.329 1.00 87.75 704 THR A C 1
ATOM 5545 O O . THR A 1 704 ? 6.573 2.934 -24.913 1.00 87.75 704 THR A O 1
ATOM 5548 N N . HIS A 1 705 ? 8.288 4.372 -24.995 1.00 89.94 705 HIS A N 1
ATOM 5549 C CA . HIS A 1 705 ? 8.383 4.398 -26.451 1.00 89.94 705 HIS A CA 1
ATOM 5550 C C . HIS A 1 705 ? 8.911 3.082 -27.032 1.00 89.94 705 HIS A C 1
ATOM 5552 O O . HIS A 1 705 ? 8.404 2.639 -28.066 1.00 89.94 705 HIS A O 1
ATOM 5558 N N . VAL A 1 706 ? 9.826 2.404 -26.333 1.00 91.75 706 VAL A N 1
ATOM 5559 C CA . VAL A 1 706 ? 10.319 1.075 -26.720 1.00 91.75 706 VAL A CA 1
ATOM 5560 C C . VAL A 1 706 ? 9.172 0.066 -26.740 1.00 91.75 706 VAL A C 1
ATOM 5562 O O . VAL A 1 706 ? 9.005 -0.656 -27.722 1.00 91.75 706 VAL A O 1
ATOM 5565 N N . TYR A 1 707 ? 8.318 0.055 -25.711 1.00 93.94 707 TYR A N 1
ATOM 5566 C CA . TYR A 1 707 ? 7.159 -0.844 -25.662 1.00 93.94 707 TYR A CA 1
ATOM 5567 C C . TYR A 1 707 ? 6.109 -0.520 -26.733 1.00 93.94 707 TYR A C 1
ATOM 5569 O O . TYR A 1 707 ? 5.521 -1.434 -27.312 1.00 93.94 707 TYR A O 1
ATOM 5577 N N . LEU A 1 708 ? 5.906 0.759 -27.078 1.00 94.94 708 LEU A N 1
ATOM 5578 C CA . LEU A 1 708 ? 5.046 1.145 -28.206 1.00 94.94 708 LEU A CA 1
ATOM 5579 C C . LEU A 1 708 ? 5.607 0.662 -29.552 1.00 94.94 708 LEU A C 1
ATOM 5581 O O . LEU A 1 708 ? 4.855 0.156 -30.390 1.00 94.94 708 LEU A O 1
ATOM 5585 N N . ALA A 1 709 ? 6.917 0.787 -29.760 1.00 95.69 709 ALA A N 1
ATOM 5586 C CA . ALA A 1 709 ? 7.582 0.278 -30.953 1.00 95.69 709 ALA A CA 1
ATOM 5587 C C . ALA A 1 709 ? 7.522 -1.259 -31.023 1.00 95.69 709 ALA A C 1
ATOM 5589 O O . ALA A 1 709 ? 7.211 -1.828 -32.073 1.00 95.69 709 ALA A O 1
ATOM 5590 N N . ALA A 1 710 ? 7.694 -1.937 -29.889 1.00 96.31 710 ALA A N 1
ATOM 5591 C CA . ALA A 1 710 ? 7.532 -3.381 -29.781 1.00 96.31 710 ALA A CA 1
ATOM 5592 C C . ALA A 1 710 ? 6.075 -3.822 -30.031 1.00 96.31 710 ALA A C 1
ATOM 5594 O O . ALA A 1 710 ? 5.833 -4.833 -30.691 1.00 96.31 710 ALA A O 1
ATOM 5595 N N . ALA A 1 711 ? 5.079 -3.035 -29.614 1.00 97.06 711 ALA A N 1
ATOM 5596 C CA . ALA A 1 711 ? 3.674 -3.289 -29.932 1.00 97.06 711 ALA A CA 1
ATOM 5597 C C . ALA A 1 711 ? 3.393 -3.197 -31.446 1.00 97.06 711 ALA A C 1
ATOM 5599 O O . ALA A 1 711 ? 2.625 -4.005 -31.982 1.00 97.06 711 ALA A O 1
ATOM 5600 N N . ILE A 1 712 ? 4.046 -2.261 -32.149 1.00 96.31 712 ILE A N 1
ATOM 5601 C CA . ILE A 1 712 ? 4.023 -2.163 -33.618 1.00 96.31 712 ILE A CA 1
ATOM 5602 C C . ILE A 1 712 ? 4.683 -3.392 -34.257 1.00 96.31 712 ILE A C 1
ATOM 5604 O O . ILE A 1 712 ? 4.112 -3.968 -35.189 1.00 96.31 712 ILE A O 1
ATOM 5608 N N . TRP A 1 713 ? 5.843 -3.822 -33.749 1.00 96.06 713 TRP A N 1
ATOM 5609 C CA . TRP A 1 713 ? 6.496 -5.059 -34.190 1.00 96.06 713 TRP A CA 1
ATOM 5610 C C . TRP A 1 713 ? 5.566 -6.264 -34.045 1.00 96.06 713 TRP A C 1
ATOM 5612 O O . TRP A 1 713 ? 5.362 -6.992 -35.014 1.00 96.06 713 TRP A O 1
ATOM 5622 N N . ALA A 1 714 ? 4.937 -6.438 -32.885 1.00 95.75 714 ALA A N 1
ATOM 5623 C CA . ALA A 1 714 ? 4.041 -7.556 -32.624 1.00 95.75 714 ALA A CA 1
ATOM 5624 C C . ALA A 1 714 ? 2.843 -7.586 -33.589 1.00 95.75 714 ALA A C 1
ATOM 5626 O O . ALA A 1 714 ? 2.504 -8.638 -34.132 1.00 95.75 714 ALA A O 1
ATOM 5627 N N . ALA A 1 715 ? 2.233 -6.429 -33.869 1.00 94.44 715 ALA A N 1
ATOM 5628 C CA . ALA A 1 715 ? 1.131 -6.327 -34.827 1.00 94.44 715 ALA A CA 1
ATOM 5629 C C . ALA A 1 715 ? 1.553 -6.680 -36.265 1.00 94.44 715 ALA A C 1
ATOM 5631 O O . ALA A 1 715 ? 0.761 -7.241 -37.029 1.00 94.44 715 ALA A O 1
ATOM 5632 N N . TRP A 1 716 ? 2.795 -6.361 -36.641 1.00 94.31 716 TRP A N 1
ATOM 5633 C CA . TRP A 1 716 ? 3.386 -6.776 -37.912 1.00 94.31 716 TRP A CA 1
ATOM 5634 C C . TRP A 1 716 ? 3.673 -8.286 -37.938 1.00 94.31 716 TRP A C 1
ATOM 5636 O O . TRP A 1 716 ? 3.230 -8.974 -38.862 1.00 94.31 716 TRP A O 1
ATOM 5646 N N . ALA A 1 717 ? 4.342 -8.801 -36.903 1.00 93.19 717 ALA A N 1
ATOM 5647 C CA . ALA A 1 717 ? 4.768 -10.193 -36.773 1.00 93.19 717 ALA A CA 1
ATOM 5648 C C . ALA A 1 717 ? 3.584 -11.177 -36.808 1.00 93.19 717 ALA A C 1
ATOM 5650 O O . ALA A 1 717 ? 3.675 -12.247 -37.400 1.00 93.19 717 ALA A O 1
ATOM 5651 N N . GLN A 1 718 ? 2.428 -10.785 -36.264 1.00 90.94 718 GLN A N 1
ATOM 5652 C CA . GLN A 1 718 ? 1.194 -11.579 -36.304 1.00 90.94 718 GLN A CA 1
ATOM 5653 C C . GLN A 1 718 ? 0.571 -11.727 -37.708 1.00 90.94 718 GLN A C 1
ATOM 5655 O O . GLN A 1 718 ? -0.262 -12.612 -37.910 1.00 90.94 718 GLN A O 1
ATOM 5660 N N . ARG A 1 719 ? 0.894 -10.850 -38.674 1.00 86.19 719 ARG A N 1
ATOM 5661 C CA . ARG A 1 719 ? 0.186 -10.756 -39.971 1.00 86.19 719 ARG A CA 1
ATOM 5662 C C . ARG A 1 719 ? 0.999 -11.199 -41.184 1.00 86.19 719 ARG A C 1
ATOM 5664 O O . ARG A 1 719 ? 0.401 -11.524 -42.210 1.00 86.19 719 ARG A O 1
ATOM 5671 N N . LEU A 1 720 ? 2.326 -11.114 -41.127 1.00 73.12 720 LEU A N 1
ATOM 5672 C CA . LEU A 1 720 ? 3.205 -11.166 -42.302 1.00 73.12 720 LEU A CA 1
ATOM 5673 C C . LEU A 1 720 ? 4.356 -12.182 -42.119 1.00 73.12 720 LEU A C 1
ATOM 5675 O O . LEU A 1 720 ? 4.688 -12.521 -40.989 1.00 73.12 720 LEU A O 1
ATOM 5679 N N . PRO A 1 721 ? 4.928 -12.717 -43.219 1.00 66.94 721 PRO A N 1
ATOM 5680 C CA . PRO A 1 721 ? 5.826 -13.875 -43.189 1.00 66.94 721 PRO A CA 1
ATOM 5681 C C . PRO A 1 721 ? 7.282 -13.543 -42.814 1.00 66.94 721 PRO A C 1
ATOM 5683 O O . PRO A 1 721 ? 7.689 -12.382 -42.810 1.00 66.94 721 PRO A O 1
ATOM 5686 N N . ASP A 1 722 ? 8.053 -14.610 -42.567 1.00 70.00 722 ASP A N 1
ATOM 5687 C CA . ASP A 1 722 ? 9.474 -14.635 -42.194 1.00 70.00 722 ASP A CA 1
ATOM 5688 C C . ASP A 1 722 ? 10.365 -13.671 -43.005 1.00 70.00 722 ASP A C 1
ATOM 5690 O O . ASP A 1 722 ? 10.466 -13.744 -44.232 1.00 70.00 722 ASP A O 1
ATOM 5694 N N . GLY A 1 723 ? 11.081 -12.811 -42.283 1.00 76.25 723 GLY A N 1
ATOM 5695 C CA . GLY A 1 723 ? 12.159 -11.958 -42.772 1.00 76.25 723 GLY A CA 1
ATOM 5696 C C . GLY A 1 723 ? 12.943 -11.424 -41.577 1.00 76.25 723 GLY A C 1
ATOM 5697 O O . GLY A 1 723 ? 12.338 -11.101 -40.558 1.00 76.25 723 GLY A O 1
ATOM 5698 N N . ALA A 1 724 ? 14.271 -11.387 -41.678 1.00 88.25 724 ALA A N 1
ATOM 5699 C CA . ALA A 1 724 ? 15.140 -10.795 -40.666 1.00 88.25 724 ALA A CA 1
ATOM 5700 C C . ALA A 1 724 ? 15.547 -9.392 -41.117 1.00 88.25 724 ALA A C 1
ATOM 5702 O O . ALA A 1 724 ? 15.934 -9.197 -42.273 1.00 88.25 724 ALA A O 1
ATOM 5703 N N . PHE A 1 725 ? 15.441 -8.434 -40.210 1.00 92.25 725 PHE A N 1
ATOM 5704 C CA . PHE A 1 725 ? 15.711 -7.031 -40.465 1.00 92.25 725 PHE A CA 1
ATOM 5705 C C . PHE A 1 725 ? 16.654 -6.482 -39.405 1.00 92.25 725 PHE A C 1
ATOM 5707 O O . PHE A 1 725 ? 16.595 -6.873 -38.237 1.00 92.25 725 PHE A O 1
ATOM 5714 N N . ARG A 1 726 ? 17.475 -5.531 -39.839 1.00 92.62 726 ARG A N 1
ATOM 5715 C CA . ARG A 1 726 ? 18.315 -4.701 -38.993 1.00 92.62 726 ARG A CA 1
ATOM 5716 C C . ARG A 1 726 ? 18.103 -3.246 -39.378 1.00 92.62 726 ARG A C 1
ATOM 5718 O O . ARG A 1 726 ? 18.216 -2.929 -40.562 1.00 92.62 726 ARG A O 1
ATOM 5725 N N . ASP A 1 727 ? 17.789 -2.407 -38.394 1.00 92.69 727 ASP A N 1
ATOM 5726 C CA . ASP A 1 727 ? 17.718 -0.938 -38.495 1.00 92.69 727 ASP A CA 1
ATOM 5727 C C . ASP A 1 727 ? 16.845 -0.406 -39.654 1.00 92.69 727 ASP A C 1
ATOM 5729 O O . ASP A 1 727 ? 16.968 0.736 -40.091 1.00 92.69 727 ASP A O 1
ATOM 5733 N N . ALA A 1 728 ? 15.956 -1.243 -40.191 1.00 91.88 728 ALA A N 1
ATOM 5734 C CA . ALA A 1 728 ? 15.171 -0.953 -41.382 1.00 91.88 728 ALA A CA 1
ATOM 5735 C C . ALA A 1 728 ? 13.930 -1.850 -41.469 1.00 91.88 728 ALA A C 1
ATOM 5737 O O . ALA A 1 728 ? 13.705 -2.749 -40.655 1.00 91.88 728 ALA A O 1
ATOM 5738 N N . GLY A 1 729 ? 13.133 -1.635 -42.513 1.00 92.25 729 GLY A N 1
ATOM 5739 C CA . GLY A 1 729 ? 11.982 -2.465 -42.840 1.00 92.25 729 GLY A CA 1
ATOM 5740 C C . GLY A 1 729 ? 10.673 -1.966 -42.221 1.00 92.25 729 GLY A C 1
ATOM 5741 O O . GLY A 1 729 ? 10.616 -0.879 -41.643 1.00 92.25 729 GLY A O 1
ATOM 5742 N N . PRO A 1 730 ? 9.596 -2.757 -42.350 1.00 92.81 730 PRO A N 1
ATOM 5743 C CA . PRO A 1 730 ? 8.230 -2.281 -42.140 1.00 92.81 730 PRO A CA 1
ATOM 5744 C C . PRO A 1 730 ? 7.938 -1.812 -40.712 1.00 92.81 730 PRO A C 1
ATOM 5746 O O . PRO A 1 730 ? 7.084 -0.946 -40.527 1.00 92.81 730 PRO A O 1
ATOM 5749 N N . VAL A 1 731 ? 8.619 -2.370 -39.706 1.00 94.19 731 VAL A N 1
ATOM 5750 C CA . VAL A 1 731 ? 8.441 -1.955 -38.308 1.00 94.19 731 VAL A CA 1
ATOM 5751 C C . VAL A 1 731 ? 9.042 -0.570 -38.090 1.00 94.19 731 VAL A C 1
ATOM 5753 O O . VAL A 1 731 ? 8.339 0.319 -37.617 1.00 94.19 731 VAL A O 1
ATOM 5756 N N . VAL A 1 732 ? 10.292 -0.358 -38.511 1.00 94.81 732 VAL A N 1
ATOM 5757 C CA . VAL A 1 732 ? 10.993 0.935 -38.406 1.00 94.81 732 VAL A CA 1
ATOM 5758 C C . VAL A 1 732 ? 10.236 2.029 -39.164 1.00 94.81 732 VAL A C 1
ATOM 5760 O O . VAL A 1 732 ? 9.968 3.092 -38.605 1.00 94.81 732 VAL A O 1
ATOM 5763 N N . ASP A 1 733 ? 9.768 1.739 -40.384 1.00 94.06 733 ASP A N 1
ATOM 5764 C CA . ASP A 1 733 ? 8.958 2.675 -41.180 1.00 94.06 733 ASP A CA 1
ATOM 5765 C C . ASP A 1 733 ? 7.653 3.073 -40.471 1.00 94.06 733 ASP A C 1
ATOM 5767 O O . ASP A 1 733 ? 7.166 4.199 -40.602 1.00 94.06 733 ASP A O 1
ATOM 5771 N N . ARG A 1 734 ? 7.047 2.142 -39.726 1.00 93.56 734 ARG A N 1
ATOM 5772 C CA . ARG A 1 734 ? 5.794 2.381 -39.006 1.00 93.56 734 ARG A CA 1
ATOM 5773 C C . ARG A 1 734 ? 6.016 3.123 -37.689 1.00 93.56 734 ARG A C 1
ATOM 5775 O O . ARG A 1 734 ? 5.181 3.957 -37.342 1.00 93.56 734 ARG A O 1
ATOM 5782 N N . VAL A 1 735 ? 7.126 2.875 -36.996 1.00 94.06 735 VAL A N 1
ATOM 5783 C CA . VAL A 1 735 ? 7.549 3.673 -35.834 1.00 94.06 735 VAL A CA 1
ATOM 5784 C C . VAL A 1 735 ? 7.824 5.115 -36.266 1.00 94.06 735 VAL A C 1
ATOM 5786 O O . VAL A 1 735 ? 7.287 6.037 -35.658 1.00 94.06 735 VAL A O 1
ATOM 5789 N N . ALA A 1 736 ? 8.521 5.326 -37.388 1.00 91.44 736 ALA A N 1
ATOM 5790 C CA . ALA A 1 736 ? 8.735 6.657 -37.961 1.00 91.44 736 ALA A CA 1
ATOM 5791 C C . ALA A 1 736 ? 7.415 7.412 -38.232 1.00 91.44 736 ALA A C 1
ATOM 5793 O O . ALA A 1 736 ? 7.304 8.605 -37.957 1.00 91.44 736 ALA A O 1
ATOM 5794 N N . GLN A 1 737 ? 6.376 6.717 -38.712 1.00 91.25 737 GLN A N 1
ATOM 5795 C CA . GLN A 1 737 ? 5.047 7.319 -38.902 1.00 91.25 737 GLN A CA 1
ATOM 5796 C C . GLN A 1 737 ? 4.384 7.728 -37.580 1.00 91.25 737 GLN A C 1
ATOM 5798 O O . GLN A 1 737 ? 3.683 8.739 -37.545 1.00 91.25 737 GLN A O 1
ATOM 5803 N N . LEU A 1 738 ? 4.569 6.952 -36.506 1.00 89.69 738 LEU A N 1
ATOM 5804 C CA . LEU A 1 738 ? 4.088 7.329 -35.176 1.00 89.69 738 LEU A CA 1
ATOM 5805 C C . LEU A 1 738 ? 4.828 8.579 -34.678 1.00 89.69 738 LEU A C 1
ATOM 5807 O O . LEU A 1 738 ? 4.181 9.518 -34.218 1.00 89.69 738 LEU A O 1
ATOM 5811 N N . GLU A 1 739 ? 6.152 8.629 -34.834 1.00 87.62 739 GLU A N 1
ATOM 5812 C CA . GLU A 1 739 ? 6.971 9.798 -34.480 1.00 87.62 739 GLU A CA 1
ATOM 5813 C C . GLU A 1 739 ? 6.502 11.074 -35.200 1.00 87.62 739 GLU A C 1
ATOM 5815 O O . GLU A 1 739 ? 6.359 12.122 -34.568 1.00 87.62 739 GLU A O 1
ATOM 5820 N N . ASP A 1 740 ? 6.195 10.991 -36.499 1.00 85.12 740 ASP A N 1
ATOM 5821 C CA . ASP A 1 740 ? 5.708 12.131 -37.290 1.00 85.12 740 ASP A CA 1
ATOM 5822 C C . ASP A 1 740 ? 4.361 12.683 -36.787 1.00 85.12 740 ASP A C 1
ATOM 5824 O O . ASP A 1 740 ? 4.073 13.873 -36.942 1.00 85.12 740 ASP A O 1
ATOM 5828 N N . VAL A 1 741 ? 3.526 11.837 -36.175 1.00 86.00 741 VAL A N 1
ATOM 5829 C CA . VAL A 1 741 ? 2.263 12.256 -35.551 1.00 86.00 741 VAL A CA 1
ATOM 5830 C C . VAL A 1 741 ? 2.510 12.870 -34.172 1.00 86.00 741 VAL A C 1
ATOM 5832 O O . VAL A 1 741 ? 1.918 13.901 -33.853 1.00 86.00 741 VAL A O 1
ATOM 5835 N N . VAL A 1 742 ? 3.382 12.259 -33.367 1.00 84.81 742 VAL A N 1
ATOM 5836 C CA . VAL A 1 742 ? 3.654 12.659 -31.976 1.00 84.81 742 VAL A CA 1
ATOM 5837 C C . VAL A 1 742 ? 4.392 13.997 -31.884 1.00 84.81 742 VAL A C 1
ATOM 5839 O O . VAL A 1 742 ? 4.101 14.793 -30.985 1.00 84.81 742 VAL A O 1
ATOM 5842 N N . ASP A 1 743 ? 5.303 14.264 -32.824 1.00 77.31 743 ASP A N 1
ATOM 5843 C CA . ASP A 1 743 ? 6.168 15.451 -32.837 1.00 77.31 743 ASP A CA 1
ATOM 5844 C C . ASP A 1 743 ? 5.883 16.402 -34.021 1.00 77.31 743 ASP A C 1
ATOM 5846 O O . ASP A 1 743 ? 6.757 17.155 -34.458 1.00 77.31 743 ASP A O 1
ATOM 5850 N N . ARG A 1 744 ? 4.647 16.392 -34.543 1.00 66.12 744 ARG A N 1
ATOM 5851 C CA . ARG A 1 744 ? 4.222 17.113 -35.761 1.00 66.12 744 ARG A CA 1
ATOM 5852 C C . ARG A 1 744 ? 4.600 18.603 -35.804 1.00 66.12 744 ARG A C 1
ATOM 5854 O O . ARG A 1 744 ? 4.883 19.120 -36.883 1.00 66.12 744 ARG A O 1
ATOM 5861 N N . ASP A 1 745 ? 4.624 19.265 -34.649 1.00 56.59 745 ASP A N 1
ATOM 5862 C CA . ASP A 1 745 ? 4.870 20.709 -34.521 1.00 56.59 745 ASP A CA 1
ATOM 5863 C C . ASP A 1 745 ? 6.269 21.055 -33.964 1.00 56.59 745 ASP A C 1
ATOM 5865 O O . ASP A 1 745 ? 6.650 22.226 -33.956 1.00 56.59 745 ASP A O 1
ATOM 5869 N N . ALA A 1 746 ? 7.044 20.063 -33.498 1.00 54.62 746 ALA A N 1
ATOM 5870 C CA . ALA A 1 746 ? 8.320 20.274 -32.803 1.00 54.62 746 ALA A CA 1
ATOM 5871 C C . ALA A 1 746 ? 9.207 19.011 -32.772 1.00 54.62 746 ALA A C 1
ATOM 5873 O O . ALA A 1 746 ? 9.645 18.577 -31.707 1.00 54.62 746 ALA A O 1
ATOM 5874 N N . ALA A 1 747 ? 9.483 18.399 -33.929 1.00 60.44 747 ALA A N 1
ATOM 5875 C CA . ALA A 1 747 ? 10.451 17.303 -33.999 1.00 60.44 747 ALA A CA 1
ATOM 5876 C C . ALA A 1 747 ? 11.808 17.761 -33.429 1.00 60.44 747 ALA A C 1
ATOM 5878 O O . ALA A 1 747 ? 12.353 18.756 -33.924 1.00 60.44 747 ALA A O 1
ATOM 5879 N N . PRO A 1 748 ? 12.375 17.062 -32.424 1.00 60.75 748 PRO A N 1
ATOM 5880 C CA . PRO A 1 748 ? 13.673 17.430 -31.886 1.00 60.75 748 PRO A CA 1
ATOM 5881 C C . PRO A 1 748 ? 14.705 17.445 -33.011 1.00 60.75 748 PRO A C 1
ATOM 5883 O O . PRO A 1 748 ? 14.836 16.479 -33.765 1.00 60.75 748 PRO A O 1
ATOM 5886 N N . ALA A 1 749 ? 15.442 18.549 -33.135 1.00 57.88 749 ALA A N 1
ATOM 5887 C CA . ALA A 1 749 ? 16.340 18.804 -34.265 1.00 57.88 749 ALA A CA 1
ATOM 5888 C C . ALA A 1 749 ? 17.536 17.828 -34.362 1.00 57.88 749 ALA A C 1
ATOM 5890 O O . ALA A 1 749 ? 18.408 18.007 -35.210 1.00 57.88 749 ALA A O 1
ATOM 5891 N N . TRP A 1 750 ? 17.615 16.834 -33.477 1.00 60.84 750 TRP A N 1
ATOM 5892 C CA . TRP A 1 750 ? 18.642 15.800 -33.438 1.00 60.84 750 TRP A CA 1
ATOM 5893 C C . TRP A 1 750 ? 18.233 14.448 -34.020 1.00 60.84 750 TRP A C 1
ATOM 5895 O O . TRP A 1 750 ? 19.122 13.653 -34.303 1.00 60.84 750 TRP A O 1
ATOM 5905 N N . ARG A 1 751 ? 16.943 14.184 -34.271 1.00 66.94 751 ARG A N 1
ATOM 5906 C CA . ARG A 1 751 ? 16.520 12.915 -34.889 1.00 66.94 751 ARG A CA 1
ATOM 5907 C C . ARG A 1 751 ? 16.871 12.889 -36.373 1.00 66.94 751 ARG A C 1
ATOM 5909 O O . ARG A 1 751 ? 16.117 13.402 -37.201 1.00 66.94 751 ARG A O 1
ATOM 5916 N N . ARG A 1 752 ? 18.029 12.317 -36.701 1.00 62.97 752 ARG A N 1
ATOM 5917 C CA . ARG A 1 752 ? 18.521 12.170 -38.081 1.00 62.97 752 ARG A CA 1
ATOM 5918 C C . ARG A 1 752 ? 18.023 10.879 -38.738 1.00 62.97 752 ARG A C 1
ATOM 5920 O O . ARG A 1 752 ? 17.769 10.893 -39.940 1.00 62.97 752 ARG A O 1
ATOM 5927 N N . GLU A 1 753 ? 17.825 9.815 -37.955 1.00 76.88 753 GLU A N 1
ATOM 5928 C CA . GLU A 1 753 ? 17.390 8.485 -38.410 1.00 76.88 753 GLU A CA 1
ATOM 5929 C C . GLU A 1 753 ? 15.993 8.161 -37.853 1.00 76.88 753 GLU A C 1
ATOM 5931 O O . GLU A 1 753 ? 15.831 7.571 -36.787 1.00 76.88 753 GLU A O 1
ATOM 5936 N N . ARG A 1 754 ? 14.954 8.612 -38.567 1.00 82.25 754 ARG A N 1
ATOM 5937 C CA . ARG A 1 754 ? 13.546 8.400 -38.184 1.00 82.25 754 ARG A CA 1
ATOM 5938 C C . ARG A 1 754 ? 13.247 6.923 -37.911 1.00 82.25 754 ARG A C 1
ATOM 5940 O O . ARG A 1 754 ? 13.645 6.062 -38.690 1.00 82.25 754 ARG A O 1
ATOM 5947 N N . GLY A 1 755 ? 12.485 6.654 -36.853 1.00 87.88 755 GLY A N 1
ATOM 5948 C CA . GLY A 1 755 ? 12.050 5.303 -36.503 1.00 87.88 755 GLY A CA 1
ATOM 5949 C C . GLY A 1 755 ? 13.098 4.428 -35.813 1.00 87.88 755 GLY A C 1
ATOM 5950 O O . GLY A 1 755 ? 12.790 3.265 -35.561 1.00 87.88 755 GLY A O 1
ATOM 5951 N N . LEU A 1 756 ? 14.299 4.942 -35.511 1.00 90.06 756 LEU A N 1
ATOM 5952 C CA . LEU A 1 756 ? 15.365 4.214 -34.799 1.00 90.06 756 LEU A CA 1
ATOM 5953 C C . LEU A 1 756 ? 15.693 4.776 -33.408 1.00 90.06 756 LEU A C 1
ATOM 5955 O O . LEU A 1 756 ? 16.484 4.181 -32.691 1.00 90.06 756 LEU A O 1
ATOM 5959 N N . HIS A 1 757 ? 15.076 5.880 -32.989 1.00 86.50 757 HIS A N 1
ATOM 5960 C CA . HIS A 1 757 ? 15.292 6.472 -31.662 1.00 86.50 757 HIS A CA 1
ATOM 5961 C C . HIS A 1 757 ? 14.249 5.949 -30.659 1.00 86.50 757 HIS A C 1
ATOM 5963 O O . HIS A 1 757 ? 13.417 6.714 -30.169 1.00 86.50 757 HIS A O 1
ATOM 5969 N N . TRP A 1 758 ? 14.229 4.635 -30.412 1.00 87.06 758 TRP A N 1
ATOM 5970 C CA . TRP A 1 758 ? 13.132 3.963 -29.693 1.00 87.06 758 TRP A CA 1
ATOM 5971 C C . TRP A 1 758 ? 13.049 4.333 -28.212 1.00 87.06 758 TRP A C 1
ATOM 5973 O O . TRP A 1 758 ? 11.959 4.370 -27.651 1.00 87.06 758 TRP A O 1
ATOM 5983 N N . ASP A 1 759 ? 14.179 4.653 -27.598 1.00 79.38 759 ASP A N 1
ATOM 5984 C CA . ASP A 1 759 ? 14.319 5.181 -26.239 1.00 79.38 759 ASP A CA 1
ATOM 5985 C C . ASP A 1 759 ? 14.517 6.708 -26.229 1.00 79.38 759 ASP A C 1
ATOM 5987 O O . ASP A 1 759 ? 14.826 7.304 -25.199 1.00 79.38 759 ASP A O 1
ATOM 5991 N N . HIS A 1 760 ? 14.351 7.365 -27.382 1.00 80.56 760 HIS A N 1
ATOM 5992 C CA . HIS A 1 760 ? 14.551 8.800 -27.548 1.00 80.56 760 HIS A CA 1
ATOM 5993 C C . HIS A 1 760 ? 15.928 9.299 -27.061 1.00 80.56 760 HIS A C 1
ATOM 5995 O O . HIS A 1 760 ? 16.042 10.447 -26.623 1.00 80.56 760 HIS A O 1
ATOM 6001 N N . ASP A 1 761 ? 16.972 8.471 -27.136 1.00 80.12 761 ASP A N 1
ATOM 6002 C CA . ASP A 1 761 ? 18.359 8.934 -27.075 1.00 80.12 761 ASP A CA 1
ATOM 6003 C C . ASP A 1 761 ? 18.713 9.728 -28.354 1.00 80.12 761 ASP A C 1
ATOM 6005 O O . ASP A 1 761 ? 18.199 9.422 -29.443 1.00 80.12 761 ASP A O 1
ATOM 6009 N N . PRO A 1 762 ? 19.554 10.781 -28.269 1.00 79.56 762 PRO A N 1
ATOM 6010 C CA . PRO A 1 762 ? 20.078 11.462 -29.448 1.00 79.56 762 PRO A CA 1
ATOM 6011 C C . PRO A 1 762 ? 20.770 10.549 -30.469 1.00 79.56 762 PRO A C 1
ATOM 6013 O O . PRO A 1 762 ? 20.770 10.881 -31.659 1.00 79.56 762 PRO A O 1
ATOM 6016 N N . LEU A 1 763 ? 21.321 9.417 -30.034 1.00 81.06 763 LEU A N 1
ATOM 6017 C CA . LEU A 1 763 ? 21.814 8.349 -30.887 1.00 81.06 763 LEU A CA 1
ATOM 6018 C C . LEU A 1 763 ? 20.717 7.307 -31.166 1.00 81.06 763 LEU A C 1
ATOM 6020 O O . LEU A 1 763 ? 19.880 7.019 -30.318 1.00 81.06 763 LEU A O 1
ATOM 6024 N N . PRO A 1 764 ? 20.667 6.760 -32.388 1.00 87.50 764 PRO A N 1
ATOM 6025 C CA . PRO A 1 764 ? 19.715 5.709 -32.737 1.00 87.50 764 PRO A CA 1
ATOM 6026 C C . PRO A 1 764 ? 20.064 4.380 -32.051 1.00 87.50 764 PRO A C 1
ATOM 6028 O O . PRO A 1 764 ? 21.230 3.991 -31.993 1.00 87.50 764 PRO A O 1
ATOM 6031 N N . SER A 1 765 ? 19.046 3.634 -31.627 1.00 89.44 765 SER A N 1
ATOM 6032 C CA . SER A 1 765 ? 19.174 2.249 -31.166 1.00 89.44 765 SER A CA 1
ATOM 6033 C C . SER A 1 765 ? 19.580 1.322 -32.325 1.00 89.44 765 SER A C 1
ATOM 6035 O O . SER A 1 765 ? 19.406 1.649 -33.504 1.00 89.44 765 SER A O 1
ATOM 6037 N N . VAL A 1 766 ? 20.100 0.134 -32.014 1.00 91.88 766 VAL A N 1
ATOM 6038 C CA . VAL A 1 766 ? 20.187 -0.975 -32.978 1.00 91.88 766 VAL A CA 1
ATOM 6039 C C . VAL A 1 766 ? 18.971 -1.874 -32.792 1.00 91.88 766 VAL A C 1
ATOM 6041 O O . VAL A 1 766 ? 18.689 -2.333 -31.687 1.00 91.88 766 VAL A O 1
ATOM 6044 N N . VAL A 1 767 ? 18.249 -2.143 -33.876 1.00 94.75 767 VAL A N 1
ATOM 6045 C CA . VAL A 1 767 ? 17.006 -2.921 -33.851 1.00 94.75 767 VAL A CA 1
ATOM 6046 C C . VAL A 1 767 ? 17.162 -4.148 -34.736 1.00 94.75 767 VAL A C 1
ATOM 6048 O O . VAL A 1 767 ? 17.192 -4.032 -35.961 1.00 94.75 767 VAL A O 1
ATOM 6051 N N . LEU A 1 768 ? 17.220 -5.334 -34.124 1.00 95.00 768 LEU A N 1
ATOM 6052 C CA . LEU A 1 768 ? 17.221 -6.619 -34.829 1.00 95.00 768 LEU A CA 1
ATOM 6053 C C . LEU A 1 768 ? 15.868 -7.296 -34.631 1.00 95.00 768 LEU A C 1
ATOM 6055 O O . LEU A 1 768 ? 15.453 -7.522 -33.497 1.00 95.00 768 LEU A O 1
ATOM 6059 N N . TYR A 1 769 ? 15.171 -7.654 -35.707 1.00 95.38 769 TYR A N 1
ATOM 6060 C CA . TYR A 1 769 ? 13.875 -8.319 -35.567 1.00 95.38 769 TYR A CA 1
ATOM 6061 C C . TYR A 1 769 ? 13.545 -9.282 -36.699 1.00 95.38 769 TYR A C 1
ATOM 6063 O O . TYR A 1 769 ? 14.019 -9.165 -37.829 1.00 95.38 769 TYR A O 1
ATOM 6071 N N . ASN A 1 770 ? 12.684 -10.240 -36.378 1.00 94.00 770 ASN A N 1
ATOM 6072 C CA . ASN A 1 770 ? 12.000 -11.120 -37.315 1.00 94.00 770 ASN A CA 1
ATOM 6073 C C . ASN A 1 770 ? 10.571 -11.401 -36.808 1.00 94.00 770 ASN A C 1
ATOM 6075 O O . ASN A 1 770 ? 10.114 -10.764 -35.861 1.00 94.00 770 ASN A O 1
ATOM 6079 N N . ALA A 1 771 ? 9.835 -12.326 -37.431 1.00 92.81 771 ALA A N 1
ATOM 6080 C CA . ALA A 1 771 ? 8.450 -12.630 -37.046 1.00 92.81 771 ALA A CA 1
ATOM 6081 C C . ALA A 1 771 ? 8.303 -13.318 -35.669 1.00 92.81 771 ALA A C 1
ATOM 6083 O O . ALA A 1 771 ? 7.190 -13.459 -35.172 1.00 92.81 771 ALA A O 1
ATOM 6084 N N . ARG A 1 772 ? 9.403 -13.772 -35.059 1.00 93.62 772 ARG A N 1
ATOM 6085 C CA . ARG A 1 772 ? 9.407 -14.514 -33.792 1.00 93.62 772 ARG A CA 1
ATOM 6086 C C . ARG A 1 772 ? 10.023 -13.741 -32.637 1.00 93.62 772 ARG A C 1
ATOM 6088 O O . ARG A 1 772 ? 9.611 -13.951 -31.506 1.00 93.62 772 ARG A O 1
ATOM 6095 N N . ALA A 1 773 ? 10.993 -12.875 -32.912 1.00 95.44 773 ALA A N 1
ATOM 6096 C CA . ALA A 1 773 ? 11.727 -12.150 -31.886 1.00 95.44 773 ALA A CA 1
ATOM 6097 C C . ALA A 1 773 ? 12.102 -10.730 -32.319 1.00 95.44 773 ALA A C 1
ATOM 6099 O O . ALA A 1 773 ? 12.278 -10.447 -33.509 1.00 95.44 773 ALA A O 1
ATOM 6100 N N . LEU A 1 774 ? 12.267 -9.867 -31.321 1.00 96.31 774 LEU A N 1
ATOM 6101 C CA . LEU A 1 774 ? 12.748 -8.496 -31.443 1.00 96.31 774 LEU A CA 1
ATOM 6102 C C . LEU A 1 774 ? 13.790 -8.243 -30.348 1.00 96.31 774 LEU A C 1
ATOM 6104 O O . LEU A 1 774 ? 13.555 -8.528 -29.174 1.00 96.31 774 LEU A O 1
ATOM 6108 N N . VAL A 1 775 ? 14.932 -7.702 -30.757 1.00 95.88 775 VAL A N 1
ATOM 6109 C CA . VAL A 1 775 ? 16.070 -7.347 -29.911 1.00 95.88 775 VAL A CA 1
ATOM 6110 C C . VAL A 1 775 ? 16.345 -5.865 -30.111 1.00 95.88 775 VAL A C 1
ATOM 6112 O O . VAL A 1 775 ? 16.634 -5.430 -31.230 1.00 95.88 775 VAL A O 1
ATOM 6115 N N . VAL A 1 776 ? 16.253 -5.105 -29.027 1.00 94.19 776 VAL A N 1
ATOM 6116 C CA . VAL A 1 776 ? 16.609 -3.686 -28.991 1.00 94.19 776 VAL A CA 1
ATOM 6117 C C . VAL A 1 776 ? 17.934 -3.576 -28.258 1.00 94.19 776 VAL A C 1
ATOM 6119 O O . VAL A 1 776 ? 18.069 -4.069 -27.137 1.00 94.19 776 VAL A O 1
ATOM 6122 N N . LEU A 1 777 ? 18.925 -2.992 -28.922 1.00 91.31 777 LEU A N 1
ATOM 6123 C CA . LEU A 1 777 ? 20.232 -2.746 -28.344 1.00 91.31 777 LEU A CA 1
ATOM 6124 C C . LEU A 1 777 ? 20.517 -1.260 -28.335 1.00 91.31 777 LEU A C 1
ATOM 6126 O O . LEU A 1 777 ? 20.190 -0.525 -29.268 1.00 91.31 777 LEU A O 1
ATOM 6130 N N . ASP A 1 778 ? 21.221 -0.863 -27.300 1.00 85.44 778 ASP A N 1
ATOM 6131 C CA . ASP A 1 778 ? 21.827 0.441 -27.235 1.00 85.44 778 ASP A CA 1
ATOM 6132 C C . ASP A 1 778 ? 23.140 0.438 -28.057 1.00 85.44 778 ASP A C 1
ATOM 6134 O O . ASP A 1 778 ? 24.002 -0.439 -27.904 1.00 85.44 778 ASP A O 1
ATOM 6138 N N . ARG A 1 779 ? 23.241 1.361 -29.026 1.00 84.88 779 ARG A N 1
ATOM 6139 C CA . ARG A 1 779 ? 24.202 1.288 -30.150 1.00 84.88 779 ARG A CA 1
ATOM 6140 C C . ARG A 1 779 ? 25.648 1.495 -29.712 1.00 84.88 779 ARG A C 1
ATOM 6142 O O . ARG A 1 779 ? 26.566 0.976 -30.340 1.00 84.88 779 ARG A O 1
ATOM 6149 N N . ASN A 1 780 ? 25.855 2.246 -28.650 1.00 79.06 780 ASN A N 1
ATOM 6150 C CA . ASN A 1 780 ? 27.157 2.651 -28.145 1.00 79.06 780 ASN A CA 1
ATOM 6151 C C . ASN A 1 780 ? 27.448 2.052 -26.766 1.00 79.06 780 ASN A C 1
ATOM 6153 O O . ASN A 1 780 ? 28.604 2.036 -26.366 1.00 79.06 780 ASN A O 1
ATOM 6157 N N . GLY A 1 781 ? 26.479 1.511 -26.027 1.00 79.44 781 GLY A N 1
ATOM 6158 C CA . GLY A 1 781 ? 26.742 0.773 -24.783 1.00 79.44 781 GLY A CA 1
ATOM 6159 C C . GLY A 1 781 ? 26.778 -0.732 -25.008 1.00 79.44 781 GLY A C 1
ATOM 6160 O O . GLY A 1 781 ? 27.101 -1.485 -24.092 1.00 79.44 781 GLY A O 1
ATOM 6161 N N . GLY A 1 782 ? 26.476 -1.178 -26.231 1.00 84.12 782 GLY A N 1
ATOM 6162 C CA . GLY A 1 782 ? 26.678 -2.538 -26.710 1.00 84.12 782 GLY A CA 1
ATOM 6163 C C . GLY A 1 782 ? 25.796 -3.583 -26.031 1.00 84.12 782 GLY A C 1
ATOM 6164 O O . GLY A 1 782 ? 26.012 -4.772 -26.231 1.00 84.12 782 GLY A O 1
ATOM 6165 N N . ARG A 1 783 ? 24.832 -3.193 -25.201 1.00 86.81 783 ARG A N 1
ATOM 6166 C CA . ARG A 1 783 ? 23.997 -4.108 -24.412 1.00 86.81 783 ARG A CA 1
ATOM 6167 C C . ARG A 1 783 ? 22.598 -4.216 -25.006 1.00 86.81 783 ARG A C 1
ATOM 6169 O O . ARG A 1 783 ? 22.123 -3.302 -25.677 1.00 86.81 783 ARG A O 1
ATOM 6176 N N . ILE A 1 784 ? 21.941 -5.340 -24.760 1.00 91.25 784 ILE A N 1
ATOM 6177 C CA . ILE A 1 784 ? 20.550 -5.547 -25.147 1.00 91.25 784 ILE A CA 1
ATOM 6178 C C . ILE A 1 784 ? 19.678 -4.961 -24.040 1.00 91.25 784 ILE A C 1
ATOM 6180 O O . ILE A 1 784 ? 19.628 -5.488 -22.927 1.00 91.25 784 ILE A O 1
ATOM 6184 N N . THR A 1 785 ? 18.993 -3.868 -24.350 1.00 86.25 785 THR A N 1
ATOM 6185 C CA . THR A 1 785 ? 18.143 -3.158 -23.395 1.00 86.25 785 THR A CA 1
ATOM 6186 C C . THR A 1 785 ? 16.800 -3.862 -23.224 1.00 86.25 785 THR A C 1
ATOM 6188 O O . THR A 1 785 ? 16.287 -3.926 -22.108 1.00 86.25 785 THR A O 1
ATOM 6191 N N . GLN A 1 786 ? 16.240 -4.438 -24.299 1.00 91.12 786 GLN A N 1
ATOM 6192 C CA . GLN A 1 786 ? 14.981 -5.189 -24.258 1.00 91.12 786 GLN A CA 1
ATOM 6193 C C . GLN A 1 786 ? 14.939 -6.342 -25.274 1.00 91.12 786 GLN A C 1
ATOM 6195 O O . GLN A 1 786 ? 15.380 -6.222 -26.421 1.00 91.12 786 GLN A O 1
ATOM 6200 N N . LEU A 1 787 ? 14.335 -7.452 -24.847 1.00 95.50 787 LEU A N 1
ATOM 6201 C CA . LEU A 1 787 ? 14.043 -8.645 -25.634 1.00 95.50 787 LEU A CA 1
ATOM 6202 C C . LEU A 1 787 ? 12.547 -8.922 -25.631 1.00 95.50 787 LEU A C 1
ATOM 6204 O O . LEU A 1 787 ? 11.912 -8.946 -24.577 1.00 95.50 787 LEU A O 1
ATOM 6208 N N . PHE A 1 788 ? 12.013 -9.230 -26.808 1.00 97.00 788 PHE A N 1
ATOM 6209 C CA . PHE A 1 788 ? 10.620 -9.611 -26.984 1.00 97.00 788 PHE A CA 1
ATOM 6210 C C . PHE A 1 788 ? 10.513 -10.890 -27.803 1.00 97.00 788 PHE A C 1
ATOM 6212 O O . PHE A 1 788 ? 11.310 -11.127 -28.716 1.00 97.00 788 PHE A O 1
ATOM 6219 N N . SER A 1 789 ? 9.491 -11.690 -27.506 1.00 96.25 789 SER A N 1
ATOM 6220 C CA . SER A 1 789 ? 9.173 -12.899 -28.263 1.00 96.25 789 SER A CA 1
ATOM 6221 C C . SER A 1 789 ? 7.689 -12.987 -28.600 1.00 96.25 789 SER A C 1
ATOM 6223 O O . SER A 1 789 ? 6.846 -12.423 -27.904 1.00 96.25 789 SER A O 1
ATOM 6225 N N . LEU A 1 790 ? 7.370 -13.693 -29.682 1.00 94.56 790 LEU A N 1
ATOM 6226 C CA . LEU A 1 790 ? 6.014 -14.044 -30.077 1.00 94.56 790 LEU A CA 1
ATOM 6227 C C . LEU A 1 790 ? 5.806 -15.548 -29.861 1.00 94.56 790 LEU A C 1
ATOM 6229 O O . LEU A 1 790 ? 6.391 -16.360 -30.577 1.00 94.56 790 LEU A O 1
ATOM 6233 N N . VAL A 1 791 ? 4.937 -15.909 -28.916 1.00 94.19 791 VAL A N 1
ATOM 6234 C CA . VAL A 1 791 ? 4.594 -17.304 -28.588 1.00 94.19 791 VAL A CA 1
ATOM 6235 C C . VAL A 1 791 ? 3.116 -17.519 -28.867 1.00 94.19 791 VAL A C 1
ATOM 6237 O O . VAL A 1 791 ? 2.275 -16.769 -28.374 1.00 94.19 791 VAL A O 1
ATOM 6240 N N . ASP A 1 792 ? 2.785 -18.495 -29.713 1.00 91.31 792 ASP A N 1
ATOM 6241 C CA . ASP A 1 792 ? 1.401 -18.798 -30.115 1.00 91.31 792 ASP A CA 1
ATOM 6242 C C . ASP A 1 792 ? 0.588 -17.558 -30.555 1.00 91.31 792 ASP A C 1
ATOM 6244 O O . ASP A 1 792 ? -0.610 -17.419 -30.294 1.00 91.31 792 ASP A O 1
ATOM 6248 N N . GLY A 1 793 ? 1.255 -16.617 -31.233 1.00 89.69 793 GLY A N 1
ATOM 6249 C CA . GLY A 1 793 ? 0.655 -15.370 -31.713 1.00 89.69 793 GLY A CA 1
ATOM 6250 C C . GLY A 1 793 ? 0.457 -14.290 -30.643 1.00 89.69 793 GLY A C 1
ATOM 6251 O O . GLY A 1 793 ? -0.131 -13.252 -30.951 1.00 89.69 793 GLY A O 1
ATOM 6252 N N . ARG A 1 794 ? 0.948 -14.481 -29.415 1.00 93.88 794 ARG A N 1
ATOM 6253 C CA . ARG A 1 794 ? 0.928 -13.488 -28.331 1.00 93.88 794 ARG A CA 1
ATOM 6254 C C . ARG A 1 794 ? 2.329 -12.914 -28.091 1.00 93.88 794 ARG A C 1
ATOM 6256 O O . ARG A 1 794 ? 3.280 -13.691 -28.031 1.00 93.88 794 ARG A O 1
ATOM 6263 N N . PRO A 1 795 ? 2.483 -11.581 -28.010 1.00 95.50 795 PRO A N 1
ATOM 6264 C CA . PRO A 1 795 ? 3.781 -10.962 -27.776 1.00 95.50 795 PRO A CA 1
ATOM 6265 C C . PRO A 1 795 ? 4.090 -10.854 -26.282 1.00 95.50 795 PRO A C 1
ATOM 6267 O O . PRO A 1 795 ? 3.236 -10.424 -25.517 1.00 95.50 795 PRO A O 1
ATOM 6270 N N . TYR A 1 796 ? 5.325 -11.163 -25.902 1.00 95.50 796 TYR A N 1
ATOM 6271 C CA . TYR A 1 796 ? 5.809 -11.133 -24.524 1.00 95.50 796 TYR A CA 1
ATOM 6272 C C . TYR A 1 796 ? 7.095 -10.314 -24.415 1.00 95.50 796 TYR A C 1
ATOM 6274 O O . TYR A 1 796 ? 7.962 -10.398 -25.289 1.00 95.50 796 TYR A O 1
ATOM 6282 N N . SER A 1 797 ? 7.230 -9.558 -23.323 1.00 94.50 797 SER A N 1
ATOM 6283 C CA . SER A 1 797 ? 8.533 -9.061 -22.864 1.00 94.50 797 SER A CA 1
ATOM 6284 C C . SER A 1 797 ? 9.283 -10.225 -22.221 1.00 94.50 797 SER A C 1
ATOM 6286 O O . SER A 1 797 ? 8.702 -10.937 -21.407 1.00 94.50 797 SER A O 1
ATOM 6288 N N . VAL A 1 798 ? 10.532 -10.445 -22.619 1.00 94.44 798 VAL A N 1
ATOM 6289 C CA . VAL A 1 798 ? 11.416 -11.503 -22.086 1.00 94.44 798 VAL A CA 1
ATOM 6290 C C . VAL A 1 798 ? 12.524 -10.903 -21.222 1.00 94.44 798 VAL A C 1
ATOM 6292 O O . VAL A 1 798 ? 13.037 -11.534 -20.301 1.00 94.44 798 VAL A O 1
ATOM 6295 N N . SER A 1 799 ? 12.890 -9.661 -21.518 1.00 89.69 799 SER A N 1
ATOM 6296 C CA . SER A 1 799 ? 13.687 -8.814 -20.644 1.00 89.69 799 SER A CA 1
ATOM 6297 C C . SER A 1 799 ? 13.071 -7.421 -20.590 1.00 89.69 799 SER A C 1
ATOM 6299 O O . SER A 1 799 ? 12.036 -7.154 -21.211 1.00 89.69 799 SER A O 1
ATOM 6301 N N . GLY A 1 800 ? 13.705 -6.544 -19.826 1.00 74.56 800 GLY A N 1
ATOM 6302 C CA . GLY A 1 800 ? 13.143 -5.271 -19.420 1.00 74.56 800 GLY A CA 1
ATOM 6303 C C . GLY A 1 800 ? 12.916 -5.276 -17.918 1.00 74.56 800 GLY A C 1
ATOM 6304 O O . GLY A 1 800 ? 12.821 -6.318 -17.277 1.00 74.56 800 GLY A O 1
ATOM 6305 N N . THR A 1 801 ? 12.874 -4.083 -17.360 1.00 65.94 801 THR A N 1
ATOM 6306 C CA . THR A 1 801 ? 12.809 -3.850 -15.923 1.00 65.94 801 THR A CA 1
ATOM 6307 C C . THR A 1 801 ? 11.832 -2.719 -15.687 1.00 65.94 801 THR A C 1
ATOM 6309 O O . THR A 1 801 ? 11.772 -1.788 -16.492 1.00 65.94 801 THR A O 1
ATOM 6312 N N . CYS A 1 802 ? 11.033 -2.808 -14.636 1.00 60.34 802 CYS A N 1
ATOM 6313 C CA . CYS A 1 802 ? 10.288 -1.666 -14.134 1.00 60.34 802 CYS A CA 1
ATOM 6314 C C . CYS A 1 802 ? 11.236 -0.776 -13.322 1.00 60.34 802 CYS A C 1
ATOM 6316 O O . CYS A 1 802 ? 12.248 -1.253 -12.818 1.00 60.34 802 CYS A O 1
ATOM 6318 N N . LYS A 1 803 ? 10.915 0.516 -13.206 1.00 54.59 803 LYS A N 1
ATOM 6319 C CA . LYS A 1 803 ? 11.634 1.459 -12.339 1.00 54.59 803 LYS A CA 1
ATOM 6320 C C . LYS A 1 803 ? 11.931 0.788 -10.993 1.00 54.59 803 LYS A C 1
ATOM 6322 O O . LYS A 1 803 ? 10.980 0.427 -10.325 1.00 54.59 803 LYS A O 1
ATOM 6327 N N . ALA A 1 804 ? 13.202 0.590 -10.654 1.00 46.62 804 ALA A N 1
ATOM 6328 C CA . ALA A 1 804 ? 13.662 -0.025 -9.412 1.00 46.62 804 ALA A CA 1
ATOM 6329 C C . ALA A 1 804 ? 14.778 0.853 -8.836 1.00 46.62 804 ALA A C 1
ATOM 6331 O O . ALA A 1 804 ? 15.844 0.974 -9.439 1.00 46.62 804 ALA A O 1
ATOM 6332 N N . TYR A 1 805 ? 14.526 1.525 -7.715 1.00 48.62 805 TYR A N 1
ATOM 6333 C CA . TYR A 1 805 ? 15.544 2.318 -7.016 1.00 48.62 805 TYR A CA 1
ATOM 6334 C C . TYR A 1 805 ? 16.342 1.398 -6.096 1.00 48.62 805 TYR A C 1
ATOM 6336 O O . TYR A 1 805 ? 15.760 0.903 -5.137 1.00 48.62 805 TYR A O 1
ATOM 6344 N N . GLN A 1 806 ? 17.634 1.180 -6.363 1.00 40.59 806 GLN A N 1
ATOM 6345 C CA . GLN A 1 806 ? 18.511 0.423 -5.457 1.00 40.59 806 GLN A CA 1
ATOM 6346 C C . GLN A 1 806 ? 19.552 1.335 -4.809 1.00 40.59 806 GLN A C 1
ATOM 6348 O O . GLN A 1 806 ? 20.074 2.248 -5.450 1.00 40.59 806 GLN A O 1
ATOM 6353 N N . PHE A 1 807 ? 19.871 1.062 -3.544 1.00 41.66 807 PHE A N 1
ATOM 6354 C CA . PHE A 1 807 ? 21.009 1.658 -2.852 1.00 41.66 807 PHE A CA 1
ATOM 6355 C C . PHE A 1 807 ? 22.273 0.882 -3.207 1.00 41.66 807 PHE A C 1
ATOM 6357 O O . PHE A 1 807 ? 22.289 -0.340 -3.133 1.00 41.66 807 PHE A O 1
ATOM 6364 N N . LEU A 1 808 ? 23.354 1.580 -3.546 1.00 37.16 808 LEU A N 1
ATOM 6365 C CA . LEU A 1 808 ? 24.672 0.965 -3.607 1.00 37.16 808 LEU A CA 1
ATOM 6366 C C . LEU A 1 808 ? 25.695 1.857 -2.934 1.00 37.16 808 LEU A C 1
ATOM 6368 O O . LEU A 1 808 ? 26.012 2.937 -3.428 1.00 37.16 808 LEU A O 1
ATOM 6372 N N . ASP A 1 809 ? 26.210 1.364 -1.816 1.00 40.16 809 ASP A N 1
ATOM 6373 C CA . ASP A 1 809 ? 27.524 1.731 -1.323 1.00 40.16 809 ASP A CA 1
ATOM 6374 C C . ASP A 1 809 ? 28.486 0.600 -1.715 1.00 40.16 809 ASP A C 1
ATOM 6376 O O . ASP A 1 809 ? 28.254 -0.573 -1.407 1.00 40.16 809 ASP A O 1
ATOM 6380 N N . MET A 1 810 ? 29.526 0.930 -2.481 1.00 33.00 810 MET A N 1
ATOM 6381 C CA . MET A 1 810 ? 30.568 -0.027 -2.857 1.00 33.00 810 MET A CA 1
ATOM 6382 C C . MET A 1 810 ? 31.703 -0.099 -1.829 1.00 33.00 810 MET A C 1
ATOM 6384 O O . MET A 1 810 ? 32.553 -0.984 -1.955 1.00 33.00 810 MET A O 1
ATOM 6388 N N . ASP A 1 811 ? 31.745 0.785 -0.826 1.00 38.56 811 ASP A N 1
ATOM 6389 C CA . ASP A 1 811 ? 32.803 0.781 0.182 1.00 38.56 811 ASP A CA 1
ATOM 6390 C C . ASP A 1 811 ? 32.387 -0.077 1.386 1.00 38.56 811 ASP A C 1
ATOM 6392 O O . ASP A 1 811 ? 32.065 0.395 2.476 1.00 38.56 811 ASP A O 1
ATOM 6396 N N . TRP A 1 812 ? 32.422 -1.399 1.169 1.00 38.41 812 TRP A N 1
ATOM 6397 C CA . TRP A 1 812 ? 32.039 -2.473 2.104 1.00 38.41 812 TRP A CA 1
ATOM 6398 C C . TRP A 1 812 ? 32.758 -2.469 3.472 1.00 38.41 812 TRP A C 1
ATOM 6400 O O . TRP A 1 812 ? 32.557 -3.377 4.277 1.00 38.41 812 TRP A O 1
ATOM 6410 N N . ALA A 1 813 ? 33.643 -1.505 3.730 1.00 31.98 813 ALA A N 1
ATOM 6411 C CA . ALA A 1 813 ? 34.423 -1.382 4.957 1.00 31.98 813 ALA A CA 1
ATOM 6412 C C . ALA A 1 813 ? 34.156 -0.085 5.741 1.00 31.98 813 ALA A C 1
ATOM 6414 O O . ALA A 1 813 ? 34.792 0.115 6.779 1.00 31.98 813 ALA A O 1
ATOM 6415 N N . SER A 1 814 ? 33.277 0.804 5.265 1.00 35.19 814 SER A N 1
ATOM 6416 C CA . SER A 1 814 ? 33.005 2.060 5.959 1.00 35.19 814 SER A CA 1
ATOM 6417 C C . SER A 1 814 ? 31.854 1.894 6.964 1.00 35.19 814 SER A C 1
ATOM 6419 O O . SER A 1 814 ? 30.735 1.537 6.622 1.00 35.19 814 SER A O 1
ATOM 6421 N N . ASP A 1 815 ? 32.131 2.171 8.242 1.00 33.94 815 ASP A N 1
ATOM 6422 C CA . ASP A 1 815 ? 31.136 2.241 9.329 1.00 33.94 815 ASP A CA 1
ATOM 6423 C C . ASP A 1 815 ? 30.152 3.433 9.159 1.00 33.94 815 ASP A C 1
ATOM 6425 O O . ASP A 1 815 ? 29.399 3.773 10.077 1.00 33.94 815 ASP A O 1
ATOM 6429 N N . SER A 1 816 ? 30.173 4.127 8.016 1.00 35.88 816 SER A N 1
ATOM 6430 C CA . SER A 1 816 ? 29.297 5.256 7.700 1.00 35.88 816 SER A CA 1
ATOM 6431 C C . SER A 1 816 ? 28.023 4.755 7.031 1.00 35.88 816 SER A C 1
ATOM 6433 O O . SER A 1 816 ? 27.849 4.890 5.827 1.00 35.88 816 SER A O 1
ATOM 6435 N N . GLY A 1 817 ? 27.132 4.165 7.831 1.00 35.50 817 GLY A N 1
ATOM 6436 C CA . GLY A 1 817 ? 25.812 3.733 7.377 1.00 35.50 817 GLY A CA 1
ATOM 6437 C C . GLY A 1 817 ? 25.115 4.806 6.534 1.00 35.50 817 GLY A C 1
ATOM 6438 O O . GLY A 1 817 ? 24.982 5.960 6.954 1.00 35.50 817 GLY A O 1
ATOM 6439 N N . VAL A 1 818 ? 24.683 4.420 5.335 1.00 35.81 818 VAL A N 1
ATOM 6440 C CA . VAL A 1 818 ? 23.979 5.308 4.413 1.00 35.81 818 VAL A CA 1
ATOM 6441 C C . VAL A 1 818 ? 22.623 5.673 5.014 1.00 35.81 818 VAL A C 1
ATOM 6443 O O . VAL A 1 818 ? 21.775 4.830 5.297 1.00 35.81 818 VAL A O 1
ATOM 6446 N N . GLN A 1 819 ? 22.436 6.966 5.241 1.00 35.25 819 GLN A N 1
ATOM 6447 C CA . GLN A 1 819 ? 21.246 7.548 5.835 1.00 35.25 819 GLN A CA 1
ATOM 6448 C C . GLN A 1 819 ? 20.096 7.593 4.811 1.00 35.25 819 GLN A C 1
ATOM 6450 O O . GLN A 1 819 ? 20.120 8.380 3.872 1.00 35.25 819 GLN A O 1
ATOM 6455 N N . CYS A 1 820 ? 19.069 6.760 4.996 1.00 35.78 820 CYS A N 1
ATOM 6456 C CA . CYS A 1 820 ? 17.868 6.732 4.156 1.00 35.78 820 CYS A CA 1
ATOM 6457 C C . CYS A 1 820 ? 16.784 7.671 4.723 1.00 35.78 820 CYS A C 1
ATOM 6459 O O . CYS A 1 820 ? 15.955 7.204 5.478 1.00 35.78 820 CYS A O 1
ATOM 6461 N N . ASP A 1 821 ? 16.749 8.978 4.427 1.00 35.44 821 ASP A N 1
ATOM 6462 C CA . ASP A 1 821 ? 15.686 9.916 4.900 1.00 35.44 821 ASP A CA 1
ATOM 6463 C C . ASP A 1 821 ? 14.562 10.199 3.886 1.00 35.44 821 ASP A C 1
ATOM 6465 O O . ASP A 1 821 ? 13.760 11.121 4.071 1.00 35.44 821 ASP A O 1
ATOM 6469 N N . GLY A 1 822 ? 14.497 9.506 2.752 1.00 34.12 822 GLY A N 1
ATOM 6470 C CA . GLY A 1 822 ? 13.597 9.924 1.667 1.00 34.12 822 GLY A CA 1
ATOM 6471 C C . GLY A 1 822 ? 13.873 11.351 1.137 1.00 34.12 822 GLY A C 1
ATOM 6472 O O . GLY A 1 822 ? 13.169 11.811 0.241 1.00 34.12 822 GLY A O 1
ATOM 6473 N N . ILE A 1 823 ? 14.889 12.055 1.660 1.00 33.22 823 ILE A N 1
ATOM 6474 C CA . ILE A 1 823 ? 15.569 13.191 1.028 1.00 33.22 823 ILE A CA 1
ATOM 6475 C C . ILE A 1 823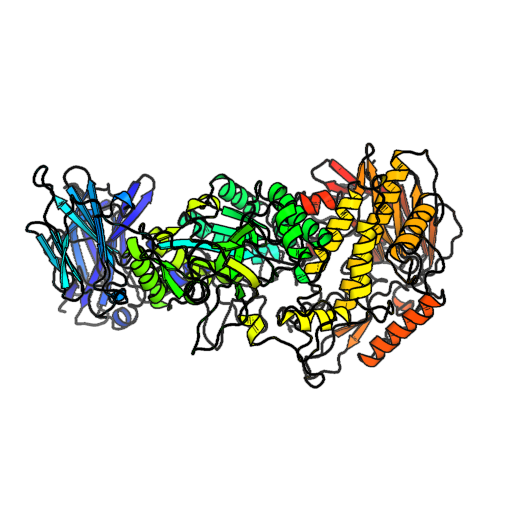 ? 16.684 12.620 0.134 1.00 33.22 823 ILE A C 1
ATOM 6477 O O . ILE A 1 823 ? 16.867 13.097 -0.984 1.00 33.22 823 ILE A O 1
ATOM 6481 N N . VAL A 1 824 ? 17.316 11.523 0.565 1.00 35.81 824 VAL A N 1
ATOM 6482 C CA . VAL A 1 824 ? 18.344 10.738 -0.133 1.00 35.81 824 VAL A CA 1
ATOM 6483 C C . VAL A 1 824 ? 17.735 9.489 -0.805 1.00 35.81 824 VAL A C 1
ATOM 6485 O O . VAL A 1 824 ? 18.288 8.398 -0.778 1.00 35.81 824 VAL A O 1
ATOM 6488 N N . LEU A 1 825 ? 16.600 9.630 -1.501 1.00 38.84 825 LEU A N 1
ATOM 6489 C CA . LEU A 1 825 ? 16.241 8.723 -2.615 1.00 38.84 825 LEU A CA 1
ATOM 6490 C C . LEU A 1 825 ? 17.117 9.068 -3.842 1.00 38.84 825 LEU A C 1
ATOM 6492 O O . LEU A 1 825 ? 16.616 9.326 -4.934 1.00 38.84 825 LEU A O 1
ATOM 6496 N N . GLN A 1 826 ? 18.432 9.206 -3.638 1.00 37.69 826 GLN A N 1
ATOM 6497 C CA . GLN A 1 826 ? 19.328 9.836 -4.610 1.00 37.69 826 GLN A CA 1
ATOM 6498 C C . GLN A 1 826 ? 20.154 8.874 -5.456 1.00 37.69 826 GLN A C 1
ATOM 6500 O O . GLN A 1 826 ? 20.640 9.301 -6.493 1.00 37.69 826 GLN A O 1
ATOM 6505 N N . ASN A 1 827 ? 20.262 7.587 -5.141 1.00 37.81 827 ASN A N 1
ATOM 6506 C CA . ASN A 1 827 ? 21.226 6.749 -5.864 1.00 37.81 827 ASN A CA 1
ATOM 6507 C C . ASN A 1 827 ? 20.621 6.009 -7.061 1.00 37.81 827 ASN A C 1
ATOM 6509 O O . ASN A 1 827 ? 20.746 4.800 -7.215 1.00 37.81 827 ASN A O 1
ATOM 6513 N N . THR A 1 828 ? 20.000 6.763 -7.969 1.00 38.84 828 THR A N 1
ATOM 6514 C CA . THR A 1 828 ? 19.575 6.256 -9.280 1.00 38.84 828 THR A CA 1
ATOM 6515 C C . THR A 1 828 ? 20.666 6.289 -10.358 1.00 38.84 828 THR A C 1
ATOM 6517 O O . THR A 1 828 ? 20.391 5.924 -11.500 1.00 38.84 828 THR A O 1
ATOM 6520 N N . VAL A 1 829 ? 21.896 6.708 -10.035 1.00 34.00 829 VAL A N 1
ATOM 6521 C CA . VAL A 1 829 ? 22.987 6.878 -11.032 1.00 34.00 829 VAL A CA 1
ATOM 6522 C C . VAL A 1 829 ? 24.010 5.764 -11.027 1.00 34.00 829 VAL A C 1
ATOM 6524 O O . VAL A 1 829 ? 24.886 5.717 -11.889 1.00 34.00 829 VAL A O 1
ATOM 6527 N N . TRP A 1 830 ? 23.792 4.737 -10.210 1.00 35.66 830 TRP A N 1
ATOM 6528 C CA . TRP A 1 830 ? 24.084 3.412 -10.727 1.00 35.66 830 TRP A CA 1
ATOM 6529 C C . TRP A 1 830 ? 23.036 3.061 -11.781 1.00 35.66 830 TRP A C 1
ATOM 6531 O O . TRP A 1 830 ? 22.138 2.255 -11.586 1.00 35.66 830 TRP A O 1
ATOM 6541 N N . THR A 1 831 ? 23.165 3.660 -12.956 1.00 33.50 831 THR A N 1
ATOM 6542 C CA . THR A 1 831 ? 22.755 3.036 -14.209 1.00 33.50 831 THR A CA 1
ATOM 6543 C C . THR A 1 831 ? 23.784 1.968 -14.606 1.00 33.50 831 THR A C 1
ATOM 6545 O O . THR A 1 831 ? 24.129 1.844 -15.776 1.00 33.50 831 THR A O 1
ATOM 6548 N N . PRO A 1 832 ? 24.266 1.159 -13.641 1.00 40.03 832 PRO A N 1
ATOM 6549 C CA . PRO A 1 832 ? 24.005 -0.264 -13.797 1.00 40.03 832 PRO A CA 1
ATOM 6550 C C . PRO A 1 832 ? 23.529 -0.937 -12.495 1.00 40.03 832 PRO A C 1
ATOM 6552 O O . PRO A 1 832 ? 24.010 -1.996 -12.120 1.00 40.03 832 PRO A O 1
ATOM 6555 N N . ASN A 1 833 ? 22.488 -0.402 -11.865 1.00 42.09 833 ASN A N 1
ATOM 6556 C CA . ASN A 1 833 ? 21.498 -1.203 -11.142 1.00 42.09 833 ASN A CA 1
ATOM 6557 C C . ASN A 1 833 ? 20.613 -1.975 -12.126 1.00 42.09 833 ASN A C 1
ATOM 6559 O O . ASN A 1 833 ? 19.589 -2.495 -11.735 1.00 42.09 833 ASN A O 1
ATOM 6563 N N . HIS A 1 834 ? 20.941 -2.026 -13.414 1.00 56.00 834 HIS A N 1
ATOM 6564 C CA . HIS A 1 834 ? 20.297 -2.898 -14.380 1.00 56.00 834 HIS A CA 1
ATOM 6565 C C . HIS A 1 834 ? 21.402 -3.656 -15.073 1.00 56.00 834 HIS A C 1
ATOM 6567 O O . HIS A 1 834 ? 22.280 -3.074 -15.719 1.00 56.00 834 HIS A O 1
ATOM 6573 N N . ALA A 1 835 ? 21.366 -4.963 -14.892 1.00 65.06 835 ALA A N 1
ATOM 6574 C CA . ALA A 1 835 ? 22.361 -5.833 -15.459 1.00 65.06 835 ALA A CA 1
ATOM 6575 C C . ALA A 1 835 ? 22.087 -6.018 -16.962 1.00 65.06 835 ALA A C 1
ATOM 6577 O O . ALA A 1 835 ? 22.990 -6.433 -17.673 1.00 65.06 835 ALA A O 1
ATOM 6578 N N . TYR A 1 836 ? 20.900 -5.618 -17.464 1.00 81.88 836 TYR A N 1
ATOM 6579 C CA . TYR A 1 836 ? 20.467 -5.726 -18.868 1.00 81.88 836 TYR A CA 1
ATOM 6580 C C . TYR A 1 836 ? 20.779 -7.121 -19.442 1.00 81.88 836 TYR A C 1
ATOM 6582 O O . TYR A 1 836 ? 21.104 -8.059 -18.718 1.00 81.88 836 TYR A O 1
ATOM 6590 N N . VAL A 1 837 ? 20.645 -7.318 -20.752 1.00 90.94 837 VAL A N 1
ATOM 6591 C CA . VAL A 1 837 ? 21.063 -8.578 -21.374 1.00 90.94 837 VAL A CA 1
ATOM 6592 C C . VAL A 1 837 ? 22.349 -8.369 -22.159 1.00 90.94 837 VAL A C 1
ATOM 6594 O O . VAL A 1 837 ? 22.501 -7.379 -22.875 1.00 90.94 837 VAL A O 1
ATOM 6597 N N . ALA A 1 838 ? 23.296 -9.299 -22.023 1.00 92.44 838 ALA A N 1
ATOM 6598 C CA . ALA A 1 838 ? 24.637 -9.187 -22.590 1.00 92.44 838 ALA A CA 1
ATOM 6599 C C . ALA A 1 838 ? 25.385 -7.903 -22.175 1.00 92.44 838 ALA A C 1
ATOM 6601 O O . ALA A 1 838 ? 26.124 -7.316 -22.980 1.00 92.44 838 ALA A O 1
ATOM 6602 N N . SER A 1 839 ? 25.176 -7.452 -20.935 1.00 87.62 839 SER A N 1
ATOM 6603 C CA . SER A 1 839 ? 25.883 -6.297 -20.376 1.00 87.62 839 SER A CA 1
ATOM 6604 C C . SER A 1 839 ? 27.192 -6.729 -19.743 1.00 87.62 839 SER A C 1
ATOM 6606 O O . SER A 1 839 ? 27.250 -7.728 -19.028 1.00 87.62 839 SER A O 1
ATOM 6608 N N . ASP A 1 840 ? 28.248 -5.970 -19.990 1.00 87.12 840 ASP A N 1
ATOM 6609 C CA . ASP A 1 840 ? 29.574 -6.264 -19.469 1.00 87.12 840 ASP A CA 1
ATOM 6610 C C . ASP A 1 840 ? 29.712 -5.610 -18.090 1.00 87.12 840 ASP A C 1
ATOM 6612 O O . ASP A 1 840 ? 29.889 -4.402 -17.986 1.00 87.12 840 ASP A O 1
ATOM 6616 N N . VAL A 1 841 ? 29.605 -6.410 -17.024 1.00 79.44 841 VAL A N 1
ATOM 6617 C CA . VAL A 1 841 ? 29.369 -5.926 -15.647 1.00 79.44 841 VAL A CA 1
ATOM 6618 C C . VAL A 1 841 ? 30.458 -4.973 -15.162 1.00 79.44 841 VAL A C 1
ATOM 6620 O O . VAL A 1 841 ? 30.160 -3.951 -14.555 1.00 79.44 841 VAL A O 1
ATOM 6623 N N . ASP A 1 842 ? 31.724 -5.313 -15.399 1.00 78.00 842 ASP A N 1
ATOM 6624 C CA . ASP A 1 842 ? 32.851 -4.496 -14.943 1.00 78.00 842 ASP A CA 1
ATOM 6625 C C . ASP A 1 842 ? 33.108 -3.282 -15.853 1.00 78.00 842 ASP A C 1
ATOM 6627 O O . ASP A 1 842 ? 33.250 -2.178 -15.326 1.00 78.00 842 ASP A O 1
ATOM 6631 N N . PRO A 1 843 ? 33.109 -3.429 -17.194 1.00 75.50 843 PRO A N 1
ATOM 6632 C CA . PRO A 1 843 ? 33.326 -2.298 -18.092 1.00 75.50 843 PRO A CA 1
ATOM 6633 C C . PRO A 1 843 ? 32.157 -1.304 -18.195 1.00 75.50 843 PRO A C 1
ATOM 6635 O O . PRO A 1 843 ? 32.375 -0.193 -18.671 1.00 75.50 843 PRO A O 1
ATOM 6638 N N . SER A 1 844 ? 30.941 -1.681 -17.782 1.00 68.31 844 SER A N 1
ATOM 6639 C CA . SER A 1 844 ? 29.755 -0.807 -17.732 1.00 68.31 844 SER A CA 1
ATOM 6640 C C . SER A 1 844 ? 29.559 -0.110 -16.376 1.00 68.31 844 SER A C 1
ATOM 6642 O O . SER A 1 844 ? 28.494 0.443 -16.118 1.00 68.31 844 SER A O 1
ATOM 6644 N N . ARG A 1 845 ? 30.555 -0.134 -15.480 1.00 63.34 845 ARG A N 1
ATOM 6645 C CA . ARG A 1 845 ? 30.493 0.602 -14.206 1.00 63.34 845 ARG A CA 1
ATOM 6646 C C . ARG A 1 845 ? 30.541 2.115 -14.453 1.00 63.34 845 ARG A C 1
ATOM 6648 O O . ARG A 1 845 ? 31.375 2.586 -15.222 1.00 63.34 845 ARG A O 1
ATOM 6655 N N . GLY A 1 846 ? 29.674 2.869 -13.772 1.00 56.44 846 GLY A N 1
ATOM 6656 C CA . GLY A 1 846 ? 29.709 4.338 -13.780 1.00 56.44 846 GLY A CA 1
ATOM 6657 C C . GLY A 1 846 ? 31.018 4.888 -13.197 1.00 56.44 846 GLY A C 1
ATOM 6658 O O . GLY A 1 846 ? 31.680 4.220 -12.401 1.00 56.44 846 GLY A O 1
ATOM 6659 N N . THR A 1 847 ? 31.402 6.105 -13.593 1.00 56.34 847 THR A N 1
ATOM 6660 C CA . THR A 1 847 ? 32.614 6.771 -13.074 1.00 56.34 847 THR A CA 1
ATOM 6661 C C . THR A 1 847 ? 32.261 7.625 -11.856 1.00 56.34 847 THR A C 1
ATOM 6663 O O . THR A 1 847 ? 31.277 8.356 -11.911 1.00 56.34 847 THR A O 1
ATOM 6666 N N . THR A 1 848 ? 33.045 7.564 -10.777 1.00 53.62 848 THR A N 1
ATOM 6667 C CA . THR A 1 848 ? 32.802 8.336 -9.544 1.00 53.62 848 THR A CA 1
ATOM 6668 C C . THR A 1 848 ? 33.583 9.653 -9.496 1.00 53.62 848 THR A C 1
ATOM 6670 O O . THR A 1 848 ? 34.721 9.730 -9.956 1.00 53.62 848 THR A O 1
ATOM 6673 N N . GLY A 1 849 ? 32.968 10.687 -8.922 1.00 49.59 849 GLY A N 1
ATOM 6674 C CA . GLY A 1 849 ? 33.558 11.961 -8.498 1.00 49.59 849 GLY A CA 1
ATOM 6675 C C . GLY A 1 849 ? 33.189 12.257 -7.035 1.00 49.59 849 GLY A C 1
ATOM 6676 O O . GLY A 1 849 ? 32.373 11.548 -6.456 1.00 49.59 849 GLY A O 1
ATOM 6677 N N . THR A 1 850 ? 33.773 13.286 -6.413 1.00 47.41 850 THR A N 1
ATOM 6678 C CA . THR A 1 850 ? 33.519 13.643 -4.996 1.00 47.41 850 THR A CA 1
ATOM 6679 C C . THR A 1 850 ? 32.861 15.017 -4.867 1.00 47.41 850 THR A C 1
ATOM 6681 O O . THR A 1 850 ? 33.308 15.986 -5.480 1.00 47.41 850 THR A O 1
ATOM 6684 N N . SER A 1 851 ? 31.811 15.128 -4.044 1.00 43.25 851 SER A N 1
ATOM 6685 C CA . SER A 1 851 ? 31.179 16.415 -3.724 1.00 43.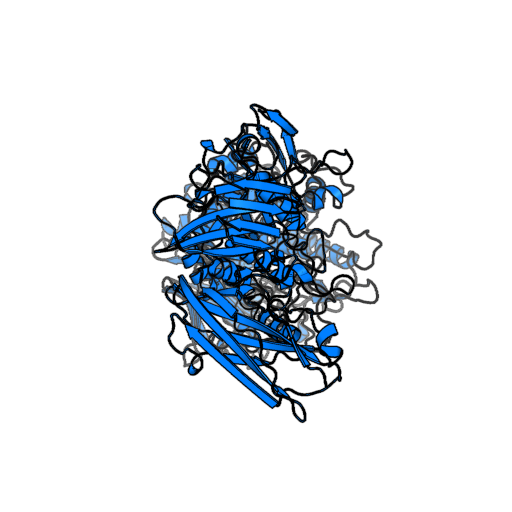25 851 SER A CA 1
ATOM 6686 C C . SER A 1 851 ? 32.105 17.321 -2.891 1.00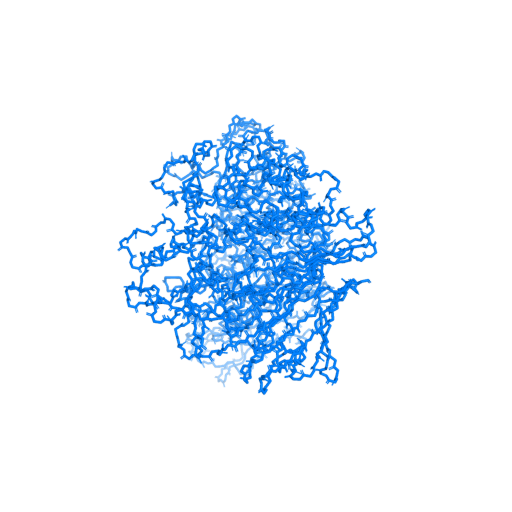 43.25 851 SER A C 1
ATOM 6688 O O . SER A 1 851 ? 32.670 16.858 -1.900 1.00 43.25 851 SER A O 1
ATOM 6690 N N . PRO A 1 852 ? 32.214 18.636 -3.182 1.00 37.69 852 PRO A N 1
ATOM 6691 C CA . PRO A 1 852 ? 32.919 19.591 -2.326 1.00 37.69 852 PRO A CA 1
ATOM 6692 C C . PRO A 1 852 ? 32.112 20.067 -1.098 1.00 37.69 852 PRO A C 1
ATOM 6694 O O . PRO A 1 852 ? 32.524 21.019 -0.428 1.00 37.69 852 PRO A O 1
ATOM 6697 N N . ALA A 1 853 ? 30.950 19.480 -0.803 1.00 37.81 853 ALA A N 1
ATOM 6698 C CA . ALA A 1 853 ? 30.018 20.038 0.171 1.00 37.81 853 ALA A CA 1
ATOM 6699 C C . ALA A 1 853 ? 30.226 19.501 1.607 1.00 37.81 853 ALA A C 1
ATOM 6701 O O . ALA A 1 853 ? 29.583 18.555 2.035 1.00 37.81 853 ALA A O 1
ATOM 6702 N N . GLY A 1 854 ? 31.090 20.170 2.380 1.00 42.06 854 GLY A N 1
ATOM 6703 C CA . GLY A 1 854 ? 31.187 19.990 3.840 1.00 42.06 854 GLY A CA 1
ATOM 6704 C C . GLY A 1 854 ? 31.869 18.700 4.321 1.00 42.06 854 GLY A C 1
ATOM 6705 O O . GLY A 1 854 ? 32.454 17.967 3.533 1.00 42.06 854 GLY A O 1
ATOM 6706 N N . ASP A 1 855 ? 31.842 18.469 5.641 1.00 35.09 855 ASP A N 1
ATOM 6707 C CA . ASP A 1 855 ? 32.526 17.344 6.313 1.00 35.09 855 ASP A CA 1
ATOM 6708 C C . ASP A 1 855 ? 31.927 15.954 5.968 1.00 35.09 855 ASP A C 1
ATOM 6710 O O . ASP A 1 855 ? 32.556 14.943 6.281 1.00 35.09 855 ASP A O 1
ATOM 6714 N N . ASP A 1 856 ? 30.780 15.901 5.276 1.00 44.41 856 ASP A N 1
ATOM 6715 C CA . ASP A 1 856 ? 30.094 14.681 4.821 1.00 44.41 856 ASP A CA 1
ATOM 6716 C C . ASP A 1 856 ? 30.141 14.596 3.278 1.00 44.41 856 ASP A C 1
ATOM 6718 O O . ASP A 1 856 ? 29.195 14.954 2.574 1.00 44.41 856 ASP A O 1
ATOM 6722 N N . ALA A 1 857 ? 31.283 14.183 2.725 1.00 44.47 857 ALA A N 1
ATOM 6723 C CA . ALA A 1 857 ? 31.453 14.028 1.280 1.00 44.47 857 ALA A CA 1
ATOM 6724 C C . ALA A 1 857 ? 30.614 12.847 0.752 1.00 44.47 857 ALA A C 1
ATOM 6726 O O . ALA A 1 857 ? 30.889 11.699 1.089 1.00 44.47 857 ALA A O 1
ATOM 6727 N N . PHE A 1 858 ? 29.620 13.119 -0.098 1.00 47.44 858 PHE A N 1
ATOM 6728 C CA . PHE A 1 858 ? 28.945 12.090 -0.897 1.00 47.44 858 PHE A CA 1
ATOM 6729 C C . PHE A 1 858 ? 29.672 11.899 -2.236 1.00 47.44 858 PHE A C 1
ATOM 6731 O O . PHE A 1 858 ? 30.056 12.884 -2.881 1.00 47.44 858 PHE A O 1
ATOM 6738 N N . ASP A 1 859 ? 29.828 10.645 -2.664 1.00 48.91 859 ASP A N 1
ATOM 6739 C CA . ASP A 1 859 ? 30.279 10.317 -4.017 1.00 48.91 859 ASP A CA 1
ATOM 6740 C C . ASP A 1 859 ? 29.185 10.677 -5.034 1.00 48.91 859 ASP A C 1
ATOM 6742 O O . ASP A 1 859 ? 28.007 10.365 -4.850 1.00 48.91 859 ASP A O 1
ATOM 6746 N N . TRP A 1 860 ? 29.577 11.328 -6.126 1.00 50.47 860 TRP A N 1
ATOM 6747 C CA . TRP A 1 860 ? 28.731 11.564 -7.295 1.00 50.47 860 TRP A CA 1
ATOM 6748 C C . TRP A 1 860 ? 29.111 10.609 -8.408 1.00 50.47 860 TRP A C 1
ATOM 6750 O O . TRP A 1 860 ? 30.276 10.258 -8.568 1.00 50.47 860 TRP A O 1
ATOM 6760 N N . TYR A 1 861 ? 28.136 10.220 -9.218 1.00 52.59 861 TYR A N 1
ATOM 6761 C CA . TYR A 1 861 ? 28.374 9.311 -10.326 1.00 52.59 861 TYR A CA 1
ATOM 6762 C C . TYR A 1 861 ? 28.143 10.056 -11.635 1.00 52.59 861 TYR A C 1
ATOM 6764 O O . TYR A 1 861 ? 27.075 10.611 -11.875 1.00 52.59 861 TYR A O 1
ATOM 6772 N N . TYR A 1 862 ? 29.146 10.051 -12.511 1.00 55.72 862 TYR A N 1
ATOM 6773 C CA . TYR A 1 862 ? 28.903 10.332 -13.915 1.00 55.72 862 TYR A CA 1
ATOM 6774 C C . TYR A 1 862 ? 28.073 9.163 -14.457 1.00 55.72 862 TYR A C 1
ATOM 6776 O O . TYR A 1 862 ? 28.544 8.018 -14.376 1.00 55.72 862 TYR A O 1
ATOM 6784 N N . PRO A 1 863 ? 26.851 9.412 -14.967 1.00 52.16 863 PRO A N 1
ATOM 6785 C CA . PRO A 1 863 ? 25.990 8.342 -15.441 1.00 52.16 863 PRO A CA 1
ATOM 6786 C C . PRO A 1 863 ? 26.732 7.506 -16.472 1.00 52.16 863 PRO A C 1
ATOM 6788 O O . PRO A 1 863 ? 27.468 8.044 -17.304 1.00 52.16 863 PRO A O 1
ATOM 6791 N N . ASP A 1 864 ? 26.495 6.196 -16.448 1.00 55.44 864 ASP A N 1
ATOM 6792 C CA . ASP A 1 864 ? 26.766 5.371 -17.617 1.00 55.44 864 ASP A CA 1
ATOM 6793 C C . ASP A 1 864 ? 25.932 5.951 -18.766 1.00 55.44 864 ASP A C 1
ATOM 6795 O O . ASP A 1 864 ? 24.717 5.768 -18.853 1.00 55.44 864 ASP A O 1
ATOM 6799 N N . ASN A 1 865 ? 26.586 6.765 -19.588 1.00 57.81 865 ASN A N 1
ATOM 6800 C CA . ASN A 1 865 ? 25.987 7.468 -20.711 1.00 57.81 865 ASN A CA 1
ATOM 6801 C C . ASN A 1 865 ? 25.945 6.584 -21.955 1.00 57.81 865 ASN A C 1
ATOM 6803 O O . ASN A 1 865 ? 25.710 7.100 -23.052 1.00 57.81 865 ASN A O 1
ATOM 6807 N N . PHE A 1 866 ? 26.190 5.282 -21.767 1.00 64.25 866 PHE A N 1
ATOM 6808 C CA . PHE A 1 866 ? 26.170 4.273 -22.796 1.00 64.25 866 PHE A CA 1
ATOM 6809 C C . PHE A 1 866 ? 27.204 4.524 -23.897 1.00 64.25 866 PHE A C 1
ATOM 6811 O O . PHE A 1 866 ? 27.045 4.033 -24.993 1.00 64.25 866 PHE A O 1
ATOM 6818 N N . ASN A 1 867 ? 28.298 5.254 -23.668 1.00 71.38 867 ASN A N 1
ATOM 6819 C CA . ASN A 1 867 ? 29.245 5.585 -24.745 1.00 71.38 867 ASN A CA 1
ATOM 6820 C C . ASN A 1 867 ? 30.479 4.678 -24.784 1.00 71.38 867 ASN A C 1
ATOM 6822 O O . ASN A 1 867 ? 31.573 5.128 -25.109 1.00 71.38 867 ASN A O 1
ATOM 6826 N N . VAL A 1 868 ? 30.355 3.399 -24.454 1.00 76.75 868 VAL A N 1
ATOM 6827 C CA . VAL A 1 868 ? 31.493 2.517 -24.138 1.00 76.75 868 VAL A CA 1
ATOM 6828 C C . VAL A 1 868 ? 32.064 1.769 -25.362 1.00 76.75 868 VAL A C 1
ATOM 6830 O O . VAL A 1 868 ? 33.243 1.401 -25.402 1.00 76.75 868 VAL A O 1
ATOM 6833 N N . TYR A 1 869 ? 31.274 1.640 -26.420 1.00 84.19 869 TYR A N 1
ATOM 6834 C CA . TYR A 1 869 ? 31.553 0.824 -27.592 1.00 84.19 869 TYR A CA 1
ATOM 6835 C C . TYR A 1 869 ? 31.429 1.613 -28.892 1.00 84.19 869 TYR A C 1
ATOM 6837 O O . TYR A 1 869 ? 30.581 2.491 -29.038 1.00 84.19 869 TYR A O 1
ATOM 6845 N N . ASP A 1 870 ? 32.243 1.218 -29.868 1.00 86.81 870 ASP A N 1
ATOM 6846 C CA . ASP A 1 870 ? 32.081 1.598 -31.265 1.00 86.81 870 ASP A CA 1
ATOM 6847 C C . ASP A 1 870 ? 31.433 0.454 -32.049 1.00 86.81 870 ASP A C 1
ATOM 6849 O O . ASP A 1 870 ? 31.858 -0.703 -31.980 1.00 86.81 870 ASP A O 1
ATOM 6853 N N . GLU A 1 871 ? 30.409 0.774 -32.832 1.00 88.06 871 GLU A N 1
ATOM 6854 C CA . GLU A 1 871 ? 29.815 -0.171 -33.770 1.00 88.06 871 GLU A CA 1
ATOM 6855 C C . GLU A 1 871 ? 30.709 -0.321 -35.014 1.00 88.06 871 GLU A C 1
ATOM 6857 O O . GLU A 1 871 ? 31.044 0.664 -35.674 1.00 88.06 871 GLU A O 1
ATOM 6862 N N . ILE A 1 872 ? 31.096 -1.555 -35.361 1.00 87.81 872 ILE A N 1
ATOM 6863 C CA . ILE A 1 872 ? 32.063 -1.821 -36.447 1.00 87.81 872 ILE A CA 1
ATOM 6864 C C . ILE A 1 872 ? 31.568 -2.799 -37.529 1.00 87.81 872 ILE A C 1
ATOM 6866 O O . ILE A 1 872 ? 32.327 -3.134 -38.442 1.00 87.81 872 ILE A O 1
ATOM 6870 N N . SER A 1 873 ? 30.321 -3.287 -37.462 1.00 72.12 873 SER A N 1
ATOM 6871 C CA . SER A 1 873 ? 29.803 -4.327 -38.376 1.00 72.12 873 SER A CA 1
ATOM 6872 C C . SER A 1 873 ? 28.695 -3.846 -39.312 1.00 72.12 873 SER A C 1
ATOM 6874 O O . SER A 1 873 ? 27.782 -3.133 -38.914 1.00 72.12 873 SER A O 1
ATOM 6876 N N . THR A 1 874 ? 28.708 -4.361 -40.545 1.00 66.75 874 THR A N 1
ATOM 6877 C CA . THR A 1 874 ? 27.673 -4.144 -41.576 1.00 66.75 874 THR A CA 1
ATOM 6878 C C . THR A 1 874 ? 26.805 -5.388 -41.848 1.00 66.75 874 THR A C 1
ATOM 6880 O O . THR A 1 874 ? 26.105 -5.435 -42.859 1.00 66.75 874 THR A O 1
ATOM 6883 N N . ASP A 1 875 ? 26.843 -6.416 -40.984 1.00 80.75 875 ASP A N 1
ATOM 6884 C CA . ASP A 1 875 ? 26.005 -7.623 -41.136 1.00 80.75 875 ASP A CA 1
ATOM 6885 C C . ASP A 1 875 ? 24.505 -7.269 -40.980 1.00 80.75 875 ASP A C 1
ATOM 6887 O O . ASP A 1 875 ? 24.132 -6.611 -40.006 1.00 80.75 875 ASP A O 1
ATOM 6891 N N . PRO A 1 876 ? 23.621 -7.688 -41.909 1.00 74.75 876 PRO A N 1
ATOM 6892 C CA . PRO A 1 876 ? 22.181 -7.420 -41.834 1.00 74.75 876 PRO A CA 1
ATOM 6893 C C . PRO A 1 876 ? 21.425 -8.186 -40.731 1.00 74.75 876 PRO A C 1
ATOM 6895 O O . PRO A 1 876 ? 20.248 -7.912 -40.526 1.00 74.75 876 PRO A O 1
ATOM 6898 N N . ALA A 1 877 ? 22.046 -9.153 -40.047 1.00 81.31 877 ALA A N 1
ATOM 6899 C CA . ALA A 1 877 ? 21.436 -9.933 -38.960 1.00 81.31 877 ALA A CA 1
ATOM 6900 C C . ALA A 1 877 ? 22.265 -9.931 -37.662 1.00 81.31 877 ALA A C 1
ATOM 6902 O O . ALA A 1 877 ? 21.932 -10.640 -36.708 1.00 81.31 877 ALA A O 1
ATOM 6903 N N . ALA A 1 878 ? 23.359 -9.170 -37.627 1.00 91.88 878 ALA A N 1
ATOM 6904 C CA . ALA A 1 878 ? 24.238 -9.082 -36.473 1.00 91.88 878 ALA A CA 1
ATOM 6905 C C . ALA A 1 878 ? 24.840 -7.685 -36.328 1.00 91.88 878 ALA A C 1
ATOM 6907 O O . ALA A 1 878 ? 25.008 -6.950 -37.299 1.00 91.88 878 ALA A O 1
ATOM 6908 N N . VAL A 1 879 ? 25.236 -7.358 -35.107 1.00 93.81 879 VAL A N 1
ATOM 6909 C CA . VAL A 1 879 ? 25.989 -6.153 -34.781 1.00 93.81 879 VAL A CA 1
ATOM 6910 C C . VAL A 1 879 ? 27.236 -6.548 -34.004 1.00 93.81 879 VAL A C 1
ATOM 6912 O O . VAL A 1 879 ? 27.186 -7.434 -33.152 1.00 93.81 879 VAL A O 1
ATOM 6915 N N . THR A 1 880 ? 28.366 -5.921 -34.329 1.00 94.62 880 THR A N 1
ATOM 6916 C CA . THR A 1 880 ? 29.626 -6.105 -33.604 1.00 94.62 880 THR A CA 1
ATOM 6917 C C . THR A 1 880 ? 30.035 -4.775 -33.008 1.00 94.62 880 THR A C 1
ATOM 6919 O O . THR A 1 880 ? 30.183 -3.790 -33.731 1.00 94.62 880 THR A O 1
ATOM 6922 N N . PHE A 1 881 ? 30.248 -4.801 -31.704 1.00 92.38 881 PHE A N 1
ATOM 6923 C CA . PHE A 1 881 ? 30.729 -3.711 -30.885 1.00 92.38 881 PHE A CA 1
ATOM 6924 C C . PHE A 1 881 ? 32.199 -3.947 -30.544 1.00 92.38 881 PHE A C 1
ATOM 6926 O O . PHE A 1 881 ? 32.599 -5.066 -30.206 1.00 92.38 881 PHE A O 1
ATOM 6933 N N . GLU A 1 882 ? 33.009 -2.902 -30.633 1.00 91.38 882 GLU A N 1
ATOM 6934 C CA . GLU A 1 882 ? 34.390 -2.884 -30.166 1.00 91.38 882 GLU A CA 1
ATOM 6935 C C . GLU A 1 882 ? 34.485 -2.020 -28.909 1.00 91.38 882 GLU A C 1
ATOM 6937 O O . GLU A 1 882 ? 34.108 -0.850 -28.928 1.00 91.38 882 GLU A O 1
ATOM 6942 N N . TYR A 1 883 ? 34.986 -2.603 -27.817 1.00 87.81 883 TYR A N 1
ATOM 6943 C CA . TYR A 1 883 ? 35.349 -1.853 -26.618 1.00 87.81 883 TYR A CA 1
ATOM 6944 C C . TYR A 1 883 ? 36.675 -1.132 -26.893 1.00 87.81 883 TYR A C 1
ATOM 6946 O O . TYR A 1 883 ? 37.740 -1.760 -26.969 1.00 87.81 883 TYR A O 1
ATOM 6954 N N . GLY A 1 884 ? 36.575 0.171 -27.166 1.00 75.25 884 GLY A N 1
ATOM 6955 C CA . GLY A 1 884 ? 37.642 1.001 -27.731 1.00 75.25 884 GLY A CA 1
ATOM 6956 C C . GLY A 1 884 ? 38.343 1.929 -26.733 1.00 75.25 884 GLY A C 1
ATOM 6957 O O . GLY A 1 884 ? 38.212 1.790 -25.518 1.00 75.25 884 GLY A O 1
ATOM 6958 N N . GLU A 1 885 ? 39.108 2.892 -27.261 1.00 73.94 885 GLU A N 1
ATOM 6959 C CA . GLU A 1 885 ? 39.762 3.940 -26.458 1.00 73.94 885 GLU A CA 1
ATOM 6960 C C . GLU A 1 885 ? 38.718 4.826 -25.753 1.00 73.94 885 GLU A C 1
ATOM 6962 O O . GLU A 1 885 ? 37.688 5.159 -26.341 1.00 73.94 885 GLU A O 1
ATOM 6967 N N . GLY A 1 886 ? 39.000 5.191 -24.502 1.00 72.44 886 GLY A N 1
ATOM 6968 C CA . GLY A 1 886 ? 38.221 6.114 -23.675 1.00 72.44 886 GLY A CA 1
ATOM 6969 C C . GLY A 1 886 ? 39.157 7.018 -22.871 1.00 72.44 886 GLY A C 1
ATOM 6970 O O . GLY A 1 886 ? 40.358 6.740 -22.785 1.00 72.44 886 GLY A O 1
ATOM 6971 N N . SER A 1 887 ? 38.632 8.113 -22.318 1.00 66.50 887 SER A N 1
ATOM 6972 C CA . SER A 1 887 ? 39.393 8.957 -21.394 1.00 66.50 887 SER A CA 1
ATOM 6973 C C . SER A 1 887 ? 39.475 8.294 -20.015 1.00 66.50 887 SER A C 1
ATOM 6975 O O . SER A 1 887 ? 38.486 7.702 -19.571 1.00 66.50 887 SER A O 1
ATOM 6977 N N . PRO A 1 888 ? 40.629 8.378 -19.326 1.00 64.31 888 PRO A N 1
ATOM 6978 C CA . PRO A 1 888 ? 40.794 7.770 -18.014 1.00 64.31 888 PRO A CA 1
ATOM 6979 C C . PRO A 1 888 ? 39.850 8.408 -16.976 1.00 64.31 888 PRO A C 1
ATOM 6981 O O . PRO A 1 888 ? 39.528 9.591 -17.095 1.00 64.31 888 PRO A O 1
ATOM 6984 N N . PRO A 1 889 ? 39.479 7.683 -15.901 1.00 61.78 889 PRO A N 1
ATOM 6985 C CA . PRO A 1 889 ? 38.623 8.201 -14.824 1.00 61.78 889 PRO A CA 1
ATOM 6986 C C . PRO A 1 889 ? 39.125 9.494 -14.162 1.00 61.78 889 PRO A C 1
ATOM 6988 O O . PRO A 1 889 ? 38.340 10.228 -13.581 1.00 61.78 889 PRO A O 1
ATOM 6991 N N . ALA A 1 890 ? 40.422 9.807 -14.270 1.00 63.66 890 ALA A N 1
ATOM 6992 C CA . ALA A 1 890 ? 41.003 11.065 -13.793 1.00 63.66 890 ALA A CA 1
ATOM 6993 C C . ALA A 1 890 ? 40.469 12.324 -14.515 1.00 63.66 890 ALA A C 1
ATOM 6995 O O . ALA A 1 890 ? 40.714 13.428 -14.041 1.00 63.66 890 ALA A O 1
ATOM 6996 N N . ASP A 1 891 ? 39.766 12.161 -15.642 1.00 65.81 891 ASP A N 1
ATOM 6997 C CA . ASP A 1 891 ? 39.082 13.235 -16.374 1.00 65.81 891 ASP A CA 1
ATOM 6998 C C . ASP A 1 891 ? 37.587 13.364 -15.988 1.00 65.81 891 ASP A C 1
ATOM 7000 O O . ASP A 1 891 ? 36.842 14.112 -16.639 1.00 65.81 891 ASP A O 1
ATOM 7004 N N . ALA A 1 892 ? 37.134 12.621 -14.968 1.00 65.75 892 ALA A N 1
ATOM 7005 C CA . ALA A 1 892 ? 35.791 12.730 -14.405 1.00 65.75 892 ALA A CA 1
ATOM 7006 C C . ALA A 1 892 ? 35.524 14.147 -13.864 1.00 65.75 892 ALA A C 1
ATOM 7008 O O . ALA A 1 892 ? 36.456 14.850 -13.476 1.00 65.75 892 ALA A O 1
ATOM 7009 N N . PRO A 1 893 ? 34.262 14.608 -13.864 1.00 66.88 893 PRO A N 1
ATOM 7010 C CA . PRO A 1 893 ? 33.936 15.927 -13.339 1.00 66.88 893 PRO A CA 1
ATOM 7011 C C . PRO A 1 893 ? 34.223 16.024 -11.832 1.00 66.88 893 PRO A C 1
ATOM 7013 O O . PRO A 1 893 ? 33.739 15.212 -11.048 1.00 66.88 893 PRO A O 1
ATOM 7016 N N . ASP A 1 894 ? 34.961 17.066 -11.439 1.00 66.00 894 ASP A N 1
ATOM 7017 C CA . ASP A 1 894 ? 35.342 17.337 -10.044 1.00 66.00 894 ASP A CA 1
ATOM 7018 C C . ASP A 1 894 ? 34.256 18.107 -9.267 1.00 66.00 894 ASP A C 1
ATOM 7020 O O . ASP A 1 894 ? 34.338 18.265 -8.049 1.00 66.00 894 ASP A O 1
ATOM 7024 N N . ASN A 1 895 ? 33.258 18.667 -9.963 1.00 65.56 895 ASN A N 1
ATOM 7025 C CA . ASN A 1 895 ? 32.114 19.344 -9.355 1.00 65.56 895 ASN A CA 1
ATOM 7026 C C . ASN A 1 895 ? 30.861 19.317 -10.260 1.00 65.56 895 ASN A C 1
ATOM 7028 O O . ASN A 1 895 ? 30.923 18.912 -11.418 1.00 65.56 895 ASN A O 1
ATOM 7032 N N . LEU A 1 896 ? 29.725 19.806 -9.752 1.00 63.94 896 LEU A N 1
ATOM 7033 C CA . LEU A 1 896 ? 28.435 19.825 -10.465 1.00 63.94 896 LEU A CA 1
ATOM 7034 C C . LEU A 1 896 ? 28.430 20.695 -11.722 1.00 63.94 896 LEU A C 1
ATOM 7036 O O . LEU A 1 896 ? 27.833 20.333 -12.732 1.00 63.94 896 LEU A O 1
ATOM 7040 N N . GLN A 1 897 ? 29.126 21.834 -11.695 1.00 71.19 897 GLN A N 1
ATOM 7041 C CA . GLN A 1 897 ? 29.231 22.686 -12.881 1.00 71.19 897 GLN A CA 1
ATOM 7042 C C . GLN A 1 897 ? 30.002 21.965 -13.990 1.00 71.19 897 GLN A C 1
ATOM 7044 O O . GLN A 1 897 ? 29.621 22.055 -15.160 1.00 71.19 897 GLN A O 1
ATOM 7049 N N . ASP A 1 898 ? 31.042 21.214 -13.621 1.00 72.31 898 ASP A N 1
ATOM 7050 C CA . ASP A 1 898 ? 31.798 20.376 -14.548 1.00 72.31 898 ASP A CA 1
ATOM 7051 C C . ASP A 1 898 ? 30.950 19.200 -15.057 1.00 72.31 898 ASP A C 1
ATOM 7053 O O . ASP A 1 898 ? 30.952 18.939 -16.260 1.00 72.31 898 ASP A O 1
ATOM 7057 N N . LEU A 1 899 ? 30.166 18.541 -14.196 1.00 72.62 899 LEU A N 1
ATOM 7058 C CA . LEU A 1 899 ? 29.247 17.461 -14.580 1.00 72.62 899 LEU A CA 1
ATOM 7059 C C . LEU A 1 899 ? 28.209 17.939 -15.606 1.00 72.62 899 LEU A C 1
ATOM 7061 O O . LEU A 1 899 ? 28.127 17.380 -16.705 1.00 72.62 899 LEU A O 1
ATOM 7065 N N . ALA A 1 900 ? 27.502 19.033 -15.316 1.00 72.62 900 ALA A N 1
ATOM 7066 C CA . ALA A 1 900 ? 26.511 19.608 -16.221 1.00 72.62 900 ALA A CA 1
ATOM 7067 C C . ALA A 1 900 ? 27.148 20.047 -17.556 1.00 72.62 900 ALA A C 1
ATOM 7069 O O . ALA A 1 900 ? 26.587 19.843 -18.639 1.00 72.62 900 ALA A O 1
ATOM 7070 N N . ALA A 1 901 ? 28.363 20.612 -17.513 1.00 79.56 901 ALA A N 1
ATOM 7071 C CA . ALA A 1 901 ? 29.111 20.977 -18.713 1.00 79.56 901 ALA A CA 1
ATOM 7072 C C . ALA A 1 901 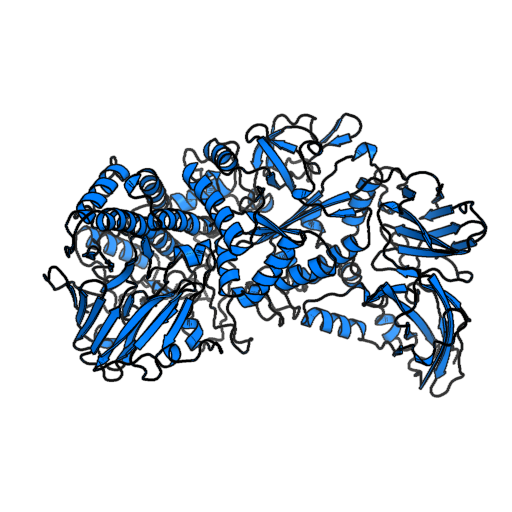? 29.488 19.752 -19.563 1.00 79.56 901 ALA A C 1
ATOM 7074 O O . ALA A 1 901 ? 29.368 19.814 -20.794 1.00 79.56 901 ALA A O 1
ATOM 7075 N N . ARG A 1 902 ? 29.899 18.645 -18.926 1.00 78.12 902 ARG A N 1
ATOM 7076 C CA . ARG A 1 902 ? 30.210 17.368 -19.588 1.00 78.12 902 ARG A CA 1
ATOM 7077 C C . ARG A 1 902 ? 28.977 16.709 -20.187 1.00 78.12 902 ARG A C 1
ATOM 7079 O O . ARG A 1 902 ? 29.057 16.214 -21.306 1.00 78.12 902 ARG A O 1
ATOM 7086 N N . LEU A 1 903 ? 27.832 16.742 -19.515 1.00 78.56 903 LEU A N 1
ATOM 7087 C CA . LEU A 1 903 ? 26.579 16.205 -20.056 1.00 78.56 903 LEU A CA 1
ATOM 7088 C C . LEU A 1 903 ? 26.057 17.047 -21.226 1.00 78.56 903 LEU A C 1
ATOM 7090 O O . LEU A 1 903 ? 25.612 16.507 -22.238 1.00 78.56 903 LEU A O 1
ATOM 7094 N N . ALA A 1 904 ? 26.208 18.370 -21.161 1.00 82.06 904 ALA A N 1
ATOM 7095 C CA . ALA A 1 904 ? 25.911 19.240 -22.294 1.00 82.06 904 ALA A CA 1
ATOM 7096 C C . ALA A 1 904 ? 26.888 19.036 -23.472 1.00 82.06 904 ALA A C 1
ATOM 7098 O O . ALA A 1 904 ? 26.508 19.225 -24.631 1.00 82.06 904 ALA A O 1
ATOM 7099 N N . GLU A 1 905 ? 28.155 18.700 -23.205 1.00 84.81 905 GLU A N 1
ATOM 7100 C CA . GLU A 1 905 ? 29.135 18.306 -24.225 1.00 84.81 905 GLU A CA 1
ATOM 7101 C C . GLU A 1 905 ? 28.755 16.978 -24.883 1.00 84.81 905 GLU A C 1
ATOM 7103 O O . GLU A 1 905 ? 28.668 16.931 -26.112 1.00 84.81 905 GLU A O 1
ATOM 7108 N N . ASP A 1 906 ? 28.437 15.962 -24.078 1.00 81.06 906 ASP A N 1
ATOM 7109 C CA . ASP A 1 906 ? 27.938 14.664 -24.533 1.00 81.06 906 ASP A CA 1
ATOM 7110 C C . ASP A 1 906 ? 26.726 14.830 -25.450 1.00 81.06 906 ASP A C 1
ATOM 7112 O O . ASP A 1 906 ? 26.741 14.398 -26.603 1.00 81.06 906 ASP A O 1
ATOM 7116 N N . HIS A 1 907 ? 25.725 15.582 -24.987 1.00 83.00 907 HIS A N 1
ATOM 7117 C CA . HIS A 1 907 ? 24.541 15.911 -25.768 1.00 83.00 907 HIS A CA 1
ATOM 7118 C C . HIS A 1 907 ? 24.900 16.522 -27.128 1.00 83.00 907 HIS A C 1
ATOM 7120 O O . HIS A 1 907 ? 24.398 16.091 -28.168 1.00 83.00 907 HIS A O 1
ATOM 7126 N N . ARG A 1 908 ? 25.778 17.536 -27.159 1.00 85.88 908 ARG A N 1
ATOM 7127 C CA . ARG A 1 908 ? 26.183 18.191 -28.415 1.00 85.88 908 ARG A CA 1
ATOM 7128 C C . ARG A 1 908 ? 26.867 17.217 -29.374 1.00 85.88 908 ARG A C 1
ATOM 7130 O O . ARG A 1 908 ? 26.552 17.259 -30.565 1.00 85.88 908 ARG A O 1
ATOM 7137 N N . ALA A 1 909 ? 27.759 16.367 -28.872 1.00 84.56 909 ALA A N 1
ATOM 7138 C CA . ALA A 1 909 ? 28.473 15.368 -29.663 1.00 84.56 909 ALA A CA 1
ATOM 7139 C C . ALA A 1 909 ? 27.514 14.298 -30.217 1.00 84.56 909 ALA A C 1
ATOM 7141 O O . ALA A 1 909 ? 27.456 14.089 -31.431 1.00 84.56 909 ALA A O 1
ATOM 7142 N N . LYS A 1 910 ? 26.647 13.720 -29.380 1.00 82.19 910 LYS A N 1
ATOM 7143 C CA . LYS A 1 910 ? 25.628 12.752 -29.819 1.00 82.19 910 LYS A CA 1
ATOM 7144 C C . LYS A 1 910 ? 24.695 13.333 -30.878 1.00 82.19 910 LYS A C 1
ATOM 7146 O O . LYS A 1 910 ? 24.462 12.735 -31.927 1.00 82.19 910 LYS A O 1
ATOM 7151 N N . ARG A 1 911 ? 24.252 14.583 -30.700 1.00 82.12 911 ARG A N 1
ATOM 7152 C CA . ARG A 1 911 ? 23.480 15.319 -31.720 1.00 82.12 911 ARG A CA 1
ATOM 7153 C C . ARG A 1 911 ? 24.241 15.567 -33.019 1.00 82.12 911 ARG A C 1
ATOM 7155 O O . ARG A 1 911 ? 23.614 15.779 -34.066 1.00 82.12 911 ARG A O 1
ATOM 7162 N N . ALA A 1 912 ? 25.568 15.608 -32.965 1.00 83.38 912 ALA A N 1
ATOM 7163 C CA . ALA A 1 912 ? 26.426 15.691 -34.136 1.00 83.38 912 ALA A CA 1
ATOM 7164 C C . ALA A 1 912 ? 26.535 14.345 -34.881 1.00 83.38 912 ALA A C 1
ATOM 7166 O O . ALA A 1 912 ? 26.979 14.347 -36.032 1.00 83.38 912 ALA A O 1
ATOM 7167 N N . GLY A 1 913 ? 26.013 13.250 -34.313 1.00 77.31 913 GLY A N 1
ATOM 7168 C CA . GLY A 1 913 ? 26.178 11.878 -34.800 1.00 77.31 913 GLY A CA 1
ATOM 7169 C C . GLY A 1 913 ? 27.504 11.255 -34.363 1.00 77.31 913 GLY A C 1
ATOM 7170 O O . GLY A 1 913 ? 27.959 10.300 -34.984 1.00 77.31 913 GLY A O 1
ATOM 7171 N N . GLU A 1 914 ? 28.152 11.841 -33.357 1.00 81.81 914 GLU A N 1
ATOM 7172 C CA . GLU A 1 914 ? 29.391 11.347 -32.763 1.00 81.81 914 GLU A CA 1
ATOM 7173 C C . GLU A 1 914 ? 29.068 10.474 -31.544 1.00 81.81 914 GLU A C 1
ATOM 7175 O O . GLU A 1 914 ? 27.965 10.527 -31.007 1.00 81.81 914 GLU A O 1
ATOM 7180 N N . ARG A 1 915 ? 30.045 9.689 -31.083 1.00 75.62 915 ARG A N 1
ATOM 7181 C CA . ARG A 1 915 ? 29.887 8.734 -29.975 1.00 75.62 915 ARG A CA 1
ATOM 7182 C C . ARG A 1 915 ? 29.486 9.366 -28.635 1.00 75.62 915 ARG A C 1
ATOM 7184 O O . ARG A 1 915 ? 28.962 8.656 -27.789 1.00 75.62 915 ARG A O 1
ATOM 7191 N N . GLY A 1 916 ? 29.716 10.665 -28.446 1.00 80.94 916 GLY A N 1
ATOM 7192 C CA . GLY A 1 916 ? 29.544 11.330 -27.154 1.00 80.94 916 GLY A CA 1
ATOM 7193 C C . GLY A 1 916 ? 30.824 11.336 -26.311 1.00 80.94 916 GLY A C 1
ATOM 7194 O O . GLY A 1 916 ? 31.908 11.024 -26.805 1.00 80.94 916 GLY A O 1
ATOM 7195 N N . VAL A 1 917 ? 30.708 11.727 -25.043 1.00 78.62 917 VAL A N 1
ATOM 7196 C CA . VAL A 1 917 ? 31.818 11.739 -24.072 1.00 78.62 917 VAL A CA 1
ATOM 7197 C C . VAL A 1 917 ? 32.066 10.316 -23.564 1.00 78.62 917 VAL A C 1
ATOM 7199 O O . VAL A 1 917 ? 31.133 9.655 -23.124 1.00 78.62 917 VAL A O 1
ATOM 7202 N N . VAL A 1 918 ? 33.310 9.835 -23.601 1.00 76.62 918 VAL A N 1
ATOM 7203 C CA . VAL A 1 918 ? 33.674 8.456 -23.223 1.00 76.62 918 VAL A CA 1
ATOM 7204 C C . VAL A 1 918 ? 34.589 8.476 -22.000 1.00 76.62 918 VAL A C 1
ATOM 7206 O O . VAL A 1 918 ? 35.750 8.868 -22.122 1.00 76.62 918 VAL A O 1
ATOM 7209 N N . LEU A 1 919 ? 34.086 8.039 -20.843 1.00 72.44 919 LEU A N 1
ATOM 7210 C CA . LEU A 1 919 ? 34.849 7.939 -19.593 1.00 72.44 919 LEU A CA 1
ATOM 7211 C C . LEU A 1 919 ? 34.921 6.470 -19.156 1.00 72.44 919 LEU A C 1
ATOM 7213 O O . LEU A 1 919 ? 33.971 5.954 -18.575 1.00 72.44 919 LEU A O 1
ATOM 7217 N N . HIS A 1 920 ? 36.026 5.785 -19.467 1.00 73.88 920 HIS A N 1
ATOM 7218 C CA . HIS A 1 920 ? 36.282 4.418 -18.997 1.00 73.88 920 HIS A CA 1
ATOM 7219 C C . HIS A 1 920 ? 37.767 4.052 -19.088 1.00 73.88 920 HIS A C 1
ATOM 7221 O O . HIS A 1 920 ? 38.514 4.576 -19.916 1.00 73.88 920 HIS A O 1
ATOM 7227 N N . ASP A 1 921 ? 38.195 3.097 -18.263 1.00 74.31 921 ASP A N 1
ATOM 7228 C CA . ASP A 1 921 ? 39.588 2.654 -18.199 1.00 74.31 921 ASP A CA 1
ATOM 7229 C C . ASP A 1 921 ? 39.855 1.448 -19.121 1.00 74.31 921 ASP A C 1
ATOM 7231 O O . ASP A 1 921 ? 39.733 0.280 -18.741 1.00 74.31 921 ASP A O 1
ATOM 7235 N N . VAL A 1 922 ? 40.249 1.731 -20.366 1.00 78.38 922 VAL A N 1
ATOM 7236 C CA . VAL A 1 922 ? 40.630 0.685 -21.333 1.00 78.38 922 VAL A CA 1
ATOM 7237 C C . VAL A 1 922 ? 41.903 -0.068 -20.924 1.00 78.38 922 VAL A C 1
ATOM 7239 O O . VAL A 1 922 ? 42.122 -1.188 -21.389 1.00 78.38 922 VAL A O 1
ATOM 7242 N N . GLU A 1 923 ? 42.748 0.504 -20.060 1.00 79.19 923 GLU A N 1
ATOM 7243 C CA . GLU A 1 923 ? 43.916 -0.200 -19.523 1.00 79.19 923 GLU A CA 1
ATOM 7244 C C . GLU A 1 923 ? 43.490 -1.251 -18.488 1.00 79.19 923 GLU A C 1
ATOM 7246 O O . GLU A 1 923 ? 44.059 -2.345 -18.469 1.00 79.19 923 GLU A O 1
ATOM 7251 N N . ALA A 1 924 ? 42.455 -0.961 -17.691 1.00 79.25 924 ALA A N 1
ATOM 7252 C CA . ALA A 1 924 ? 41.898 -1.885 -16.705 1.00 79.25 924 ALA A CA 1
ATOM 7253 C C . ALA A 1 924 ? 41.151 -3.072 -17.336 1.00 79.25 924 ALA A C 1
ATOM 7255 O O . ALA A 1 924 ? 41.301 -4.205 -16.873 1.00 79.25 924 ALA A O 1
ATOM 7256 N N . PHE A 1 925 ? 40.365 -2.837 -18.393 1.00 81.31 925 PHE A N 1
ATOM 7257 C CA . PHE A 1 925 ? 39.479 -3.861 -18.977 1.00 81.31 925 PHE A CA 1
ATOM 7258 C C . PHE A 1 925 ? 39.982 -4.462 -20.297 1.00 81.31 925 PHE A C 1
ATOM 7260 O O . PHE A 1 925 ? 39.475 -5.492 -20.751 1.00 81.31 925 PHE A O 1
ATOM 7267 N N . GLY A 1 926 ? 41.019 -3.872 -20.894 1.00 85.19 926 GLY A N 1
ATOM 7268 C CA . GLY A 1 926 ? 41.556 -4.283 -22.185 1.00 85.19 926 GLY A CA 1
ATOM 7269 C C . GLY A 1 926 ? 40.627 -3.944 -23.355 1.00 85.19 926 GLY A C 1
ATOM 7270 O O . GLY A 1 926 ? 39.558 -3.363 -23.196 1.00 85.19 926 GLY A O 1
ATOM 7271 N N . ARG A 1 927 ? 41.046 -4.317 -24.569 1.00 90.69 927 ARG A N 1
ATOM 7272 C CA . ARG A 1 927 ? 40.212 -4.202 -25.775 1.00 90.69 927 ARG A CA 1
ATOM 7273 C C . ARG A 1 927 ? 39.630 -5.553 -26.129 1.00 90.69 927 ARG A C 1
ATOM 7275 O O . ARG A 1 927 ? 40.378 -6.515 -26.292 1.00 90.69 927 ARG A O 1
ATOM 7282 N N . PHE A 1 928 ? 38.324 -5.594 -26.339 1.00 93.12 928 PHE A N 1
ATOM 7283 C CA . PHE A 1 928 ? 37.619 -6.792 -26.768 1.00 93.12 928 PHE A CA 1
ATOM 7284 C C . PHE A 1 928 ? 36.509 -6.441 -27.755 1.00 93.12 928 PHE A C 1
ATOM 7286 O O . PHE A 1 928 ? 36.129 -5.281 -27.928 1.00 93.12 928 PHE A O 1
ATOM 7293 N N . ARG A 1 929 ? 35.996 -7.466 -28.431 1.00 94.56 929 ARG A N 1
ATOM 7294 C CA . ARG A 1 929 ? 34.844 -7.342 -29.326 1.00 94.56 929 ARG A CA 1
ATOM 7295 C C . ARG A 1 929 ? 33.702 -8.196 -28.831 1.00 94.56 929 ARG A C 1
ATOM 7297 O O . ARG A 1 929 ? 33.934 -9.300 -28.347 1.00 94.56 929 ARG A O 1
ATOM 7304 N N . LYS A 1 930 ? 32.488 -7.702 -29.033 1.00 94.75 930 LYS A N 1
ATOM 7305 C CA . LYS A 1 930 ? 31.235 -8.389 -28.739 1.00 94.75 930 LYS A CA 1
ATOM 7306 C C . LYS A 1 930 ? 30.373 -8.390 -29.988 1.00 94.75 930 LYS A C 1
ATOM 7308 O O . LYS A 1 930 ? 30.178 -7.348 -30.597 1.00 94.75 930 LYS A O 1
ATOM 7313 N N . THR A 1 931 ? 29.867 -9.547 -30.389 1.00 95.88 931 THR A N 1
ATOM 7314 C CA . THR A 1 931 ? 28.918 -9.664 -31.502 1.00 95.88 931 THR A CA 1
ATOM 7315 C C . THR A 1 931 ? 27.607 -10.225 -30.994 1.00 95.88 931 THR A C 1
ATOM 7317 O O . THR A 1 931 ? 27.608 -11.269 -30.344 1.00 95.88 931 THR A O 1
ATOM 7320 N N . VAL A 1 932 ? 26.509 -9.549 -31.326 1.00 96.81 932 VAL A N 1
ATOM 7321 C CA . VAL A 1 932 ? 25.142 -10.003 -31.069 1.00 96.81 932 VAL A CA 1
ATOM 7322 C C . VAL A 1 932 ? 24.476 -10.310 -32.404 1.00 96.81 932 VAL A C 1
ATOM 7324 O O . VAL A 1 932 ? 24.452 -9.466 -33.299 1.00 96.81 932 VAL A O 1
ATOM 7327 N N . ARG A 1 933 ? 23.939 -11.521 -32.554 1.00 95.75 933 ARG A N 1
ATOM 7328 C CA . ARG A 1 933 ? 23.244 -11.977 -33.765 1.00 95.75 933 ARG A CA 1
ATOM 7329 C C . ARG A 1 933 ? 21.888 -12.566 -33.409 1.00 95.75 933 ARG A C 1
ATOM 7331 O O . ARG A 1 933 ? 21.806 -13.379 -32.495 1.00 95.75 933 ARG A O 1
ATOM 7338 N N . LEU A 1 934 ? 20.861 -12.232 -34.188 1.00 95.38 934 LEU A N 1
ATOM 7339 C CA . LEU A 1 934 ? 19.534 -12.835 -34.072 1.00 95.38 934 LEU A CA 1
ATOM 7340 C C . LEU A 1 934 ? 19.320 -13.890 -35.170 1.00 95.38 934 LEU A C 1
ATOM 7342 O O . LEU A 1 934 ? 19.393 -13.576 -36.358 1.00 95.38 934 LEU A O 1
ATOM 7346 N N . ASP A 1 935 ? 19.022 -15.130 -34.779 1.00 93.19 935 ASP A N 1
ATOM 7347 C CA . ASP A 1 935 ? 18.665 -16.235 -35.677 1.00 93.19 935 ASP A CA 1
ATOM 7348 C C . ASP A 1 935 ? 17.382 -16.930 -35.192 1.00 93.19 935 ASP A C 1
ATOM 7350 O O . ASP A 1 935 ? 17.376 -17.702 -34.231 1.00 93.19 935 ASP A O 1
ATOM 7354 N N . GLY A 1 936 ? 16.250 -16.612 -35.827 1.00 91.88 936 GLY A N 1
ATOM 7355 C CA . GLY A 1 936 ? 14.936 -17.059 -35.365 1.00 91.88 936 GLY A CA 1
ATOM 7356 C C . GLY A 1 936 ? 14.631 -16.544 -33.954 1.00 91.88 936 GLY A C 1
ATOM 7357 O O . GLY A 1 936 ? 14.510 -15.339 -33.758 1.00 91.88 936 GLY A O 1
ATOM 7358 N N . GLN A 1 937 ? 14.500 -17.456 -32.989 1.00 94.00 937 GLN A N 1
ATOM 7359 C CA . GLN A 1 937 ? 14.290 -17.158 -31.559 1.00 94.00 937 GLN A CA 1
ATOM 7360 C C . GLN A 1 937 ? 15.594 -17.194 -30.747 1.00 94.00 937 GLN A C 1
ATOM 7362 O O . GLN A 1 937 ? 15.559 -17.093 -29.525 1.00 94.00 937 GLN A O 1
ATOM 7367 N N . VAL A 1 938 ? 16.745 -17.384 -31.397 1.00 97.25 938 VAL A N 1
ATOM 7368 C CA . VAL A 1 938 ? 18.035 -17.526 -30.720 1.00 97.25 938 VAL A CA 1
ATOM 7369 C C . VAL A 1 938 ? 18.853 -16.254 -30.892 1.00 97.25 938 VAL A C 1
ATOM 7371 O O . VAL A 1 938 ? 19.134 -15.829 -32.013 1.00 97.25 938 VAL A O 1
ATOM 7374 N N . VAL A 1 939 ? 19.276 -15.669 -29.774 1.00 97.69 939 VAL A N 1
ATOM 7375 C CA . VAL A 1 939 ? 20.262 -14.588 -29.742 1.00 97.69 939 VAL A CA 1
ATOM 7376 C C . VAL A 1 939 ? 21.627 -15.196 -29.444 1.00 97.69 939 VAL A C 1
ATOM 7378 O O . VAL A 1 939 ? 21.844 -15.790 -28.391 1.00 97.69 939 VAL A O 1
ATOM 7381 N N . HIS A 1 940 ? 22.554 -15.074 -30.385 1.00 97.75 940 HIS A N 1
ATOM 7382 C CA . HIS A 1 940 ? 23.940 -15.493 -30.217 1.00 97.75 940 HIS A CA 1
ATOM 7383 C C . HIS A 1 940 ? 24.768 -14.313 -29.726 1.00 97.75 940 HIS A C 1
ATOM 7385 O O . HIS A 1 940 ? 24.768 -13.264 -30.374 1.00 97.75 940 HIS A O 1
ATOM 7391 N N . VAL A 1 941 ? 25.507 -14.508 -28.636 1.00 97.62 941 VAL A N 1
ATOM 7392 C CA . VAL A 1 941 ? 26.450 -13.522 -28.111 1.00 97.62 941 VAL A CA 1
ATOM 7393 C C . VAL A 1 941 ? 27.840 -14.140 -28.107 1.00 97.62 941 VAL A C 1
ATOM 7395 O O . VAL A 1 941 ? 28.065 -15.182 -27.493 1.00 97.62 941 VAL A O 1
ATOM 7398 N N . SER A 1 942 ? 28.778 -13.517 -28.814 1.00 96.62 942 SER A N 1
ATOM 7399 C CA . SER A 1 942 ? 30.156 -14.002 -28.915 1.00 96.62 942 SER A CA 1
ATOM 7400 C C . SER A 1 942 ? 31.154 -12.898 -28.624 1.00 96.62 942 SER A C 1
ATOM 7402 O O . SER A 1 942 ? 31.030 -11.794 -29.162 1.00 96.62 942 SER A O 1
ATOM 7404 N N . TYR A 1 943 ? 32.176 -13.235 -27.853 1.00 96.81 943 TYR A N 1
ATOM 7405 C CA . TYR A 1 943 ? 33.250 -12.346 -27.460 1.00 96.81 943 TYR A CA 1
ATOM 7406 C C . TYR A 1 943 ? 34.578 -12.759 -28.087 1.00 96.81 943 TYR A C 1
ATOM 7408 O O . TYR A 1 943 ? 34.837 -13.940 -28.328 1.00 96.81 943 TYR A O 1
ATOM 7416 N N . THR A 1 944 ? 35.440 -11.776 -28.329 1.00 95.56 944 THR A N 1
ATOM 7417 C CA . THR A 1 944 ? 36.818 -11.998 -28.773 1.00 95.56 944 THR A CA 1
ATOM 7418 C C . THR A 1 944 ? 37.776 -11.153 -27.948 1.00 95.56 944 THR A C 1
ATOM 7420 O O . THR A 1 944 ? 37.632 -9.929 -27.908 1.00 95.56 944 THR A O 1
ATOM 7423 N N . GLY A 1 945 ? 38.773 -11.802 -27.343 1.00 93.88 945 GLY A N 1
ATOM 7424 C CA . GLY A 1 945 ? 39.882 -11.132 -26.658 1.00 93.88 945 GLY A CA 1
ATOM 7425 C C . GLY A 1 945 ? 39.569 -10.499 -25.296 1.00 93.88 945 GLY A C 1
ATOM 7426 O O . GLY A 1 945 ? 40.210 -9.511 -24.954 1.00 93.88 945 GLY A O 1
ATOM 7427 N N . THR A 1 946 ? 38.627 -11.032 -24.511 1.00 93.75 946 THR A N 1
ATOM 7428 C CA . THR A 1 946 ? 38.359 -10.512 -23.152 1.00 93.75 946 THR A CA 1
ATOM 7429 C C . THR A 1 946 ? 39.485 -10.840 -22.169 1.00 93.75 946 THR A C 1
ATOM 7431 O O . THR A 1 946 ? 40.263 -11.779 -22.370 1.00 93.75 946 THR A O 1
ATOM 7434 N N . LEU A 1 947 ? 39.586 -10.084 -21.074 1.00 92.38 947 LEU A N 1
ATOM 7435 C CA . LEU A 1 947 ? 40.528 -10.390 -19.995 1.00 92.38 947 LEU A CA 1
ATOM 7436 C C . LEU A 1 947 ? 40.017 -11.526 -19.082 1.00 92.38 947 LEU A C 1
ATOM 7438 O O . LEU A 1 947 ? 38.815 -11.799 -19.031 1.00 92.38 947 LEU A O 1
ATOM 7442 N N . PRO A 1 948 ? 40.912 -12.221 -18.349 1.00 94.38 948 PRO A N 1
ATOM 7443 C CA . PRO A 1 948 ? 40.512 -13.195 -17.338 1.00 94.38 948 PRO A CA 1
ATOM 7444 C C . PRO A 1 948 ? 39.574 -12.604 -16.288 1.00 94.38 948 PRO A C 1
ATOM 7446 O O . PRO A 1 948 ? 39.871 -11.566 -15.707 1.00 94.38 948 PRO A O 1
ATOM 7449 N N . GLY A 1 949 ? 38.472 -13.302 -16.019 1.00 90.50 949 GLY A N 1
ATOM 7450 C CA . GLY A 1 949 ? 37.467 -12.882 -15.046 1.00 90.50 949 GLY A CA 1
ATOM 7451 C C . GLY A 1 949 ? 36.368 -11.987 -15.613 1.00 90.50 949 GLY A C 1
ATOM 7452 O O . GLY A 1 949 ? 35.514 -11.584 -14.838 1.00 90.50 949 GLY A O 1
ATOM 7453 N N . HIS A 1 950 ? 36.346 -11.714 -16.926 1.00 92.06 950 HIS A N 1
ATOM 7454 C CA . HIS A 1 950 ? 35.297 -10.906 -17.565 1.00 92.06 950 HIS A CA 1
ATOM 7455 C C . HIS A 1 950 ? 33.895 -11.429 -17.228 1.00 92.06 950 HIS A C 1
ATOM 7457 O O . HIS A 1 950 ? 33.632 -12.625 -17.395 1.00 92.06 950 HIS A O 1
ATOM 7463 N N . ARG A 1 951 ? 33.011 -10.539 -16.769 1.00 90.69 951 ARG A N 1
ATOM 7464 C CA . ARG A 1 951 ? 31.650 -10.864 -16.325 1.00 90.69 951 ARG A CA 1
ATOM 7465 C C . ARG A 1 951 ? 30.601 -10.268 -17.245 1.00 90.69 951 ARG A C 1
ATOM 7467 O O . ARG A 1 951 ? 30.712 -9.115 -17.655 1.00 90.69 951 ARG A O 1
ATOM 7474 N N . VAL A 1 952 ? 29.575 -11.060 -17.530 1.00 91.56 952 VAL A N 1
ATOM 7475 C CA . VAL A 1 952 ? 28.455 -10.684 -18.389 1.00 91.56 952 VAL A CA 1
ATOM 7476 C C . VAL A 1 952 ? 27.149 -10.989 -17.679 1.00 91.56 952 VAL A C 1
ATOM 7478 O O . VAL A 1 952 ? 26.923 -12.133 -17.286 1.00 91.56 952 VAL A O 1
ATOM 7481 N N . ALA A 1 953 ? 26.293 -9.988 -17.554 1.00 89.31 953 ALA A N 1
ATOM 7482 C CA . ALA A 1 953 ? 24.967 -10.136 -16.984 1.00 89.31 953 ALA A CA 1
ATOM 7483 C C . ALA A 1 953 ? 23.898 -10.380 -18.057 1.00 89.31 953 ALA A C 1
ATOM 7485 O O . ALA A 1 953 ? 24.015 -9.930 -19.205 1.00 89.31 953 ALA A O 1
ATOM 7486 N N . ASN A 1 954 ? 22.878 -11.145 -17.674 1.00 92.88 954 ASN A N 1
ATOM 7487 C CA . ASN A 1 954 ? 21.715 -11.497 -18.474 1.00 92.88 954 ASN A CA 1
ATOM 7488 C C . ASN A 1 954 ? 20.464 -11.481 -17.591 1.00 92.88 954 ASN A C 1
ATOM 7490 O O . ASN A 1 954 ? 20.028 -12.518 -17.091 1.00 92.88 954 ASN A O 1
ATOM 7494 N N . GLU A 1 955 ? 19.898 -10.291 -17.432 1.00 88.88 955 GLU A N 1
ATOM 7495 C CA . GLU A 1 955 ? 18.712 -10.028 -16.628 1.00 88.88 955 GLU A CA 1
ATOM 7496 C C . GLU A 1 955 ? 17.424 -10.300 -17.416 1.00 88.88 955 GLU A C 1
ATOM 7498 O O . GLU A 1 955 ? 17.176 -9.709 -18.475 1.00 88.88 955 GLU A O 1
ATOM 7503 N N . PHE A 1 956 ? 16.579 -11.184 -16.887 1.00 92.06 956 PHE A N 1
ATOM 7504 C CA . PHE A 1 956 ? 15.335 -11.603 -17.528 1.00 92.06 956 PHE A CA 1
ATOM 7505 C C . PHE A 1 956 ? 14.111 -11.332 -16.659 1.00 92.06 956 PHE A C 1
ATOM 7507 O O . PHE A 1 956 ? 14.129 -11.539 -15.448 1.00 92.06 956 PHE A O 1
ATOM 7514 N N . CYS A 1 957 ? 13.026 -10.944 -17.328 1.00 90.62 957 CYS A N 1
ATOM 7515 C CA . CYS A 1 957 ? 11.672 -10.902 -16.790 1.00 90.62 957 CYS A CA 1
ATOM 7516 C C . CYS A 1 957 ? 10.748 -11.546 -17.823 1.00 90.62 957 CYS A C 1
ATOM 7518 O O . CYS A 1 957 ? 10.418 -10.934 -18.846 1.00 90.62 957 CYS A O 1
ATOM 7520 N N . VAL A 1 958 ? 10.386 -12.807 -17.608 1.00 92.50 958 VAL A N 1
ATOM 7521 C CA . VAL A 1 958 ? 9.625 -13.587 -18.584 1.00 92.50 958 VAL A CA 1
ATOM 7522 C C . VAL A 1 958 ? 8.134 -13.307 -18.391 1.00 92.50 958 VAL A C 1
ATOM 7524 O O . VAL A 1 958 ? 7.481 -13.931 -17.560 1.00 92.50 958 VAL A O 1
ATOM 7527 N N . ASP A 1 959 ? 7.592 -12.400 -19.209 1.00 92.44 959 ASP A N 1
ATOM 7528 C CA . ASP A 1 959 ? 6.255 -11.787 -19.093 1.00 92.44 959 ASP A CA 1
ATOM 7529 C C . ASP A 1 959 ? 6.153 -10.706 -18.000 1.00 92.44 959 ASP A C 1
ATOM 7531 O O . ASP A 1 959 ? 5.425 -10.840 -17.017 1.00 92.44 959 ASP A O 1
ATOM 7535 N N . LEU A 1 960 ? 6.846 -9.580 -18.226 1.00 89.25 960 LEU A N 1
ATOM 7536 C CA . LEU A 1 960 ? 6.809 -8.402 -17.344 1.00 89.25 960 LEU A CA 1
ATOM 7537 C C . LEU A 1 960 ? 5.391 -7.887 -17.058 1.00 89.25 960 LEU A C 1
ATOM 7539 O O . LEU A 1 960 ? 5.113 -7.412 -15.961 1.00 89.25 960 LEU A O 1
ATOM 7543 N N . TRP A 1 961 ? 4.476 -7.986 -18.027 1.00 91.25 961 TRP A N 1
ATOM 7544 C CA . TRP A 1 961 ? 3.092 -7.575 -17.801 1.00 91.25 961 TRP A CA 1
ATOM 7545 C C . TRP A 1 961 ? 2.432 -8.462 -16.746 1.00 91.25 961 TRP A C 1
ATOM 7547 O O . TRP A 1 961 ? 1.785 -7.947 -15.842 1.00 91.25 961 TRP A O 1
ATOM 7557 N N . ALA A 1 962 ? 2.604 -9.783 -16.828 1.00 92.25 962 ALA A N 1
ATOM 7558 C CA . ALA A 1 962 ? 2.031 -10.686 -15.838 1.00 92.25 962 ALA A CA 1
ATOM 7559 C C . ALA A 1 962 ? 2.720 -10.571 -14.470 1.00 92.25 962 ALA A C 1
ATOM 7561 O O . ALA A 1 962 ? 2.042 -10.671 -13.449 1.00 92.25 962 ALA A O 1
ATOM 7562 N N . ALA A 1 963 ? 4.028 -10.307 -14.438 1.00 89.12 963 ALA A N 1
ATOM 7563 C CA . ALA A 1 963 ? 4.742 -10.036 -13.193 1.00 89.12 963 ALA A CA 1
ATOM 7564 C C . ALA A 1 963 ? 4.163 -8.809 -12.460 1.00 89.12 963 ALA A C 1
ATOM 7566 O O . ALA A 1 963 ? 3.850 -8.917 -11.278 1.00 89.12 963 ALA A O 1
ATOM 7567 N N . ALA A 1 964 ? 3.935 -7.698 -13.175 1.00 86.50 964 ALA A N 1
ATOM 7568 C CA . ALA A 1 964 ? 3.482 -6.421 -12.605 1.00 86.50 964 ALA A CA 1
ATOM 7569 C C . ALA A 1 964 ? 1.949 -6.259 -12.479 1.00 86.50 964 ALA A C 1
ATOM 7571 O O . ALA A 1 964 ? 1.451 -5.378 -11.789 1.00 86.50 964 ALA A O 1
ATOM 7572 N N . MET A 1 965 ? 1.155 -7.049 -13.208 1.00 91.44 965 MET A N 1
ATOM 7573 C CA . MET A 1 965 ? -0.314 -6.978 -13.129 1.00 91.44 965 MET A CA 1
ATOM 7574 C C . MET A 1 965 ? -0.921 -8.128 -12.342 1.00 91.44 965 MET A C 1
ATOM 7576 O O . MET A 1 965 ? -2.060 -8.017 -11.908 1.00 91.44 965 MET A O 1
ATOM 7580 N N . GLN A 1 966 ? -0.216 -9.250 -12.208 1.00 92.44 966 GLN A N 1
ATOM 7581 C CA . GLN A 1 966 ? -0.764 -10.470 -11.610 1.00 92.44 966 GLN A CA 1
ATOM 7582 C C . GLN A 1 966 ? 0.095 -11.006 -10.464 1.00 92.44 966 GLN A C 1
ATOM 7584 O O . GLN A 1 966 ? -0.294 -12.000 -9.853 1.00 92.44 966 GLN A O 1
ATOM 7589 N N . GLY A 1 967 ? 1.245 -10.383 -10.177 1.00 89.50 967 GLY A N 1
ATOM 7590 C CA . GLY A 1 967 ? 2.172 -10.866 -9.156 1.00 89.50 967 GLY A CA 1
ATOM 7591 C C . GLY A 1 967 ? 2.710 -12.265 -9.461 1.00 89.50 967 GLY A C 1
ATOM 7592 O O . GLY A 1 967 ? 2.916 -13.052 -8.543 1.00 89.50 967 GLY A O 1
ATOM 7593 N N . LYS A 1 968 ? 2.840 -12.626 -10.748 1.00 91.00 968 LYS A N 1
ATOM 7594 C CA . LYS A 1 968 ? 3.333 -13.952 -11.146 1.00 91.00 968 LYS A CA 1
ATOM 7595 C C . LYS A 1 968 ? 4.840 -14.018 -11.039 1.00 91.00 968 LYS A C 1
ATOM 7597 O O . LYS A 1 968 ? 5.532 -13.296 -11.756 1.00 91.00 968 LYS A O 1
ATOM 7602 N N . SER A 1 969 ? 5.317 -14.938 -10.213 1.00 88.75 969 SER A N 1
ATOM 7603 C CA . SER A 1 969 ? 6.741 -15.144 -10.000 1.00 88.75 969 SER A CA 1
ATOM 7604 C C . SER A 1 969 ? 7.415 -15.859 -11.177 1.00 88.75 969 SER A C 1
ATOM 7606 O O . SER A 1 969 ? 6.781 -16.439 -12.074 1.00 88.75 969 SER A O 1
ATOM 7608 N N . GLN A 1 970 ? 8.741 -15.824 -11.155 1.00 88.50 970 GLN A N 1
ATOM 7609 C CA . GLN A 1 970 ? 9.609 -16.616 -12.011 1.00 88.50 970 GLN A CA 1
ATOM 7610 C C . GLN A 1 970 ? 10.719 -17.245 -11.173 1.00 88.50 970 GLN A C 1
ATOM 7612 O O . GLN A 1 970 ? 10.983 -16.826 -10.049 1.00 88.50 970 GLN A O 1
ATOM 7617 N N . ILE A 1 971 ? 11.325 -18.300 -11.706 1.00 88.94 971 ILE A N 1
ATOM 7618 C CA . ILE A 1 971 ? 12.383 -19.046 -11.030 1.00 88.94 971 ILE A CA 1
ATOM 7619 C C . ILE A 1 971 ? 13.538 -19.223 -12.002 1.00 88.94 971 ILE A C 1
ATOM 7621 O O . ILE A 1 971 ? 13.344 -19.706 -13.122 1.00 88.94 971 ILE A O 1
ATOM 7625 N N . ALA A 1 972 ? 14.746 -18.897 -11.545 1.00 89.94 972 ALA A N 1
ATOM 7626 C CA . ALA A 1 972 ? 15.976 -19.193 -12.258 1.00 89.94 972 ALA A CA 1
ATOM 7627 C C . ALA A 1 972 ? 16.566 -20.525 -11.780 1.00 89.94 972 ALA A C 1
ATOM 7629 O O . ALA A 1 972 ? 16.673 -20.805 -10.587 1.00 89.94 972 ALA A O 1
ATOM 7630 N N . THR A 1 973 ? 16.965 -21.388 -12.711 1.00 91.94 973 THR A N 1
ATOM 7631 C CA . THR A 1 973 ? 17.597 -22.673 -12.394 1.00 91.94 973 THR A CA 1
ATOM 7632 C C . THR A 1 973 ? 18.773 -22.939 -13.319 1.00 91.94 973 THR A C 1
ATOM 7634 O O . THR A 1 973 ? 18.626 -22.971 -14.539 1.00 91.94 973 THR A O 1
ATOM 7637 N N . VAL A 1 974 ? 19.944 -23.205 -12.737 1.00 93.94 974 VAL A N 1
ATOM 7638 C CA . VAL A 1 974 ? 21.121 -23.681 -13.476 1.00 93.94 974 VAL A CA 1
ATOM 7639 C C . VAL A 1 974 ? 21.112 -25.208 -13.537 1.00 93.94 974 VAL A C 1
ATOM 7641 O O . VAL A 1 974 ? 20.908 -25.889 -12.529 1.00 93.94 974 VAL A O 1
ATOM 7644 N N . SER A 1 975 ? 21.346 -25.773 -14.723 1.00 94.06 975 SER A N 1
ATOM 7645 C CA . SER A 1 975 ? 21.390 -27.221 -14.916 1.00 94.06 975 SER A CA 1
ATOM 7646 C C . SER A 1 975 ? 22.533 -27.866 -14.116 1.00 94.06 975 SER A C 1
ATOM 7648 O O . SER A 1 975 ? 23.579 -27.245 -13.921 1.00 94.06 975 SER A O 1
ATOM 7650 N N . PRO A 1 976 ? 22.409 -29.142 -13.697 1.00 91.50 976 PRO A N 1
ATOM 7651 C CA . PRO A 1 976 ? 23.435 -29.810 -12.887 1.00 91.50 976 PRO A CA 1
ATOM 7652 C C . PRO A 1 976 ? 24.830 -29.886 -13.525 1.00 91.50 976 PRO A C 1
ATOM 7654 O O . PRO A 1 976 ? 25.823 -30.027 -12.816 1.00 91.50 976 PRO A O 1
ATOM 7657 N N . ASP A 1 977 ? 24.922 -29.822 -14.856 1.00 91.75 977 ASP A N 1
ATOM 7658 C CA . ASP A 1 977 ? 26.194 -29.780 -15.587 1.00 91.75 977 ASP A CA 1
ATOM 7659 C C . ASP A 1 977 ? 26.815 -28.371 -15.662 1.00 91.75 977 ASP A C 1
ATOM 7661 O O . ASP A 1 977 ? 27.947 -28.224 -16.126 1.00 91.75 977 ASP A O 1
ATOM 7665 N N . GLY A 1 978 ? 26.091 -27.340 -15.214 1.00 92.00 978 GLY A N 1
ATOM 7666 C CA . GLY A 1 978 ? 26.500 -25.939 -15.242 1.00 92.00 978 GLY A CA 1
ATOM 7667 C C . GLY A 1 978 ? 26.624 -25.348 -16.649 1.00 92.00 978 GLY A C 1
ATOM 7668 O O . GLY A 1 978 ? 27.312 -24.342 -16.817 1.00 92.00 978 GLY A O 1
ATOM 7669 N N . ARG A 1 979 ? 26.036 -25.984 -17.675 1.00 95.62 979 ARG A N 1
ATOM 7670 C CA . ARG A 1 979 ? 26.164 -25.570 -19.087 1.00 95.62 979 ARG A CA 1
ATOM 7671 C C . ARG A 1 979 ? 24.931 -24.878 -19.644 1.00 95.62 979 ARG A C 1
ATOM 7673 O O . ARG A 1 979 ? 25.026 -24.259 -20.702 1.00 95.62 979 ARG A O 1
ATOM 7680 N N . SER A 1 980 ? 23.803 -24.951 -18.949 1.00 96.75 980 SER A N 1
ATOM 7681 C CA . SER A 1 980 ? 22.623 -24.161 -19.276 1.00 96.75 980 SER A CA 1
ATOM 7682 C C . SER A 1 980 ? 21.931 -23.638 -18.027 1.00 96.75 980 SER A C 1
ATOM 7684 O O . SER A 1 980 ? 22.078 -24.207 -16.951 1.00 96.75 980 SER A O 1
ATOM 7686 N N . ALA A 1 981 ? 21.184 -22.559 -18.176 1.00 96.94 981 ALA A N 1
ATOM 7687 C CA . ALA A 1 981 ? 20.295 -22.046 -17.151 1.00 96.94 981 ALA A CA 1
ATOM 7688 C C . ALA A 1 981 ? 18.980 -21.632 -17.797 1.00 96.94 981 ALA A C 1
ATOM 7690 O O . ALA A 1 981 ? 18.950 -21.307 -18.984 1.00 96.94 981 ALA A O 1
ATOM 7691 N N . GLU A 1 982 ? 17.903 -21.684 -17.036 1.00 95.81 982 GLU A N 1
ATOM 7692 C CA . GLU A 1 982 ? 16.567 -21.352 -17.505 1.00 95.81 982 GLU A CA 1
ATOM 7693 C C . GLU A 1 982 ? 15.900 -20.433 -16.487 1.00 95.81 982 GLU A C 1
ATOM 7695 O O . GLU A 1 982 ? 16.017 -20.676 -15.287 1.00 95.81 982 GLU A O 1
ATOM 7700 N N . VAL A 1 983 ? 15.226 -19.389 -16.968 1.00 94.88 983 VAL A N 1
ATOM 7701 C CA . VAL A 1 983 ? 14.292 -18.589 -16.171 1.00 94.88 983 VAL A CA 1
ATOM 7702 C C . VAL A 1 983 ? 12.895 -18.924 -16.667 1.00 94.88 983 VAL A C 1
ATOM 7704 O O . VAL A 1 983 ? 12.605 -18.744 -17.853 1.00 94.88 983 VAL A O 1
ATOM 7707 N N . VAL A 1 984 ? 12.058 -19.459 -15.779 1.00 95.12 984 VAL A N 1
ATOM 7708 C CA . VAL A 1 984 ? 10.715 -19.952 -16.105 1.00 95.12 984 VAL A CA 1
ATOM 7709 C C . VAL A 1 984 ? 9.691 -19.226 -15.250 1.00 95.12 984 VAL A C 1
ATOM 7711 O O . VAL A 1 984 ? 9.819 -19.206 -14.028 1.00 95.12 984 VAL A O 1
ATOM 7714 N N . ASN A 1 985 ? 8.661 -18.663 -15.878 1.00 93.38 985 ASN A N 1
ATOM 7715 C CA . ASN A 1 985 ? 7.540 -18.082 -15.146 1.00 93.38 985 ASN A CA 1
ATOM 7716 C C . ASN A 1 985 ? 6.476 -19.131 -14.782 1.00 93.38 985 ASN A C 1
ATOM 7718 O O . ASN A 1 985 ? 6.444 -20.239 -15.322 1.00 93.38 985 ASN A O 1
ATOM 7722 N N . GLU A 1 986 ? 5.536 -18.769 -13.912 1.00 91.31 986 GLU A N 1
ATOM 7723 C CA . GLU A 1 986 ? 4.438 -19.659 -13.496 1.00 91.31 986 GLU A CA 1
ATOM 7724 C C . GLU A 1 986 ? 3.538 -20.163 -14.643 1.00 91.31 986 GLU A C 1
ATOM 7726 O O . GLU A 1 986 ? 2.848 -21.174 -14.499 1.00 91.31 986 GLU A O 1
ATOM 7731 N N . ALA A 1 987 ? 3.530 -19.481 -15.793 1.00 88.62 987 ALA A N 1
ATOM 7732 C CA . ALA A 1 987 ? 2.783 -19.901 -16.978 1.00 88.62 987 ALA A CA 1
ATOM 7733 C C . ALA A 1 987 ? 3.548 -20.914 -17.855 1.00 88.62 987 ALA A C 1
ATOM 7735 O O . ALA A 1 987 ? 2.990 -21.408 -18.836 1.00 88.62 987 ALA A O 1
ATOM 7736 N N . GLY A 1 988 ? 4.799 -21.235 -17.511 1.00 91.81 988 GLY A N 1
ATOM 7737 C CA . GLY A 1 988 ? 5.664 -22.143 -18.261 1.00 91.81 988 GLY A CA 1
ATOM 7738 C C . GLY A 1 988 ? 6.363 -21.505 -19.465 1.00 91.81 988 GLY A C 1
ATOM 7739 O O . GLY A 1 988 ? 6.928 -22.232 -20.279 1.00 91.81 988 GLY A O 1
ATOM 7740 N N . LEU A 1 989 ? 6.332 -20.173 -19.601 1.00 94.88 989 LEU A N 1
ATOM 7741 C CA . LEU A 1 989 ? 7.195 -19.470 -20.552 1.00 94.88 989 LEU A CA 1
ATOM 7742 C C . LEU A 1 989 ? 8.620 -19.485 -20.009 1.00 94.88 989 LEU A C 1
ATOM 7744 O O . LE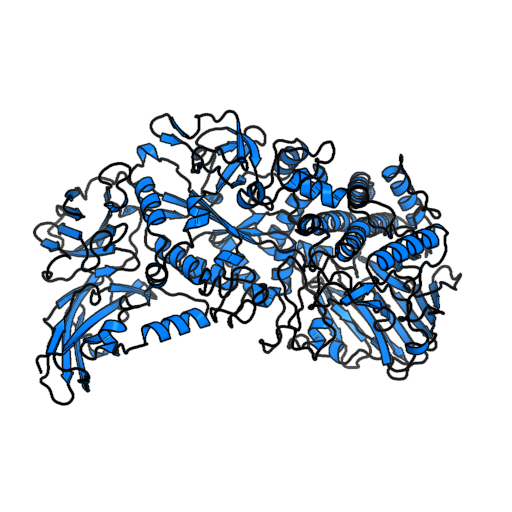U A 1 989 ? 8.835 -19.211 -18.828 1.00 94.88 989 LEU A O 1
ATOM 7748 N N . ALA A 1 990 ? 9.580 -19.784 -20.879 1.00 95.75 990 ALA A N 1
ATOM 7749 C CA . ALA A 1 990 ? 10.960 -19.980 -20.475 1.00 95.75 990 ALA A CA 1
ATOM 7750 C C . ALA A 1 990 ? 11.942 -19.306 -21.429 1.00 95.75 990 ALA A C 1
ATOM 7752 O O . ALA A 1 990 ? 11.823 -19.429 -22.651 1.00 95.75 990 ALA A O 1
ATOM 7753 N N . VAL A 1 991 ? 12.940 -18.635 -20.860 1.00 97.50 991 VAL A N 1
ATOM 7754 C CA . VAL A 1 991 ? 14.149 -18.215 -21.571 1.00 97.50 991 VAL A CA 1
ATOM 7755 C C . VAL A 1 991 ? 15.315 -19.060 -21.086 1.00 97.50 991 VAL A C 1
ATOM 7757 O O . VAL A 1 991 ? 15.493 -19.261 -19.885 1.00 97.50 991 VAL A O 1
ATOM 7760 N N . ARG A 1 992 ? 16.115 -19.572 -22.023 1.00 97.75 992 ARG A N 1
ATOM 7761 C CA . ARG A 1 992 ? 17.234 -20.464 -21.713 1.00 97.75 992 ARG A CA 1
ATOM 7762 C C . ARG A 1 992 ? 18.557 -19.880 -22.178 1.00 97.75 992 ARG A C 1
ATOM 7764 O O . ARG A 1 992 ? 18.710 -19.543 -23.347 1.00 97.75 992 ARG A O 1
ATOM 7771 N N . VAL A 1 993 ? 19.538 -19.842 -21.287 1.00 98.31 993 VAL A N 1
ATOM 7772 C CA . VAL A 1 993 ? 20.924 -19.487 -21.594 1.00 98.31 993 VAL A CA 1
ATOM 7773 C C . VAL A 1 993 ? 21.747 -20.764 -21.739 1.00 98.31 993 VAL A C 1
ATOM 7775 O O . VAL A 1 993 ? 21.782 -21.590 -20.830 1.00 98.31 993 VAL A O 1
ATOM 7778 N N . GLU A 1 994 ? 22.420 -20.941 -22.873 1.00 98.25 994 GLU A N 1
ATOM 7779 C CA . GLU A 1 994 ? 23.294 -22.082 -23.165 1.00 98.25 994 GLU A CA 1
ATOM 7780 C C . GLU A 1 994 ? 24.737 -21.617 -23.371 1.00 98.25 994 GLU A C 1
ATOM 7782 O O . GLU A 1 994 ? 25.025 -20.826 -24.272 1.00 98.25 994 GLU A O 1
ATOM 7787 N N . LEU A 1 995 ? 25.659 -22.132 -22.556 1.00 98.06 995 LEU A N 1
ATOM 7788 C CA . LEU A 1 995 ? 27.057 -21.713 -22.569 1.00 98.06 995 LEU A CA 1
ATOM 7789 C C . LEU A 1 995 ? 27.876 -22.478 -23.609 1.00 98.06 995 LEU A C 1
ATOM 7791 O O . LEU A 1 995 ? 27.899 -23.717 -23.642 1.00 98.06 995 LEU A O 1
ATOM 7795 N N . GLY A 1 996 ? 28.642 -21.738 -24.401 1.00 95.75 996 GLY A N 1
ATOM 7796 C CA . GLY A 1 996 ? 29.696 -22.259 -25.256 1.00 95.75 996 GLY A CA 1
ATOM 7797 C C . GLY A 1 996 ? 31.038 -22.405 -24.525 1.00 95.75 996 GLY A C 1
ATOM 7798 O O . GLY A 1 996 ? 31.121 -22.273 -23.296 1.00 95.75 996 GLY A O 1
ATOM 7799 N N . PRO A 1 997 ? 32.105 -22.831 -25.218 1.00 92.81 997 PRO A N 1
ATOM 7800 C CA . PRO A 1 997 ? 33.429 -22.966 -24.617 1.00 92.81 997 PRO A CA 1
ATOM 7801 C C . PRO A 1 997 ? 33.953 -21.625 -24.072 1.00 92.81 997 PRO A C 1
ATOM 7803 O O . PRO A 1 997 ? 33.683 -20.577 -24.639 1.00 92.81 997 PRO A O 1
ATOM 7806 N N . GLY A 1 998 ? 34.751 -21.663 -22.999 1.00 93.31 998 GLY A N 1
ATOM 7807 C CA . GLY A 1 998 ? 35.454 -20.477 -22.478 1.00 93.31 998 GLY A CA 1
ATOM 7808 C C . GLY A 1 998 ? 34.753 -19.726 -21.339 1.00 93.31 998 GLY A C 1
ATOM 7809 O O . GLY A 1 998 ? 35.416 -18.954 -20.650 1.00 93.31 998 GLY A O 1
ATOM 7810 N N . CYS A 1 999 ? 33.477 -20.016 -21.067 1.00 96.56 999 CYS A N 1
ATOM 7811 C CA . CYS A 1 999 ? 32.702 -19.401 -19.986 1.00 96.56 999 CYS A CA 1
ATOM 7812 C C . CYS A 1 999 ? 31.969 -20.420 -19.089 1.00 96.56 999 CYS A C 1
ATOM 7814 O O . CYS A 1 999 ? 31.788 -21.593 -19.448 1.00 96.56 999 CYS A O 1
ATOM 7816 N N . GLU A 1 1000 ? 31.562 -19.959 -17.906 1.00 97.12 1000 GLU A N 1
ATOM 7817 C CA . GLU A 1 1000 ? 30.722 -20.667 -16.931 1.00 97.12 1000 GLU A CA 1
ATOM 7818 C C . GLU A 1 1000 ? 29.749 -19.695 -16.240 1.00 97.12 1000 GLU A C 1
ATOM 7820 O O . GLU A 1 1000 ? 29.999 -18.493 -16.224 1.00 97.12 1000 GLU A O 1
ATOM 7825 N N . PHE A 1 1001 ? 28.661 -20.193 -15.645 1.00 96.50 1001 PHE A N 1
ATOM 7826 C CA . PHE A 1 1001 ? 27.836 -19.376 -14.745 1.00 96.50 1001 PHE A CA 1
ATOM 7827 C C . PHE A 1 1001 ? 28.606 -19.042 -13.465 1.00 96.50 1001 PHE A C 1
ATOM 7829 O O . PHE A 1 1001 ? 29.407 -19.854 -12.980 1.00 96.50 1001 PHE A O 1
ATOM 7836 N N . SER A 1 1002 ? 28.346 -17.866 -12.895 1.00 91.38 1002 SER A N 1
ATOM 7837 C CA . SER A 1 1002 ? 28.980 -17.447 -11.647 1.00 91.38 1002 SER A CA 1
ATOM 7838 C C . SER A 1 1002 ? 28.620 -18.369 -10.472 1.00 91.38 1002 SER A C 1
ATOM 7840 O O . SER A 1 1002 ? 27.718 -19.208 -10.535 1.00 91.38 1002 SER A O 1
ATOM 7842 N N . ALA A 1 1003 ? 29.378 -18.282 -9.375 1.00 88.69 1003 ALA A N 1
ATOM 7843 C CA . ALA A 1 1003 ? 29.075 -19.064 -8.174 1.00 88.69 1003 ALA A CA 1
ATOM 7844 C C . ALA A 1 1003 ? 27.705 -18.695 -7.580 1.00 88.69 1003 ALA A C 1
ATOM 7846 O O . ALA A 1 1003 ? 26.978 -19.590 -7.159 1.00 88.69 1003 ALA A O 1
ATOM 7847 N N . ALA A 1 1004 ? 27.354 -17.407 -7.613 1.00 83.31 1004 ALA A N 1
ATOM 7848 C CA . ALA A 1 1004 ? 26.076 -16.889 -7.145 1.00 83.31 1004 ALA A CA 1
ATOM 7849 C C . ALA A 1 1004 ? 24.907 -17.392 -8.005 1.00 83.31 1004 ALA A C 1
ATOM 7851 O O . ALA A 1 1004 ? 23.952 -17.932 -7.460 1.00 83.31 1004 ALA A O 1
ATOM 7852 N N . ALA A 1 1005 ? 25.034 -17.351 -9.337 1.00 87.12 1005 ALA A N 1
ATOM 7853 C CA . ALA A 1 1005 ? 24.002 -17.865 -10.243 1.00 87.12 1005 ALA A CA 1
ATOM 7854 C C . ALA A 1 1005 ? 23.749 -19.377 -10.060 1.00 87.12 1005 ALA A C 1
ATOM 7856 O O . ALA A 1 1005 ? 22.655 -19.866 -10.314 1.00 87.12 1005 ALA A O 1
ATOM 7857 N N . ARG A 1 1006 ? 24.759 -20.139 -9.608 1.00 88.31 1006 ARG A N 1
ATOM 7858 C CA . ARG A 1 1006 ? 24.657 -21.586 -9.333 1.00 88.31 1006 ARG A CA 1
ATOM 7859 C C . ARG A 1 1006 ? 24.109 -21.924 -7.942 1.00 88.31 1006 ARG A C 1
ATOM 7861 O O . ARG A 1 1006 ? 23.873 -23.104 -7.673 1.00 88.31 1006 ARG A O 1
ATOM 7868 N N . ALA A 1 1007 ? 23.993 -20.952 -7.041 1.00 83.06 1007 ALA A N 1
ATOM 7869 C CA . ALA A 1 1007 ? 23.574 -21.208 -5.670 1.00 83.06 1007 ALA A CA 1
ATOM 7870 C C . ALA A 1 1007 ? 22.059 -21.498 -5.594 1.00 83.06 1007 ALA A C 1
ATOM 7872 O O . ALA A 1 1007 ? 21.291 -20.963 -6.392 1.00 83.06 1007 ALA A O 1
ATOM 7873 N N . PRO A 1 1008 ? 21.605 -22.346 -4.653 1.00 72.50 1008 PRO A N 1
ATOM 7874 C CA . PRO A 1 1008 ? 20.178 -22.555 -4.421 1.00 72.50 1008 PRO A CA 1
ATOM 7875 C C . PRO A 1 1008 ? 19.470 -21.251 -4.026 1.00 72.50 1008 PRO A C 1
ATOM 7877 O O . PRO A 1 1008 ? 19.936 -20.555 -3.125 1.00 72.50 1008 PRO A O 1
ATOM 7880 N N . GLN A 1 1009 ? 18.332 -20.948 -4.659 1.00 67.00 1009 GLN A N 1
ATOM 7881 C CA . GLN A 1 1009 ? 17.543 -19.743 -4.363 1.00 67.00 1009 GLN A CA 1
ATOM 7882 C C . GLN A 1 1009 ? 16.784 -19.821 -3.020 1.00 67.00 1009 GLN A C 1
ATOM 7884 O O . GLN A 1 1009 ? 16.411 -18.793 -2.469 1.00 67.00 1009 GLN A O 1
ATOM 7889 N N . ASP A 1 1010 ? 16.594 -21.014 -2.440 1.00 65.31 1010 ASP A N 1
ATOM 7890 C CA . ASP A 1 1010 ? 15.856 -21.221 -1.179 1.00 65.31 1010 ASP A CA 1
ATOM 7891 C C . ASP A 1 1010 ? 16.616 -20.765 0.081 1.00 65.31 1010 ASP A C 1
ATOM 7893 O O . ASP A 1 1010 ? 16.068 -20.767 1.185 1.00 65.31 1010 ASP A O 1
ATOM 7897 N N . ARG A 1 1011 ? 17.891 -20.392 -0.060 1.00 65.31 1011 ARG A N 1
ATOM 7898 C CA . ARG A 1 1011 ? 18.711 -19.826 1.014 1.00 65.31 1011 ARG A CA 1
ATOM 7899 C C . ARG A 1 1011 ? 19.375 -18.547 0.520 1.00 65.31 1011 ARG A C 1
ATOM 7901 O O . ARG A 1 1011 ? 20.519 -18.622 0.060 1.00 65.31 1011 ARG A O 1
ATOM 7908 N N . PRO A 1 1012 ? 18.690 -17.395 0.614 1.00 67.12 1012 PRO A N 1
ATOM 7909 C CA . PRO A 1 1012 ? 19.254 -16.145 0.146 1.00 67.12 1012 PRO A CA 1
ATOM 7910 C C . PRO A 1 1012 ? 20.553 -15.837 0.898 1.00 67.12 1012 PRO A C 1
ATOM 7912 O O . PRO A 1 1012 ? 20.663 -15.959 2.118 1.00 67.12 1012 PRO A O 1
ATOM 7915 N N . THR A 1 1013 ? 21.565 -15.482 0.123 1.00 70.69 1013 THR A N 1
ATOM 7916 C CA . THR A 1 1013 ? 22.823 -14.874 0.543 1.00 70.69 1013 THR A CA 1
ATOM 7917 C C . THR A 1 1013 ? 22.891 -13.478 -0.067 1.00 70.69 1013 THR A C 1
ATOM 7919 O O . THR A 1 1013 ? 22.214 -13.212 -1.060 1.00 70.69 1013 THR A O 1
ATOM 7922 N N . VAL A 1 1014 ? 23.759 -12.609 0.452 1.00 68.75 1014 VAL A N 1
ATOM 7923 C CA . VAL A 1 1014 ? 24.022 -11.288 -0.152 1.00 68.75 1014 VAL A CA 1
ATOM 7924 C C . VAL A 1 1014 ? 24.324 -11.411 -1.657 1.00 68.75 1014 VAL A C 1
ATOM 7926 O O . VAL A 1 1014 ? 23.771 -10.691 -2.483 1.00 68.75 1014 VAL A O 1
ATOM 7929 N N . GLU A 1 1015 ? 25.128 -12.409 -2.034 1.00 69.81 1015 GLU A N 1
ATOM 7930 C CA . GLU A 1 1015 ? 25.522 -12.671 -3.423 1.00 69.81 1015 GLU A CA 1
ATOM 7931 C C . GLU A 1 1015 ? 24.395 -13.212 -4.316 1.00 69.81 1015 GLU A C 1
ATOM 7933 O O . GLU A 1 1015 ? 24.429 -13.009 -5.525 1.00 69.81 1015 GLU A O 1
ATOM 7938 N N . THR A 1 1016 ? 23.400 -13.910 -3.768 1.00 72.38 1016 THR A N 1
ATOM 7939 C CA . THR A 1 1016 ? 22.237 -14.350 -4.561 1.00 72.38 1016 THR A CA 1
ATOM 7940 C C . THR A 1 1016 ? 21.179 -13.260 -4.648 1.00 72.38 1016 THR A C 1
ATOM 7942 O O . THR A 1 1016 ? 20.523 -13.156 -5.675 1.00 72.38 1016 THR A O 1
ATOM 7945 N N . LEU A 1 1017 ? 21.041 -12.429 -3.609 1.00 70.94 1017 LEU A N 1
ATOM 7946 C CA . LEU A 1 1017 ? 20.120 -11.293 -3.617 1.00 70.94 1017 LEU A CA 1
ATOM 7947 C C . LEU A 1 1017 ? 20.551 -10.215 -4.618 1.00 70.94 1017 LEU A C 1
ATOM 7949 O O . LEU A 1 1017 ? 19.695 -9.627 -5.251 1.00 70.94 1017 LEU A O 1
ATOM 7953 N N . ARG A 1 1018 ? 21.851 -10.023 -4.899 1.00 72.00 1018 ARG A N 1
ATOM 7954 C CA . ARG A 1 1018 ? 22.253 -9.124 -6.008 1.00 72.00 1018 ARG A CA 1
ATOM 7955 C C . ARG A 1 1018 ? 21.820 -9.605 -7.402 1.00 72.00 1018 ARG A C 1
ATOM 7957 O O . ARG A 1 1018 ? 21.818 -8.810 -8.338 1.00 72.00 1018 ARG A O 1
ATOM 7964 N N . LEU A 1 1019 ? 21.539 -10.904 -7.558 1.00 76.81 1019 LEU A N 1
ATOM 7965 C CA . LEU A 1 1019 ? 21.118 -11.518 -8.823 1.00 76.81 1019 LEU A CA 1
ATOM 7966 C C . LEU A 1 1019 ? 19.599 -11.693 -8.916 1.00 76.81 1019 LEU A C 1
ATOM 7968 O O . LEU A 1 1019 ? 19.110 -12.122 -9.957 1.00 76.81 1019 LEU A O 1
ATOM 7972 N N . HIS A 1 1020 ? 18.862 -11.387 -7.850 1.00 75.25 1020 HIS A N 1
ATOM 7973 C CA . HIS A 1 1020 ? 17.416 -11.520 -7.792 1.00 75.25 1020 HIS A CA 1
ATOM 7974 C C . HIS A 1 1020 ? 16.798 -10.175 -7.429 1.00 75.25 1020 HIS A C 1
ATOM 7976 O O . HIS A 1 1020 ? 17.196 -9.543 -6.460 1.00 75.25 1020 HIS A O 1
ATOM 7982 N N . ARG A 1 1021 ? 15.822 -9.734 -8.211 1.00 73.56 1021 ARG A N 1
ATOM 7983 C CA . ARG A 1 1021 ? 15.058 -8.507 -7.979 1.00 73.56 1021 ARG A CA 1
ATOM 7984 C C . ARG A 1 1021 ? 13.585 -8.868 -7.991 1.00 73.56 1021 ARG A C 1
ATOM 7986 O O . ARG A 1 1021 ? 13.211 -9.875 -8.584 1.00 73.56 1021 ARG A O 1
ATOM 7993 N N . VAL A 1 1022 ? 12.756 -7.978 -7.453 1.00 71.88 1022 VAL A N 1
ATOM 7994 C CA . VAL A 1 1022 ? 11.297 -8.137 -7.280 1.00 71.88 1022 VAL A CA 1
ATOM 7995 C C . VAL A 1 1022 ? 10.594 -8.785 -8.482 1.00 71.88 1022 VAL A C 1
ATOM 7997 O O . VAL A 1 1022 ? 9.636 -9.511 -8.303 1.00 71.88 1022 VAL A O 1
ATOM 8000 N N . MET A 1 1023 ? 11.043 -8.563 -9.722 1.00 80.06 1023 MET A N 1
ATOM 8001 C CA . MET A 1 1023 ? 10.448 -9.201 -10.911 1.00 80.06 1023 MET A CA 1
ATOM 8002 C C . MET A 1 1023 ? 11.459 -9.839 -11.867 1.00 80.06 1023 MET A C 1
ATOM 8004 O O . MET A 1 1023 ? 11.057 -10.345 -12.917 1.00 80.06 1023 MET A O 1
ATOM 8008 N N . THR A 1 1024 ? 12.758 -9.755 -11.580 1.00 81.81 1024 THR A N 1
ATOM 8009 C CA . THR A 1 1024 ? 13.801 -10.131 -12.541 1.00 81.81 1024 THR A CA 1
ATOM 8010 C C . THR A 1 1024 ? 14.845 -11.038 -11.905 1.00 81.81 1024 THR A C 1
ATOM 8012 O O . THR A 1 1024 ? 15.146 -10.945 -10.718 1.00 81.81 1024 THR A O 1
ATOM 8015 N N . ASP A 1 1025 ? 15.422 -11.918 -12.718 1.00 85.69 1025 ASP A N 1
ATOM 8016 C CA . ASP A 1 1025 ? 16.553 -12.756 -12.328 1.00 85.69 1025 ASP A CA 1
ATOM 8017 C C . ASP A 1 1025 ? 17.702 -12.528 -13.307 1.00 85.69 1025 ASP A C 1
ATOM 8019 O O . ASP A 1 1025 ? 17.508 -12.547 -14.527 1.00 85.69 1025 ASP A O 1
ATOM 8023 N N . ASP A 1 1026 ? 18.905 -12.337 -12.770 1.00 86.38 1026 ASP A N 1
ATOM 8024 C CA . ASP A 1 1026 ? 20.137 -12.177 -13.533 1.00 86.38 1026 ASP A CA 1
ATOM 8025 C C . ASP A 1 1026 ? 20.940 -13.483 -13.601 1.00 86.38 1026 ASP A C 1
ATOM 8027 O O . ASP A 1 1026 ? 21.381 -14.051 -12.596 1.00 86.38 1026 ASP A O 1
ATOM 8031 N N . LEU A 1 1027 ? 21.178 -13.949 -14.826 1.00 92.62 1027 LEU A N 1
ATOM 8032 C CA . LEU A 1 1027 ? 22.054 -15.075 -15.123 1.00 92.62 1027 LEU A CA 1
ATOM 8033 C C . LEU A 1 1027 ? 23.465 -14.579 -15.469 1.00 92.62 1027 LEU A C 1
ATOM 8035 O O . LEU A 1 1027 ? 23.844 -14.457 -16.640 1.00 92.62 1027 LEU A O 1
ATOM 8039 N N . GLU A 1 1028 ? 24.268 -14.353 -14.428 1.00 92.31 1028 GLU A N 1
ATOM 8040 C CA . GLU A 1 1028 ? 25.655 -13.897 -14.559 1.00 92.31 1028 GLU A CA 1
ATOM 8041 C C . GLU A 1 1028 ? 26.588 -15.003 -15.096 1.00 92.31 1028 GLU A C 1
ATOM 8043 O O . GLU A 1 1028 ? 26.704 -16.107 -14.548 1.00 92.31 1028 GLU A O 1
ATOM 8048 N N . ILE A 1 1029 ? 27.316 -14.672 -16.162 1.00 95.38 1029 ILE A N 1
ATOM 8049 C CA . ILE A 1 1029 ? 28.317 -15.505 -16.832 1.00 95.38 1029 ILE A CA 1
ATOM 8050 C C . ILE A 1 1029 ? 29.707 -14.923 -16.569 1.00 95.38 1029 ILE A C 1
ATOM 8052 O O . ILE A 1 1029 ? 29.911 -13.714 -16.632 1.00 95.38 1029 ILE A O 1
ATOM 8056 N N . VAL A 1 1030 ? 30.694 -15.785 -16.337 1.00 95.25 1030 VAL A N 1
ATOM 8057 C CA . VAL A 1 1030 ? 32.102 -15.415 -16.150 1.00 95.25 1030 VAL A CA 1
ATOM 8058 C C . VAL A 1 1030 ? 32.963 -16.114 -17.200 1.00 95.25 1030 VAL A C 1
ATOM 8060 O O . VAL A 1 1030 ? 32.725 -17.277 -17.530 1.00 95.25 1030 VAL A O 1
ATOM 8063 N N . ALA A 1 1031 ? 33.994 -15.431 -17.700 1.00 96.00 1031 ALA A N 1
ATOM 8064 C CA . ALA A 1 1031 ? 35.063 -15.993 -18.526 1.00 96.00 1031 ALA A CA 1
ATOM 8065 C C . ALA A 1 1031 ? 36.355 -16.142 -17.694 1.00 96.00 1031 ALA A C 1
ATOM 8067 O O . ALA A 1 1031 ? 37.210 -15.252 -17.702 1.00 96.00 1031 ALA A O 1
ATOM 8068 N N . PRO A 1 1032 ? 36.570 -17.261 -16.969 1.00 93.88 1032 PRO A N 1
ATOM 8069 C CA . PRO A 1 1032 ? 37.607 -17.337 -15.931 1.00 93.88 1032 PRO A CA 1
ATOM 8070 C C . PRO A 1 1032 ? 39.035 -17.177 -16.463 1.00 93.88 1032 PRO A C 1
ATOM 8072 O O . PRO A 1 1032 ? 39.929 -16.740 -15.746 1.00 93.88 1032 PRO A O 1
ATOM 8075 N N . LYS A 1 1033 ? 39.263 -17.557 -17.726 1.00 94.31 1033 LYS A N 1
ATOM 8076 C CA . LYS A 1 1033 ? 40.571 -17.481 -18.395 1.00 94.31 1033 LYS A CA 1
ATOM 8077 C C . LYS A 1 1033 ? 40.679 -16.323 -19.390 1.00 94.31 1033 LYS A C 1
ATOM 8079 O O . LYS A 1 1033 ? 41.757 -16.141 -19.950 1.00 94.31 1033 LYS A O 1
ATOM 8084 N N . GLY A 1 1034 ? 39.593 -15.581 -19.614 1.00 91.94 1034 GLY A N 1
ATOM 8085 C CA . GLY A 1 1034 ? 39.492 -14.598 -20.690 1.00 91.94 1034 GLY A CA 1
ATOM 8086 C C . GLY A 1 1034 ? 39.563 -15.250 -22.072 1.00 91.94 1034 GLY A C 1
ATOM 8087 O O . GLY A 1 1034 ? 39.394 -16.466 -22.213 1.00 91.94 1034 GLY A O 1
ATOM 8088 N N . GLY A 1 1035 ? 39.867 -14.444 -23.083 1.00 93.75 1035 GLY A N 1
ATOM 8089 C CA . GLY A 1 1035 ? 39.956 -14.854 -24.477 1.00 93.75 1035 GLY A CA 1
ATOM 8090 C C . GLY A 1 1035 ? 38.593 -14.888 -25.161 1.00 93.75 1035 GLY A C 1
ATOM 8091 O O . GLY A 1 1035 ? 37.757 -14.010 -24.957 1.00 93.75 1035 GLY A O 1
ATOM 8092 N N . ASP A 1 1036 ? 38.394 -15.882 -26.019 1.00 97.25 1036 ASP A N 1
ATOM 8093 C CA . ASP A 1 1036 ? 37.179 -16.008 -26.818 1.00 97.25 1036 ASP A CA 1
ATOM 8094 C C . ASP A 1 1036 ? 36.186 -16.927 -26.103 1.00 97.25 1036 ASP A C 1
ATOM 8096 O O . ASP A 1 1036 ? 36.545 -18.026 -25.667 1.00 97.25 1036 ASP A O 1
ATOM 8100 N N . PHE A 1 1037 ? 34.934 -16.488 -26.007 1.00 97.69 1037 PHE A N 1
ATOM 8101 C CA . PHE A 1 1037 ? 33.833 -17.298 -25.497 1.00 97.69 1037 PHE A CA 1
ATOM 8102 C C . PHE A 1 1037 ? 32.519 -16.896 -26.165 1.00 97.69 1037 PHE A C 1
ATOM 8104 O O . PHE A 1 1037 ? 32.379 -15.786 -26.683 1.00 97.69 1037 PHE A O 1
ATOM 8111 N N . ASP A 1 1038 ? 31.546 -17.796 -26.155 1.00 97.44 1038 ASP A N 1
ATOM 8112 C CA . ASP A 1 1038 ? 30.217 -17.555 -26.700 1.00 97.44 1038 ASP A CA 1
ATOM 8113 C C . ASP A 1 1038 ? 29.128 -18.188 -25.835 1.00 97.44 1038 ASP A C 1
ATOM 8115 O O . ASP A 1 1038 ? 29.366 -19.098 -25.040 1.00 97.44 1038 ASP A O 1
ATOM 8119 N N . TYR A 1 1039 ? 27.911 -17.683 -25.977 1.00 98.44 1039 TYR A N 1
ATOM 8120 C CA . TYR A 1 1039 ? 26.712 -18.281 -25.409 1.00 98.44 1039 TYR A CA 1
ATOM 8121 C C . TYR A 1 1039 ? 25.493 -17.929 -26.263 1.00 98.44 1039 TYR A C 1
ATOM 8123 O O . TYR A 1 1039 ? 25.549 -17.100 -27.180 1.00 98.44 1039 TYR A O 1
ATOM 8131 N N . ARG A 1 1040 ? 24.387 -18.621 -26.005 1.00 98.12 1040 ARG A N 1
ATOM 8132 C CA . ARG A 1 1040 ? 23.126 -18.446 -26.727 1.00 98.12 1040 ARG A CA 1
ATOM 8133 C C . ARG A 1 1040 ? 22.003 -18.202 -25.745 1.00 98.12 1040 ARG A C 1
ATOM 8135 O O . ARG A 1 1040 ? 21.944 -18.866 -24.717 1.00 98.12 1040 ARG A O 1
ATOM 8142 N N . ILE A 1 1041 ? 21.106 -17.300 -26.104 1.00 98.38 1041 ILE A N 1
ATOM 8143 C CA . ILE A 1 1041 ? 19.858 -17.047 -25.396 1.00 98.38 1041 ILE A CA 1
ATOM 8144 C C . ILE A 1 1041 ? 18.740 -17.554 -26.300 1.00 98.38 1041 ILE A C 1
ATOM 8146 O O . ILE A 1 1041 ? 18.532 -17.032 -27.394 1.00 98.38 1041 ILE A O 1
ATOM 8150 N N . VAL A 1 1042 ? 18.058 -18.607 -25.872 1.00 98.12 1042 VAL A N 1
ATOM 8151 C CA . VAL A 1 1042 ? 16.899 -19.179 -26.552 1.00 98.12 1042 VAL A CA 1
ATOM 8152 C C . VAL A 1 1042 ? 15.658 -18.544 -25.942 1.00 98.12 1042 VAL A C 1
ATOM 8154 O O . VAL A 1 1042 ? 15.353 -18.777 -24.773 1.00 98.12 1042 VAL A O 1
ATOM 8157 N N . LEU A 1 1043 ? 14.982 -17.704 -26.723 1.00 97.25 1043 LEU A N 1
ATOM 8158 C CA . LEU A 1 1043 ? 13.757 -17.026 -26.308 1.00 97.25 1043 LEU A CA 1
ATOM 8159 C C . LEU A 1 1043 ? 12.570 -18.008 -26.277 1.00 97.25 1043 LEU A C 1
ATOM 8161 O O . LEU A 1 1043 ? 12.600 -19.003 -27.010 1.00 97.25 1043 LEU A O 1
ATOM 8165 N N . PRO A 1 1044 ? 11.510 -17.713 -25.495 1.00 95.19 1044 PRO A N 1
ATOM 8166 C CA . PRO A 1 1044 ? 10.267 -18.483 -25.516 1.00 95.19 1044 PRO A CA 1
ATOM 8167 C C . PRO A 1 1044 ? 9.745 -18.628 -26.948 1.00 95.19 1044 PRO A C 1
ATOM 8169 O O . PRO A 1 1044 ? 9.828 -17.661 -27.713 1.00 95.19 1044 PRO A O 1
ATOM 8172 N N . GLY A 1 1045 ? 9.202 -19.787 -27.329 1.00 83.38 1045 GLY A N 1
ATOM 8173 C CA . GLY A 1 1045 ? 8.880 -20.038 -28.731 1.00 83.38 1045 GLY A CA 1
ATOM 8174 C C . GLY A 1 1045 ? 7.787 -21.027 -29.039 1.00 83.38 1045 GLY A C 1
ATOM 8175 O O . GLY A 1 1045 ? 7.407 -21.803 -28.137 1.00 83.38 1045 GLY A O 1
#

Organism: NCBI:txid1128676

pLDDT: mean 82.57, std 15.21, range [31.98, 98.69]

InterPro domains:
  IPR011330 Glycoside hydrolase/deacetylase, beta/alpha-barrel [SSF88713] (316-620)